Protein AF-0000000072555035 (afdb_homodimer)

Organism: Hypocrea jecorina (strain QM6a) (NCBI:txid431241)

Solvent-accessible surface area (backbone atoms only — not comparable to full-atom values): 64089 Å² total; per-residue (Å²): 132,77,71,76,71,66,62,72,58,70,80,67,42,86,55,62,45,51,56,66,36,50,82,76,33,64,90,67,49,53,35,55,56,53,46,53,45,50,52,35,67,71,40,57,62,75,66,41,94,86,52,60,31,36,56,53,59,78,65,77,69,65,44,63,64,41,45,66,24,82,85,72,30,54,86,60,53,42,30,33,52,32,40,51,49,28,50,29,52,72,72,48,95,45,76,74,48,65,41,86,66,40,33,63,52,43,37,51,52,29,45,46,48,17,54,51,46,41,58,70,56,39,47,80,47,47,40,75,47,98,91,46,76,41,66,59,66,82,54,69,50,74,89,48,80,65,72,81,71,78,64,53,56,44,96,79,61,40,66,34,70,51,72,56,54,33,50,34,23,46,46,50,21,45,48,33,46,57,41,80,53,19,46,67,16,50,67,32,42,52,51,21,53,54,48,35,55,73,70,36,37,42,43,67,57,48,73,78,77,59,90,57,74,72,65,66,31,88,80,43,70,63,67,56,78,80,59,88,44,68,67,49,51,50,53,50,50,39,44,40,40,50,39,50,52,52,53,33,46,40,36,55,47,16,64,44,28,44,46,76,73,86,73,56,69,42,43,44,30,25,52,40,72,70,57,64,71,54,55,66,38,50,89,77,50,53,78,86,69,54,74,89,70,50,74,28,78,48,57,45,37,77,53,52,46,56,73,26,41,52,38,12,52,30,46,52,47,40,54,42,51,51,55,56,52,43,51,50,27,84,82,67,17,87,52,88,52,63,64,59,52,50,54,51,50,50,43,53,51,50,22,53,52,34,51,67,64,54,60,57,69,46,74,64,72,75,71,68,75,73,79,77,75,73,77,78,78,74,87,75,75,78,85,74,78,80,70,80,64,73,74,66,81,71,76,75,73,87,56,79,54,36,40,67,50,36,51,49,40,51,37,54,49,51,24,48,52,24,27,51,48,22,58,66,44,43,73,79,20,58,65,62,57,63,63,51,85,75,58,50,81,79,35,73,43,34,53,54,16,51,54,27,27,53,51,24,43,54,31,47,54,53,36,45,70,79,38,65,58,47,61,65,49,46,66,65,47,56,61,49,55,51,66,34,40,42,61,55,48,44,51,48,68,40,22,76,81,74,42,90,51,69,67,59,53,50,43,50,50,51,50,40,50,50,37,52,35,40,38,72,66,56,64,41,66,69,46,54,52,47,38,50,40,52,51,51,42,50,47,58,53,70,45,85,81,70,81,52,64,66,56,55,52,51,42,49,30,61,49,50,68,48,33,44,51,84,61,32,40,23,60,49,76,132,76,72,75,71,66,62,72,56,71,80,67,42,87,55,63,46,50,58,68,36,50,83,75,32,64,89,67,48,54,34,54,56,52,46,53,42,48,53,35,66,71,41,55,62,75,68,41,93,85,52,60,32,35,56,53,59,78,66,78,69,66,44,61,64,42,44,65,24,82,84,73,32,54,86,61,52,42,29,34,51,32,40,51,49,28,49,29,53,71,72,48,94,45,74,74,47,65,42,87,66,39,36,62,50,41,38,51,52,30,44,47,49,18,54,50,46,40,56,71,57,40,46,82,46,47,41,76,48,96,90,45,77,42,65,59,67,82,53,67,50,74,88,50,80,64,71,82,72,79,64,52,57,43,95,78,61,40,66,34,70,51,70,56,52,32,50,33,24,46,46,50,20,46,48,33,45,57,42,81,53,19,48,68,16,51,67,33,42,51,51,20,53,54,48,35,55,72,71,36,36,43,43,68,56,48,72,79,78,58,91,56,74,73,64,68,30,87,80,43,71,63,69,55,78,80,59,88,44,70,67,48,50,50,54,52,49,40,45,40,39,49,41,52,52,50,53,32,48,41,35,55,47,16,63,45,28,42,46,75,74,85,73,56,70,43,42,44,29,25,52,38,72,70,57,64,73,53,54,65,39,51,91,78,50,55,78,84,68,56,75,89,68,51,75,29,79,48,55,45,37,78,52,52,47,56,74,26,40,51,38,10,52,28,46,50,48,41,53,44,50,52,54,56,53,44,51,50,27,86,84,68,16,86,53,87,52,62,64,59,51,49,54,50,50,50,44,52,51,51,21,53,52,34,50,69,64,54,59,57,70,43,72,64,71,77,71,66,76,73,76,77,73,72,75,79,76,74,88,72,78,80,85,72,77,81,70,80,64,73,74,65,79,72,74,74,73,86,56,78,52,37,39,68,50,35,51,50,40,50,38,55,48,50,24,48,52,24,28,50,46,22,59,65,44,41,73,80,22,58,65,64,57,64,64,52,83,76,58,50,80,78,34,71,42,34,53,54,16,51,54,26,28,53,52,23,46,54,31,48,55,53,36,46,69,78,38,66,57,47,60,64,49,46,66,66,46,55,60,50,54,51,66,36,40,43,62,54,48,46,51,47,68,42,21,76,80,75,43,90,51,69,68,59,53,51,42,52,51,52,50,41,50,50,37,52,36,39,38,71,68,57,63,42,65,69,46,55,50,48,38,51,38,51,51,53,42,49,46,59,54,70,46,82,80,72,82,51,64,67,56,54,50,50,40,49,30,63,48,50,68,49,33,45,50,85,60,31,40,22,60,48,78

Sequence (1146 aa):
MLDFFHRAPNEDCWYKFLEPILPYIRNIIPASVACDLLDIFLTDPGSSLFRVASPYILTRVFRKKSIVHPTNPRYTTPALLATILWCVAQTADVMMLHVPGSRAKVVNDLYDLATSLISERDPDRWRRIHGGLRAENEAPHPRLPNAPTMPKTTVNNEPAGEIDDVLTFILLSIAVSGSDFKSDCYKWWSKATRLAFALGLNREDEQCAGPVTPCANPLCSCRKEQDGSLYNLELREERRRVFWLLYALDRHLALSFNSALTIPDSYCEVYSPLPEAIWENLDTISPSEIPARRIGPPTTASGSAFFEYFLPLMAILGDIIEVHHRRRHPRLGGLDDSHSVAVVQGLLSAYEMSLAALSPDGDDNGTMPLPIHTPKGIVAGMPSRPSISHPHPSAAPYNAGDPSKMRLAKAYSTHILHVLHVLLHGKWDAISMLDDGDDWITSKRFNECASHAISASQSVSTILTIDPELTFMSYLFGIYLLQGSFILLLFADRMPQLGPNESVAQACETIIRAHEVCVVTLSTEFQKNFRTVLRSTLYSVQGAGTTNWDEHRSRRRALSLYRWTKGAKGLALMLDFFHRAPNEDCWYKFLEPILPYIRNIIPASVACDLLDIFLTDPGSSLFRVASPYILTRVFRKKSIVHPTNPRYTTPALLATILWCVAQTADVMMLHVPGSRAKVVNDLYDLATSLISERDPDRWRRIHGGLRAENEAPHPRLPNAPTMPKTTVNNEPAGEIDDVLTFILLSIAVSGSDFKSDCYKWWSKATRLAFALGLNREDEQCAGPVTPCANPLCSCRKEQDGSLYNLELREERRRVFWLLYALDRHLALSFNSALTIPDSYCEVYSPLPEAIWENLDTISPSEIPARRIGPPTTASGSAFFEYFLPLMAILGDIIEVHHRRRHPRLGGLDDSHSVAVVQGLLSAYEMSLAALSPDGDDNGTMPLPIHTPKGIVAGMPSRPSISHPHPSAAPYNAGDPSKMRLAKAYSTHILHVLHVLLHGKWDAISMLDDGDDWITSKRFNECASHAISASQSVSTILTIDPELTFMSYLFGIYLLQGSFILLLFADRMPQLGPNESVAQACETIIRAHEVCVVTLSTEFQKNFRTVLRSTLYSVQGAGTTNWDEHRSRRRALSLYRWTKGAKGLAL

Foldseek 3Di:
DVVVPVDPQPPPQQWPLCVQQSVPCVPQDGNNVLNLLVVLCLDADPDDPQRFRQLLPQDDLAFPCLRRPRPHHDHAHNLLSLLSSLRSLQAPPDPQCPPPPSSVRSNVSSVVSNCVRLVLLQLVQWDDDVPAIDGPDQDPDVVDPDRRDQADAAPVRRRAGALNSLVSLSSLLLSCCLDAQNLVSVVSLVSNVVRLVRNVLQALQPDDPDPPPPDPDPRDCNPPPQDPDLVSVSRSLSSNSSVLSSLLVQLLQCLQFLHAGPDDQVSHFGWQHFDPVCNNVVVPDDPVPGDDTDTTQAQAADALGCSRQRSNLSVLSNLLSVLVVCLVDPPRNPDDCVVSLVVSVVSLVRRLVRLVPDDLQLPPVPDDPPPPPPPPDDDPDDPPDPPPPPPPPPDPPPPSSNSLSSQLSSLLSLLLSLLSLLSNLHDQALVCLQVCPPVSCVDPSVVSNVVSLLVSLVSLVVNCVSPVLPSNNLSRRVSSLVSSCSVLLNVLLCCQVVHDDPSSLVSLVSSLSSLVSSCVSRNYDLSVLVSVLSVLSNCVNPPPDDPPVVNVVVSVVSSVVAGSDPPGGGSND/DVVVPVDPQPPPQQWPLCVQQQVPCVPQDGNVVLNLLVVLCLDADPDDPQRFRQLLPQDDLAFPCLRRPRPHHDHAHNLLSLLSSLRSLQFPPDPQCPPPPSSVRSNVSSVVSNCVRLVLLQLVQWDDDVPAIDGPDPDPDVVDPDDRDQADAAPVRRRAGDLNSLVSLSSLLLSCCLDAQNLVSVVSLVSNVVRLVRNVLQALQPDDPDPPPPDPDPRDCNPPPQDPDLVSVSRSLSSNSSVLSSLLVQLLQCLQFLHAGPDDQVSHFGWQHFDPVCNNCVVPDDPVPGDDTDTTQAQAADALGCSRQRSNLSVLSNLLSVLVVCLVDPPRNPDDCVVSLVVSVVSLVRRLVRLVPPDLQLPPVPPDPPPPPPPPDDDDDDPPDPPPPVPPPPPPPPPSSNSLSSQLSSLLSLLLSLLSLLSNLHDQALVCLQVCPPVSCVDPSVVSNVVSLLVSLVSLVVNCVSPVLPSNNLSRRVSSLVSSCSVLLNVLLCCQVVHDDPSSLVSLVSSLSSLVSSCVSRNYDLSVLVSVLSVLSNCVNVPPDDPPVVNVVVSVVSSVVAGSDPPGGGSND

Radius of gyration: 32.27 Å; Cα contacts (8 Å, |Δi|>4): 1546; chains: 2; bounding box: 85×105×81 Å

pLDDT: mean 84.31, std 19.74, range [21.14, 98.88]

Nearest PDB structures (foldseek):
  8fit-assembly1_A  TM=3.490E-01  e=8.137E+00  synthetic construct
  7ue2-assembly1_A  TM=3.268E-01  e=7.814E+00  synthetic construct
  6t80-assembly1_A  TM=3.714E-01  e=9.960E+00  Homo sapiens
  8v02-assembly1_D  TM=1.725E-01  e=1.614E+00  Aedes aegypti
  5btv-assembly1_A-2  TM=3.375E-01  e=5.481E+00  Homo sapiens

Secondary structure (DSSP, 8-state):
--GGG-S-TTTT---GGGTTTHHHHTTTS-HHHHHHHHHHHTPPTTS-SSSPPPTT-----S-HHHHS-SSSPPP--HHHHHHHHHHHHTT---HHHHSTTHHHHHHHHHHHHHHHHHHHH-GGGEEEETTEEEESS----TT--S--PPPEE-TT--EE--HHHHHHHHHHHHHHHTSS-GGGGHHHHHHHHHHHHHTTGGGTT----SSSSS-S-TT-GGGS-----HHHHHHHHHHHHHHHHHHHHHHHHHHHTT---SS-GGG---BPPPPHHHHHTTTTS-GGGSPP--BS---S---SSHHHHHHHHHHHHHHHHHHHHHHT-TTTTTS--HHHHHHHHHHHHHHHHHHHHS-SS----SS--------------------------------TT-HHHHHHHHHHHHHHHHHHHHHHHS-S-HHHHHH-TT-GGGSHHHHHHHHHHHHHHHHHHHHHHH-TT--TTHHHHHHHHHHHHHHHHHHHHHHHHH---HHHHHHHHHHHHHHHHHHHHS--HHHHHHHHHHHHHHHHHHS-S---HHHHHHHHHHHHTS--STT--TT--/--GGG-S-TTTT---GGGTTTHHHHTTTS-HHHHHHHHHHHTPPTTS-SSSPPPTT-----S-HHHHS-SSSPPP--HHHHHHHHHHHHTT---HHHHSTTHHHHHHHHHHHHHHHHHHHH-GGGEEEETTEEEESS----TT--S--PPPEE-TT--EE--HHHHHHHHHHHHHHHTSS-GGGGHHHHHHHHHHHHHTTGGGTT----SSSSS-S-TT-GGGS-----HHHHHHHHHHHHHHHHHHHHHHHHHHHHT---SS-GGG---BPPPPHHHHHTTTTS-GGGSPP--BS---S---SSHHHHHHHHHHHHHHHHHHHHHHT-TTTTTS--HHHHHHHHHHHHHHHHHHHHS-SS----SS--------------------------------TT-HHHHHHHHHHHHHHHHHHHHHHHS-S-HHHHHH-TT-GGGSHHHHHHHHHHHHHHHHHHHHHHH-TT--TTHHHHHHHHHHHHHHHHHHHHHHHHH---HHHHHHHHHHHHHHHHHHHHS--HHHHHHHHHHHHHHHHHHS-S---HHHHHHHHHHHHTS--STT--TT--

InterPro domains:
  IPR007219 Xylanolytic transcriptional activator, regulatory domain [PF04082] (171-291)
  IPR007219 Xylanolytic transcriptional activator, regulatory domain [SM00906] (185-279)
  IPR051439 Xylanolytic/arabinanolytic transcriptional activator XlnR/araR [PTHR47663] (6-573)

Structure (mmCIF, N/CA/C/O backbone):
data_AF-0000000072555035-model_v1
#
loop_
_entity.id
_entity.type
_entity.pdbx_description
1 polymer 'Predicted protein'
#
loop_
_atom_site.group_PDB
_atom_site.id
_atom_site.type_symbol
_atom_site.label_atom_id
_atom_site.label_alt_id
_atom_site.label_comp_id
_atom_site.label_asym_id
_atom_site.label_entity_id
_atom_site.label_seq_id
_atom_site.pdbx_PDB_ins_code
_atom_site.Cartn_x
_atom_site.Cartn_y
_atom_site.Cartn_z
_atom_site.occupancy
_atom_site.B_iso_or_equiv
_atom_site.auth_seq_id
_atom_site.auth_comp_id
_atom_site.auth_asym_id
_atom_site.auth_atom_id
_atom_site.pdbx_PDB_model_num
ATOM 1 N N . MET A 1 1 ? 14.062 14.906 50.844 1 21.14 1 MET A N 1
ATOM 2 C CA . MET A 1 1 ? 13.727 15.922 49.844 1 21.14 1 MET A CA 1
ATOM 3 C C . MET A 1 1 ? 12.82 15.344 48.75 1 21.14 1 MET A C 1
ATOM 5 O O . MET A 1 1 ? 12.492 16.031 47.781 1 21.14 1 MET A O 1
ATOM 9 N N . LEU A 1 2 ? 12.656 14.008 48.719 1 25.2 2 LEU A N 1
ATOM 10 C CA . LEU A 1 2 ? 11.938 13.047 47.906 1 25.2 2 LEU A CA 1
ATOM 11 C C . LEU A 1 2 ? 10.43 13.164 48.094 1 25.2 2 LEU A C 1
ATOM 13 O O . LEU A 1 2 ? 9.641 12.625 47.312 1 25.2 2 LEU A O 1
ATOM 17 N N . ASP A 1 3 ? 10.047 13.609 49.312 1 28 3 ASP A N 1
ATOM 18 C CA . ASP A 1 3 ? 8.672 13.594 49.812 1 28 3 ASP A CA 1
ATOM 19 C C . ASP A 1 3 ? 7.816 14.633 49.062 1 28 3 ASP A C 1
ATOM 21 O O . ASP A 1 3 ? 6.633 14.789 49.375 1 28 3 ASP A O 1
ATOM 25 N N . PHE A 1 4 ? 8.508 15.727 48.688 1 30.72 4 PHE A N 1
ATOM 26 C CA . PHE A 1 4 ? 7.758 16.844 48.156 1 30.72 4 PHE A CA 1
ATOM 27 C C . PHE A 1 4 ? 6.922 16.391 46.938 1 30.72 4 PHE A C 1
ATOM 29 O O . PHE A 1 4 ? 6.129 17.172 46.406 1 30.72 4 PHE A O 1
ATOM 36 N N . PHE A 1 5 ? 7.34 15.336 46.281 1 34.5 5 PHE A N 1
ATOM 37 C CA . PHE A 1 5 ? 6.773 14.977 45 1 34.5 5 PHE A CA 1
ATOM 38 C C . PHE A 1 5 ? 5.461 14.227 45.156 1 34.5 5 PHE A C 1
ATOM 40 O O . PHE A 1 5 ? 4.914 13.688 44.188 1 34.5 5 PHE A O 1
ATOM 47 N N . HIS A 1 6 ? 5.09 13.891 46.406 1 32.06 6 HIS A N 1
ATOM 48 C CA . HIS A 1 6 ? 3.947 12.992 46.5 1 32.06 6 HIS A CA 1
ATOM 49 C C . HIS A 1 6 ? 2.633 13.766 46.469 1 32.06 6 HIS A C 1
ATOM 51 O O . HIS A 1 6 ? 1.699 13.461 47.219 1 32.06 6 HIS A O 1
ATOM 57 N N . ARG A 1 7 ? 2.666 15.031 46.062 1 37.69 7 ARG A N 1
ATOM 58 C CA . ARG A 1 7 ? 1.313 15.57 46 1 37.69 7 ARG A CA 1
ATOM 59 C C . ARG A 1 7 ? 0.408 14.695 45.156 1 37.69 7 ARG A C 1
ATOM 61 O O . ARG A 1 7 ? 0.861 14.094 44.188 1 37.69 7 ARG A O 1
ATOM 68 N N . ALA A 1 8 ? -0.815 14.484 45.5 1 38.56 8 ALA A N 1
ATOM 69 C CA . ALA A 1 8 ? -1.773 13.602 44.844 1 38.56 8 ALA A CA 1
ATOM 70 C C . ALA A 1 8 ? -1.96 13.992 43.375 1 38.56 8 ALA A C 1
ATOM 72 O O . ALA A 1 8 ? -2.275 15.148 43.062 1 38.56 8 ALA A O 1
ATOM 73 N N . PRO A 1 9 ? -1.543 13.305 42.344 1 43.44 9 PRO A N 1
ATOM 74 C CA . PRO A 1 9 ? -1.355 13.57 40.938 1 43.44 9 PRO A CA 1
ATOM 75 C C . PRO A 1 9 ? -2.598 14.172 40.281 1 43.44 9 PRO A C 1
ATOM 77 O O . PRO A 1 9 ? -2.492 14.867 39.25 1 43.44 9 PRO A O 1
ATOM 80 N N . ASN A 1 10 ? -3.893 13.867 40.75 1 46.94 10 ASN A N 1
ATOM 81 C CA . ASN A 1 10 ? -5.141 14.211 40.062 1 46.94 10 ASN A CA 1
ATOM 82 C C . ASN A 1 10 ? -5.543 15.656 40.344 1 46.94 10 ASN A C 1
ATOM 84 O O . ASN A 1 10 ? -6.453 16.172 39.688 1 46.94 10 ASN A O 1
ATOM 88 N N . GLU A 1 11 ? -5.25 16.234 41.406 1 48.38 11 GLU A N 1
ATOM 89 C CA . GLU A 1 11 ? -5.895 17.438 41.906 1 48.38 11 GLU A CA 1
ATOM 90 C C . GLU A 1 11 ? -5.566 18.641 41 1 48.38 11 GLU A C 1
ATOM 92 O O . GLU A 1 11 ? -6.375 19.562 40.875 1 48.38 11 GLU A O 1
ATOM 97 N N . ASP A 1 12 ? -4.445 18.609 40.281 1 55.84 12 ASP A N 1
ATOM 98 C CA . ASP A 1 12 ? -3.986 19.844 39.625 1 55.84 12 ASP A CA 1
ATOM 99 C C . ASP A 1 12 ? -4.332 19.844 38.156 1 55.84 12 ASP A C 1
ATOM 101 O O . ASP A 1 12 ? -4.082 20.844 37.438 1 55.84 12 ASP A O 1
ATOM 105 N N . CYS A 1 13 ? -4.828 18.734 37.625 1 63 13 CYS A N 1
ATOM 106 C CA . CYS A 1 13 ? -5.094 18.797 36.188 1 63 13 CYS A CA 1
ATOM 107 C C . CYS A 1 13 ? -6.504 19.328 35.906 1 63 13 CYS A C 1
ATOM 109 O O . CYS A 1 13 ? -7.484 18.719 36.344 1 63 13 CYS A O 1
ATOM 111 N N . TRP A 1 14 ? -6.629 20.484 35.219 1 78.12 14 TRP A N 1
ATOM 112 C CA . TRP A 1 14 ? -7.828 21.266 34.969 1 78.12 14 TRP A CA 1
ATOM 113 C C . TRP A 1 14 ? -8.578 20.766 33.75 1 78.12 14 TRP A C 1
ATOM 115 O O . TRP A 1 14 ? -9.758 21.078 33.562 1 78.12 14 TRP A O 1
ATOM 125 N N . TYR A 1 15 ? -7.934 19.859 32.875 1 91.44 15 TYR A N 1
ATOM 126 C CA . TYR A 1 15 ? -8.641 19.406 31.688 1 91.44 15 TYR A CA 1
ATOM 127 C C . TYR A 1 15 ? -9.227 18.016 31.891 1 91.44 15 TYR A C 1
ATOM 129 O O . TYR A 1 15 ? -8.5 17.031 31.922 1 91.44 15 TYR A O 1
ATOM 137 N N . LYS A 1 16 ? -10.523 17.906 31.922 1 94.44 16 LYS A N 1
ATOM 138 C CA . LYS A 1 16 ? -11.219 16.625 32.031 1 94.44 16 LYS A CA 1
ATOM 139 C C . LYS A 1 16 ? -10.898 15.742 30.812 1 94.44 16 LYS A C 1
ATOM 141 O O . LYS A 1 16 ? -11.023 14.523 30.891 1 94.44 16 LYS A O 1
ATOM 146 N N . PHE A 1 17 ? -10.477 16.359 29.797 1 96.19 17 PHE A N 1
ATOM 147 C CA . PHE A 1 17 ? -10.102 15.688 28.547 1 96.19 17 PHE A CA 1
ATOM 148 C C . PHE A 1 17 ? -8.977 14.688 28.797 1 96.19 17 PHE A C 1
ATOM 150 O O . PHE A 1 17 ? -8.898 13.656 28.109 1 96.19 17 PHE A O 1
ATOM 157 N N . LEU A 1 18 ? -8.125 14.805 29.797 1 97.06 18 LEU A N 1
ATOM 158 C CA . LEU A 1 18 ? -6.934 14 30.062 1 97.06 18 LEU A CA 1
ATOM 159 C C . LEU A 1 18 ? -7.238 12.867 31.031 1 97.06 18 LEU A C 1
ATOM 161 O O . LEU A 1 18 ? -6.383 12.016 31.297 1 97.06 18 LEU A O 1
ATOM 165 N N . GLU A 1 19 ? -8.453 12.758 31.516 1 95.44 19 GLU A N 1
ATOM 166 C CA . GLU A 1 19 ? -8.828 11.797 32.562 1 95.44 19 GLU A CA 1
ATOM 167 C C . GLU A 1 19 ? -8.516 10.375 32.125 1 95.44 19 GLU A C 1
ATOM 169 O O . GLU A 1 19 ? -8.016 9.57 32.906 1 95.44 19 GLU A O 1
ATOM 174 N N . PRO A 1 20 ? -8.727 10.031 30.875 1 95.94 20 PRO A N 1
ATOM 175 C CA . PRO A 1 20 ? -8.516 8.641 30.469 1 95.94 20 PRO A CA 1
ATOM 176 C C . PRO A 1 20 ? -7.043 8.227 30.531 1 95.94 20 PRO A C 1
ATOM 178 O O . PRO A 1 20 ? -6.738 7.039 30.656 1 95.94 20 PRO A O 1
ATOM 181 N N . ILE A 1 21 ? -6.102 9.141 30.469 1 97.06 21 ILE A N 1
ATOM 182 C CA . ILE A 1 21 ? -4.695 8.766 30.344 1 97.06 21 ILE A CA 1
ATOM 183 C C . ILE A 1 21 ? -3.996 8.938 31.703 1 97.06 21 ILE A C 1
ATOM 185 O O . ILE A 1 21 ? -2.908 8.391 31.906 1 97.06 21 ILE A O 1
ATOM 189 N N . LEU A 1 22 ? -4.562 9.633 32.625 1 95.44 22 LEU A N 1
ATOM 190 C CA . LEU A 1 22 ? -3.93 10 33.906 1 95.44 22 LEU A CA 1
ATOM 191 C C . LEU A 1 22 ? -3.482 8.766 34.656 1 95.44 22 LEU A C 1
ATOM 193 O O . LEU A 1 22 ? -2.379 8.734 35.219 1 95.44 22 LEU A O 1
ATOM 197 N N . PRO A 1 23 ? -4.293 7.699 34.656 1 94.38 23 PRO A N 1
ATOM 198 C CA . PRO A 1 23 ? -3.863 6.504 35.375 1 94.38 23 PRO A CA 1
ATOM 199 C C . PRO A 1 23 ? -2.605 5.871 34.781 1 94.38 23 PRO A C 1
ATOM 201 O O . PRO A 1 23 ? -1.866 5.18 35.5 1 94.38 23 PRO A O 1
ATOM 204 N N . TYR A 1 24 ? -2.32 6.082 33.531 1 95.56 24 TYR A N 1
ATOM 205 C CA . TYR A 1 24 ? -1.23 5.406 32.844 1 95.56 24 TYR A CA 1
ATOM 206 C C . TYR A 1 24 ? 0.059 6.211 32.938 1 95.56 24 TYR A C 1
ATOM 208 O O . TYR A 1 24 ? 1.152 5.672 32.75 1 95.56 24 TYR A O 1
ATOM 216 N N . ILE A 1 25 ? -0.009 7.488 33.156 1 96.56 25 ILE A N 1
ATOM 217 C CA . ILE A 1 25 ? 1.18 8.32 33 1 96.56 25 ILE A CA 1
ATOM 218 C C . ILE A 1 25 ? 1.691 8.758 34.375 1 96.56 25 ILE A C 1
ATOM 220 O O . ILE A 1 25 ? 2.639 9.547 34.469 1 96.56 25 ILE A O 1
ATOM 224 N N . ARG A 1 26 ? 1.182 8.258 35.406 1 92.62 26 ARG A N 1
ATOM 225 C CA . ARG A 1 26 ? 1.51 8.672 36.781 1 92.62 26 ARG A CA 1
ATOM 226 C C . ARG A 1 26 ? 3.006 8.539 37.062 1 92.62 26 ARG A C 1
ATOM 228 O O . ARG A 1 26 ? 3.596 9.367 37.75 1 92.62 26 ARG A O 1
ATOM 235 N N . ASN A 1 27 ? 3.578 7.539 36.438 1 93.44 27 ASN A N 1
ATOM 236 C CA . ASN A 1 27 ? 4.992 7.273 36.688 1 93.44 27 ASN A CA 1
ATOM 237 C C . ASN A 1 27 ? 5.871 7.871 35.594 1 93.44 27 ASN A C 1
ATOM 239 O O . ASN A 1 27 ? 7.086 7.672 35.562 1 93.44 27 ASN A O 1
ATOM 243 N N . ILE A 1 28 ? 5.328 8.586 34.656 1 96.5 28 ILE A N 1
ATOM 244 C CA . ILE A 1 28 ? 6.082 9.156 33.562 1 96.5 28 ILE A CA 1
ATOM 245 C C . ILE A 1 28 ? 6.172 10.672 33.688 1 96.5 28 ILE A C 1
ATOM 247 O O . ILE A 1 28 ? 7.266 11.234 33.688 1 96.5 28 ILE A O 1
ATOM 251 N N . ILE A 1 29 ? 5.074 11.312 33.875 1 95.88 29 ILE A N 1
ATOM 252 C CA . ILE A 1 29 ? 5.023 12.758 34.094 1 95.88 29 ILE A CA 1
ATOM 253 C C . ILE A 1 29 ? 3.898 13.102 35.062 1 95.88 29 ILE A C 1
ATOM 255 O O . ILE A 1 29 ? 2.881 12.414 35.094 1 95.88 29 ILE A O 1
ATOM 259 N N . PRO A 1 30 ? 4.102 14.188 35.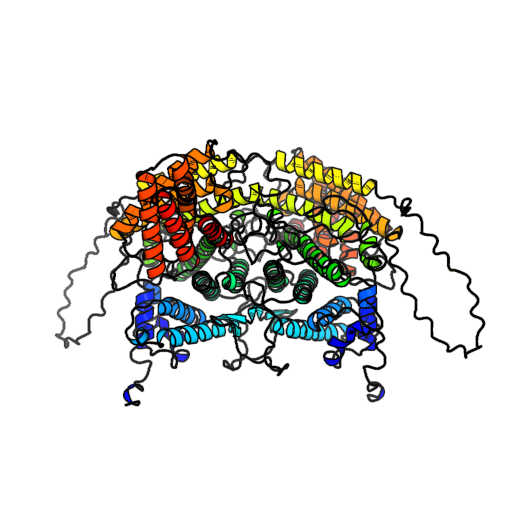812 1 93.75 30 PRO A N 1
ATOM 260 C CA . PRO A 1 30 ? 3.008 14.656 36.656 1 93.75 30 PRO A CA 1
ATOM 261 C C . PRO A 1 30 ? 1.824 15.195 35.844 1 93.75 30 PRO A C 1
ATOM 263 O O . PRO A 1 30 ? 1.983 15.57 34.688 1 93.75 30 PRO A O 1
ATOM 266 N N . ALA A 1 31 ? 0.648 15.227 36.438 1 94.25 31 ALA A N 1
ATOM 267 C CA . ALA A 1 31 ? -0.577 15.703 35.812 1 94.25 31 ALA A CA 1
ATOM 268 C C . ALA A 1 31 ? -0.433 17.156 35.344 1 94.25 31 ALA A C 1
ATOM 270 O O . ALA A 1 31 ? -0.992 17.547 34.312 1 94.25 31 ALA A O 1
ATOM 271 N N . SER A 1 32 ? 0.293 17.922 36.125 1 92.88 32 SER A N 1
ATOM 272 C CA . SER A 1 32 ? 0.493 19.328 35.781 1 92.88 32 SER A CA 1
ATOM 273 C C . SER A 1 32 ? 1.244 19.469 34.469 1 92.88 32 SER A C 1
ATOM 275 O O . SER A 1 32 ? 0.904 20.312 33.625 1 92.88 32 SER A O 1
ATOM 277 N N . VAL A 1 33 ? 2.242 18.609 34.281 1 94.69 33 VAL A N 1
ATOM 278 C CA . VAL A 1 33 ? 3.023 18.656 33.031 1 94.69 33 VAL A CA 1
ATOM 279 C C . VAL A 1 33 ? 2.16 18.188 31.875 1 94.69 33 VAL A C 1
ATOM 281 O O . VAL A 1 33 ? 2.254 18.734 30.766 1 94.69 33 VAL A O 1
ATOM 284 N N . ALA A 1 34 ? 1.336 17.188 32.125 1 96.38 34 ALA A N 1
ATOM 285 C CA . ALA A 1 34 ? 0.411 16.75 31.078 1 96.38 34 ALA A CA 1
ATOM 286 C C . ALA A 1 34 ? -0.511 17.891 30.641 1 96.38 34 ALA A C 1
ATOM 288 O O . ALA A 1 34 ? -0.82 18.031 29.453 1 96.38 34 ALA A O 1
ATOM 289 N N . CYS A 1 35 ? -0.948 18.672 31.578 1 95.12 35 CYS A N 1
ATOM 290 C CA . CYS A 1 35 ? -1.795 19.828 31.281 1 95.12 35 CYS A CA 1
ATOM 291 C C . CYS A 1 35 ? -1.043 20.859 30.453 1 95.12 35 CYS A C 1
ATOM 293 O O . CYS A 1 35 ? -1.602 21.438 29.516 1 95.12 35 CYS A O 1
ATOM 295 N N . ASP A 1 36 ? 0.245 21.062 30.828 1 93.56 36 ASP A N 1
ATOM 296 C CA . ASP A 1 36 ? 1.075 21.984 30.047 1 93.56 36 ASP A CA 1
ATOM 297 C C . ASP A 1 36 ? 1.223 21.5 28.609 1 93.56 36 ASP A C 1
ATOM 299 O O . ASP A 1 36 ? 1.16 22.312 27.672 1 93.56 36 ASP A O 1
ATOM 303 N N . LEU A 1 37 ? 1.442 20.219 28.484 1 95.62 37 LEU A N 1
ATOM 304 C CA . LEU A 1 37 ? 1.59 19.641 27.141 1 95.62 37 LEU A CA 1
ATOM 305 C C . LEU A 1 37 ? 0.296 19.781 26.344 1 95.62 37 LEU A C 1
ATOM 307 O O . LEU A 1 37 ? 0.328 20.031 25.141 1 95.62 37 LEU A O 1
ATOM 311 N N . LEU A 1 38 ? -0.843 19.625 26.969 1 95.62 38 LEU A N 1
ATOM 312 C CA . LEU A 1 38 ? -2.121 19.797 26.297 1 95.62 38 LEU A CA 1
ATOM 313 C C . LEU A 1 38 ? -2.311 21.234 25.844 1 95.62 38 LEU A C 1
ATOM 315 O O . LEU A 1 38 ? -2.869 21.484 24.766 1 95.62 38 LEU A O 1
ATOM 319 N N . ASP A 1 39 ? -1.856 22.172 26.672 1 93.19 39 ASP A N 1
ATOM 320 C CA . ASP A 1 39 ? -1.916 23.578 26.281 1 93.19 39 ASP A CA 1
ATOM 321 C C . ASP A 1 39 ? -1.14 23.812 24.984 1 93.19 39 ASP A C 1
ATOM 323 O O . ASP A 1 39 ? -1.591 24.578 24.125 1 93.19 39 ASP A O 1
ATOM 327 N N . ILE A 1 40 ? -0.049 23.172 24.938 1 93.25 40 ILE A N 1
ATOM 328 C CA . ILE A 1 40 ? 0.774 23.328 23.75 1 93.25 40 ILE A CA 1
ATOM 329 C C . ILE A 1 40 ? 0.081 22.656 22.562 1 93.25 40 ILE A C 1
ATOM 331 O O . ILE A 1 40 ? 0.099 23.188 21.453 1 93.25 40 ILE A O 1
ATOM 335 N N . PHE A 1 41 ? -0.55 21.516 22.875 1 95.69 41 PHE A N 1
ATOM 336 C CA . PHE A 1 41 ? -1.323 20.828 21.844 1 95.69 41 PHE A CA 1
ATOM 337 C C . PHE A 1 41 ? -2.414 21.75 21.281 1 95.69 41 PHE A C 1
ATOM 339 O O . PHE A 1 41 ? -2.707 21.719 20.094 1 95.69 41 PHE A O 1
ATOM 346 N N . LEU A 1 42 ? -2.99 22.609 22.078 1 92.81 42 LEU A N 1
ATOM 347 C CA . LEU A 1 42 ? -4.121 23.453 21.703 1 92.81 42 LEU A CA 1
ATOM 348 C C . LEU A 1 42 ? -3.645 24.75 21.062 1 92.81 42 LEU A C 1
ATOM 350 O O . LEU A 1 42 ? -4.453 25.531 20.547 1 92.81 42 LEU A O 1
ATOM 354 N N . THR A 1 43 ? -2.355 24.875 20.984 1 89 43 THR A N 1
ATOM 355 C CA . THR A 1 43 ? -1.789 26.078 20.391 1 89 43 THR A CA 1
ATOM 356 C C . THR A 1 43 ? -1.667 25.938 18.891 1 89 43 THR A C 1
ATOM 358 O O . THR A 1 43 ? -1.246 24.891 18.391 1 89 43 THR A O 1
ATOM 361 N N . ASP A 1 44 ? -2.102 26.969 18.172 1 82.56 44 ASP A N 1
ATOM 362 C CA . ASP A 1 44 ? -2.002 26.938 16.703 1 82.56 44 ASP A CA 1
ATOM 363 C C . ASP A 1 44 ? -0.597 27.328 16.25 1 82.56 44 ASP A C 1
ATOM 365 O O . ASP A 1 44 ? 0.08 28.125 16.906 1 82.56 44 ASP A O 1
ATOM 369 N N . PRO A 1 45 ? -0.233 26.828 15.156 1 80 45 PRO A N 1
ATOM 370 C CA . PRO A 1 45 ? 1.08 27.203 14.625 1 80 45 PRO A CA 1
ATOM 371 C C . PRO A 1 45 ? 1.191 28.703 14.312 1 80 45 PRO A C 1
ATOM 373 O O . PRO A 1 45 ? 0.21 29.328 13.906 1 80 45 PRO A O 1
ATOM 376 N N . GLY A 1 46 ? 2.402 29.344 14.477 1 68.19 46 GLY A N 1
ATOM 377 C CA . GLY A 1 46 ? 2.668 30.734 14.148 1 68.19 46 GLY A CA 1
ATOM 378 C C . GLY A 1 46 ? 2.381 31.672 15.297 1 68.19 46 GLY A C 1
ATOM 379 O O . GLY A 1 46 ? 2.469 32.906 15.141 1 68.19 46 GLY A O 1
ATOM 380 N N . SER A 1 47 ? 1.875 31.328 16.375 1 62.56 47 SER A N 1
ATOM 381 C CA . SER A 1 47 ? 1.424 32.219 17.438 1 62.56 47 SER A CA 1
ATOM 382 C C . SER A 1 47 ? 2.598 32.969 18.078 1 62.56 47 SER A C 1
ATOM 384 O O . SER A 1 47 ? 2.605 34.188 18.141 1 62.56 47 SER A O 1
ATOM 386 N N . SER A 1 48 ? 3.256 32.438 18.953 1 60.47 48 SER A N 1
ATOM 387 C CA . SER A 1 48 ? 4.297 33.156 19.672 1 60.47 48 SER A CA 1
ATOM 388 C C . SER A 1 48 ? 5.582 32.344 19.766 1 60.47 48 SER A C 1
ATOM 390 O O . SER A 1 48 ? 5.559 31.109 19.609 1 60.47 48 SER A O 1
ATOM 392 N N . LEU A 1 49 ? 6.656 33.156 19.781 1 59.53 49 LEU A N 1
ATOM 393 C CA . LEU A 1 49 ? 7.98 32.562 19.922 1 59.53 49 LEU A CA 1
ATOM 394 C C . LEU A 1 49 ? 8.07 31.734 21.203 1 59.53 49 LEU A C 1
ATOM 396 O O . LEU A 1 49 ? 8.883 30.812 21.312 1 59.53 49 LEU A O 1
ATOM 400 N N . PHE A 1 50 ? 7.277 32.094 22.125 1 58.97 50 PHE A N 1
ATOM 401 C CA . PHE A 1 50 ? 7.43 31.422 23.406 1 58.97 50 PHE A CA 1
ATOM 402 C C . PHE A 1 50 ? 6.441 30.266 23.531 1 58.97 50 PHE A C 1
ATOM 404 O O . PHE A 1 50 ? 6.559 29.453 24.453 1 58.97 50 PHE A O 1
ATOM 411 N N . ARG A 1 51 ? 5.543 30.219 22.75 1 66.19 51 ARG A N 1
ATOM 412 C CA . ARG A 1 51 ? 4.594 29.109 22.719 1 66.19 51 ARG A CA 1
ATOM 413 C C . ARG A 1 51 ? 4.531 28.469 21.344 1 66.19 51 ARG A C 1
ATOM 415 O O . ARG A 1 51 ? 3.693 28.844 20.516 1 66.19 51 ARG A O 1
ATOM 422 N N . VAL A 1 52 ? 5.426 27.562 21.234 1 80.44 52 VAL A N 1
ATOM 423 C CA . VAL A 1 52 ? 5.562 27 19.891 1 80.44 52 VAL A CA 1
ATOM 424 C C . VAL A 1 52 ? 4.77 25.703 19.797 1 80.44 52 VAL A C 1
ATOM 426 O O . VAL A 1 52 ? 4.867 24.844 20.688 1 80.44 52 VAL A O 1
ATOM 429 N N . ALA A 1 53 ? 3.926 25.734 18.859 1 88.25 53 ALA A N 1
ATOM 430 C CA . ALA A 1 53 ? 3.152 24.516 18.562 1 88.25 53 ALA A CA 1
ATOM 431 C C . ALA A 1 53 ? 4.07 23.359 18.203 1 88.25 53 ALA A C 1
ATOM 433 O O . ALA A 1 53 ? 5.195 23.562 17.75 1 88.25 53 ALA A O 1
ATOM 434 N N . SER A 1 54 ? 3.641 22.188 18.531 1 92.5 54 SER A N 1
ATOM 435 C CA . SER A 1 54 ? 4.406 21 18.172 1 92.5 54 SER A CA 1
ATOM 436 C C . SER A 1 54 ? 4.48 20.828 16.656 1 92.5 54 SER A C 1
ATOM 438 O O . SER A 1 54 ? 3.461 20.906 15.969 1 92.5 54 SER A O 1
ATOM 440 N N . PRO A 1 55 ? 5.656 20.578 16.125 1 93.31 55 PRO A N 1
ATOM 441 C CA . PRO A 1 55 ? 5.793 20.391 14.672 1 93.31 55 PRO A CA 1
ATOM 442 C C . PRO A 1 55 ? 5.098 19.125 14.172 1 93.31 55 PRO A C 1
ATOM 444 O O . PRO A 1 55 ? 4.836 19 12.977 1 93.31 55 PRO A O 1
ATOM 447 N N . TYR A 1 56 ? 4.801 18.219 15.086 1 95.94 56 TYR A N 1
ATOM 448 C CA . TYR A 1 56 ? 4.266 16.922 14.688 1 95.94 56 TYR A CA 1
ATOM 449 C C . TYR A 1 56 ? 2.742 16.922 14.688 1 95.94 56 TYR A C 1
ATOM 451 O O . TYR A 1 56 ? 2.107 15.977 14.227 1 95.94 56 TYR A O 1
ATOM 459 N N . ILE A 1 57 ? 2.182 17.969 15.234 1 96.25 57 ILE A N 1
ATOM 460 C CA . ILE A 1 57 ? 0.739 18.156 15.148 1 96.25 57 ILE A CA 1
ATOM 461 C C . ILE A 1 57 ? 0.418 19.094 13.977 1 96.25 57 ILE A C 1
ATOM 463 O O . ILE A 1 57 ? 0.417 20.312 14.133 1 96.25 57 ILE A O 1
ATOM 467 N N . LEU A 1 58 ? 0.09 18.547 12.898 1 96.06 58 LEU A N 1
ATOM 468 C CA . LEU A 1 58 ? -0.1 19.328 11.688 1 96.06 58 LEU A CA 1
ATOM 469 C C . LEU A 1 58 ? -1.398 20.125 11.75 1 96.06 58 LEU A C 1
ATOM 471 O O . LEU A 1 58 ? -1.491 21.219 11.18 1 96.06 58 LEU A O 1
ATOM 475 N N . THR A 1 59 ? -2.35 19.5 12.281 1 95.06 59 THR A N 1
ATOM 476 C CA . THR A 1 59 ? -3.635 20.156 12.516 1 95.06 59 THR A CA 1
ATOM 477 C C . THR A 1 59 ? -4.41 19.438 13.617 1 95.06 59 THR A C 1
ATOM 479 O O . THR A 1 59 ? -4.191 18.25 13.867 1 95.06 59 THR A O 1
ATOM 482 N N . ARG A 1 60 ? -5.156 20.219 14.305 1 93.19 60 ARG A N 1
ATOM 483 C CA . ARG A 1 60 ? -6.078 19.609 15.266 1 93.19 60 ARG A CA 1
ATOM 484 C C . ARG A 1 60 ? -7.359 19.156 14.578 1 93.19 60 ARG A C 1
ATOM 486 O O . ARG A 1 60 ? -8.047 19.938 13.93 1 93.19 60 ARG A O 1
ATOM 493 N N . VAL A 1 61 ? -7.625 17.969 14.672 1 96.06 61 VAL A N 1
ATOM 494 C CA . VAL A 1 61 ? -8.781 17.359 14.016 1 96.06 61 VAL A CA 1
ATOM 495 C C . VAL A 1 61 ? -10.047 17.672 14.812 1 96.06 61 VAL A C 1
ATOM 497 O O . VAL A 1 61 ? -11.109 17.922 14.234 1 96.06 61 VAL A O 1
ATOM 500 N N . PHE A 1 62 ? -9.945 17.797 16.125 1 96.81 62 PHE A N 1
ATOM 501 C CA . PHE A 1 62 ? -11.094 17.969 17 1 96.81 62 PHE A CA 1
ATOM 502 C C . PHE A 1 62 ? -11.336 19.453 17.297 1 96.81 62 PHE A C 1
ATOM 504 O O . PHE A 1 62 ? -10.391 20.234 17.344 1 96.81 62 PHE A O 1
ATOM 511 N N . ARG A 1 63 ? -12.555 19.719 17.516 1 96.06 63 ARG A N 1
ATOM 512 C CA . ARG A 1 63 ? -12.883 21.094 17.922 1 96.06 63 ARG A CA 1
ATOM 513 C C . ARG A 1 63 ? -12.281 21.422 19.281 1 96.06 63 ARG A C 1
ATOM 515 O O . ARG A 1 63 ? -12.305 20.594 20.188 1 96.06 63 ARG A O 1
ATOM 522 N N . LYS A 1 64 ? -11.781 22.625 19.391 1 94.69 64 LYS A N 1
ATOM 523 C CA . LYS A 1 64 ? -11.203 23.062 20.656 1 94.69 64 LYS A CA 1
ATOM 524 C C . LYS A 1 64 ? -12.25 23.047 21.766 1 94.69 64 LYS A C 1
ATOM 526 O O . LYS A 1 64 ? -11.961 22.609 22.891 1 94.69 64 LYS A O 1
ATOM 531 N N . LYS A 1 65 ? -13.453 23.453 21.453 1 93.06 65 LYS A N 1
ATOM 532 C CA . LYS A 1 65 ? -14.531 23.5 22.438 1 93.06 65 LYS A CA 1
ATOM 533 C C . LYS A 1 65 ? -14.867 22.109 22.953 1 93.06 65 LYS A C 1
ATOM 535 O O . LYS A 1 65 ? -15.234 21.938 24.109 1 93.06 65 LYS A O 1
ATOM 540 N N . SER A 1 66 ? -14.719 21.156 22.062 1 95.25 66 SER A N 1
ATOM 541 C CA . SER A 1 66 ? -15.016 19.781 22.453 1 95.25 66 SER A CA 1
ATOM 542 C C . SER A 1 66 ? -13.914 19.219 23.359 1 95.25 66 SER A C 1
ATOM 544 O O . SER A 1 66 ? -14.18 18.375 24.219 1 95.25 66 SER A O 1
ATOM 546 N N . ILE A 1 67 ? -12.734 19.672 23.219 1 96.19 67 ILE A N 1
ATOM 547 C CA . ILE A 1 67 ? -11.594 19.203 24 1 96.19 67 ILE A CA 1
ATOM 548 C C . ILE A 1 67 ? -11.641 19.828 25.391 1 96.19 67 ILE A C 1
ATOM 550 O O . ILE A 1 67 ? -11.469 19.125 26.391 1 96.19 67 ILE A O 1
ATOM 554 N N . VAL A 1 68 ? -11.938 21.109 25.438 1 94.88 68 VAL A N 1
ATOM 555 C CA . VAL A 1 68 ? -11.789 21.844 26.688 1 94.88 68 VAL A CA 1
ATOM 556 C C . VAL A 1 68 ? -13.133 21.891 27.422 1 94.88 68 VAL A C 1
ATOM 558 O O . VAL A 1 68 ? -13.273 22.609 28.422 1 94.88 68 VAL A O 1
ATOM 561 N N . HIS A 1 69 ? -14.086 21.203 26.875 1 93.12 69 HIS A N 1
ATOM 562 C CA . HIS A 1 69 ? -15.383 21.234 27.531 1 93.12 69 HIS A CA 1
ATOM 563 C C . HIS A 1 69 ? -15.25 20.906 29.016 1 93.12 69 HIS A C 1
ATOM 565 O O . HIS A 1 69 ? -14.578 19.938 29.391 1 93.12 69 HIS A O 1
ATOM 571 N N . PRO A 1 70 ? -15.867 21.578 29.859 1 90.81 70 PRO A N 1
ATOM 572 C CA . PRO A 1 70 ? -15.641 21.453 31.297 1 90.81 70 PRO A CA 1
ATOM 573 C C . PRO A 1 70 ? -16.25 20.172 31.875 1 90.81 70 PRO A C 1
ATOM 575 O O . PRO A 1 70 ? -15.703 19.594 32.812 1 90.81 70 PRO A O 1
ATOM 578 N N . THR A 1 71 ? -17.375 19.734 31.312 1 92.31 71 THR A N 1
ATOM 579 C CA . THR A 1 71 ? -18.062 18.625 31.953 1 92.31 71 THR A CA 1
ATOM 580 C C . THR A 1 71 ? -18.094 17.391 31.031 1 92.31 71 THR A C 1
ATOM 582 O O . THR A 1 71 ? -18.078 16.266 31.516 1 92.31 71 THR A O 1
ATOM 585 N N . ASN A 1 72 ? -18.25 17.672 29.781 1 92.38 72 ASN A N 1
ATOM 586 C CA . ASN A 1 72 ? -18.391 16.562 28.844 1 92.38 72 ASN A CA 1
ATOM 587 C C . ASN A 1 72 ? -17.438 16.703 27.656 1 92.38 72 ASN A C 1
ATOM 589 O O . ASN A 1 72 ? -17.891 16.812 26.516 1 92.38 72 ASN A O 1
ATOM 593 N N . PRO A 1 73 ? -16.172 16.547 27.922 1 95.5 73 PRO A N 1
ATOM 594 C CA . PRO A 1 73 ? -15.227 16.641 26.797 1 95.5 73 PRO A CA 1
ATOM 595 C C . PRO A 1 73 ? -15.328 15.445 25.859 1 95.5 73 PRO A C 1
ATOM 597 O O . PRO A 1 73 ? -15.875 14.406 26.219 1 95.5 73 PRO A O 1
ATOM 600 N N . ARG A 1 74 ? -14.859 15.617 24.656 1 95.19 74 ARG A N 1
ATOM 601 C CA . ARG A 1 74 ? -14.812 14.516 23.688 1 95.19 74 ARG A CA 1
ATOM 602 C C . ARG A 1 74 ? -14.055 13.328 24.266 1 95.19 74 ARG A C 1
ATOM 604 O O . ARG A 1 74 ? -12.93 13.477 24.734 1 95.19 74 ARG A O 1
ATOM 611 N N . TYR A 1 75 ? -14.695 12.289 24.219 1 94.94 75 TYR A N 1
ATOM 612 C CA . TYR A 1 75 ? -13.961 11.117 24.672 1 94.94 75 TYR A CA 1
ATOM 613 C C . TYR A 1 75 ? -12.805 10.797 23.719 1 94.94 75 TYR A C 1
ATOM 615 O O . TYR A 1 75 ? -12.969 10.852 22.5 1 94.94 75 TYR A O 1
ATOM 623 N N . THR A 1 76 ? -11.68 10.523 24.281 1 97.19 76 THR A N 1
ATOM 624 C CA . THR A 1 76 ? -10.477 10.172 23.531 1 97.19 76 THR A CA 1
ATOM 625 C C . THR A 1 76 ? -9.758 8.992 24.172 1 97.19 76 THR A C 1
ATOM 627 O O . THR A 1 76 ? -9.633 8.93 25.406 1 97.19 76 THR A O 1
ATOM 630 N N . THR A 1 77 ? -9.32 8.055 23.375 1 96.94 77 THR A N 1
ATOM 631 C CA . THR A 1 77 ? -8.688 6.844 23.891 1 96.94 77 THR A CA 1
ATOM 632 C C . THR A 1 77 ? -7.363 7.176 24.578 1 96.94 77 THR A C 1
ATOM 634 O O . THR A 1 77 ? -6.672 8.117 24.172 1 96.94 77 THR A O 1
ATOM 637 N N . PRO A 1 78 ? -7.008 6.34 25.547 1 97.5 78 PRO A N 1
ATOM 638 C CA . PRO A 1 78 ? -5.699 6.535 26.188 1 97.5 78 PRO A CA 1
ATOM 639 C C . PRO A 1 78 ? -4.547 6.449 25.188 1 97.5 78 PRO A C 1
ATOM 641 O O . PRO A 1 78 ? -3.557 7.172 25.312 1 97.5 78 PRO A O 1
ATOM 644 N N . ALA A 1 79 ? -4.629 5.598 24.188 1 97.62 79 ALA A N 1
ATOM 645 C CA . ALA A 1 79 ? -3.58 5.445 23.172 1 97.62 79 ALA A CA 1
ATOM 646 C C . ALA A 1 79 ? -3.357 6.75 22.422 1 97.62 79 ALA A C 1
ATOM 648 O O . ALA A 1 79 ? -2.215 7.18 22.234 1 97.62 79 ALA A O 1
ATOM 649 N N . LEU A 1 80 ? -4.445 7.344 22.016 1 98.62 80 LEU A N 1
ATOM 650 C CA . LEU A 1 80 ? -4.324 8.594 21.281 1 98.62 80 LEU A CA 1
ATOM 651 C C . LEU A 1 80 ? -3.768 9.703 22.172 1 98.62 80 LEU A C 1
ATOM 653 O O . LEU A 1 80 ? -2.902 10.469 21.75 1 98.62 80 LEU A O 1
ATOM 657 N N . LEU A 1 81 ? -4.266 9.766 23.375 1 98.62 81 LEU A N 1
ATOM 658 C CA . LEU A 1 81 ? -3.795 10.789 24.312 1 98.62 81 LEU A CA 1
ATOM 659 C C . LEU A 1 81 ? -2.307 10.617 24.594 1 98.62 81 LEU A C 1
ATOM 661 O O . LEU A 1 81 ? -1.557 11.594 24.625 1 98.62 81 LEU A O 1
ATOM 665 N N . ALA A 1 82 ? -1.916 9.383 24.797 1 98.62 82 ALA A N 1
ATOM 666 C CA . ALA A 1 82 ? -0.496 9.117 25 1 98.62 82 ALA A CA 1
ATOM 667 C C . ALA A 1 82 ? 0.332 9.562 23.797 1 98.62 82 ALA A C 1
ATOM 669 O O . ALA A 1 82 ? 1.42 10.125 23.969 1 98.62 82 ALA A O 1
ATOM 670 N N . THR A 1 83 ? -0.131 9.297 22.656 1 98.75 83 THR A N 1
ATOM 671 C CA . THR A 1 83 ? 0.581 9.648 21.422 1 98.75 83 THR A CA 1
ATOM 672 C C . THR A 1 83 ? 0.643 11.164 21.25 1 98.75 83 THR A C 1
ATOM 674 O O . THR A 1 83 ? 1.666 11.703 20.828 1 98.75 83 THR A O 1
ATOM 677 N N . ILE A 1 84 ? -0.477 11.836 21.547 1 98.56 84 ILE A N 1
ATOM 678 C CA . ILE A 1 84 ? -0.491 13.289 21.484 1 98.56 84 ILE A CA 1
ATOM 679 C C . ILE A 1 84 ? 0.558 13.859 22.453 1 98.56 84 ILE A C 1
ATOM 681 O O . ILE A 1 84 ? 1.359 14.711 22.062 1 98.56 84 ILE A O 1
ATOM 685 N N . LEU A 1 85 ? 0.553 13.367 23.672 1 98.44 85 LEU A N 1
ATOM 686 C CA . LEU A 1 85 ? 1.521 13.828 24.656 1 98.44 85 LEU A CA 1
ATOM 687 C C . LEU A 1 85 ? 2.947 13.539 24.203 1 98.44 85 LEU A C 1
ATOM 689 O O . LEU A 1 85 ? 3.842 14.367 24.359 1 98.44 85 LEU A O 1
ATOM 693 N N . TRP A 1 86 ? 3.164 12.375 23.641 1 98.5 86 TRP A N 1
ATOM 694 C CA . TRP A 1 86 ? 4.473 11.984 23.125 1 98.5 86 TRP A CA 1
ATOM 695 C C . TRP A 1 86 ? 4.93 12.938 22.016 1 98.5 86 TRP A C 1
ATOM 697 O O . TRP A 1 86 ? 6.07 13.414 22.031 1 98.5 86 TRP A O 1
ATOM 707 N N . CYS A 1 87 ? 4.082 13.273 21.094 1 97.62 87 CYS A N 1
ATOM 708 C CA . CYS A 1 87 ? 4.406 14.172 19.984 1 97.62 87 CYS A CA 1
ATOM 709 C C . CYS A 1 87 ? 4.777 15.562 20.5 1 97.62 87 CYS A C 1
ATOM 711 O O . CYS A 1 87 ? 5.773 16.141 20.062 1 97.62 87 CYS A O 1
ATOM 713 N N . VAL A 1 88 ? 4.016 16.047 21.438 1 96.69 88 VAL A N 1
ATOM 714 C CA . VAL A 1 88 ? 4.207 17.391 21.938 1 96.69 88 VAL A CA 1
ATOM 715 C C . VAL A 1 88 ? 5.457 17.453 22.812 1 96.69 88 VAL A C 1
ATOM 717 O O . VAL A 1 88 ? 6.238 18.406 22.734 1 96.69 88 VAL A O 1
ATOM 720 N N . ALA A 1 89 ? 5.715 16.438 23.562 1 97.06 89 ALA A N 1
ATOM 721 C CA . ALA A 1 89 ? 6.824 16.406 24.5 1 97.06 89 ALA A CA 1
ATOM 722 C C . ALA A 1 89 ? 8.164 16.469 23.781 1 97.06 89 ALA A C 1
ATOM 724 O O . ALA A 1 89 ? 9.18 16.859 24.359 1 97.06 89 ALA A O 1
ATOM 725 N N . GLN A 1 90 ? 8.234 16.094 22.578 1 94.5 90 GLN A N 1
ATOM 726 C CA . GLN A 1 90 ? 9.484 16.016 21.828 1 94.5 90 GLN A CA 1
ATOM 727 C C . GLN A 1 90 ? 10.117 17.406 21.672 1 94.5 90 GLN A C 1
ATOM 729 O O . GLN A 1 90 ? 11.336 17.531 21.578 1 94.5 90 GLN A O 1
ATOM 734 N N . THR A 1 91 ? 9.258 18.406 21.656 1 91.62 91 THR A N 1
ATOM 735 C CA . THR A 1 91 ? 9.805 19.734 21.406 1 91.62 91 THR A CA 1
ATOM 736 C C . THR A 1 91 ? 9.25 20.75 22.391 1 91.62 91 THR A C 1
ATOM 738 O O . THR A 1 91 ? 9.547 21.938 22.312 1 91.62 91 THR A O 1
ATOM 741 N N . ALA A 1 92 ? 8.453 20.359 23.328 1 92.31 92 ALA A N 1
ATOM 742 C CA . ALA A 1 92 ? 7.754 21.266 24.25 1 92.31 92 ALA A CA 1
ATOM 743 C C . ALA A 1 92 ? 8.742 22.062 25.094 1 92.31 92 ALA A C 1
ATOM 745 O O . ALA A 1 92 ? 9.758 21.516 25.547 1 92.31 92 ALA A O 1
ATOM 746 N N . ASP A 1 93 ? 8.422 23.297 25.297 1 88.94 93 ASP A N 1
ATOM 747 C CA . ASP A 1 93 ? 9.211 24.172 26.172 1 88.94 93 ASP A CA 1
ATOM 748 C C . ASP A 1 93 ? 8.633 24.188 27.578 1 88.94 93 ASP A C 1
ATOM 750 O O . ASP A 1 93 ? 8.078 25.203 28.016 1 88.94 93 ASP A O 1
ATOM 754 N N . VAL A 1 94 ? 8.734 23.109 28.219 1 90.5 94 VAL A N 1
ATOM 755 C CA . VAL A 1 94 ? 8.305 22.938 29.609 1 90.5 94 VAL A CA 1
ATOM 756 C C . VAL A 1 94 ? 9.523 22.734 30.5 1 90.5 94 VAL A C 1
ATOM 758 O O . VAL A 1 94 ? 10.453 22 30.156 1 90.5 94 VAL A O 1
ATOM 761 N N . MET A 1 95 ? 9.594 23.406 31.625 1 89.75 95 MET A N 1
ATOM 762 C CA . MET A 1 95 ? 10.766 23.5 32.5 1 89.75 95 MET A CA 1
ATOM 763 C C . MET A 1 95 ? 11.297 22.125 32.844 1 89.75 95 MET A C 1
ATOM 765 O O . MET A 1 95 ? 12.508 21.891 32.781 1 89.75 95 MET A O 1
ATOM 769 N N . MET A 1 96 ? 10.422 21.234 33.188 1 90.19 96 MET A N 1
ATOM 770 C CA . MET A 1 96 ? 10.812 19.891 33.594 1 90.19 96 MET A CA 1
ATOM 771 C C . MET A 1 96 ? 11.57 19.188 32.469 1 90.19 96 MET A C 1
ATOM 773 O O . MET A 1 96 ? 12.492 18.406 32.719 1 90.19 96 MET A O 1
ATOM 777 N N . LEU A 1 97 ? 11.234 19.422 31.25 1 92.31 97 LEU A N 1
ATOM 778 C CA . LEU A 1 97 ? 11.805 18.734 30.109 1 92.31 97 LEU A CA 1
ATOM 779 C C . LEU A 1 97 ? 13.156 19.328 29.734 1 92.31 97 LEU A C 1
ATOM 781 O O . LEU A 1 97 ? 13.906 18.734 28.953 1 92.31 97 LEU A O 1
ATOM 785 N N . HIS A 1 98 ? 13.523 20.438 30.391 1 90.19 98 HIS A N 1
ATOM 786 C CA . HIS A 1 98 ? 14.797 21.078 30.109 1 90.19 98 HIS A CA 1
ATOM 787 C C . HIS A 1 98 ? 15.914 20.5 30.969 1 90.19 98 HIS A C 1
ATOM 789 O O . HIS A 1 98 ? 17.094 20.703 30.688 1 90.19 98 HIS A O 1
ATOM 795 N N . VAL A 1 99 ? 15.531 19.797 31.953 1 90.81 99 VAL A N 1
ATOM 796 C CA . VAL A 1 99 ? 16.547 19.094 32.75 1 90.81 99 VAL A CA 1
ATOM 797 C C . VAL A 1 99 ? 17.25 18.078 31.859 1 90.81 99 VAL A C 1
ATOM 799 O O . VAL A 1 99 ? 16.609 17.25 31.203 1 90.81 99 VAL A O 1
ATOM 802 N N . PRO A 1 100 ? 18.562 18.203 31.828 1 90.88 100 PRO A N 1
ATOM 803 C CA . PRO A 1 100 ? 19.297 17.312 30.938 1 90.88 100 PRO A CA 1
ATOM 804 C C . PRO A 1 100 ? 18.906 15.836 31.109 1 90.88 100 PRO A C 1
ATOM 806 O O . PRO A 1 100 ? 18.906 15.336 32.25 1 90.88 100 PRO A O 1
ATOM 809 N N . GLY A 1 101 ? 18.562 15.18 30.062 1 92.94 101 GLY A N 1
ATOM 810 C CA . GLY A 1 101 ? 18.219 13.766 30.078 1 92.94 101 GLY A CA 1
ATOM 811 C C . GLY A 1 101 ? 16.75 13.516 30.328 1 92.94 101 GLY A C 1
ATOM 812 O O . GLY A 1 101 ? 16.25 12.43 30.031 1 92.94 101 GLY A O 1
ATOM 813 N N . SER A 1 102 ? 16.094 14.477 30.875 1 93.25 102 SER A N 1
ATOM 814 C CA . SER A 1 102 ? 14.695 14.297 31.266 1 93.25 102 SER A CA 1
ATOM 815 C C . SER A 1 102 ? 13.797 14.148 30.047 1 93.25 102 SER A C 1
ATOM 817 O O . SER A 1 102 ? 12.891 13.32 30.031 1 93.25 102 SER A O 1
ATOM 819 N N . ARG A 1 103 ? 14 14.953 29.062 1 94.81 103 ARG A N 1
ATOM 820 C CA . ARG A 1 103 ? 13.164 14.875 27.875 1 94.81 103 ARG A CA 1
ATOM 821 C C . ARG A 1 103 ? 13.281 13.5 27.219 1 94.81 103 ARG A C 1
ATOM 823 O O . ARG A 1 103 ? 12.266 12.883 26.875 1 94.81 103 ARG A O 1
ATOM 830 N N . ALA A 1 104 ? 14.523 13.062 27.062 1 93.81 104 ALA A N 1
ATOM 831 C CA . ALA A 1 104 ? 14.758 11.773 26.422 1 93.81 104 ALA A CA 1
ATOM 832 C C . ALA A 1 104 ? 14.047 10.648 27.172 1 93.81 104 ALA A C 1
ATOM 834 O O . ALA A 1 104 ? 13.438 9.773 26.562 1 93.81 104 ALA A O 1
ATOM 835 N N . LYS A 1 105 ? 14.172 10.711 28.453 1 95.5 105 LYS A N 1
ATOM 836 C CA . LYS A 1 105 ? 13.531 9.688 29.281 1 95.5 105 LYS A CA 1
ATOM 837 C C . LYS A 1 105 ? 12.016 9.734 29.125 1 95.5 105 LYS A C 1
ATOM 839 O O . LYS A 1 105 ? 11.375 8.695 28.891 1 95.5 105 LYS A O 1
ATOM 844 N N . VAL A 1 106 ? 11.414 10.922 29.25 1 96.75 106 VAL A N 1
ATOM 845 C CA . VAL A 1 106 ? 9.969 11.102 29.172 1 96.75 106 VAL A CA 1
ATOM 846 C C . VAL A 1 106 ? 9.469 10.688 27.781 1 96.75 106 VAL A C 1
ATOM 848 O O . VAL A 1 106 ? 8.477 9.969 27.672 1 96.75 106 VAL A O 1
ATOM 851 N N . VAL A 1 107 ? 10.164 11.141 26.719 1 96.38 107 VAL A N 1
ATOM 852 C CA . VAL A 1 107 ? 9.773 10.844 25.344 1 96.38 107 VAL A CA 1
ATOM 853 C C . VAL A 1 107 ? 9.828 9.336 25.109 1 96.38 107 VAL A C 1
ATOM 855 O O . VAL A 1 107 ? 8.922 8.758 24.5 1 96.38 107 VAL A O 1
ATOM 858 N N . ASN A 1 108 ? 10.812 8.664 25.641 1 94.25 108 ASN A N 1
ATOM 859 C CA . ASN A 1 108 ? 10.93 7.215 25.484 1 94.25 108 ASN A CA 1
ATOM 860 C C . ASN A 1 108 ? 9.812 6.484 26.234 1 94.25 108 ASN A C 1
ATOM 862 O O . ASN A 1 108 ? 9.227 5.539 25.703 1 94.25 108 ASN A O 1
ATOM 866 N N . ASP A 1 109 ? 9.594 6.922 27.438 1 96.06 109 ASP A N 1
ATOM 867 C CA . ASP A 1 109 ? 8.555 6.285 28.234 1 96.06 109 ASP A CA 1
ATOM 868 C C . ASP A 1 109 ? 7.18 6.484 27.609 1 96.06 109 ASP A C 1
ATOM 870 O O . ASP A 1 109 ? 6.355 5.566 27.609 1 96.06 109 ASP A O 1
ATOM 874 N N . LEU A 1 110 ? 6.93 7.676 27.125 1 97.69 110 LEU A N 1
ATOM 875 C CA . LEU A 1 110 ? 5.648 7.957 26.5 1 97.69 110 LEU A CA 1
ATOM 876 C C . LEU A 1 110 ? 5.492 7.16 25.203 1 97.69 110 LEU A C 1
ATOM 878 O O . LEU A 1 110 ? 4.395 6.699 24.875 1 97.69 110 LEU A O 1
ATOM 882 N N . TYR A 1 111 ? 6.559 7.012 24.5 1 96.69 111 TYR A N 1
ATOM 883 C CA . TYR A 1 111 ? 6.516 6.195 23.297 1 96.69 111 TYR A CA 1
ATOM 884 C C . TYR A 1 111 ? 6.156 4.75 23.625 1 96.69 111 TYR A C 1
ATOM 886 O O . TYR A 1 111 ? 5.305 4.152 22.953 1 96.69 111 TYR A O 1
ATOM 894 N N . ASP A 1 112 ? 6.801 4.25 24.594 1 94.94 112 ASP A N 1
ATOM 895 C CA . ASP A 1 112 ? 6.539 2.873 25 1 94.94 112 ASP A CA 1
ATOM 896 C C . ASP A 1 112 ? 5.09 2.697 25.438 1 94.94 112 ASP A C 1
ATOM 898 O O . ASP A 1 112 ? 4.453 1.692 25.109 1 94.94 112 ASP A O 1
ATOM 902 N N . LEU A 1 113 ? 4.648 3.674 26.125 1 95.88 113 LEU A N 1
ATOM 903 C CA . LEU A 1 113 ? 3.26 3.625 26.578 1 95.88 113 LEU A CA 1
ATOM 904 C C . LEU A 1 113 ? 2.301 3.705 25.391 1 95.88 113 LEU A C 1
ATOM 906 O O . LEU A 1 113 ? 1.366 2.906 25.297 1 95.88 113 LEU A O 1
ATOM 910 N N . ALA A 1 114 ? 2.521 4.672 24.5 1 97.19 114 ALA A N 1
ATOM 911 C CA . ALA A 1 114 ? 1.656 4.875 23.344 1 97.19 114 ALA A CA 1
ATOM 912 C C . ALA A 1 114 ? 1.598 3.621 22.484 1 97.19 114 ALA A C 1
ATOM 914 O O . ALA A 1 114 ? 0.516 3.186 22.078 1 97.19 114 ALA A O 1
ATOM 915 N N . THR A 1 115 ? 2.734 2.994 22.219 1 95.44 115 THR A N 1
ATOM 916 C CA . THR A 1 115 ? 2.797 1.831 21.344 1 95.44 115 THR A CA 1
ATOM 917 C C . THR A 1 115 ? 2.209 0.602 22.031 1 95.44 115 THR A C 1
ATOM 919 O O . THR A 1 115 ? 1.602 -0.25 21.375 1 95.44 115 THR A O 1
ATOM 922 N N . SER A 1 116 ? 2.357 0.544 23.344 1 92.75 116 SER A N 1
ATOM 923 C CA . SER A 1 116 ? 1.731 -0.545 24.078 1 92.75 116 SER A CA 1
ATOM 924 C C . SER A 1 116 ? 0.211 -0.436 24.047 1 92.75 116 SER A C 1
ATOM 926 O O . SER A 1 116 ? -0.482 -1.417 23.766 1 92.75 116 SER A O 1
ATOM 928 N N . LEU A 1 117 ? -0.272 0.738 24.266 1 94.06 117 LEU A N 1
ATOM 929 C CA . LEU A 1 117 ? -1.714 0.957 24.328 1 94.06 117 LEU A CA 1
ATOM 930 C C . LEU A 1 117 ? -2.354 0.75 22.953 1 94.06 117 LEU A C 1
ATOM 932 O O . LEU A 1 117 ? -3.428 0.153 22.859 1 94.06 117 LEU A O 1
ATOM 936 N N . ILE A 1 118 ? -1.709 1.232 21.906 1 94.88 118 ILE A N 1
ATOM 937 C CA . ILE A 1 118 ? -2.32 1.107 20.594 1 94.88 118 ILE A CA 1
ATOM 938 C C . ILE A 1 118 ? -2.223 -0.339 20.109 1 94.88 118 ILE A C 1
ATOM 940 O O . ILE A 1 118 ? -3.092 -0.816 19.375 1 94.88 118 ILE A O 1
ATOM 944 N N . SER A 1 119 ? -1.158 -1.052 20.516 1 90.81 119 SER A N 1
ATOM 945 C CA . SER A 1 119 ? -1.024 -2.459 20.156 1 90.81 119 SER A CA 1
ATOM 946 C C . SER A 1 119 ? -2.186 -3.283 20.703 1 90.81 119 SER A C 1
ATOM 948 O O . SER A 1 119 ? -2.631 -4.234 20.047 1 90.81 119 SER A O 1
ATOM 950 N N . GLU A 1 120 ? -2.697 -2.891 21.812 1 88.88 120 GLU A N 1
ATOM 951 C CA . GLU A 1 120 ? -3.822 -3.594 22.422 1 88.88 120 GLU A CA 1
ATOM 952 C C . GLU A 1 120 ? -5.109 -3.359 21.641 1 88.88 120 GLU A C 1
ATOM 954 O O . GLU A 1 120 ? -6.039 -4.168 21.703 1 88.88 120 GLU A O 1
ATOM 959 N N . ARG A 1 121 ? -5.121 -2.34 20.875 1 91.75 121 ARG A N 1
ATOM 960 C CA . ARG A 1 121 ? -6.316 -1.973 20.125 1 91.75 121 ARG A CA 1
ATOM 961 C C . ARG A 1 121 ? -6.176 -2.334 18.656 1 91.75 121 ARG A C 1
ATOM 963 O O . ARG A 1 121 ? -7.102 -2.129 17.859 1 91.75 121 ARG A O 1
ATOM 970 N N . ASP A 1 122 ? -5.051 -2.861 18.281 1 90.56 122 ASP A N 1
ATOM 971 C CA . ASP A 1 122 ? -4.738 -3.166 16.891 1 90.56 122 ASP A CA 1
ATOM 972 C C . ASP A 1 122 ? -5.633 -4.281 16.359 1 90.56 122 ASP A C 1
ATOM 974 O O . ASP A 1 122 ? -5.621 -5.398 16.891 1 90.56 122 ASP A O 1
ATOM 978 N N . PRO A 1 123 ? -6.387 -3.992 15.289 1 91.44 123 PRO A N 1
ATOM 979 C CA . PRO A 1 123 ? -7.25 -5.031 14.719 1 91.44 123 PRO A CA 1
ATOM 980 C C . PRO A 1 123 ? -6.465 -6.246 14.227 1 91.44 123 PRO A C 1
ATOM 982 O O . PRO A 1 123 ? -7.027 -7.34 14.109 1 91.44 123 PRO A O 1
ATOM 985 N N . ASP A 1 124 ? -5.203 -6.109 13.953 1 90.12 124 ASP A N 1
ATOM 986 C CA . ASP A 1 124 ? -4.375 -7.199 13.438 1 90.12 124 ASP A CA 1
ATOM 987 C C . ASP A 1 124 ? -4.234 -8.312 14.469 1 90.12 124 ASP A C 1
ATOM 989 O O . ASP A 1 124 ? -3.818 -9.43 14.141 1 90.12 124 ASP A O 1
ATOM 993 N N . ARG A 1 125 ? -4.613 -8.047 15.672 1 89.25 125 ARG A N 1
ATOM 994 C CA . ARG A 1 125 ? -4.512 -9.039 16.734 1 89.25 125 ARG A CA 1
ATOM 995 C C . ARG A 1 125 ? -5.641 -10.062 16.656 1 89.25 125 ARG A C 1
ATOM 997 O O . ARG A 1 125 ? -5.621 -11.078 17.344 1 89.25 125 ARG A O 1
ATOM 1004 N N . TRP A 1 126 ? -6.559 -9.75 15.734 1 90.25 126 TRP A N 1
ATOM 1005 C CA . TRP A 1 126 ? -7.754 -10.578 15.656 1 90.25 126 TRP A CA 1
ATOM 1006 C C . TRP A 1 126 ? -7.906 -11.18 14.258 1 90.25 126 TRP A C 1
ATOM 1008 O O . TRP A 1 126 ? -7.445 -10.602 13.273 1 90.25 126 TRP A O 1
ATOM 1018 N N . ARG A 1 127 ? -8.445 -12.344 14.211 1 89.5 127 ARG A N 1
ATOM 1019 C CA . ARG A 1 127 ? -8.875 -12.953 12.961 1 89.5 127 ARG A CA 1
ATOM 1020 C C . ARG A 1 127 ? -10.336 -13.391 13.039 1 89.5 127 ARG A C 1
ATOM 1022 O O . ARG A 1 127 ? -10.828 -13.742 14.109 1 89.5 127 ARG A O 1
ATOM 1029 N N . ARG A 1 128 ? -11 -13.344 11.969 1 92.19 128 ARG A N 1
ATOM 1030 C CA . ARG A 1 128 ? -12.383 -13.797 11.906 1 92.19 128 ARG A CA 1
ATOM 1031 C C . ARG A 1 128 ? -12.461 -15.312 11.789 1 92.19 128 ARG A C 1
ATOM 1033 O O . ARG A 1 128 ? -11.648 -15.93 11.086 1 92.19 128 ARG A O 1
ATOM 1040 N N . ILE A 1 129 ? -13.281 -15.883 12.492 1 88.5 129 ILE A N 1
ATOM 1041 C CA . ILE A 1 129 ? -13.664 -17.281 12.383 1 88.5 129 ILE A CA 1
ATOM 1042 C C . ILE A 1 129 ? -15.18 -17.406 12.258 1 88.5 129 ILE A C 1
ATOM 1044 O O . ILE A 1 129 ? -15.906 -16.438 12.5 1 88.5 129 ILE A O 1
ATOM 1048 N N . HIS A 1 130 ? -15.555 -18.547 11.797 1 86.06 130 HIS A N 1
ATOM 1049 C CA . HIS A 1 130 ? -17 -18.75 11.781 1 86.06 130 HIS A CA 1
ATOM 1050 C C . HIS A 1 130 ? -17.578 -18.703 13.188 1 86.06 130 HIS A C 1
ATOM 1052 O O . HIS A 1 130 ? -17.219 -19.516 14.039 1 86.06 130 HIS A O 1
ATOM 1058 N N . GLY A 1 131 ? -18.297 -17.719 13.461 1 84.69 131 GLY A N 1
ATOM 1059 C CA . GLY A 1 131 ? -18.906 -17.562 14.773 1 84.69 131 GLY A CA 1
ATOM 1060 C C . GLY A 1 131 ? -18.344 -16.406 15.562 1 84.69 131 GLY A C 1
ATOM 1061 O O . GLY A 1 131 ? -18.734 -16.172 16.703 1 84.69 131 GLY A O 1
ATOM 1062 N N . GLY A 1 132 ? -17.375 -15.812 14.953 1 88.5 132 GLY A N 1
ATOM 1063 C CA . GLY A 1 132 ? -16.906 -14.633 15.664 1 88.5 132 GLY A CA 1
ATOM 1064 C C . GLY A 1 132 ? -15.445 -14.312 15.391 1 88.5 132 GLY A C 1
ATOM 1065 O O . GLY A 1 132 ? -14.969 -14.477 14.266 1 88.5 132 GLY A O 1
ATOM 1066 N N . LEU A 1 133 ? -14.828 -13.648 16.406 1 90.38 133 LEU A N 1
ATOM 1067 C CA . LEU A 1 133 ? -13.43 -13.258 16.328 1 90.38 133 LEU A CA 1
ATOM 1068 C C . LEU A 1 133 ? -12.578 -14.109 17.266 1 90.38 133 LEU A C 1
ATOM 1070 O O . LEU A 1 133 ? -13.047 -14.531 18.328 1 90.38 133 LEU A O 1
ATOM 1074 N N . ARG A 1 134 ? -11.375 -14.375 16.828 1 88.94 134 ARG A N 1
ATOM 1075 C CA . ARG A 1 134 ? -10.391 -15.07 17.656 1 88.94 134 ARG A CA 1
ATOM 1076 C C . ARG A 1 134 ? -9.07 -14.312 17.672 1 88.94 134 ARG A C 1
ATOM 1078 O O . ARG A 1 134 ? -8.641 -13.766 16.656 1 88.94 134 ARG A O 1
ATOM 1085 N N . ALA A 1 135 ? -8.43 -14.32 18.781 1 87.25 135 ALA A N 1
ATOM 1086 C CA . ALA A 1 135 ? -7.129 -13.656 18.891 1 87.25 135 ALA A CA 1
ATOM 1087 C C . ALA A 1 135 ? -6.066 -14.406 18.094 1 87.25 135 ALA A C 1
ATOM 1089 O O . ALA A 1 135 ? -6.027 -15.641 18.094 1 87.25 135 ALA A O 1
ATOM 1090 N N . GLU A 1 136 ? -5.23 -13.68 17.359 1 82.56 136 GLU A N 1
ATOM 1091 C CA . GLU A 1 136 ? -4.152 -14.281 16.578 1 82.56 136 GLU A CA 1
ATOM 1092 C C . GLU A 1 136 ? -3.135 -14.969 17.484 1 82.56 136 GLU A C 1
ATOM 1094 O O . GLU A 1 136 ? -2.701 -16.094 17.188 1 82.56 136 GLU A O 1
ATOM 1099 N N . ASN A 1 137 ? -2.521 -14.188 18.406 1 70.62 137 ASN A N 1
ATOM 1100 C CA . ASN A 1 137 ? -1.587 -14.766 19.359 1 70.62 137 ASN A CA 1
ATOM 1101 C C . ASN A 1 137 ? -2 -14.469 20.797 1 70.62 137 ASN A C 1
ATOM 1103 O O . ASN A 1 137 ? -2.414 -13.352 21.109 1 70.62 137 ASN A O 1
ATOM 1107 N N . GLU A 1 138 ? -2.604 -15.438 21.578 1 57.44 138 GLU A N 1
ATOM 1108 C CA . GLU A 1 138 ? -3.154 -15.289 22.906 1 57.44 138 GLU A CA 1
ATOM 1109 C C . GLU A 1 138 ? -2.098 -14.781 23.891 1 57.44 138 GLU A C 1
ATOM 1111 O O . GLU A 1 138 ? -2.33 -14.75 25.109 1 57.44 138 GLU A O 1
ATOM 1116 N N . ALA A 1 139 ? -1.011 -14.227 23.453 1 51.25 139 ALA A N 1
ATOM 1117 C CA . ALA A 1 139 ? -0.101 -13.953 24.562 1 51.25 139 ALA A CA 1
ATOM 1118 C C . ALA A 1 139 ? -0.475 -12.656 25.266 1 51.25 139 ALA A C 1
ATOM 1120 O O . ALA A 1 139 ? -0.629 -11.617 24.625 1 51.25 139 ALA A O 1
ATOM 1121 N N . PRO A 1 140 ? -0.933 -12.727 26.578 1 45.72 140 PRO A N 1
ATOM 1122 C CA . PRO A 1 140 ? -1.274 -11.523 27.328 1 45.72 140 PRO A CA 1
ATOM 1123 C C . PRO A 1 140 ? -0.119 -10.523 27.406 1 45.72 140 PRO A C 1
ATOM 1125 O O . PRO A 1 140 ? 1.048 -10.93 27.406 1 45.72 140 PRO A O 1
ATOM 1128 N N . HIS A 1 141 ? -0.269 -9.281 26.875 1 47.44 141 HIS A N 1
ATOM 1129 C CA . HIS A 1 141 ? 0.73 -8.25 27.156 1 47.44 141 HIS A CA 1
ATOM 1130 C C . HIS A 1 141 ? 1.035 -8.172 28.641 1 47.44 141 HIS A C 1
ATOM 1132 O O . HIS A 1 141 ? 0.12 -8.148 29.469 1 47.44 141 HIS A O 1
ATOM 1138 N N . PRO A 1 142 ? 2.289 -8.375 29.078 1 44.94 142 PRO A N 1
ATOM 1139 C CA . PRO A 1 142 ? 2.645 -8.398 30.5 1 44.94 142 PRO A CA 1
ATOM 1140 C C . PRO A 1 142 ? 2.053 -7.227 31.266 1 44.94 142 PRO A C 1
ATOM 1142 O O . PRO A 1 142 ? 1.812 -7.336 32.469 1 44.94 142 PRO A O 1
ATOM 1145 N N . ARG A 1 143 ? 2.117 -6.031 30.75 1 43.75 143 ARG A N 1
ATOM 1146 C CA . ARG A 1 143 ? 1.807 -4.875 31.594 1 43.75 143 ARG A CA 1
ATOM 1147 C C . ARG A 1 143 ? 0.301 -4.66 31.688 1 43.75 143 ARG A C 1
ATOM 1149 O O . ARG A 1 143 ? -0.158 -3.768 32.406 1 43.75 143 ARG A O 1
ATOM 1156 N N . LEU A 1 144 ? -0.451 -5.23 30.75 1 48.91 144 LEU A N 1
ATOM 1157 C CA . LEU A 1 144 ? -1.883 -4.977 30.875 1 48.91 144 LEU A CA 1
ATOM 1158 C C . LEU A 1 144 ? -2.652 -6.285 31.031 1 48.91 144 LEU A C 1
ATOM 1160 O O . LEU A 1 144 ? -2.799 -7.039 30.062 1 48.91 144 LEU A O 1
ATOM 1164 N N . PRO A 1 145 ? -2.781 -6.723 32.188 1 45.97 145 PRO A N 1
ATOM 1165 C CA . PRO A 1 145 ? -3.439 -7.973 32.562 1 45.97 145 PRO A CA 1
ATOM 1166 C C . PRO A 1 145 ? -4.785 -8.164 31.859 1 45.97 145 PRO A C 1
ATOM 1168 O O . PRO A 1 145 ? -5.457 -9.18 32.094 1 45.97 145 PRO A O 1
ATOM 1171 N N . ASN A 1 146 ? -5.402 -7.141 31.391 1 48.91 146 ASN A N 1
ATOM 1172 C CA . ASN A 1 146 ? -6.812 -7.359 31.078 1 48.91 146 ASN A CA 1
ATOM 1173 C C . ASN A 1 146 ? -6.992 -8.164 29.797 1 48.91 146 ASN A C 1
ATOM 1175 O O . ASN A 1 146 ? -6.184 -8.055 28.875 1 48.91 146 ASN A O 1
ATOM 1179 N N . ALA A 1 147 ? -7.758 -9.148 29.922 1 51.78 147 ALA A N 1
ATOM 1180 C CA . ALA A 1 147 ? -8.234 -9.953 28.797 1 51.78 147 ALA A CA 1
ATOM 1181 C C . ALA A 1 147 ? -8.523 -9.07 27.578 1 51.78 147 ALA A C 1
ATOM 1183 O O . ALA A 1 147 ? -9 -7.941 27.734 1 51.78 147 ALA A O 1
ATOM 1184 N N . PRO A 1 148 ? -7.859 -9.383 26.453 1 58.5 148 PRO A N 1
ATOM 1185 C CA . PRO A 1 148 ? -8.07 -8.555 25.266 1 58.5 148 PRO A CA 1
ATOM 1186 C C . PRO A 1 148 ? -9.539 -8.211 25.031 1 58.5 148 PRO A C 1
ATOM 1188 O O . PRO A 1 148 ? -10.398 -9.102 25.094 1 58.5 148 PRO A O 1
ATOM 1191 N N . THR A 1 149 ? -9.961 -6.941 25.328 1 65.75 149 THR A N 1
ATOM 1192 C CA . THR A 1 149 ? -11.312 -6.484 25.016 1 65.75 149 THR A CA 1
ATOM 1193 C C . THR A 1 149 ? -11.625 -6.68 23.531 1 65.75 149 THR A C 1
ATOM 1195 O O . THR A 1 149 ? -10.844 -6.285 22.672 1 65.75 149 THR A O 1
ATOM 1198 N N . MET A 1 150 ? -12.625 -7.469 23.281 1 78.69 150 MET A N 1
ATOM 1199 C CA . MET A 1 150 ? -13.102 -7.719 21.922 1 78.69 150 MET A CA 1
ATOM 1200 C C . MET A 1 150 ? -13.375 -6.41 21.203 1 78.69 150 MET A C 1
ATOM 1202 O O . MET A 1 150 ? -14.047 -5.523 21.734 1 78.69 150 MET A O 1
ATOM 1206 N N . PRO A 1 151 ? -12.758 -6.285 20.141 1 83.94 151 PRO A N 1
ATOM 1207 C CA . PRO A 1 151 ? -12.984 -5.047 19.391 1 83.94 151 PRO A CA 1
ATOM 1208 C C . PRO A 1 151 ? -14.391 -4.965 18.797 1 83.94 151 PRO A C 1
ATOM 1210 O O . PRO A 1 151 ? -15.078 -5.984 18.703 1 83.94 151 PRO A O 1
ATOM 1213 N N . LYS A 1 152 ? -14.758 -3.762 18.547 1 83.56 152 LYS A N 1
ATOM 1214 C CA . LYS A 1 152 ? -15.961 -3.582 17.734 1 83.56 152 LYS A CA 1
ATOM 1215 C C . LYS A 1 152 ? -15.758 -4.121 16.328 1 83.56 152 LYS A C 1
ATOM 1217 O O . LYS A 1 152 ? -14.625 -4.273 15.867 1 83.56 152 LYS A O 1
ATOM 1222 N N . THR A 1 153 ? -16.891 -4.562 15.672 1 86.62 153 THR A N 1
ATOM 1223 C CA . THR A 1 153 ? -16.812 -5.102 14.32 1 86.62 153 THR A CA 1
ATOM 1224 C C . THR A 1 153 ? -17.531 -4.188 13.328 1 86.62 153 THR A C 1
ATOM 1226 O O . THR A 1 153 ? -18.438 -3.445 13.703 1 86.62 153 THR A O 1
ATOM 1229 N N . THR A 1 154 ? -17.141 -4.176 12.164 1 85.75 154 THR A N 1
ATOM 1230 C CA . THR A 1 154 ? -17.812 -3.486 11.07 1 85.75 154 THR A CA 1
ATOM 1231 C C . THR A 1 154 ? -19.078 -4.246 10.648 1 85.75 154 THR A C 1
ATOM 1233 O O . THR A 1 154 ? -19.406 -5.285 11.227 1 85.75 154 THR A O 1
ATOM 1236 N N . VAL A 1 155 ? -19.703 -3.658 9.695 1 78.19 155 VAL A N 1
ATOM 1237 C CA . VAL A 1 155 ? -20.922 -4.277 9.156 1 78.19 155 VAL A CA 1
ATOM 1238 C C . VAL A 1 155 ? -20.578 -5.629 8.531 1 78.19 155 VAL A C 1
ATOM 1240 O O . VAL A 1 155 ? -21.391 -6.555 8.555 1 78.19 155 VAL A O 1
ATOM 1243 N N . ASN A 1 156 ? -19.297 -5.812 8.109 1 81 156 ASN A N 1
ATOM 1244 C CA . ASN A 1 156 ? -18.844 -7.07 7.527 1 81 156 ASN A CA 1
ATOM 1245 C C . ASN A 1 156 ? -18.156 -7.957 8.57 1 81 156 ASN A C 1
ATOM 1247 O O . ASN A 1 156 ? -17.422 -8.875 8.219 1 81 156 ASN A O 1
ATOM 1251 N N . ASN A 1 157 ? -18.266 -7.605 9.836 1 85.62 157 ASN A N 1
ATOM 1252 C CA . ASN A 1 157 ? -17.766 -8.391 10.961 1 85.62 157 ASN A CA 1
ATOM 1253 C C . ASN A 1 157 ? -16.25 -8.359 11.039 1 85.62 157 ASN A C 1
ATOM 1255 O O . ASN A 1 157 ? -15.625 -9.297 11.547 1 85.62 157 ASN A O 1
ATOM 1259 N N . GLU A 1 158 ? -15.688 -7.406 10.391 1 88.88 158 GLU A N 1
ATOM 1260 C CA . GLU A 1 158 ? -14.25 -7.211 10.523 1 88.88 158 GLU A CA 1
ATOM 1261 C C . GLU A 1 158 ? -13.914 -6.48 11.82 1 88.88 158 GLU A C 1
ATOM 1263 O O . GLU A 1 158 ? -14.641 -5.582 12.242 1 88.88 158 GLU A O 1
ATOM 1268 N N . PRO A 1 159 ? -12.883 -6.98 12.477 1 87.44 159 PRO A N 1
ATOM 1269 C CA . PRO A 1 159 ? -12.484 -6.172 13.633 1 87.44 159 PRO A CA 1
ATOM 1270 C C . PRO A 1 159 ? -12.195 -4.719 13.258 1 87.44 159 PRO A C 1
ATOM 1272 O O . PRO A 1 159 ? -11.484 -4.453 12.289 1 87.44 159 PRO A O 1
ATOM 1275 N N . ALA A 1 160 ? -12.961 -3.898 14.016 1 82.88 160 ALA A N 1
ATOM 1276 C CA . ALA A 1 160 ? -12.891 -2.49 13.641 1 82.88 160 ALA A CA 1
ATOM 1277 C C . ALA A 1 160 ? -12.281 -1.649 14.758 1 82.88 160 ALA A C 1
ATOM 1279 O O . ALA A 1 160 ? -12.391 -2 15.938 1 82.88 160 ALA A O 1
ATOM 1280 N N . GLY A 1 161 ? -11.422 -0.778 14.523 1 87.31 161 GLY A N 1
ATOM 1281 C CA . GLY A 1 161 ? -10.961 0.281 15.406 1 87.31 161 GLY A CA 1
ATOM 1282 C C . GLY A 1 161 ? -11.836 1.52 15.359 1 87.31 161 GLY A C 1
ATOM 1283 O O . GLY A 1 161 ? -13.031 1.432 15.07 1 87.31 161 GLY A O 1
ATOM 1284 N N . GLU A 1 162 ? -11.445 2.422 15.945 1 92.81 162 GLU A N 1
ATOM 1285 C CA . GLU A 1 162 ? -12.102 3.723 15.93 1 92.81 162 GLU A CA 1
ATOM 1286 C C . GLU A 1 162 ? -11.234 4.773 15.242 1 92.81 162 GLU A C 1
ATOM 1288 O O . GLU A 1 162 ? -10.078 4.512 14.914 1 92.81 162 GLU A O 1
ATOM 1293 N N . ILE A 1 163 ? -11.852 5.902 15.031 1 95.88 163 ILE A N 1
ATOM 1294 C CA . ILE A 1 163 ? -11.133 6.969 14.336 1 95.88 163 ILE A CA 1
ATOM 1295 C C . ILE A 1 163 ? -9.914 7.391 15.164 1 95.88 163 ILE A C 1
ATOM 1297 O O . ILE A 1 163 ? -8.883 7.781 14.609 1 95.88 163 ILE A O 1
ATOM 1301 N N . ASP A 1 164 ? -10 7.242 16.516 1 97.75 164 ASP A N 1
ATOM 1302 C CA . ASP A 1 164 ? -8.867 7.543 17.391 1 97.75 164 ASP A CA 1
ATOM 1303 C C . ASP A 1 164 ? -7.672 6.66 17.047 1 97.75 164 ASP A C 1
ATOM 1305 O O . ASP A 1 164 ? -6.523 7.098 17.156 1 97.75 164 ASP A O 1
ATOM 1309 N N . ASP A 1 165 ? -7.949 5.457 16.703 1 97.44 165 ASP A N 1
ATOM 1310 C CA . ASP A 1 165 ? -6.867 4.531 16.375 1 97.44 165 ASP A CA 1
ATOM 1311 C C . ASP A 1 165 ? -6.18 4.926 15.07 1 97.44 165 ASP A C 1
ATOM 1313 O O . ASP A 1 165 ? -4.949 4.887 14.977 1 97.44 165 ASP A O 1
ATOM 1317 N N . VAL A 1 166 ? -6.973 5.297 14.102 1 98.31 166 VAL A N 1
ATOM 1318 C CA . VAL A 1 166 ? -6.406 5.758 12.844 1 98.31 166 VAL A CA 1
ATOM 1319 C C . VAL A 1 166 ? -5.523 6.98 13.086 1 98.31 166 VAL A C 1
ATOM 1321 O O . VAL A 1 166 ? -4.395 7.047 12.602 1 98.31 166 VAL A O 1
ATOM 1324 N N . LEU A 1 167 ? -6.043 7.941 13.852 1 98.69 167 LEU A N 1
ATOM 1325 C CA . LEU A 1 167 ? -5.293 9.164 14.141 1 98.69 167 LEU A CA 1
ATOM 1326 C C . LEU A 1 167 ? -4.027 8.852 14.93 1 98.69 167 LEU A C 1
ATOM 1328 O O . LEU A 1 167 ? -2.996 9.5 14.742 1 98.69 167 LEU A O 1
ATOM 1332 N N . THR A 1 168 ? -4.125 7.852 15.82 1 98.75 168 THR A N 1
ATOM 1333 C CA . THR A 1 168 ? -2.945 7.426 16.562 1 98.75 168 THR A CA 1
ATOM 1334 C C . THR A 1 168 ? -1.856 6.938 15.609 1 98.75 168 THR A C 1
ATOM 1336 O O . THR A 1 168 ? -0.704 7.363 15.711 1 98.75 168 THR A O 1
ATOM 1339 N N . PHE A 1 169 ? -2.209 6.086 14.672 1 98.62 169 PHE A N 1
ATOM 1340 C CA . PHE A 1 169 ? -1.246 5.582 13.695 1 98.62 169 PHE A CA 1
ATOM 1341 C C . PHE A 1 169 ? -0.714 6.711 12.828 1 98.62 169 PHE A C 1
ATOM 1343 O O . PHE A 1 169 ? 0.458 6.711 12.445 1 98.62 169 PHE A O 1
ATOM 1350 N N . ILE A 1 170 ? -1.529 7.695 12.5 1 98.81 170 ILE A N 1
ATOM 1351 C CA . ILE A 1 170 ? -1.105 8.836 11.703 1 98.81 170 ILE A CA 1
ATOM 1352 C C . ILE A 1 170 ? -0.044 9.633 12.461 1 98.81 170 ILE A C 1
ATOM 1354 O O . ILE A 1 170 ? 1.009 9.961 11.906 1 98.81 170 ILE A O 1
ATOM 1358 N N . LEU A 1 171 ? -0.344 9.922 13.703 1 98.75 171 LEU A N 1
ATOM 1359 C CA . LEU A 1 171 ? 0.582 10.711 14.5 1 98.75 171 LEU A CA 1
ATOM 1360 C C . LEU A 1 171 ? 1.902 9.977 14.695 1 98.75 171 LEU A C 1
ATOM 1362 O O . LEU A 1 171 ? 2.973 10.586 14.648 1 98.75 171 LEU A O 1
ATOM 1366 N N . LEU A 1 172 ? 1.81 8.656 14.898 1 98.56 172 LEU A N 1
ATOM 1367 C CA . LEU A 1 172 ? 3.027 7.859 14.969 1 98.56 172 LEU A CA 1
ATOM 1368 C C . LEU A 1 172 ? 3.812 7.945 13.664 1 98.56 172 LEU A C 1
ATOM 1370 O O . LEU A 1 172 ? 5.035 8.086 13.68 1 98.56 172 LEU A O 1
ATOM 1374 N N . SER A 1 173 ? 3.143 7.879 12.578 1 98.62 173 SER A N 1
ATOM 1375 C CA . SER A 1 173 ? 3.785 7.961 11.266 1 98.62 173 SER A CA 1
ATOM 1376 C C . SER A 1 173 ? 4.469 9.312 11.078 1 98.62 173 SER A C 1
ATOM 1378 O O . SER A 1 173 ? 5.594 9.383 10.586 1 98.62 173 SER A O 1
ATOM 1380 N N . ILE A 1 174 ? 3.807 10.383 11.492 1 98.5 174 ILE A N 1
ATOM 1381 C CA . ILE A 1 174 ? 4.348 11.727 11.336 1 98.5 174 ILE A CA 1
ATOM 1382 C C . ILE A 1 174 ? 5.629 11.875 12.156 1 98.5 174 ILE A C 1
ATOM 1384 O O . ILE A 1 174 ? 6.68 12.234 11.617 1 98.5 174 ILE A O 1
ATOM 1388 N N . ALA A 1 175 ? 5.52 11.523 13.391 1 97.62 175 ALA A N 1
ATOM 1389 C CA . ALA A 1 175 ? 6.648 11.758 14.289 1 97.62 175 ALA A CA 1
ATOM 1390 C C . ALA A 1 175 ? 7.832 10.867 13.914 1 97.62 175 ALA A C 1
ATOM 1392 O O . ALA A 1 175 ? 8.984 11.32 13.93 1 97.62 175 ALA A O 1
ATOM 1393 N N . VAL A 1 176 ? 7.578 9.633 13.523 1 96.56 176 VAL A N 1
ATOM 1394 C CA . VAL A 1 176 ? 8.656 8.719 13.172 1 96.56 176 VAL A CA 1
ATOM 1395 C C . VAL A 1 176 ? 9.273 9.125 11.836 1 96.56 176 VAL A C 1
ATOM 1397 O O . VAL A 1 176 ? 10.492 9.086 11.672 1 96.56 176 VAL A O 1
ATOM 1400 N N . SER A 1 177 ? 8.516 9.539 10.883 1 97 177 SER A N 1
ATOM 1401 C CA . SER A 1 177 ? 9.039 9.969 9.586 1 97 177 SER A CA 1
ATOM 1402 C C . SER A 1 177 ? 9.82 11.266 9.711 1 97 177 SER A C 1
ATOM 1404 O O . SER A 1 177 ? 10.602 11.617 8.82 1 97 177 SER A O 1
ATOM 1406 N N . GLY A 1 178 ? 9.531 12.016 10.789 1 94.81 178 GLY A N 1
ATOM 1407 C CA . GLY A 1 178 ? 10.289 13.234 11.047 1 94.81 178 GLY A CA 1
ATOM 1408 C C . GLY A 1 178 ? 11.609 12.977 11.75 1 94.81 178 GLY A C 1
ATOM 1409 O O . GLY A 1 178 ? 12.445 13.875 11.844 1 94.81 178 GLY A O 1
ATOM 1410 N N . SER A 1 179 ? 11.789 11.766 12.172 1 91.19 179 SER A N 1
ATOM 1411 C CA . SER A 1 179 ? 13.016 11.406 12.883 1 91.19 179 SER A CA 1
ATOM 1412 C C . SER A 1 179 ? 14.094 10.93 11.922 1 91.19 179 SER A C 1
ATOM 1414 O O . SER A 1 179 ? 13.93 11.023 10.703 1 91.19 179 SER A O 1
ATOM 1416 N N . ASP A 1 180 ? 15.18 10.398 12.453 1 88.06 180 ASP A N 1
ATOM 1417 C CA . ASP A 1 180 ? 16.312 9.984 11.625 1 88.06 180 ASP A CA 1
ATOM 1418 C C . ASP A 1 180 ? 16.016 8.68 10.891 1 88.06 180 ASP A C 1
ATOM 1420 O O . ASP A 1 180 ? 16.484 8.461 9.773 1 88.06 180 ASP A O 1
ATOM 1424 N N . PHE A 1 181 ? 15.242 7.875 11.555 1 92.56 181 PHE A N 1
ATOM 1425 C CA . PHE A 1 181 ? 14.906 6.586 10.953 1 92.56 181 PHE A CA 1
ATOM 1426 C C . PHE A 1 181 ? 13.547 6.641 10.273 1 92.56 181 PHE A C 1
ATOM 1428 O O . PHE A 1 181 ? 12.609 5.969 10.711 1 92.56 181 PHE A O 1
ATOM 1435 N N . LYS A 1 182 ? 13.516 7.301 9.164 1 95 182 LYS A N 1
ATOM 1436 C CA . LYS A 1 182 ? 12.258 7.691 8.539 1 95 182 LYS A CA 1
ATOM 1437 C C . LYS A 1 182 ? 11.477 6.469 8.062 1 95 182 LYS A C 1
ATOM 1439 O O . LYS A 1 182 ? 10.25 6.418 8.188 1 95 182 LYS A O 1
ATOM 1444 N N . SER A 1 183 ? 12.156 5.469 7.5 1 93.62 183 SER A N 1
ATOM 1445 C CA . SER A 1 183 ? 11.477 4.316 6.914 1 93.62 183 SER A CA 1
ATOM 1446 C C . SER A 1 183 ? 10.766 3.492 7.98 1 93.62 183 SER A C 1
ATOM 1448 O O . SER A 1 183 ? 9.891 2.68 7.664 1 93.62 183 SER A O 1
ATOM 1450 N N . ASP A 1 184 ? 11.078 3.697 9.266 1 94.94 184 ASP A N 1
ATOM 1451 C CA . ASP A 1 184 ? 10.43 2.967 10.352 1 94.94 184 ASP A CA 1
ATOM 1452 C C . ASP A 1 184 ? 8.953 3.328 10.453 1 94.94 184 ASP A C 1
ATOM 1454 O O . ASP A 1 184 ? 8.18 2.635 11.117 1 94.94 184 ASP A O 1
ATOM 1458 N N . CYS A 1 185 ? 8.594 4.398 9.797 1 97.12 185 CYS A N 1
ATOM 1459 C CA . CYS A 1 185 ? 7.203 4.828 9.891 1 97.12 185 CYS A CA 1
ATOM 1460 C C . CYS A 1 185 ? 6.297 3.926 9.062 1 97.12 185 CYS A C 1
ATOM 1462 O O . CYS A 1 185 ? 5.074 3.963 9.203 1 97.12 185 CYS A O 1
ATOM 1464 N N . TYR A 1 186 ? 6.84 3.021 8.211 1 96.44 186 TYR A N 1
ATOM 1465 C CA . TYR A 1 186 ? 6.059 2.234 7.262 1 96.44 186 TYR A CA 1
ATOM 1466 C C . TYR A 1 186 ? 5.078 1.321 7.992 1 96.44 186 TYR A C 1
ATOM 1468 O O . TYR A 1 186 ? 3.963 1.098 7.52 1 96.44 186 TYR A O 1
ATOM 1476 N N . LYS A 1 187 ? 5.504 0.757 9.102 1 95.81 187 LYS A N 1
ATOM 1477 C CA . LYS A 1 187 ? 4.609 -0.157 9.805 1 95.81 187 LYS A CA 1
ATOM 1478 C C . LYS A 1 187 ? 3.377 0.576 10.336 1 95.81 187 LYS A C 1
ATOM 1480 O O . LYS A 1 187 ? 2.262 0.058 10.266 1 95.81 187 LYS A O 1
ATOM 1485 N N . TRP A 1 188 ? 3.57 1.803 10.844 1 97.88 188 TRP A N 1
ATOM 1486 C CA . TRP A 1 188 ? 2.443 2.588 11.336 1 97.88 188 TRP A CA 1
ATOM 1487 C C . TRP A 1 188 ? 1.599 3.111 10.18 1 97.88 188 TRP A C 1
ATOM 1489 O O . TRP A 1 188 ? 0.367 3.098 10.242 1 97.88 188 TRP A O 1
ATOM 1499 N N . TRP A 1 189 ? 2.307 3.518 9.125 1 98.19 189 TRP A N 1
ATOM 1500 C CA . TRP A 1 189 ? 1.623 4.043 7.945 1 98.19 189 TRP A CA 1
ATOM 1501 C C . TRP A 1 189 ? 0.714 2.986 7.328 1 98.19 189 TRP A C 1
ATOM 1503 O O . TRP A 1 189 ? -0.429 3.277 6.969 1 98.19 189 TRP A O 1
ATOM 1513 N N . SER A 1 190 ? 1.18 1.791 7.227 1 97.38 190 SER A N 1
ATOM 1514 C CA . SER A 1 190 ? 0.385 0.697 6.68 1 97.38 190 SER A CA 1
ATOM 1515 C C . SER A 1 190 ? -0.845 0.422 7.539 1 97.38 190 SER A C 1
ATOM 1517 O O . SER A 1 190 ? -1.938 0.202 7.012 1 97.38 190 SER A O 1
ATOM 1519 N N . LYS A 1 191 ? -0.677 0.451 8.82 1 97.06 191 LYS A N 1
ATOM 1520 C CA . LYS A 1 191 ? -1.802 0.231 9.727 1 97.06 191 LYS A CA 1
ATOM 1521 C C . LYS A 1 191 ? -2.826 1.357 9.617 1 97.06 191 LYS A C 1
ATOM 1523 O O . LYS A 1 191 ? -4.031 1.11 9.641 1 97.06 191 LYS A O 1
ATOM 1528 N N . ALA A 1 192 ? -2.303 2.596 9.492 1 98.31 192 ALA A N 1
ATOM 1529 C CA . ALA A 1 192 ? -3.193 3.748 9.383 1 98.31 192 ALA A CA 1
ATOM 1530 C C . ALA A 1 192 ? -4.062 3.648 8.133 1 98.31 192 ALA A C 1
ATOM 1532 O O . ALA A 1 192 ? -5.285 3.807 8.203 1 98.31 192 ALA A O 1
ATOM 1533 N N . THR A 1 193 ? -3.484 3.34 6.992 1 97.62 193 THR A N 1
ATOM 1534 C CA . THR A 1 193 ? -4.203 3.316 5.727 1 97.62 193 THR A CA 1
ATOM 1535 C C . THR A 1 193 ? -5.168 2.135 5.672 1 97.62 193 THR A C 1
ATOM 1537 O O . THR A 1 193 ? -6.328 2.287 5.281 1 97.62 193 THR A O 1
ATOM 1540 N N . ARG A 1 194 ? -4.711 0.943 6.113 1 95.62 194 ARG A N 1
ATOM 1541 C CA . ARG A 1 194 ? -5.574 -0.233 6.098 1 95.62 194 ARG A CA 1
ATOM 1542 C C . ARG A 1 194 ? -6.781 -0.038 7.008 1 95.62 194 ARG A C 1
ATOM 1544 O O . ARG A 1 194 ? -7.906 -0.378 6.641 1 95.62 194 ARG A O 1
ATOM 1551 N N . LEU A 1 195 ? -6.551 0.52 8.188 1 96.19 195 LEU A N 1
ATOM 1552 C CA . LEU A 1 195 ? -7.648 0.729 9.125 1 96.19 195 LEU A CA 1
ATOM 1553 C C . LEU A 1 195 ? -8.617 1.783 8.594 1 96.19 195 LEU A C 1
ATOM 1555 O O . LEU A 1 195 ? -9.836 1.645 8.75 1 96.19 195 LEU A O 1
ATOM 1559 N N . ALA A 1 196 ? -8.078 2.836 8.031 1 96.81 196 ALA A N 1
ATOM 1560 C CA . ALA A 1 196 ? -8.938 3.865 7.441 1 96.81 196 ALA A CA 1
ATOM 1561 C C . ALA A 1 196 ? -9.852 3.275 6.375 1 96.81 196 ALA A C 1
ATOM 1563 O O . ALA A 1 196 ? -11.047 3.584 6.332 1 96.81 196 ALA A O 1
ATOM 1564 N N . PHE A 1 197 ? -9.352 2.412 5.531 1 93.94 197 PHE A N 1
ATOM 1565 C CA . PHE A 1 197 ? -10.148 1.778 4.488 1 93.94 197 PHE A CA 1
ATOM 1566 C C . PHE A 1 197 ? -11.164 0.816 5.09 1 93.94 197 PHE A C 1
ATOM 1568 O O . PHE A 1 197 ? -12.312 0.744 4.633 1 93.94 197 PHE A O 1
ATOM 1575 N N . ALA A 1 198 ? -10.711 0.091 6.113 1 92.12 198 ALA A N 1
ATOM 1576 C CA . ALA A 1 198 ? -11.609 -0.863 6.758 1 92.12 198 ALA A CA 1
ATOM 1577 C C . ALA A 1 198 ? -12.797 -0.151 7.395 1 92.12 198 ALA A C 1
ATOM 1579 O O . ALA A 1 198 ? -13.914 -0.673 7.391 1 92.12 198 ALA A O 1
ATOM 1580 N N . LEU A 1 199 ? -12.555 1.053 7.863 1 92.75 199 LEU A N 1
ATOM 1581 C CA . LEU A 1 199 ? -13.609 1.827 8.516 1 92.75 199 LEU A CA 1
ATOM 1582 C C . LEU A 1 199 ? -14.438 2.596 7.496 1 92.75 199 LEU A C 1
ATOM 1584 O O . LEU A 1 199 ? -15.414 3.252 7.852 1 92.75 199 LEU A O 1
ATOM 1588 N N . GLY A 1 200 ? -14.039 2.578 6.238 1 90.69 200 GLY A N 1
ATOM 1589 C CA . GLY A 1 200 ? -14.766 3.242 5.172 1 90.69 200 GLY A CA 1
ATOM 1590 C C . GLY A 1 200 ? -14.609 4.75 5.188 1 90.69 200 GLY A C 1
ATOM 1591 O O . GLY A 1 200 ? -15.477 5.477 4.699 1 90.69 200 GLY A O 1
ATOM 1592 N N . LEU A 1 201 ? -13.484 5.219 5.762 1 95.25 201 LEU A N 1
ATOM 1593 C CA . LEU A 1 201 ? -13.297 6.66 5.848 1 95.25 201 LEU A CA 1
ATOM 1594 C C . LEU A 1 201 ? -13.188 7.277 4.457 1 95.25 201 LEU A C 1
ATOM 1596 O O . LEU A 1 201 ? -13.609 8.414 4.242 1 95.25 201 LEU A O 1
ATOM 1600 N N . ASN A 1 202 ? -12.656 6.562 3.465 1 94.69 202 ASN A N 1
ATOM 1601 C CA . ASN A 1 202 ? -12.469 7.066 2.107 1 94.69 202 ASN A CA 1
ATOM 1602 C C . ASN A 1 202 ? -13.797 7.137 1.352 1 94.69 202 ASN A C 1
ATOM 1604 O O . ASN A 1 202 ? -13.867 7.719 0.269 1 94.69 202 ASN A O 1
ATOM 1608 N N . ARG A 1 203 ? -14.852 6.613 1.944 1 91.81 203 ARG A N 1
ATOM 1609 C CA . ARG A 1 203 ? -16.172 6.594 1.314 1 91.81 203 ARG A CA 1
ATOM 1610 C C . ARG A 1 203 ? -17.234 7.07 2.281 1 91.81 203 ARG A C 1
ATOM 1612 O O . ARG A 1 203 ? -18.375 6.594 2.24 1 91.81 203 ARG A O 1
ATOM 1619 N N . GLU A 1 204 ? -16.844 7.926 3.127 1 91 204 GLU A N 1
ATOM 1620 C CA . GLU A 1 204 ? -17.719 8.438 4.18 1 91 204 GLU A CA 1
ATOM 1621 C C . GLU A 1 204 ? -19 9.016 3.594 1 91 204 GLU A C 1
ATOM 1623 O O . GLU A 1 204 ? -20.062 8.938 4.215 1 91 204 GLU A O 1
ATOM 1628 N N . ASP A 1 205 ? -18.938 9.57 2.338 1 90.69 205 ASP A N 1
ATOM 1629 C CA . ASP A 1 205 ? -20.078 10.289 1.776 1 90.69 205 ASP A CA 1
ATOM 1630 C C . ASP A 1 205 ? -20.547 9.641 0.474 1 90.69 205 ASP A C 1
ATOM 1632 O O . ASP A 1 205 ? -21.094 10.32 -0.402 1 90.69 205 ASP A O 1
ATOM 1636 N N . GLU A 1 206 ? -20.25 8.391 0.339 1 85.19 206 GLU A N 1
ATOM 1637 C CA . GLU A 1 206 ? -20.672 7.676 -0.864 1 85.19 206 GLU A CA 1
ATOM 1638 C C . GLU A 1 206 ? -22.188 7.695 -1.013 1 85.19 206 GLU A C 1
ATOM 1640 O O . GLU A 1 206 ? -22.922 7.531 -0.03 1 85.19 206 GLU A O 1
ATOM 1645 N N . GLN A 1 207 ? -22.609 8.148 -2.238 1 73.94 207 GLN A N 1
ATOM 1646 C CA . GLN A 1 207 ? -24.031 8.172 -2.523 1 73.94 207 GLN A CA 1
ATOM 1647 C C . GLN A 1 207 ? -24.422 7.047 -3.475 1 73.94 207 GLN A C 1
ATOM 1649 O O . GLN A 1 207 ? -23.688 6.738 -4.414 1 73.94 207 GLN A O 1
ATOM 1654 N N . CYS A 1 208 ? -25.156 6.078 -3.135 1 66.69 208 CYS A N 1
ATOM 1655 C CA . CYS A 1 208 ? -25.594 5.023 -4.035 1 66.69 208 CYS A CA 1
ATOM 1656 C C . CYS A 1 208 ? -26.609 5.562 -5.047 1 66.69 208 CYS A C 1
ATOM 1658 O O . CYS A 1 208 ? -27.562 6.258 -4.676 1 66.69 208 CYS A O 1
ATOM 1660 N N . ALA A 1 209 ? -26.25 6.031 -6.312 1 55.34 209 ALA A N 1
ATOM 1661 C CA . ALA A 1 209 ? -27.109 6.602 -7.359 1 55.34 209 ALA A CA 1
ATOM 1662 C C . ALA A 1 209 ? -28.203 5.625 -7.762 1 55.34 209 ALA A C 1
ATOM 1664 O O . ALA A 1 209 ? -29.062 5.949 -8.594 1 55.34 209 ALA A O 1
ATOM 1665 N N . GLY A 1 210 ? -28.125 4.402 -7.766 1 51.88 210 GLY A N 1
ATOM 1666 C CA . GLY A 1 210 ? -28.969 3.596 -8.641 1 51.88 210 GLY A CA 1
ATOM 1667 C C . GLY A 1 210 ? -30.453 3.748 -8.367 1 51.88 210 GLY A C 1
ATOM 1668 O O . GLY A 1 210 ? -30.844 4.273 -7.324 1 51.88 210 GLY A O 1
ATOM 1669 N N . PRO A 1 211 ? -31.156 3.689 -9.492 1 51.16 211 PRO A N 1
ATOM 1670 C CA . PRO A 1 211 ? -32.625 3.77 -9.5 1 51.16 211 PRO A CA 1
ATOM 1671 C C . PRO A 1 211 ? -33.281 3.016 -8.344 1 51.16 211 PRO A C 1
ATOM 1673 O O . PRO A 1 211 ? -34.469 3.184 -8.078 1 51.16 211 PRO A O 1
ATOM 1676 N N . VAL A 1 212 ? -32.656 1.995 -7.871 1 49.44 212 VAL A N 1
ATOM 1677 C CA . VAL A 1 212 ? -33.375 1.238 -6.832 1 49.44 212 VAL A CA 1
ATOM 1678 C C . VAL A 1 212 ? -33 1.804 -5.461 1 49.44 212 VAL A C 1
ATOM 1680 O O . VAL A 1 212 ? -31.953 1.49 -4.902 1 49.44 212 VAL A O 1
ATOM 1683 N N . THR A 1 213 ? -33.156 2.939 -5.242 1 48.28 213 THR A N 1
ATOM 1684 C CA . THR A 1 213 ? -33.219 3.434 -3.871 1 48.28 213 THR A CA 1
ATOM 1685 C C . THR A 1 213 ? -34.375 2.762 -3.131 1 48.28 213 THR A C 1
ATOM 1687 O O . THR A 1 213 ? -35.531 2.832 -3.566 1 48.28 213 THR A O 1
ATOM 1690 N N . PRO A 1 214 ? -33.969 2.117 -1.845 1 53.38 214 PRO A N 1
ATOM 1691 C CA . PRO A 1 214 ? -32.688 1.997 -1.118 1 53.38 214 PRO A CA 1
ATOM 1692 C C . PRO A 1 214 ? -31.75 0.971 -1.741 1 53.38 214 PRO A C 1
ATOM 1694 O O . PRO A 1 214 ? -32.188 0.057 -2.438 1 53.38 214 PRO A O 1
ATOM 1697 N N . CYS A 1 215 ? -30.453 1.217 -1.661 1 61.91 215 CYS A N 1
ATOM 1698 C CA . CYS A 1 215 ? -29.391 0.323 -2.105 1 61.91 215 CYS A CA 1
ATOM 1699 C C . CYS A 1 215 ? -29.688 -1.118 -1.707 1 61.91 215 CYS A C 1
ATOM 1701 O O . CYS A 1 215 ? -30.125 -1.38 -0.582 1 61.91 215 CYS A O 1
ATOM 1703 N N . ALA A 1 216 ? -29.844 -1.969 -2.639 1 63.22 216 ALA A N 1
ATOM 1704 C CA . ALA A 1 216 ? -30.109 -3.385 -2.41 1 63.22 216 ALA A CA 1
ATOM 1705 C C . ALA A 1 216 ? -29.047 -4.016 -1.518 1 63.22 216 ALA A C 1
ATOM 1707 O O . ALA A 1 216 ? -29.281 -5.047 -0.888 1 63.22 216 ALA A O 1
ATOM 1708 N N . ASN A 1 217 ? -27.953 -3.287 -1.363 1 64.88 217 ASN A N 1
ATOM 1709 C CA . ASN A 1 217 ? -26.875 -3.82 -0.538 1 64.88 217 ASN A CA 1
ATOM 1710 C C . ASN A 1 217 ? -27.031 -3.404 0.922 1 64.88 217 ASN A C 1
ATOM 1712 O O . ASN A 1 217 ? -26.906 -2.223 1.252 1 64.88 217 ASN A O 1
ATOM 1716 N N . PRO A 1 218 ? -27.375 -4.332 1.753 1 66.12 218 PRO A N 1
ATOM 1717 C CA . PRO A 1 218 ? -27.562 -3.996 3.166 1 66.12 218 PRO A CA 1
ATOM 1718 C C . PRO A 1 218 ? -26.297 -3.447 3.812 1 66.12 218 PRO A C 1
ATOM 1720 O O . PRO A 1 218 ? -26.359 -2.824 4.875 1 66.12 218 PRO A O 1
ATOM 1723 N N . LEU A 1 219 ? -25.188 -3.643 3.09 1 65.62 219 LEU A N 1
ATOM 1724 C CA . LEU A 1 219 ? -23.922 -3.232 3.676 1 65.62 219 LEU A CA 1
ATOM 1725 C C . LEU A 1 219 ? -23.547 -1.819 3.236 1 65.62 219 LEU A C 1
ATOM 1727 O O . LEU A 1 219 ? -22.547 -1.257 3.711 1 65.62 219 LEU A O 1
ATOM 1731 N N . CYS A 1 220 ? -24.453 -1.262 2.484 1 67.69 220 CYS A N 1
ATOM 1732 C CA . CYS A 1 220 ? -24.094 0.027 1.904 1 67.69 220 CYS A CA 1
ATOM 1733 C C . CYS A 1 220 ? -24.25 1.147 2.924 1 67.69 220 CYS A C 1
ATOM 1735 O O . CYS A 1 220 ? -25.234 1.18 3.67 1 67.69 220 CYS A O 1
ATOM 1737 N N . SER A 1 221 ? -23.297 2.029 3.043 1 63.19 221 SER A N 1
ATOM 1738 C CA . SER A 1 221 ? -23.25 3.137 3.99 1 63.19 221 SER A CA 1
ATOM 1739 C C . SER A 1 221 ? -24.406 4.109 3.766 1 63.19 221 SER A C 1
ATOM 1741 O O . SER A 1 221 ? -24.766 4.859 4.672 1 63.19 221 SER A O 1
ATOM 1743 N N . CYS A 1 222 ? -24.969 4.023 2.549 1 63.22 222 CYS A N 1
ATOM 1744 C CA . CYS A 1 222 ? -26.031 4.969 2.244 1 63.22 222 CYS A CA 1
ATOM 1745 C C . CYS A 1 222 ? -27.25 4.727 3.129 1 63.22 222 CYS A C 1
ATOM 1747 O O . CYS A 1 222 ? -28.109 5.598 3.254 1 63.22 222 CYS A O 1
ATOM 1749 N N . ARG A 1 223 ? -27.25 3.641 3.744 1 60.62 223 ARG A N 1
ATOM 1750 C CA . ARG A 1 223 ? -28.391 3.314 4.59 1 60.62 223 ARG A CA 1
ATOM 1751 C C . ARG A 1 223 ? -28.219 3.883 5.992 1 60.62 223 ARG A C 1
ATOM 1753 O O . ARG A 1 223 ? -29.141 3.848 6.805 1 60.62 223 ARG A O 1
ATOM 1760 N N . LYS A 1 224 ? -27.094 4.379 6.16 1 59.72 224 LYS A N 1
ATOM 1761 C CA . LYS A 1 224 ? -26.875 4.914 7.5 1 59.72 224 LYS A CA 1
ATOM 1762 C C . LYS A 1 224 ? -27.734 6.16 7.734 1 59.72 224 LYS A C 1
ATOM 1764 O O . LYS A 1 224 ? -27.766 7.059 6.895 1 59.72 224 LYS A O 1
ATOM 1769 N N . GLU A 1 225 ? -28.75 5.988 8.555 1 59.94 225 GLU A N 1
ATOM 1770 C CA . GLU A 1 225 ? -29.594 7.113 8.945 1 59.94 225 GLU A CA 1
ATOM 1771 C C . GLU A 1 225 ? -28.766 8.289 9.438 1 59.94 225 GLU A C 1
ATOM 1773 O O . GLU A 1 225 ? -27.891 8.125 10.297 1 59.94 225 GLU A O 1
ATOM 1778 N N . GLN A 1 226 ? -28.734 9.328 8.586 1 62.62 226 GLN A N 1
ATOM 1779 C CA . GLN A 1 226 ? -28.016 10.523 9.031 1 62.62 226 GLN A CA 1
ATOM 1780 C C . GLN A 1 226 ? -28.859 11.328 10.008 1 62.62 226 GLN A C 1
ATOM 1782 O O . GLN A 1 226 ? -29.938 11.812 9.664 1 62.62 226 GLN A O 1
ATOM 1787 N N . ASP A 1 227 ? -28.609 11.031 11.32 1 69.62 227 ASP A N 1
ATOM 1788 C CA . ASP A 1 227 ? -29.188 11.898 12.344 1 69.62 227 ASP A CA 1
ATOM 1789 C C . ASP A 1 227 ? -28.531 13.273 12.328 1 69.62 227 ASP A C 1
ATOM 1791 O O . ASP A 1 227 ? -27.297 13.383 12.32 1 69.62 227 ASP A O 1
ATOM 1795 N N . GLY A 1 228 ? -29.234 14.297 12.016 1 74.5 228 GLY A N 1
ATOM 1796 C CA . GLY A 1 228 ? -28.781 15.672 11.938 1 74.5 228 GLY A CA 1
ATOM 1797 C C . GLY A 1 228 ? -28.375 16.234 13.289 1 74.5 228 GLY A C 1
ATOM 1798 O O . GLY A 1 228 ? -28.312 17.469 13.453 1 74.5 228 GLY A O 1
ATOM 1799 N N . SER A 1 229 ? -28.141 15.438 14.266 1 82.5 229 SER A N 1
ATOM 1800 C CA . SER A 1 229 ? -27.703 15.906 15.578 1 82.5 229 SER A CA 1
ATOM 1801 C C . SER A 1 229 ? -26.281 16.469 15.516 1 82.5 229 SER A C 1
ATOM 1803 O O . SER A 1 229 ? -25.5 16.094 14.648 1 82.5 229 SER A O 1
ATOM 1805 N N . LEU A 1 230 ? -26.078 17.422 16.391 1 83.56 230 LEU A N 1
ATOM 1806 C CA . LEU A 1 230 ? -24.75 18.031 16.469 1 83.56 230 LEU A CA 1
ATOM 1807 C C . LEU A 1 230 ? -23.688 16.953 16.688 1 83.56 230 LEU A C 1
ATOM 1809 O O . LEU A 1 230 ? -22.594 17.016 16.094 1 83.56 230 LEU A O 1
ATOM 1813 N N . TYR A 1 231 ? -24.047 16.047 17.531 1 85.44 231 TYR A N 1
ATOM 1814 C CA . TYR A 1 231 ? -23.109 14.961 17.828 1 85.44 231 TYR A CA 1
ATOM 1815 C C . TYR A 1 231 ? -22.75 14.195 16.562 1 85.44 231 TYR A C 1
ATOM 1817 O O . TYR A 1 231 ? -21.562 13.93 16.312 1 85.44 231 TYR A O 1
ATOM 1825 N N . ASN A 1 232 ? -23.672 13.859 15.859 1 88.5 232 ASN A N 1
ATOM 1826 C CA . ASN A 1 232 ? -23.438 13.102 14.633 1 88.5 232 ASN A CA 1
ATOM 1827 C C . ASN A 1 232 ? -22.703 13.938 13.586 1 88.5 232 ASN A C 1
ATOM 1829 O O . ASN A 1 232 ? -21.844 13.422 12.859 1 88.5 232 ASN A O 1
ATOM 1833 N N . LEU A 1 233 ? -23.016 15.188 13.516 1 91 233 LEU A N 1
ATOM 1834 C CA . LEU A 1 233 ? -22.328 16.078 12.602 1 91 233 LEU A CA 1
ATOM 1835 C C . LEU A 1 233 ? -20.844 16.188 12.961 1 91 233 LEU A C 1
ATOM 1837 O O . LEU A 1 233 ? -19.984 16.172 12.078 1 91 233 LEU A O 1
ATOM 1841 N N . GLU A 1 234 ? -20.594 16.281 14.227 1 93.88 234 GLU A N 1
ATOM 1842 C CA . GLU A 1 234 ? -19.219 16.375 14.711 1 93.88 234 GLU A CA 1
ATOM 1843 C C . GLU A 1 234 ? -18.453 15.094 14.453 1 93.88 234 GLU A C 1
ATOM 1845 O O . GLU A 1 234 ? -17.297 15.125 14.008 1 93.88 234 GLU A O 1
ATOM 1850 N N . LEU A 1 235 ? -19.109 14.016 14.75 1 94.12 235 LEU A N 1
ATOM 1851 C CA . LEU A 1 235 ? -18.484 12.719 14.547 1 94.12 235 LEU A CA 1
ATOM 1852 C C . LEU A 1 235 ? -18.125 12.516 13.078 1 94.12 235 LEU A C 1
ATOM 1854 O O . LEU A 1 235 ? -17.016 12.07 12.758 1 94.12 235 LEU A O 1
ATOM 1858 N N . ARG A 1 236 ? -18.984 12.828 12.195 1 94 236 ARG A N 1
ATOM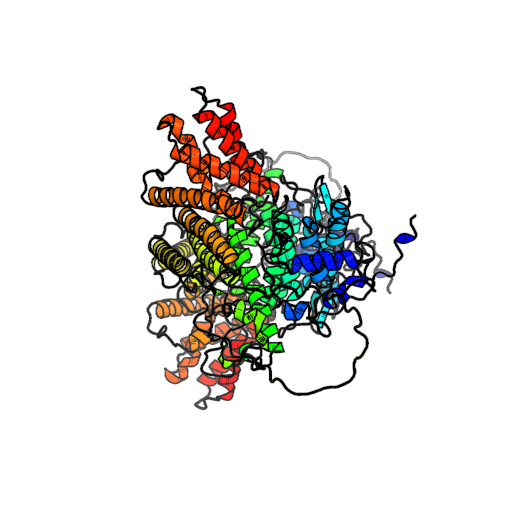 1859 C CA . ARG A 1 236 ? -18.75 12.633 10.766 1 94 236 ARG A CA 1
ATOM 1860 C C . ARG A 1 236 ? -17.672 13.57 10.25 1 94 236 ARG A C 1
ATOM 1862 O O . ARG A 1 236 ? -16.859 13.188 9.406 1 94 236 ARG A O 1
ATOM 1869 N N . GLU A 1 237 ? -17.703 14.781 10.742 1 96.69 237 GLU A N 1
ATOM 1870 C CA . GLU A 1 237 ? -16.672 15.719 10.32 1 96.69 237 GLU A CA 1
ATOM 1871 C C . GLU A 1 237 ? -15.297 15.289 10.812 1 96.69 237 GLU A C 1
ATOM 1873 O O . GLU A 1 237 ? -14.297 15.453 10.109 1 96.69 237 GLU A O 1
ATOM 1878 N N . GLU A 1 238 ? -15.25 14.766 12.023 1 98.06 238 GLU A N 1
ATOM 1879 C CA . GLU A 1 238 ? -13.977 14.234 12.516 1 98.06 238 GLU A CA 1
ATOM 1880 C C . GLU A 1 238 ? -13.461 13.117 11.617 1 98.06 238 GLU A C 1
ATOM 1882 O O . GLU A 1 238 ? -12.266 13.047 11.328 1 98.06 238 GLU A O 1
ATOM 1887 N N . ARG A 1 239 ? -14.359 12.227 11.203 1 97.62 239 ARG A N 1
ATOM 1888 C CA . ARG A 1 239 ? -14 11.141 10.305 1 97.62 239 ARG A CA 1
ATOM 1889 C C . ARG A 1 239 ? -13.43 11.68 8.992 1 97.62 239 ARG A C 1
ATOM 1891 O O . ARG A 1 239 ? -12.406 11.195 8.508 1 97.62 239 ARG A O 1
ATOM 1898 N N . ARG A 1 240 ? -14.086 12.703 8.461 1 98 240 ARG A N 1
ATOM 1899 C CA . ARG A 1 240 ? -13.617 13.312 7.219 1 98 240 ARG A CA 1
ATOM 1900 C C . ARG A 1 240 ? -12.242 13.945 7.398 1 98 240 ARG A C 1
ATOM 1902 O O . ARG A 1 240 ? -11.352 13.758 6.566 1 98 240 ARG A O 1
ATOM 1909 N N . ARG A 1 241 ? -12.078 14.664 8.484 1 98.44 241 ARG A N 1
ATOM 1910 C CA . ARG A 1 241 ? -10.844 15.391 8.734 1 98.44 241 ARG A CA 1
ATOM 1911 C C . ARG A 1 241 ? -9.68 14.438 8.961 1 98.44 241 ARG A C 1
ATOM 1913 O O . ARG A 1 241 ? -8.562 14.688 8.5 1 98.44 241 ARG A O 1
ATOM 1920 N N . VAL A 1 242 ? -9.922 13.32 9.664 1 98.75 242 VAL A N 1
ATOM 1921 C CA . VAL A 1 242 ? -8.891 12.305 9.844 1 98.75 242 VAL A CA 1
ATOM 1922 C C . VAL A 1 242 ? -8.484 11.734 8.484 1 98.75 242 VAL A C 1
ATOM 1924 O O . VAL A 1 242 ? -7.297 11.562 8.211 1 98.75 242 VAL A O 1
ATOM 1927 N N . PHE A 1 243 ? -9.461 11.484 7.621 1 98.56 243 PHE A N 1
ATOM 1928 C CA . PHE A 1 243 ? -9.164 10.938 6.301 1 98.56 243 PHE A CA 1
ATOM 1929 C C . PHE A 1 243 ? -8.344 11.922 5.477 1 98.56 243 PHE A C 1
ATOM 1931 O O . PHE A 1 243 ? -7.375 11.539 4.824 1 98.56 243 PHE A O 1
ATOM 1938 N N . TRP A 1 244 ? -8.734 13.156 5.469 1 98.81 244 TRP A N 1
ATOM 1939 C CA . TRP A 1 244 ? -8.047 14.141 4.645 1 98.81 244 TRP A CA 1
ATOM 1940 C C . TRP A 1 244 ? -6.645 14.414 5.184 1 98.81 244 TRP A C 1
ATOM 1942 O O . TRP A 1 244 ? -5.727 14.719 4.418 1 98.81 244 TRP A O 1
ATOM 1952 N N . LEU A 1 245 ? -6.469 14.328 6.527 1 98.88 245 LEU A N 1
ATOM 1953 C CA . LEU A 1 245 ? -5.121 14.391 7.078 1 98.88 245 LEU A CA 1
ATOM 1954 C C . LEU A 1 245 ? -4.273 13.227 6.559 1 98.88 245 LEU A C 1
ATOM 1956 O O . LEU A 1 245 ? -3.127 13.43 6.148 1 98.88 245 LEU A O 1
ATOM 1960 N N . LEU A 1 246 ? -4.855 12.047 6.57 1 98.81 246 LEU A N 1
ATOM 1961 C CA . LEU A 1 246 ? -4.199 10.859 6.035 1 98.81 246 LEU A CA 1
ATOM 1962 C C . LEU A 1 246 ? -3.879 11.031 4.555 1 98.81 246 LEU A C 1
ATOM 1964 O O . LEU A 1 246 ? -2.781 10.695 4.109 1 98.81 246 LEU A O 1
ATOM 1968 N N . TYR A 1 247 ? -4.824 11.547 3.811 1 98.62 247 TYR A N 1
ATOM 1969 C CA . TYR A 1 247 ? -4.699 11.805 2.381 1 98.62 247 TYR A CA 1
ATOM 1970 C C . TYR A 1 247 ? -3.555 12.773 2.1 1 98.62 247 TYR A C 1
ATOM 1972 O O . TYR A 1 247 ? -2.73 12.531 1.215 1 98.62 247 TYR A O 1
ATOM 1980 N N . ALA A 1 248 ? -3.5 13.852 2.832 1 98.88 248 ALA A N 1
ATOM 1981 C CA . ALA A 1 248 ? -2.443 14.844 2.652 1 98.88 248 ALA A CA 1
ATOM 1982 C C . ALA A 1 248 ? -1.075 14.258 2.986 1 98.88 248 ALA A C 1
ATOM 1984 O O . ALA A 1 248 ? -0.1 14.492 2.271 1 98.88 248 ALA A O 1
ATOM 1985 N N . LEU A 1 249 ? -1.033 13.547 4.035 1 98.81 249 LEU A N 1
ATOM 1986 C CA . LEU A 1 249 ? 0.222 12.93 4.449 1 98.81 249 LEU A CA 1
ATOM 1987 C C . LEU A 1 249 ? 0.703 11.93 3.404 1 98.81 249 LEU A C 1
ATOM 1989 O O . LEU A 1 249 ? 1.908 11.773 3.193 1 98.81 249 LEU A O 1
ATOM 1993 N N . ASP A 1 250 ? -0.227 11.227 2.762 1 98.75 250 ASP A N 1
ATOM 1994 C CA . ASP A 1 250 ? 0.115 10.266 1.715 1 98.75 250 ASP A CA 1
ATOM 1995 C C . ASP A 1 250 ? 0.93 10.93 0.608 1 98.75 250 ASP A C 1
ATOM 1997 O O . ASP A 1 250 ? 1.946 10.391 0.167 1 98.75 250 ASP A O 1
ATOM 2001 N N . ARG A 1 251 ? 0.517 12.078 0.14 1 98.81 251 ARG A N 1
ATOM 2002 C CA . ARG A 1 251 ? 1.206 12.797 -0.924 1 98.81 251 ARG A CA 1
ATOM 2003 C C . ARG A 1 251 ? 2.559 13.32 -0.446 1 98.81 251 ARG A C 1
ATOM 2005 O O . ARG A 1 251 ? 3.561 13.203 -1.155 1 98.81 251 ARG A O 1
ATOM 2012 N N . HIS A 1 252 ? 2.535 13.852 0.76 1 98.81 252 HIS A N 1
ATOM 2013 C CA . HIS A 1 252 ? 3.768 14.375 1.339 1 98.81 252 HIS A CA 1
ATOM 2014 C C . HIS A 1 252 ? 4.828 13.289 1.454 1 98.81 252 HIS A C 1
ATOM 2016 O O . HIS A 1 252 ? 5.977 13.484 1.052 1 98.81 252 HIS A O 1
ATOM 2022 N N . LEU A 1 253 ? 4.438 12.164 1.942 1 98.62 253 LEU A N 1
ATOM 2023 C CA . LEU A 1 253 ? 5.379 11.062 2.123 1 98.62 253 LEU A CA 1
ATOM 2024 C C . LEU A 1 253 ? 5.758 10.445 0.78 1 98.62 253 LEU A C 1
ATOM 2026 O O . LEU A 1 253 ? 6.887 9.992 0.598 1 98.62 253 LEU A O 1
ATOM 2030 N N . ALA A 1 254 ? 4.789 10.391 -0.125 1 98.19 254 ALA A N 1
ATOM 2031 C CA . ALA A 1 254 ? 5.086 9.852 -1.446 1 98.19 254 ALA A CA 1
ATOM 2032 C C . ALA A 1 254 ? 6.203 10.641 -2.127 1 98.19 254 ALA A C 1
ATOM 2034 O O . ALA A 1 254 ? 7.105 10.055 -2.73 1 98.19 254 ALA A O 1
ATOM 2035 N N . LEU A 1 255 ? 6.148 11.938 -2.047 1 98.5 255 LEU A N 1
ATOM 2036 C CA . LEU A 1 255 ? 7.23 12.758 -2.58 1 98.5 255 LEU A CA 1
ATOM 2037 C C . LEU A 1 255 ? 8.531 12.5 -1.829 1 98.5 255 LEU A C 1
ATOM 2039 O O . LEU A 1 255 ? 9.578 12.289 -2.445 1 98.5 255 LEU A O 1
ATOM 2043 N N . SER A 1 256 ? 8.438 12.469 -0.495 1 98.12 256 SER A N 1
ATOM 2044 C CA . SER A 1 256 ? 9.617 12.312 0.341 1 98.12 256 SER A CA 1
ATOM 2045 C C . SER A 1 256 ? 10.297 10.969 0.096 1 98.12 256 SER A C 1
ATOM 2047 O O . SER A 1 256 ? 11.523 10.875 0.085 1 98.12 256 SER A O 1
ATOM 2049 N N . PHE A 1 257 ? 9.5 9.977 -0.132 1 97 257 PHE A N 1
ATOM 2050 C CA . PHE A 1 257 ? 10.016 8.617 -0.19 1 97 257 PHE A CA 1
ATOM 2051 C C . PHE A 1 257 ? 10.078 8.117 -1.629 1 97 257 PHE A C 1
ATOM 2053 O O . PHE A 1 257 ? 10.367 6.949 -1.875 1 97 257 PHE A O 1
ATOM 2060 N N . ASN A 1 258 ? 9.812 8.992 -2.578 1 96.25 258 ASN A N 1
ATOM 2061 C CA . ASN A 1 258 ? 9.852 8.633 -3.992 1 96.25 258 ASN A CA 1
ATOM 2062 C C . ASN A 1 258 ? 8.992 7.41 -4.285 1 96.25 258 ASN A C 1
ATOM 2064 O O . ASN A 1 258 ? 9.461 6.441 -4.883 1 96.25 258 ASN A O 1
ATOM 2068 N N . SER A 1 259 ? 7.758 7.492 -3.826 1 96.12 259 SER A N 1
ATOM 2069 C CA . SER A 1 259 ? 6.867 6.352 -4.004 1 96.12 259 SER A CA 1
ATOM 2070 C C . SER A 1 259 ? 5.578 6.762 -4.707 1 96.12 259 SER A C 1
ATOM 2072 O O . SER A 1 259 ? 5.266 7.949 -4.801 1 96.12 259 SER A O 1
ATOM 2074 N N . ALA A 1 260 ? 4.902 5.746 -5.273 1 95.38 260 ALA A N 1
ATOM 2075 C CA . ALA A 1 260 ? 3.557 5.98 -5.785 1 95.38 260 ALA A CA 1
ATOM 2076 C C . ALA A 1 260 ? 2.572 6.234 -4.648 1 95.38 260 ALA A C 1
ATOM 2078 O O . ALA A 1 260 ? 2.916 6.07 -3.475 1 95.38 260 ALA A O 1
ATOM 2079 N N . LEU A 1 261 ? 1.395 6.668 -5.008 1 96.69 261 LEU A N 1
ATOM 2080 C CA . LEU A 1 261 ? 0.375 6.996 -4.02 1 96.69 261 LEU A CA 1
ATOM 2081 C C . LEU A 1 261 ? -0.237 5.73 -3.426 1 96.69 261 LEU A C 1
ATOM 2083 O O . LEU A 1 261 ? -0.463 4.75 -4.141 1 96.69 261 LEU A O 1
ATOM 2087 N N . THR A 1 262 ? -0.465 5.754 -2.15 1 96.5 262 THR A N 1
ATOM 2088 C CA . THR A 1 262 ? -1.188 4.684 -1.471 1 96.5 262 THR A CA 1
ATOM 2089 C C . THR A 1 262 ? -2.695 4.879 -1.606 1 96.5 262 THR A C 1
ATOM 2091 O O . THR A 1 262 ? -3.451 3.904 -1.654 1 96.5 262 THR A O 1
ATOM 2094 N N . ILE A 1 263 ? -3.113 6.145 -1.682 1 96.75 263 ILE A N 1
ATOM 2095 C CA . ILE A 1 263 ? -4.531 6.484 -1.748 1 96.75 263 ILE A CA 1
ATOM 2096 C C . ILE A 1 263 ? -4.824 7.223 -3.053 1 96.75 263 ILE A C 1
ATOM 2098 O O . ILE A 1 263 ? -4.777 8.453 -3.1 1 96.75 263 ILE A O 1
ATOM 2102 N N . PRO A 1 264 ? -5.227 6.512 -4.059 1 94.88 264 PRO A N 1
ATOM 2103 C CA . PRO A 1 264 ? -5.598 7.18 -5.309 1 94.88 264 PRO A CA 1
ATOM 2104 C C . PRO A 1 264 ? -6.832 8.062 -5.16 1 94.88 264 PRO A C 1
ATOM 2106 O O . PRO A 1 264 ? -7.715 7.766 -4.352 1 94.88 264 PRO A O 1
ATOM 2109 N N . ASP A 1 265 ? -6.918 9.062 -5.969 1 94.81 265 ASP A N 1
ATOM 2110 C CA . ASP A 1 265 ? -8.047 9.984 -5.898 1 94.81 265 ASP A CA 1
ATOM 2111 C C . ASP A 1 265 ? -9.352 9.281 -6.262 1 94.81 265 ASP A C 1
ATOM 2113 O O . ASP A 1 265 ? -10.422 9.688 -5.809 1 94.81 265 ASP A O 1
ATOM 2117 N N . SER A 1 266 ? -9.25 8.25 -7.012 1 91.31 266 SER A N 1
ATOM 2118 C CA . SER A 1 266 ? -10.445 7.516 -7.426 1 91.31 266 SER A CA 1
ATOM 2119 C C . SER A 1 266 ? -11.117 6.836 -6.238 1 91.31 266 SER A C 1
ATOM 2121 O O . SER A 1 266 ? -12.281 6.441 -6.316 1 91.31 266 SER A O 1
ATOM 2123 N N . TYR A 1 267 ? -10.398 6.68 -5.156 1 92.69 267 TYR A N 1
ATOM 2124 C CA . TYR A 1 267 ? -10.93 6.012 -3.975 1 92.69 267 TYR A CA 1
ATOM 2125 C C . TYR A 1 267 ? -11.773 6.969 -3.139 1 92.69 267 TYR A C 1
ATOM 2127 O O . TYR A 1 267 ? -12.508 6.539 -2.242 1 92.69 267 TYR A O 1
ATOM 2135 N N . CYS A 1 268 ? -11.703 8.25 -3.457 1 94.62 268 CYS A N 1
ATOM 2136 C CA . CYS A 1 268 ? -12.148 9.242 -2.488 1 94.62 268 CYS A CA 1
ATOM 2137 C C . CYS A 1 268 ? -13.578 9.68 -2.773 1 94.62 268 CYS A C 1
ATOM 2139 O O . CYS A 1 268 ? -13.836 10.383 -3.752 1 94.62 268 CYS A O 1
ATOM 2141 N N . GLU A 1 269 ? -14.5 9.25 -1.994 1 92.81 269 GLU A N 1
ATOM 2142 C CA . GLU A 1 269 ? -15.883 9.727 -1.958 1 92.81 269 GLU A CA 1
ATOM 2143 C C . GLU A 1 269 ? -16.219 10.344 -0.605 1 92.81 269 GLU A C 1
ATOM 2145 O O . GLU A 1 269 ? -17.062 9.82 0.134 1 92.81 269 GLU A O 1
ATOM 2150 N N . VAL A 1 270 ? -15.539 11.414 -0.339 1 96.25 270 VAL A N 1
ATOM 2151 C CA . VAL A 1 270 ? -15.617 12.133 0.927 1 96.25 270 VAL A CA 1
ATOM 2152 C C . VAL A 1 270 ? -15.781 13.625 0.662 1 96.25 270 VAL A C 1
ATOM 2154 O O . VAL A 1 270 ? -15.086 14.195 -0.187 1 96.25 270 VAL A O 1
ATOM 2157 N N . TYR A 1 271 ? -16.672 14.234 1.359 1 96.88 271 TYR A N 1
ATOM 2158 C CA . TYR A 1 271 ? -16.828 15.688 1.243 1 96.88 271 TYR A CA 1
ATOM 2159 C C . TYR A 1 271 ? -15.562 16.406 1.715 1 96.88 271 TYR A C 1
ATOM 2161 O O . TYR A 1 271 ? -14.898 15.961 2.652 1 96.88 271 TYR A O 1
ATOM 2169 N N . SER A 1 272 ? -15.219 17.484 1.015 1 97.44 272 SER A N 1
ATOM 2170 C CA . SER A 1 272 ? -14.141 18.344 1.513 1 97.44 272 SER A CA 1
ATOM 2171 C C . SER A 1 272 ? -14.414 18.797 2.943 1 97.44 272 SER A C 1
ATOM 2173 O O . SER A 1 272 ? -15.57 18.891 3.359 1 97.44 272 SER A O 1
ATOM 2175 N N . PRO A 1 273 ? -13.383 19 3.734 1 97.25 273 PRO A N 1
ATOM 2176 C CA . PRO A 1 273 ? -13.609 19.422 5.117 1 97.25 273 PRO A CA 1
ATOM 2177 C C . PRO A 1 273 ? -14.336 20.766 5.207 1 97.25 273 PRO A C 1
ATOM 2179 O O . PRO A 1 273 ? -14.172 21.609 4.332 1 97.25 273 PRO A O 1
ATOM 2182 N N . LEU A 1 274 ? -15.055 20.938 6.27 1 96.81 274 LEU A N 1
ATOM 2183 C CA . LEU A 1 274 ? -15.664 22.234 6.551 1 96.81 274 LEU A CA 1
ATOM 2184 C C . LEU A 1 274 ? -14.586 23.297 6.77 1 96.81 274 LEU A C 1
ATOM 2186 O O . LEU A 1 274 ? -13.523 23 7.312 1 96.81 274 LEU A O 1
ATOM 2190 N N . PRO A 1 275 ? -14.938 24.5 6.289 1 95.31 275 PRO A N 1
ATOM 2191 C CA . PRO A 1 275 ? -14.016 25.578 6.668 1 95.31 275 PRO A CA 1
ATOM 2192 C C . PRO A 1 275 ? -13.758 25.625 8.172 1 95.31 275 PRO A C 1
ATOM 2194 O O . PRO A 1 275 ? -14.664 25.375 8.969 1 95.31 275 PRO A O 1
ATOM 2197 N N . GLU A 1 276 ? -12.594 26.031 8.555 1 94.44 276 GLU A N 1
ATOM 2198 C CA . GLU A 1 276 ? -12.172 26 9.953 1 94.44 276 GLU A CA 1
ATOM 2199 C C . GLU A 1 276 ? -13.086 26.844 10.836 1 94.44 276 GLU A C 1
ATOM 2201 O O . GLU A 1 276 ? -13.422 26.453 11.953 1 94.44 276 GLU A O 1
ATOM 2206 N N . ALA A 1 277 ? -13.469 28.016 10.344 1 92.12 277 ALA A N 1
ATOM 2207 C CA . ALA A 1 277 ? -14.328 28.906 11.109 1 92.12 277 ALA A CA 1
ATOM 2208 C C . ALA A 1 277 ? -15.68 28.25 11.406 1 92.12 277 ALA A C 1
ATOM 2210 O O . ALA A 1 277 ? -16.219 28.406 12.508 1 92.12 277 ALA A O 1
ATOM 2211 N N . ILE A 1 278 ? -16.172 27.547 10.453 1 94.69 278 ILE A N 1
ATOM 2212 C CA . ILE A 1 278 ? -17.453 26.859 10.625 1 94.69 278 ILE A CA 1
ATOM 2213 C C . ILE A 1 278 ? -17.266 25.656 11.562 1 94.69 278 ILE A C 1
ATOM 2215 O O . ILE A 1 278 ? -18.094 25.438 12.461 1 94.69 278 ILE A O 1
ATOM 2219 N N . TRP A 1 279 ? -16.234 24.906 11.406 1 95.69 279 TRP A N 1
ATOM 2220 C CA . TRP A 1 279 ? -15.938 23.719 12.203 1 95.69 279 TRP A CA 1
ATOM 2221 C C . TRP A 1 279 ? -15.82 24.062 13.688 1 95.69 279 TRP A C 1
ATOM 2223 O O . TRP A 1 279 ? -16.484 23.453 14.531 1 95.69 279 TRP A O 1
ATOM 2233 N N . GLU A 1 280 ? -15.094 25.062 14.031 1 93.56 280 GLU A N 1
ATOM 2234 C CA . GLU A 1 280 ? -14.844 25.453 15.414 1 93.56 280 GLU A CA 1
ATOM 2235 C C . GLU A 1 280 ? -16.109 26.016 16.062 1 93.56 280 GLU A C 1
ATOM 2237 O O . GLU A 1 280 ? -16.25 25.984 17.281 1 93.56 280 GLU A O 1
ATOM 2242 N N . ASN A 1 281 ? -17.016 26.484 15.203 1 93.56 281 ASN A N 1
ATOM 2243 C CA . ASN A 1 281 ? -18.234 27.078 15.727 1 93.56 281 ASN A CA 1
ATOM 2244 C C . ASN A 1 281 ? -19.469 26.281 15.32 1 93.56 281 ASN A C 1
ATOM 2246 O O . ASN A 1 281 ? -20.562 26.844 15.172 1 93.56 281 ASN A O 1
ATOM 2250 N N . LEU A 1 282 ? -19.297 25.031 15.117 1 93 282 LEU A N 1
ATOM 2251 C CA . LEU A 1 282 ? -20.359 24.156 14.602 1 93 282 LEU A CA 1
ATOM 2252 C C . LEU A 1 282 ? -21.562 24.172 15.523 1 93 282 LEU A C 1
ATOM 2254 O O . LEU A 1 282 ? -22.703 24.031 15.062 1 93 282 LEU A O 1
ATOM 2258 N N . ASP A 1 283 ? -21.453 24.422 16.797 1 90.25 283 ASP A N 1
ATOM 2259 C CA . ASP A 1 283 ? -22.531 24.391 17.766 1 90.25 283 ASP A CA 1
ATOM 2260 C C . ASP A 1 283 ? -23.391 25.656 17.688 1 90.25 283 ASP A C 1
ATOM 2262 O O . ASP A 1 283 ? -24.547 25.656 18.125 1 90.25 283 ASP A O 1
ATOM 2266 N N . THR A 1 284 ? -22.891 26.672 17.109 1 90.94 284 THR A N 1
ATOM 2267 C CA . THR A 1 284 ? -23.609 27.953 17.094 1 90.94 284 THR A CA 1
ATOM 2268 C C . THR A 1 284 ? -24.141 28.234 15.688 1 90.94 284 THR A C 1
ATOM 2270 O O . THR A 1 284 ? -24.922 29.156 15.5 1 90.94 284 THR A O 1
ATOM 2273 N N . ILE A 1 285 ? -23.719 27.422 14.805 1 88.31 285 ILE A N 1
ATOM 2274 C CA . ILE A 1 285 ? -24.109 27.672 13.422 1 88.31 285 ILE A CA 1
ATOM 2275 C C . ILE A 1 285 ? -25.375 26.875 13.086 1 88.31 285 ILE A C 1
ATOM 2277 O O . ILE A 1 285 ? -25.484 25.703 13.453 1 88.31 285 ILE A O 1
ATOM 2281 N N . SER A 1 286 ? -26.297 27.562 12.43 1 85.31 286 SER A N 1
ATOM 2282 C CA . SER A 1 286 ? -27.5 26.875 11.984 1 85.31 286 SER A CA 1
ATOM 2283 C C . SER A 1 286 ? -27.203 25.922 10.836 1 85.31 286 SER A C 1
ATOM 2285 O O . SER A 1 286 ? -26.328 26.203 10 1 85.31 286 SER A O 1
ATOM 2287 N N . PRO A 1 287 ? -27.797 24.75 10.828 1 80.81 287 PRO A N 1
ATOM 2288 C CA . PRO A 1 287 ? -27.578 23.781 9.766 1 80.81 287 PRO A CA 1
ATOM 2289 C C . PRO A 1 287 ? -27.719 24.375 8.367 1 80.81 287 PRO A C 1
ATOM 2291 O O . PRO A 1 287 ? -27.031 23.953 7.438 1 80.81 287 PRO A O 1
ATOM 2294 N N . SER A 1 288 ? -28.547 25.344 8.25 1 83.38 288 SER A N 1
ATOM 2295 C CA . SER A 1 288 ? -28.781 25.969 6.949 1 83.38 288 SER A CA 1
ATOM 2296 C C . SER A 1 288 ? -27.578 26.812 6.523 1 83.38 288 SER A C 1
ATOM 2298 O O . SER A 1 288 ? -27.406 27.109 5.336 1 83.38 288 SER A O 1
ATOM 2300 N N . GLU A 1 289 ? -26.797 27.141 7.508 1 87.62 289 GLU A N 1
ATOM 2301 C CA . GLU A 1 289 ? -25.656 28 7.242 1 87.62 289 GLU A CA 1
ATOM 2302 C C . GLU A 1 289 ? -24.406 27.188 6.91 1 87.62 289 GLU A C 1
ATOM 2304 O O . GLU A 1 289 ? -23.375 27.734 6.516 1 87.62 289 GLU A O 1
ATOM 2309 N N . ILE A 1 290 ? -24.516 25.984 7.027 1 90.25 290 ILE A N 1
ATOM 2310 C CA . ILE A 1 290 ? -23.391 25.125 6.672 1 90.25 290 ILE A CA 1
ATOM 2311 C C . ILE A 1 290 ? -23.219 25.109 5.152 1 90.25 290 ILE A C 1
ATOM 2313 O O . ILE A 1 290 ? -24.156 24.781 4.418 1 90.25 290 ILE A O 1
ATOM 2317 N N . PRO A 1 291 ? -22.062 25.484 4.711 1 91.88 291 PRO A N 1
ATOM 2318 C CA . PRO A 1 291 ? -21.859 25.578 3.266 1 91.88 291 PRO A CA 1
ATOM 2319 C C . PRO A 1 291 ? -21.922 24.219 2.562 1 91.88 291 PRO A C 1
ATOM 2321 O O . PRO A 1 291 ? -21.594 23.203 3.158 1 91.88 291 PRO A O 1
ATOM 2324 N N . ALA A 1 292 ? -22.297 24.328 1.293 1 91.5 292 ALA A N 1
ATOM 2325 C CA . ALA A 1 292 ? -22.266 23.125 0.451 1 91.5 292 ALA A CA 1
ATOM 2326 C C . ALA A 1 292 ? -20.828 22.703 0.158 1 91.5 292 ALA A C 1
ATOM 2328 O O . ALA A 1 292 ? -19.953 23.547 -0.03 1 91.5 292 ALA A O 1
ATOM 2329 N N . ARG A 1 293 ? -20.703 21.422 0.17 1 93.12 293 ARG A N 1
ATOM 2330 C CA . ARG A 1 293 ? -19.359 20.891 -0.031 1 93.12 293 ARG A CA 1
ATOM 2331 C C . ARG A 1 293 ? -19.312 20 -1.276 1 93.12 293 ARG A C 1
ATOM 2333 O O . ARG A 1 293 ? -20.344 19.516 -1.746 1 93.12 293 ARG A O 1
ATOM 2340 N N . ARG A 1 294 ? -18.156 19.891 -1.761 1 93.12 294 ARG A N 1
ATOM 2341 C CA . ARG A 1 294 ? -17.938 19.031 -2.912 1 93.12 294 ARG A CA 1
ATOM 2342 C C . ARG A 1 294 ? -17.25 17.734 -2.496 1 93.12 294 ARG A C 1
ATOM 2344 O O . ARG A 1 294 ? -16.531 17.688 -1.498 1 93.12 294 ARG A O 1
ATOM 2351 N N . ILE A 1 295 ? -17.516 16.672 -3.305 1 94.62 295 ILE A N 1
ATOM 2352 C CA . ILE A 1 295 ? -16.859 15.391 -3.068 1 94.62 295 ILE A CA 1
ATOM 2353 C C . ILE A 1 295 ? -15.453 15.422 -3.65 1 94.62 295 ILE A C 1
ATOM 2355 O O . ILE A 1 295 ? -15.25 15.859 -4.785 1 94.62 295 ILE A O 1
ATOM 2359 N N . GLY A 1 296 ? -14.492 14.977 -2.842 1 95.38 296 GLY A N 1
ATOM 2360 C CA . GLY A 1 296 ? -13.109 14.961 -3.281 1 95.38 296 GLY A CA 1
ATOM 2361 C C . GLY A 1 296 ? -12.273 16.062 -2.668 1 95.38 296 GLY A C 1
ATOM 2362 O O . GLY A 1 296 ? -12.812 16.969 -2.012 1 95.38 296 GLY A O 1
ATOM 2363 N N . PRO A 1 297 ? -10.969 16.016 -2.834 1 95.69 297 PRO A N 1
ATOM 2364 C CA . PRO A 1 297 ? -10.117 17.062 -2.271 1 95.69 297 PRO A CA 1
ATOM 2365 C C . PRO A 1 297 ? -10.25 18.391 -3.016 1 95.69 297 PRO A C 1
ATOM 2367 O O . PRO A 1 297 ? -10.438 18.406 -4.234 1 95.69 297 PRO A O 1
ATOM 2370 N N . PRO A 1 298 ? -10.172 19.453 -2.258 1 96.94 298 PRO A N 1
ATOM 2371 C CA . PRO A 1 298 ? -10.141 20.766 -2.926 1 96.94 298 PRO A CA 1
ATOM 2372 C C . PRO A 1 298 ? -8.844 21 -3.697 1 96.94 298 PRO A C 1
ATOM 2374 O O . PRO A 1 298 ? -7.828 20.344 -3.416 1 96.94 298 PRO A O 1
ATOM 2377 N N . THR A 1 299 ? -8.875 21.906 -4.668 1 97.81 299 THR A N 1
ATOM 2378 C CA . THR A 1 299 ? -7.684 22.219 -5.457 1 97.81 299 THR A CA 1
ATOM 2379 C C . THR A 1 299 ? -7.395 23.719 -5.434 1 97.81 299 THR A C 1
ATOM 2381 O O . THR A 1 299 ? -6.484 24.188 -6.125 1 97.81 299 THR A O 1
ATOM 2384 N N . THR A 1 300 ? -8.141 24.453 -4.621 1 98.06 300 THR A N 1
ATOM 2385 C CA . THR A 1 300 ? -7.938 25.891 -4.496 1 98.06 300 THR A CA 1
ATOM 2386 C C . THR A 1 300 ? -7.793 26.281 -3.031 1 98.06 300 THR A C 1
ATOM 2388 O O . THR A 1 300 ? -8.273 25.594 -2.141 1 98.06 300 THR A O 1
ATOM 2391 N N . ALA A 1 301 ? -7.105 27.391 -2.814 1 97.81 301 ALA A N 1
ATOM 2392 C CA . ALA A 1 301 ? -6.938 27.906 -1.46 1 97.81 301 ALA A CA 1
ATOM 2393 C C . ALA A 1 301 ? -8.188 28.641 -0.994 1 97.81 301 ALA A C 1
ATOM 2395 O O . ALA A 1 301 ? -8.828 29.344 -1.775 1 97.81 301 ALA A O 1
ATOM 2396 N N . SER A 1 302 ? -8.602 28.438 0.242 1 96.12 302 SER A N 1
ATOM 2397 C CA . SER A 1 302 ? -9.82 29.062 0.742 1 96.12 302 SER A CA 1
ATOM 2398 C C . SER A 1 302 ? -9.586 29.719 2.098 1 96.12 302 SER A C 1
ATOM 2400 O O . SER A 1 302 ? -10.484 30.375 2.635 1 96.12 302 SER A O 1
ATOM 2402 N N . GLY A 1 303 ? -8.445 29.547 2.662 1 95.06 303 GLY A N 1
ATOM 2403 C CA . GLY A 1 303 ? -8.164 30.141 3.957 1 95.06 303 GLY A CA 1
ATOM 2404 C C . GLY A 1 303 ? -6.77 29.828 4.473 1 95.06 303 GLY A C 1
ATOM 2405 O O . GLY A 1 303 ? -5.898 29.406 3.703 1 95.06 303 GLY A O 1
ATOM 2406 N N . SER A 1 304 ? -6.562 30.062 5.809 1 93.38 304 SER A N 1
ATOM 2407 C CA . SER A 1 304 ? -5.223 29.953 6.375 1 93.38 304 SER A CA 1
ATOM 2408 C C . SER A 1 304 ? -5.074 28.688 7.195 1 93.38 304 SER A C 1
ATOM 2410 O O . SER A 1 304 ? -3.988 28.391 7.699 1 93.38 304 SER A O 1
ATOM 2412 N N . ALA A 1 305 ? -6.152 27.906 7.305 1 94.38 305 ALA A N 1
ATOM 2413 C CA . ALA A 1 305 ? -6.07 26.656 8.062 1 94.38 305 ALA A CA 1
ATOM 2414 C C . ALA A 1 305 ? -5.488 25.547 7.211 1 94.38 305 ALA A C 1
ATOM 2416 O O . ALA A 1 305 ? -5.566 25.578 5.98 1 94.38 305 ALA A O 1
ATOM 2417 N N . PHE A 1 306 ? -5 24.547 7.824 1 96.44 306 PHE A N 1
ATOM 2418 C CA . PHE A 1 306 ? -4.266 23.453 7.195 1 96.44 306 PHE A CA 1
ATOM 2419 C C . PHE A 1 306 ? -5.039 22.891 6.008 1 96.44 306 PHE A C 1
ATOM 2421 O O . PHE A 1 306 ? -4.477 22.719 4.922 1 96.44 306 PHE A O 1
ATOM 2428 N N . PHE A 1 307 ? -6.297 22.594 6.164 1 97.94 307 PHE A N 1
ATOM 2429 C CA . PHE A 1 307 ? -7.086 21.953 5.117 1 97.94 307 PHE A CA 1
ATOM 2430 C C . PHE A 1 307 ? -7.477 22.969 4.043 1 97.94 307 PHE A C 1
ATOM 2432 O O . PHE A 1 307 ? -7.914 22.578 2.955 1 97.94 307 PHE A O 1
ATOM 2439 N N . GLU A 1 308 ? -7.312 24.203 4.312 1 97.38 308 GLU A N 1
ATOM 2440 C CA . GLU A 1 308 ? -7.773 25.25 3.404 1 97.38 308 GLU A CA 1
ATOM 2441 C C . GLU A 1 308 ? -6.668 25.672 2.445 1 97.38 308 GLU A C 1
ATOM 2443 O O . GLU A 1 308 ? -6.941 26.172 1.352 1 97.38 308 GLU A O 1
ATOM 2448 N N . TYR A 1 309 ? -5.434 25.562 2.854 1 97.5 309 TYR A N 1
ATOM 2449 C CA . TYR A 1 309 ? -4.359 25.969 1.955 1 97.5 309 TYR A CA 1
ATOM 2450 C C . TYR A 1 309 ? -3.484 24.766 1.581 1 97.5 309 TYR A C 1
ATOM 2452 O O . TYR A 1 309 ? -3.062 24.641 0.43 1 97.5 309 TYR A O 1
ATOM 2460 N N . PHE A 1 310 ? -3.182 23.859 2.5 1 98.44 310 PHE A N 1
ATOM 2461 C CA . PHE A 1 310 ? -2.195 22.812 2.273 1 98.44 310 PHE A CA 1
ATOM 2462 C C . PHE A 1 310 ? -2.828 21.609 1.566 1 98.44 310 PHE A C 1
ATOM 2464 O O . PHE A 1 310 ? -2.211 21.016 0.688 1 98.44 310 PHE A O 1
ATOM 2471 N N . LEU A 1 311 ? -4.035 21.234 1.969 1 98.69 311 LEU A N 1
ATOM 2472 C CA . LEU A 1 311 ? -4.719 20.078 1.379 1 98.69 311 LEU A CA 1
ATOM 2473 C C . LEU A 1 311 ? -4.863 20.25 -0.129 1 98.69 311 LEU A C 1
ATOM 2475 O O . LEU A 1 311 ? -4.574 19.328 -0.893 1 98.69 311 LEU A O 1
ATOM 2479 N N . PRO A 1 312 ? -5.289 21.422 -0.617 1 98.62 312 PRO A N 1
ATOM 2480 C CA . PRO A 1 312 ? -5.371 21.578 -2.07 1 98.62 312 PRO A CA 1
ATOM 2481 C C . PRO A 1 312 ? -4.023 21.391 -2.762 1 98.62 312 PRO A C 1
ATOM 2483 O O . PRO A 1 312 ? -3.961 20.844 -3.861 1 98.62 312 PRO A O 1
ATOM 2486 N N . LEU A 1 313 ? -2.955 21.891 -2.148 1 98.88 313 LEU A N 1
ATOM 2487 C CA . LEU A 1 313 ? -1.621 21.688 -2.707 1 98.88 313 LEU A CA 1
ATOM 2488 C C . LEU A 1 313 ? -1.275 20.203 -2.781 1 98.88 313 LEU A C 1
ATOM 2490 O O . LEU A 1 313 ? -0.662 19.766 -3.752 1 98.88 313 LEU A O 1
ATOM 2494 N N . MET A 1 314 ? -1.717 19.453 -1.768 1 98.88 314 MET A N 1
ATOM 2495 C CA . MET A 1 314 ? -1.464 18.016 -1.744 1 98.88 314 MET A CA 1
ATOM 2496 C C . MET A 1 314 ? -2.271 17.312 -2.824 1 98.88 314 MET A C 1
ATOM 2498 O O . MET A 1 314 ? -1.813 16.312 -3.396 1 98.88 314 MET A O 1
ATOM 2502 N N . ALA A 1 315 ? -3.473 17.797 -3.109 1 98.69 315 ALA A N 1
ATOM 2503 C CA . ALA A 1 315 ? -4.254 17.234 -4.203 1 98.69 315 ALA A CA 1
ATOM 2504 C C . ALA A 1 315 ? -3.52 17.375 -5.535 1 98.69 315 ALA A C 1
ATOM 2506 O O . ALA A 1 315 ? -3.414 16.422 -6.301 1 98.69 315 ALA A O 1
ATOM 2507 N N . ILE A 1 316 ? -2.973 18.531 -5.758 1 98.81 316 ILE A N 1
ATOM 2508 C CA . ILE A 1 316 ? -2.264 18.797 -7 1 98.81 316 ILE A CA 1
ATOM 2509 C C . ILE A 1 316 ? -0.961 18 -7.035 1 98.81 316 ILE A C 1
ATOM 2511 O O . ILE A 1 316 ? -0.591 17.453 -8.078 1 98.81 316 ILE A O 1
ATOM 2515 N N . LEU A 1 317 ? -0.278 18 -5.906 1 98.88 317 LEU A N 1
ATOM 2516 C CA . LEU A 1 317 ? 0.939 17.188 -5.828 1 98.88 317 LEU A CA 1
ATOM 2517 C C . LEU A 1 317 ? 0.656 15.742 -6.184 1 98.88 317 LEU A C 1
ATOM 2519 O O . LEU A 1 317 ? 1.473 15.086 -6.836 1 98.88 317 LEU A O 1
ATOM 2523 N N . GLY A 1 318 ? -0.498 15.242 -5.695 1 98.5 318 GLY A N 1
ATOM 2524 C CA . GLY A 1 318 ? -0.875 13.891 -6.07 1 98.5 318 GLY A CA 1
ATOM 2525 C C . GLY A 1 318 ? -0.93 13.68 -7.57 1 98.5 318 GLY A C 1
ATOM 2526 O O . GLY A 1 318 ? -0.478 12.648 -8.07 1 98.5 318 GLY A O 1
ATOM 2527 N N . ASP A 1 319 ? -1.442 14.633 -8.289 1 97.94 319 ASP A N 1
ATOM 2528 C CA . ASP A 1 319 ? -1.504 14.547 -9.742 1 97.94 319 ASP A CA 1
ATOM 2529 C C . ASP A 1 319 ? -0.104 14.562 -10.359 1 97.94 319 ASP A C 1
ATOM 2531 O O . ASP A 1 319 ? 0.171 13.844 -11.32 1 97.94 319 ASP A O 1
ATOM 2535 N N . ILE A 1 320 ? 0.741 15.375 -9.797 1 98.31 320 ILE A N 1
ATOM 2536 C CA . ILE A 1 320 ? 2.113 15.453 -10.281 1 98.31 320 ILE A CA 1
ATOM 2537 C C . ILE A 1 320 ? 2.818 14.117 -10.07 1 98.31 320 ILE A C 1
ATOM 2539 O O . ILE A 1 320 ? 3.535 13.641 -10.953 1 98.31 320 ILE A O 1
ATOM 2543 N N . ILE A 1 321 ? 2.623 13.539 -8.922 1 97.44 321 ILE A N 1
ATOM 2544 C CA . ILE A 1 321 ? 3.229 12.25 -8.602 1 97.44 321 ILE A CA 1
ATOM 2545 C C . ILE A 1 321 ? 2.742 11.188 -9.578 1 97.44 321 ILE A C 1
ATOM 2547 O O . ILE A 1 321 ? 3.529 10.367 -10.055 1 97.44 321 ILE A O 1
ATOM 2551 N N . GLU A 1 322 ? 1.463 11.203 -9.891 1 95 322 GLU A N 1
ATOM 2552 C CA . GLU A 1 322 ? 0.917 10.242 -10.844 1 95 322 GLU A CA 1
ATOM 2553 C C . GLU A 1 322 ? 1.538 10.422 -12.227 1 95 322 GLU A C 1
ATOM 2555 O O . GLU A 1 322 ? 1.89 9.438 -12.883 1 95 322 GLU A O 1
ATOM 2560 N N . VAL A 1 323 ? 1.675 11.664 -12.664 1 94.31 323 VAL A N 1
ATOM 2561 C CA . VAL A 1 323 ? 2.285 11.938 -13.961 1 94.31 323 VAL A CA 1
ATOM 2562 C C . VAL A 1 323 ? 3.74 11.477 -13.961 1 94.31 323 VAL A C 1
ATOM 2564 O O . VAL A 1 323 ? 4.203 10.859 -14.914 1 94.31 323 VAL A O 1
ATOM 2567 N N . HIS A 1 324 ? 4.41 11.758 -12.852 1 94.25 324 HIS A N 1
ATOM 2568 C CA . HIS A 1 324 ? 5.82 11.406 -12.703 1 94.25 324 HIS A CA 1
ATOM 2569 C C . HIS A 1 324 ? 6.023 9.898 -12.789 1 94.25 324 HIS A C 1
ATOM 2571 O O . HIS A 1 324 ? 6.895 9.43 -13.531 1 94.25 324 HIS A O 1
ATOM 2577 N N . HIS A 1 325 ? 5.266 9.125 -12.141 1 91.81 325 HIS A N 1
ATOM 2578 C CA . HIS A 1 325 ? 5.445 7.676 -12.109 1 91.81 325 HIS A CA 1
ATOM 2579 C C . HIS A 1 325 ? 4.941 7.027 -13.391 1 91.81 325 HIS A C 1
ATOM 2581 O O . HIS A 1 325 ? 5.48 6.008 -13.828 1 91.81 325 HIS A O 1
ATOM 2587 N N . ARG A 1 326 ? 3.949 7.59 -14 1 90.69 326 ARG A N 1
ATOM 2588 C CA . ARG A 1 326 ? 3.469 7.066 -15.273 1 90.69 326 ARG A CA 1
ATOM 2589 C C . ARG A 1 326 ? 4.559 7.137 -16.344 1 90.69 326 ARG A C 1
ATOM 2591 O O . ARG A 1 326 ? 4.688 6.227 -17.156 1 90.69 326 ARG A O 1
ATOM 2598 N N . ARG A 1 327 ? 5.34 8.172 -16.281 1 91.31 327 ARG A N 1
ATOM 2599 C CA . ARG A 1 327 ? 6.43 8.344 -17.234 1 91.31 327 ARG A CA 1
ATOM 2600 C C . ARG A 1 327 ? 7.457 7.227 -17.109 1 91.31 327 ARG A C 1
ATOM 2602 O O . ARG A 1 327 ? 8.148 6.898 -18.078 1 91.31 327 ARG A O 1
ATOM 2609 N N . ARG A 1 328 ? 7.477 6.664 -15.984 1 91.25 328 ARG A N 1
ATOM 2610 C CA . ARG A 1 328 ? 8.516 5.676 -15.711 1 91.25 328 ARG A CA 1
ATOM 2611 C C . ARG A 1 328 ? 8.008 4.262 -15.969 1 91.25 328 ARG A C 1
ATOM 2613 O O . ARG A 1 328 ? 8.758 3.293 -15.836 1 91.25 328 ARG A O 1
ATOM 2620 N N . HIS A 1 329 ? 6.746 4.102 -16.312 1 92.56 329 HIS A N 1
ATOM 2621 C CA . HIS A 1 329 ? 6.219 2.791 -16.672 1 92.56 329 HIS A CA 1
ATOM 2622 C C . HIS A 1 329 ? 6.941 2.225 -17.891 1 92.56 329 HIS A C 1
ATOM 2624 O O . HIS A 1 329 ? 7.125 2.922 -18.891 1 92.56 329 HIS A O 1
ATOM 2630 N N . PRO A 1 330 ? 7.359 1.037 -17.859 1 92.12 330 PRO A N 1
ATOM 2631 C CA . PRO A 1 330 ? 8.195 0.483 -18.922 1 92.12 330 PRO A CA 1
ATOM 2632 C C . PRO A 1 330 ? 7.453 0.351 -20.25 1 92.12 330 PRO A C 1
ATOM 2634 O O . PRO A 1 330 ? 8.062 0.47 -21.328 1 92.12 330 PRO A O 1
ATOM 2637 N N . ARG A 1 331 ? 6.184 0.203 -20.297 1 93.31 331 ARG A N 1
ATOM 2638 C CA . ARG A 1 331 ? 5.453 -0.064 -21.531 1 93.31 331 ARG A CA 1
ATOM 2639 C C . ARG A 1 331 ? 4.52 1.092 -21.875 1 93.31 331 ARG A C 1
ATOM 2641 O O . ARG A 1 331 ? 4.309 1.396 -23.047 1 93.31 331 ARG A O 1
ATOM 2648 N N . LEU A 1 332 ? 4.02 1.782 -20.859 1 89.56 332 LEU A N 1
ATOM 2649 C CA . LEU A 1 332 ? 3.014 2.812 -21.078 1 89.56 332 LEU A CA 1
ATOM 2650 C C . LEU A 1 332 ? 3.619 4.207 -20.938 1 89.56 332 LEU A C 1
ATOM 2652 O O . LEU A 1 332 ? 2.967 5.207 -21.234 1 89.56 332 LEU A O 1
ATOM 2656 N N . GLY A 1 333 ? 4.871 4.289 -20.516 1 85.81 333 GLY A N 1
ATOM 2657 C CA . GLY A 1 333 ? 5.48 5.562 -20.172 1 85.81 333 GLY A CA 1
ATOM 2658 C C . GLY A 1 333 ? 5.824 6.414 -21.375 1 85.81 333 GLY A C 1
ATOM 2659 O O . GLY A 1 333 ? 5.965 7.633 -21.266 1 85.81 333 GLY A O 1
ATOM 2660 N N . GLY A 1 334 ? 5.996 5.887 -22.469 1 80.5 334 GLY A N 1
ATOM 2661 C CA . GLY A 1 334 ? 6.406 6.621 -23.656 1 80.5 334 GLY A CA 1
ATOM 2662 C C . GLY A 1 334 ? 5.27 7.383 -24.312 1 80.5 334 GLY A C 1
ATOM 2663 O O . GLY A 1 334 ? 5.477 8.086 -25.312 1 80.5 334 GLY A O 1
ATOM 2664 N N . LEU A 1 335 ? 4.18 7.41 -23.609 1 77.69 335 LEU A N 1
ATOM 2665 C CA . LEU A 1 335 ? 3.01 8.078 -24.172 1 77.69 335 LEU A CA 1
ATOM 2666 C C . LEU A 1 335 ? 3.051 9.578 -23.906 1 77.69 335 LEU A C 1
ATOM 2668 O O . LEU A 1 335 ? 3.686 10.016 -22.938 1 77.69 335 LEU A O 1
ATOM 2672 N N . ASP A 1 336 ? 2.41 10.258 -24.75 1 82.06 336 ASP A N 1
ATOM 2673 C CA . ASP A 1 336 ? 2.348 11.711 -24.625 1 82.06 336 ASP A CA 1
ATOM 2674 C C . ASP A 1 336 ? 1.571 12.125 -23.375 1 82.06 336 ASP A C 1
ATOM 2676 O O . ASP A 1 336 ? 0.408 11.75 -23.219 1 82.06 336 ASP A O 1
ATOM 2680 N N . ASP A 1 337 ? 2.256 12.852 -22.531 1 86.75 337 ASP A N 1
ATOM 2681 C CA . ASP A 1 337 ? 1.585 13.281 -21.312 1 86.75 337 ASP A CA 1
ATOM 2682 C C . ASP A 1 337 ? 1.318 14.781 -21.328 1 86.75 337 ASP A C 1
ATOM 2684 O O . ASP A 1 337 ? 1.106 15.391 -20.266 1 86.75 337 ASP A O 1
ATOM 2688 N N . SER A 1 338 ? 1.387 15.438 -22.469 1 88.31 338 SER A N 1
ATOM 2689 C CA . SER A 1 338 ? 1.215 16.875 -22.609 1 88.31 338 SER A CA 1
ATOM 2690 C C . SER A 1 338 ? -0.144 17.328 -22.078 1 88.31 338 SER A C 1
ATOM 2692 O O . SER A 1 338 ? -0.26 18.391 -21.469 1 88.31 338 SER A O 1
ATOM 2694 N N . HIS A 1 339 ? -1.075 16.516 -22.328 1 89.12 339 HIS A N 1
ATOM 2695 C CA . HIS A 1 339 ? -2.408 16.875 -21.844 1 89.12 339 HIS A CA 1
ATOM 2696 C C . HIS A 1 339 ? -2.477 16.828 -20.328 1 89.12 339 HIS A C 1
ATOM 2698 O O . HIS A 1 339 ? -3.07 17.719 -19.703 1 89.12 339 HIS A O 1
ATOM 2704 N N . SER A 1 340 ? -1.951 15.797 -19.766 1 92.38 340 SER A N 1
ATOM 2705 C CA . SER A 1 340 ? -1.915 15.703 -18.312 1 92.38 340 SER A CA 1
ATOM 2706 C C . SER A 1 340 ? -1.168 16.891 -17.703 1 92.38 340 SER A C 1
ATOM 2708 O O . SER A 1 340 ? -1.589 17.438 -16.672 1 92.38 340 SER A O 1
ATOM 2710 N N . VAL A 1 341 ? -0.049 17.297 -18.312 1 94.94 341 VAL A N 1
ATOM 2711 C CA . VAL A 1 341 ? 0.75 18.422 -17.844 1 94.94 341 VAL A CA 1
ATOM 2712 C C . VAL A 1 341 ? -0.064 19.719 -17.938 1 94.94 341 VAL A C 1
ATOM 2714 O O . VAL A 1 341 ? -0.031 20.547 -17.031 1 94.94 341 VAL A O 1
ATOM 2717 N N . ALA A 1 342 ? -0.81 19.828 -18.969 1 95.19 342 ALA A N 1
ATOM 2718 C CA . ALA A 1 342 ? -1.631 21.016 -19.156 1 95.19 342 ALA A CA 1
ATOM 2719 C C . ALA A 1 342 ? -2.713 21.125 -18.094 1 95.19 342 ALA A C 1
ATOM 2721 O O . ALA A 1 342 ? -2.994 22.203 -17.578 1 95.19 342 ALA A O 1
ATOM 2722 N N . VAL A 1 343 ? -3.33 19.984 -17.797 1 95.69 343 VAL A N 1
ATOM 2723 C CA . VAL A 1 343 ? -4.359 19.953 -16.766 1 95.69 343 VAL A CA 1
ATOM 2724 C C . VAL A 1 343 ? -3.766 20.391 -15.422 1 95.69 343 VAL A C 1
ATOM 2726 O O . VAL A 1 343 ? -4.348 21.219 -14.719 1 95.69 343 VAL A O 1
ATOM 2729 N N . VAL A 1 344 ? -2.611 19.891 -15.086 1 97.75 344 VAL A N 1
ATOM 2730 C CA . VAL A 1 344 ? -1.966 20.203 -13.812 1 97.75 344 VAL A CA 1
ATOM 2731 C C . VAL A 1 344 ? -1.56 21.688 -13.789 1 97.75 344 VAL A C 1
ATOM 2733 O O . VAL A 1 344 ? -1.698 22.359 -12.766 1 97.75 344 VAL A O 1
ATOM 2736 N N . GLN A 1 345 ? -1.088 22.203 -14.906 1 97.69 345 GLN A N 1
ATOM 2737 C CA . GLN A 1 345 ? -0.743 23.609 -15.008 1 97.69 345 GLN A CA 1
ATOM 2738 C C . GLN A 1 345 ? -1.964 24.5 -14.758 1 97.69 345 GLN A C 1
ATOM 2740 O O . GLN A 1 345 ? -1.857 25.547 -14.125 1 97.69 345 GLN A O 1
ATOM 2745 N N . GLY A 1 346 ? -3.027 24.031 -15.312 1 98.19 346 GLY A N 1
ATOM 2746 C CA . GLY A 1 346 ? -4.266 24.75 -15.062 1 98.19 346 GLY A CA 1
ATOM 2747 C C . GLY A 1 346 ? -4.656 24.766 -13.602 1 98.19 346 GLY A C 1
ATOM 2748 O O . GLY A 1 346 ? -5.117 25.797 -13.094 1 98.19 346 GLY A O 1
ATOM 2749 N N . LEU A 1 347 ? -4.5 23.672 -12.938 1 98.44 347 LEU A N 1
ATOM 2750 C CA . LEU A 1 347 ? -4.793 23.578 -11.516 1 98.44 347 LEU A CA 1
ATOM 2751 C C . LEU A 1 347 ? -3.879 24.5 -10.711 1 98.44 347 LEU A C 1
ATOM 2753 O O . LEU A 1 347 ? -4.33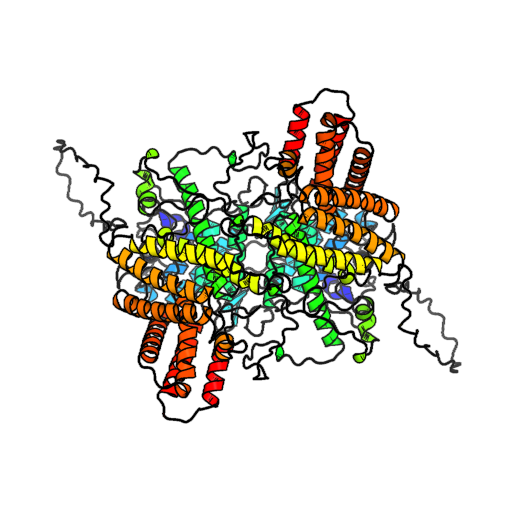2 25.172 -9.781 1 98.44 347 LEU A O 1
ATOM 2757 N N . LEU A 1 348 ? -2.566 24.5 -11.031 1 98.69 348 LEU A N 1
ATOM 2758 C CA . LEU A 1 348 ? -1.606 25.359 -10.344 1 98.69 348 LEU A CA 1
ATOM 2759 C C . LEU A 1 348 ? -1.955 26.828 -10.539 1 98.69 348 LEU A C 1
ATOM 2761 O O . LEU A 1 348 ? -1.885 27.609 -9.594 1 98.69 348 LEU A O 1
ATOM 2765 N N . SER A 1 349 ? -2.354 27.172 -11.727 1 98.44 349 SER A N 1
ATOM 2766 C CA . SER A 1 349 ? -2.752 28.547 -12.008 1 98.44 349 SER A CA 1
ATOM 2767 C C . SER A 1 349 ? -4 28.922 -11.219 1 98.44 349 SER A C 1
ATOM 2769 O O . SER A 1 349 ? -4.094 30.047 -10.695 1 98.44 349 SER A O 1
ATOM 2771 N N . ALA A 1 350 ? -4.961 28.031 -11.211 1 98.62 350 ALA A N 1
ATOM 2772 C CA . ALA A 1 350 ? -6.184 28.281 -10.453 1 98.62 350 ALA A CA 1
ATOM 2773 C C . ALA A 1 350 ? -5.883 28.438 -8.969 1 98.62 350 ALA A C 1
ATOM 2775 O O . ALA A 1 350 ? -6.48 29.281 -8.297 1 98.62 350 ALA A O 1
ATOM 2776 N N . TYR A 1 351 ? -5.035 27.656 -8.477 1 98.62 351 TYR A N 1
ATOM 2777 C CA . TYR A 1 351 ? -4.637 27.766 -7.078 1 98.62 351 TYR A CA 1
ATOM 2778 C C . TYR A 1 351 ? -3.967 29.109 -6.812 1 98.62 351 TYR A C 1
ATOM 2780 O O . TYR A 1 351 ? -4.246 29.766 -5.801 1 98.62 351 TYR A O 1
ATOM 2788 N N . GLU A 1 352 ? -3.047 29.484 -7.652 1 98.38 352 GLU A N 1
ATOM 2789 C CA . GLU A 1 352 ? -2.346 30.75 -7.512 1 98.38 352 GLU A CA 1
ATOM 2790 C C . GLU A 1 352 ? -3.324 31.922 -7.473 1 98.38 352 GLU A C 1
ATOM 2792 O O . GLU A 1 352 ? -3.186 32.812 -6.648 1 98.38 352 GLU A O 1
ATOM 2797 N N . MET A 1 353 ? -4.312 31.859 -8.312 1 98.06 353 MET A N 1
ATOM 2798 C CA . MET A 1 353 ? -5.32 32.906 -8.367 1 98.06 353 MET A CA 1
ATOM 2799 C C . MET A 1 353 ? -6.152 32.938 -7.086 1 98.06 353 MET A C 1
ATOM 2801 O O . MET A 1 353 ? -6.473 34 -6.57 1 98.06 353 MET A O 1
ATOM 2805 N N . SER A 1 354 ? -6.5 31.75 -6.66 1 98 354 SER A N 1
ATOM 2806 C CA . SER A 1 354 ? -7.277 31.672 -5.426 1 98 354 SER A CA 1
ATOM 2807 C C . SER A 1 354 ? -6.477 32.156 -4.23 1 98 354 SER A C 1
ATOM 2809 O O . SER A 1 354 ? -7.027 32.781 -3.318 1 98 354 SER A O 1
ATOM 2811 N N . LEU A 1 355 ? -5.207 31.875 -4.195 1 96.94 355 LEU A N 1
ATOM 2812 C CA . LEU A 1 355 ? -4.324 32.344 -3.127 1 96.94 355 LEU A CA 1
ATOM 2813 C C . LEU A 1 355 ? -4.219 33.844 -3.121 1 96.94 355 LEU A C 1
ATOM 2815 O O . LEU A 1 355 ? -4.258 34.469 -2.061 1 96.94 355 LEU A O 1
ATOM 2819 N N . ALA A 1 356 ? -4.102 34.469 -4.277 1 95.25 356 ALA A N 1
ATOM 2820 C CA . ALA A 1 356 ? -4 35.906 -4.422 1 95.25 356 ALA A CA 1
ATOM 2821 C C . ALA A 1 356 ? -5.289 36.594 -3.98 1 95.25 356 ALA A C 1
ATOM 2823 O O . ALA A 1 356 ? -5.254 37.719 -3.469 1 95.25 356 ALA A O 1
ATOM 2824 N N . ALA A 1 357 ? -6.363 35.906 -4.121 1 94.25 357 ALA A N 1
ATOM 2825 C CA . ALA A 1 357 ? -7.676 36.469 -3.818 1 94.25 357 ALA A CA 1
ATOM 2826 C C . ALA A 1 357 ? -7.93 36.5 -2.312 1 94.25 357 ALA A C 1
ATOM 2828 O O . ALA A 1 357 ? -8.828 37.188 -1.84 1 94.25 357 ALA A O 1
ATOM 2829 N N . LEU A 1 358 ? -7.164 35.75 -1.626 1 92.06 358 LEU A N 1
ATOM 2830 C CA . LEU A 1 358 ? -7.336 35.75 -0.177 1 92.06 358 LEU A CA 1
ATOM 2831 C C . LEU A 1 358 ? -6.875 37.062 0.431 1 92.06 358 LEU A C 1
ATOM 2833 O O . LEU A 1 358 ? -5.801 37.562 0.092 1 92.06 358 LEU A O 1
ATOM 2837 N N . SER A 1 359 ? -7.816 37.938 0.919 1 77.62 359 SER A N 1
ATOM 2838 C CA . SER A 1 359 ? -7.512 39.25 1.51 1 77.62 359 SER A CA 1
ATOM 2839 C C . SER A 1 359 ? -6.785 39.094 2.842 1 77.62 359 SER A C 1
ATOM 2841 O O . SER A 1 359 ? -7.152 38.25 3.658 1 77.62 359 SER A O 1
ATOM 2843 N N . PRO A 1 360 ? -5.562 39.719 2.914 1 64.25 360 PRO A N 1
ATOM 2844 C CA . PRO A 1 360 ? -4.914 39.625 4.227 1 64.25 360 PRO A CA 1
ATOM 2845 C C . PRO A 1 360 ? -5.82 40.094 5.359 1 64.25 360 PRO A C 1
ATOM 2847 O O . PRO A 1 360 ? -5.668 39.656 6.5 1 64.25 360 PRO A O 1
ATOM 2850 N N . ASP A 1 361 ? -6.699 41.281 5.098 1 54.53 361 ASP A N 1
ATOM 2851 C CA . ASP A 1 361 ? -7.586 41.812 6.117 1 54.53 361 ASP A CA 1
ATOM 2852 C C . ASP A 1 361 ? -8.805 40.938 6.324 1 54.53 361 ASP A C 1
ATOM 2854 O O . ASP A 1 361 ? -9.508 40.594 5.363 1 54.53 361 ASP A O 1
ATOM 2858 N N . GLY A 1 362 ? -8.695 39.812 6.789 1 46.97 362 GLY A N 1
ATOM 2859 C CA . GLY A 1 362 ? -9.797 38.938 7.145 1 46.97 362 GLY A CA 1
ATOM 2860 C C . GLY A 1 362 ? -11.156 39.594 7.043 1 46.97 362 GLY A C 1
ATOM 2861 O O . GLY A 1 362 ? -12.031 39.344 7.871 1 46.97 362 GLY A O 1
ATOM 2862 N N . ASP A 1 363 ? -11.43 40.75 6.445 1 38.62 363 ASP A N 1
ATOM 2863 C CA . ASP A 1 363 ? -12.781 41.281 6.414 1 38.62 363 ASP A CA 1
ATOM 2864 C C . ASP A 1 363 ? -13.797 40.219 6.02 1 38.62 363 ASP A C 1
ATOM 2866 O O . ASP A 1 363 ? -13.82 39.781 4.871 1 38.62 363 ASP A O 1
ATOM 2870 N N . ASP A 1 364 ? -14.07 39.375 6.973 1 39.41 364 ASP A N 1
ATOM 2871 C CA . ASP A 1 364 ? -15.359 38.688 6.898 1 39.41 364 ASP A CA 1
ATOM 2872 C C . ASP A 1 364 ? -16.469 39.656 6.516 1 39.41 364 ASP A C 1
ATOM 2874 O O . ASP A 1 364 ? -17.031 40.344 7.379 1 39.41 364 ASP A O 1
ATOM 2878 N N . ASN A 1 365 ? -16.5 40.5 5.648 1 33.97 365 ASN A N 1
ATOM 2879 C CA . ASN A 1 365 ? -17.688 41.312 5.355 1 33.97 365 ASN A CA 1
ATOM 2880 C C . ASN A 1 365 ? -18.969 40.469 5.5 1 33.97 365 ASN A C 1
ATOM 2882 O O . ASN A 1 365 ? -20.062 41.031 5.383 1 33.97 365 ASN A O 1
ATOM 2886 N N . GLY A 1 366 ? -19.109 39.25 5.023 1 33.12 366 GLY A N 1
ATOM 2887 C CA . GLY A 1 366 ? -20.5 38.844 4.965 1 33.12 366 GLY A CA 1
ATOM 2888 C C . GLY A 1 366 ? -21.125 38.625 6.336 1 33.12 366 GLY A C 1
ATOM 2889 O O . GLY A 1 366 ? -22.328 38.469 6.457 1 33.12 366 GLY A O 1
ATOM 2890 N N . THR A 1 367 ? -20.594 37.844 7.223 1 31.84 367 THR A N 1
ATOM 2891 C CA . THR A 1 367 ? -21.5 37.594 8.352 1 31.84 367 THR A CA 1
ATOM 2892 C C . THR A 1 367 ? -21.469 38.75 9.328 1 31.84 367 THR A C 1
ATOM 2894 O O . THR A 1 367 ? -20.422 39.125 9.844 1 31.84 367 THR A O 1
ATOM 2897 N N . MET A 1 368 ? -22.422 39.719 9.211 1 29.17 368 MET A N 1
ATOM 2898 C CA . MET A 1 368 ? -22.875 40.719 10.18 1 29.17 368 MET A CA 1
ATOM 2899 C C . MET A 1 368 ? -22.781 40.156 11.602 1 29.17 368 MET A C 1
ATOM 2901 O O . MET A 1 368 ? -23.234 39.031 11.859 1 29.17 368 MET A O 1
ATOM 2905 N N . PRO A 1 369 ? -21.906 40.594 12.398 1 31.45 369 PRO A N 1
ATOM 2906 C CA . PRO A 1 369 ? -21.984 40.188 13.805 1 31.45 369 PRO A CA 1
ATOM 2907 C C . PRO A 1 369 ? -23.406 40.25 14.352 1 31.45 369 PRO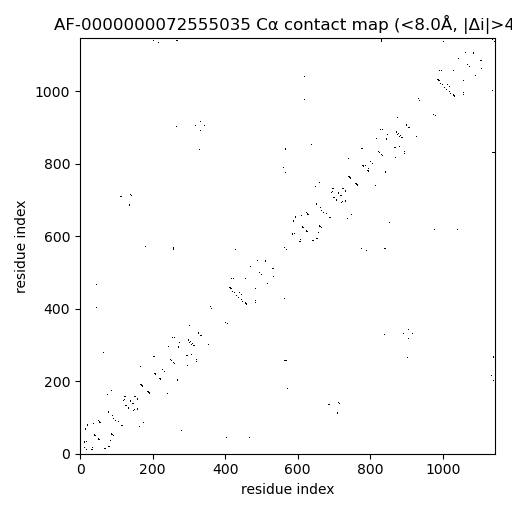 A C 1
ATOM 2909 O O . PRO A 1 369 ? -24.125 41.219 14.117 1 31.45 369 PRO A O 1
ATOM 2912 N N . LEU A 1 370 ? -24.141 39.188 14.391 1 28.23 370 LEU A N 1
ATOM 2913 C CA . LEU A 1 370 ? -25.422 39.281 15.062 1 28.23 370 LEU A CA 1
ATOM 2914 C C . LEU A 1 370 ? -25.312 40.062 16.359 1 28.23 370 LEU A C 1
ATOM 2916 O O . LEU A 1 370 ? -24.344 39.875 17.109 1 28.23 370 LEU A O 1
ATOM 2920 N N . PRO A 1 371 ? -25.891 41.219 16.469 1 28.44 371 PRO A N 1
ATOM 2921 C CA . PRO A 1 371 ? -25.969 42.031 17.672 1 28.44 371 PRO A CA 1
ATOM 2922 C C . PRO A 1 371 ? -26.375 41.25 18.906 1 28.44 371 PRO A C 1
ATOM 2924 O O . PRO A 1 371 ? -27.453 40.625 18.922 1 28.44 371 PRO A O 1
ATOM 2927 N N . ILE A 1 372 ? -25.453 40.5 19.531 1 26.8 372 ILE A N 1
ATOM 2928 C CA . ILE A 1 372 ? -25.828 39.938 20.828 1 26.8 372 ILE A CA 1
ATOM 2929 C C . ILE A 1 372 ? -26.391 41.031 21.719 1 26.8 372 ILE A C 1
ATOM 2931 O O . ILE A 1 372 ? -25.672 41.969 22.062 1 26.8 372 ILE A O 1
ATOM 2935 N N . HIS A 1 373 ? -27.641 41.438 21.578 1 23.86 373 HIS A N 1
ATOM 2936 C CA . HIS A 1 373 ? -28.391 42.281 22.5 1 23.86 373 HIS A CA 1
ATOM 2937 C C . HIS A 1 373 ? -28.328 41.688 23.922 1 23.86 373 HIS A C 1
ATOM 2939 O O . HIS A 1 373 ? -28.891 40.625 24.188 1 23.86 373 HIS A O 1
ATOM 2945 N N . THR A 1 374 ? -27.25 41.969 24.594 1 25.09 374 THR A N 1
ATOM 2946 C CA . THR A 1 374 ? -27.203 41.688 26.031 1 25.09 374 THR A CA 1
ATOM 2947 C C . THR A 1 374 ? -28.344 42.406 26.75 1 25.09 374 THR A C 1
ATOM 2949 O O . THR A 1 374 ? -28.422 43.656 26.703 1 25.09 374 THR A O 1
ATOM 2952 N N . PRO A 1 375 ? -29.484 41.781 26.812 1 23.98 375 PRO A N 1
ATOM 2953 C CA . PRO A 1 375 ? -30.5 42.469 27.609 1 23.98 375 PRO A CA 1
ATOM 2954 C C . PRO A 1 375 ? -30 42.875 28.984 1 23.98 375 PRO A C 1
ATOM 2956 O O . PRO A 1 375 ? -29.219 42.125 29.609 1 23.98 375 PRO A O 1
ATOM 2959 N N . LYS A 1 376 ? -30.062 44.125 29.391 1 25.78 376 LYS A N 1
ATOM 2960 C CA . LYS A 1 376 ? -29.75 44.906 30.578 1 25.78 376 LYS A CA 1
ATOM 2961 C C . LYS A 1 376 ? -30.5 44.406 31.797 1 25.78 376 LYS A C 1
ATOM 2963 O O . LYS A 1 376 ? -30.562 45.062 32.844 1 25.78 376 LYS A O 1
ATOM 2968 N N . GLY A 1 377 ? -31.234 43.281 31.766 1 21.47 377 GLY A N 1
ATOM 2969 C CA . GLY A 1 377 ? -32.156 43.281 32.906 1 21.47 377 GLY A CA 1
ATOM 2970 C C . GLY A 1 377 ? -31.438 43.344 34.25 1 21.47 377 GLY A C 1
ATOM 2971 O O . GLY A 1 377 ? -30.219 43.156 34.312 1 21.47 377 GLY A O 1
ATOM 2972 N N . ILE A 1 378 ? -32.25 43.469 35.406 1 22.92 378 ILE A N 1
ATOM 2973 C CA . ILE A 1 378 ? -32.438 44.094 36.688 1 22.92 378 ILE A CA 1
ATOM 2974 C C . ILE A 1 378 ? -31.656 43.312 37.75 1 22.92 378 ILE A C 1
ATOM 2976 O O . ILE A 1 378 ? -31.578 43.75 38.906 1 22.92 378 ILE A O 1
ATOM 2980 N N . VAL A 1 379 ? -31.266 42.031 37.625 1 23.44 379 VAL A N 1
ATOM 2981 C CA . VAL A 1 379 ? -31.453 41.469 38.969 1 23.44 379 VAL A CA 1
ATOM 2982 C C . VAL A 1 379 ? -30.406 42 39.938 1 23.44 379 VAL A C 1
ATOM 2984 O O . VAL A 1 379 ? -29.203 41.969 39.625 1 23.44 379 VAL A O 1
ATOM 2987 N N . ALA A 1 380 ? -30.719 42.719 41 1 23.16 380 ALA A N 1
ATOM 2988 C CA . ALA A 1 380 ? -30.203 43.469 42.156 1 23.16 380 ALA A CA 1
ATOM 2989 C C . ALA A 1 380 ? -29.344 42.531 43.031 1 23.16 380 ALA A C 1
ATOM 2991 O O . ALA A 1 380 ? -28.703 43 44 1 23.16 380 ALA A O 1
ATOM 2992 N N . GLY A 1 381 ? -29.625 41.219 42.969 1 22.67 381 GLY A N 1
ATOM 2993 C CA . GLY A 1 381 ? -29.5 40.719 44.344 1 22.67 381 GLY A CA 1
ATOM 2994 C C . GLY A 1 381 ? -28.109 40.875 44.906 1 22.67 381 GLY A C 1
ATOM 2995 O O . GLY A 1 381 ? -27.188 41.312 44.188 1 22.67 381 GLY A O 1
ATOM 2996 N N . MET A 1 382 ? -27.766 39.969 45.969 1 25.44 382 MET A N 1
ATOM 2997 C CA . MET A 1 382 ? -26.969 40 47.188 1 25.44 382 MET A CA 1
ATOM 2998 C C . MET A 1 382 ? -25.484 39.906 46.875 1 25.44 382 MET A C 1
ATOM 3000 O O . MET A 1 382 ? -25.094 39.312 45.844 1 25.44 382 MET A O 1
ATOM 3004 N N . PRO A 1 383 ? -24.594 40.688 47.594 1 25.83 383 PRO A N 1
ATOM 3005 C CA . PRO A 1 383 ? -23.156 40.938 47.469 1 25.83 383 PRO A CA 1
ATOM 3006 C C . PRO A 1 383 ? -22.312 39.656 47.594 1 25.83 383 PRO A C 1
ATOM 3008 O O . PRO A 1 383 ? -21.234 39.688 48.156 1 25.83 383 PRO A O 1
ATOM 3011 N N . SER A 1 384 ? -22.812 38.5 47.125 1 25.64 384 SER A N 1
ATOM 3012 C CA . SER A 1 384 ? -22 37.406 47.656 1 25.64 384 SER A CA 1
ATOM 3013 C C . SER A 1 384 ? -20.516 37.625 47.344 1 25.64 384 SER A C 1
ATOM 3015 O O . SER A 1 384 ? -20.172 38.344 46.406 1 25.64 384 SER A O 1
ATOM 3017 N N . ARG A 1 385 ? -19.625 37.094 48.25 1 31.25 385 ARG A N 1
ATOM 3018 C CA . ARG A 1 385 ? -18.172 37.156 48.5 1 31.25 385 ARG A CA 1
ATOM 3019 C C . ARG A 1 385 ? -17.406 36.781 47.25 1 31.25 385 ARG A C 1
ATOM 3021 O O . ARG A 1 385 ? -17.734 35.812 46.562 1 31.25 385 ARG A O 1
ATOM 3028 N N . PRO A 1 386 ? -16.609 37.75 46.75 1 27.45 386 PRO A N 1
ATOM 3029 C CA . PRO A 1 386 ? -15.883 37.719 45.469 1 27.45 386 PRO A CA 1
ATOM 3030 C C . PRO A 1 386 ? -14.93 36.531 45.344 1 27.45 386 PRO A C 1
ATOM 3032 O O . PRO A 1 386 ? -13.977 36.438 46.125 1 27.45 386 PRO A O 1
ATOM 3035 N N . SER A 1 387 ? -15.484 35.281 45.5 1 27.19 387 SER A N 1
ATOM 3036 C CA . SER A 1 387 ? -14.477 34.219 45.406 1 27.19 387 SER A CA 1
ATOM 3037 C C . SER A 1 387 ? -13.508 34.469 44.25 1 27.19 387 SER A C 1
ATOM 3039 O O . SER A 1 387 ? -13.922 34.844 43.156 1 27.19 387 SER A O 1
ATOM 3041 N N . ILE A 1 388 ? -12.273 34.75 44.531 1 27.41 388 ILE A N 1
ATOM 3042 C CA . ILE A 1 388 ? -11.07 34.969 43.75 1 27.41 388 ILE A CA 1
ATOM 3043 C C . ILE A 1 388 ? -10.961 33.938 42.656 1 27.41 388 ILE A C 1
ATOM 3045 O O . ILE A 1 388 ? -10.547 32.781 42.906 1 27.41 388 ILE A O 1
ATOM 3049 N N . SER A 1 389 ? -12.078 33.625 42 1 27.81 389 SER A N 1
ATOM 3050 C CA . SER A 1 389 ? -11.922 32.688 40.906 1 27.81 389 SER A CA 1
ATOM 3051 C C . SER A 1 389 ? -10.859 33.156 39.938 1 27.81 389 SER A C 1
ATOM 3053 O O . SER A 1 389 ? -10.93 34.281 39.438 1 27.81 389 SER A O 1
ATOM 3055 N N . HIS A 1 390 ? -9.594 32.781 40.219 1 29.2 390 HIS A N 1
ATOM 3056 C CA . HIS A 1 390 ? -8.523 33.031 39.25 1 29.2 390 HIS A CA 1
ATOM 3057 C C . HIS A 1 390 ? -9.031 32.875 37.812 1 29.2 390 HIS A C 1
ATOM 3059 O O . HIS A 1 390 ? -9.742 31.938 37.469 1 29.2 390 HIS A O 1
ATOM 3065 N N . PRO A 1 391 ? -9.273 34.031 37.188 1 31.23 391 PRO A N 1
ATOM 3066 C CA . PRO A 1 391 ? -9.75 34.031 35.812 1 31.23 391 PRO A CA 1
ATOM 3067 C C . PRO A 1 391 ? -8.992 33.062 34.906 1 31.23 391 PRO A 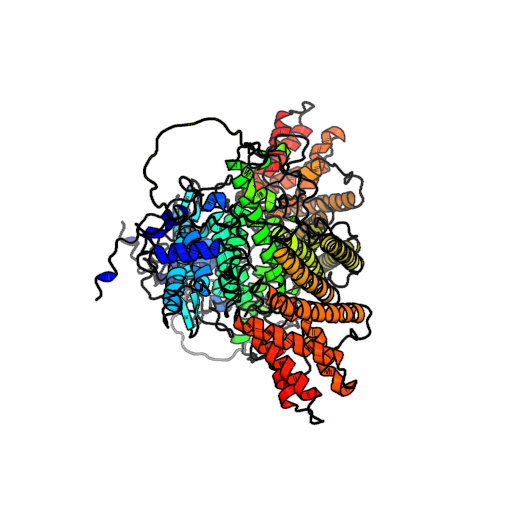C 1
ATOM 3069 O O . PRO A 1 391 ? -7.762 32.969 34.969 1 31.23 391 PRO A O 1
ATOM 3072 N N . HIS A 1 392 ? -9.477 31.922 34.781 1 33.22 392 HIS A N 1
ATOM 3073 C CA . HIS A 1 392 ? -9.008 30.984 33.781 1 33.22 392 HIS A CA 1
ATOM 3074 C C . HIS A 1 392 ? -8.594 31.719 32.5 1 33.22 392 HIS A C 1
ATOM 3076 O O . HIS A 1 392 ? -9.32 32.594 32.031 1 33.22 392 HIS A O 1
ATOM 3082 N N . PRO A 1 393 ? -7.289 32 32.312 1 32.34 393 PRO A N 1
ATOM 3083 C CA . PRO A 1 393 ? -6.926 32.625 31.031 1 32.34 393 PRO A CA 1
ATOM 3084 C C . PRO A 1 393 ? -7.812 32.156 29.891 1 32.34 393 PRO A C 1
ATOM 3086 O O . PRO A 1 393 ? -7.992 30.938 29.688 1 32.34 393 PRO A O 1
ATOM 3089 N N . SER A 1 394 ? -8.844 32.812 29.625 1 33.16 394 SER A N 1
ATOM 3090 C CA . SER A 1 394 ? -9.703 32.625 28.453 1 33.16 394 SER A CA 1
ATOM 3091 C C . SER A 1 394 ? -8.891 32.344 27.203 1 33.16 394 SER A C 1
ATOM 3093 O O . SER A 1 394 ? -7.977 33.125 26.859 1 33.16 394 SER A O 1
ATOM 3095 N N . ALA A 1 395 ? -8.625 31.156 26.859 1 39.56 395 ALA A N 1
ATOM 3096 C CA . ALA A 1 395 ? -8.07 30.75 25.578 1 39.56 395 ALA A CA 1
ATOM 3097 C C . ALA A 1 395 ? -8.57 31.656 24.453 1 39.56 395 ALA A C 1
ATOM 3099 O O . ALA A 1 395 ? -9.773 31.859 24.312 1 39.56 395 ALA A O 1
ATOM 3100 N N . ALA A 1 396 ? -7.785 32.531 23.922 1 40.69 396 ALA A N 1
ATOM 3101 C CA . ALA A 1 396 ? -8.055 33.438 22.812 1 40.69 396 ALA A CA 1
ATOM 3102 C C . ALA A 1 396 ? -8.828 32.75 21.703 1 40.69 396 ALA A C 1
ATOM 3104 O O . ALA A 1 396 ? -8.539 31.594 21.359 1 40.69 396 ALA A O 1
ATOM 3105 N N . PRO A 1 397 ? -10.062 33.188 21.297 1 40.34 397 PRO A N 1
ATOM 3106 C CA . PRO A 1 397 ? -10.859 32.625 20.203 1 40.34 397 PRO A CA 1
ATOM 3107 C C . PRO A 1 397 ? -10.047 32.406 18.938 1 40.34 397 PRO A C 1
ATOM 3109 O O . PRO A 1 397 ? -9.055 33.094 18.688 1 40.34 397 PRO A O 1
ATOM 3112 N N . TYR A 1 398 ? -9.977 31.141 18.453 1 44.06 398 TYR A N 1
ATOM 3113 C CA . TYR A 1 398 ? -9.43 30.859 17.125 1 44.06 398 TYR A CA 1
ATOM 3114 C C . TYR A 1 398 ? -9.789 31.969 16.141 1 44.06 398 TYR A C 1
ATOM 3116 O O . TYR A 1 398 ? -10.953 32.125 15.766 1 44.06 398 TYR A O 1
ATOM 3124 N N . ASN A 1 399 ? -9.102 33.125 16.141 1 46.16 399 ASN A N 1
ATOM 3125 C CA . ASN A 1 399 ? -9.328 34.125 15.133 1 46.16 399 ASN A CA 1
ATOM 3126 C C . ASN A 1 399 ? -8.75 33.719 13.781 1 46.16 399 ASN A C 1
ATOM 3128 O O . ASN A 1 399 ? -7.559 33.906 13.523 1 46.16 399 ASN A O 1
ATOM 3132 N N . ALA A 1 400 ? -9.391 32.75 13.086 1 51.53 400 ALA A N 1
ATOM 3133 C CA . ALA A 1 400 ? -9.078 32.344 11.719 1 51.53 400 ALA A CA 1
ATOM 3134 C C . ALA A 1 400 ? -8.641 33.562 10.875 1 51.53 400 ALA A C 1
ATOM 3136 O O . ALA A 1 400 ? -7.895 33.406 9.906 1 51.53 400 ALA A O 1
ATOM 3137 N N . GLY A 1 401 ? -9.078 34.719 11.367 1 56.34 401 GLY A N 1
ATOM 3138 C CA . GLY A 1 401 ? -8.883 35.938 10.625 1 56.34 401 GLY A CA 1
ATOM 3139 C C . GLY A 1 401 ? -7.637 36.719 11.055 1 56.34 401 GLY A C 1
ATOM 3140 O O . GLY A 1 401 ? -7.523 37.906 10.805 1 56.34 401 GLY A O 1
ATOM 3141 N N . ASP A 1 402 ? -6.777 35.875 11.805 1 71.25 402 ASP A N 1
ATOM 3142 C CA . ASP A 1 402 ? -5.559 36.562 12.203 1 71.25 402 ASP A CA 1
ATOM 3143 C C . ASP A 1 402 ? -4.691 36.875 10.984 1 71.25 402 ASP A C 1
ATOM 3145 O O . ASP A 1 402 ? -4.258 35.969 10.273 1 71.25 402 ASP A O 1
ATOM 3149 N N . PRO A 1 403 ? -4.602 38.031 10.641 1 80.62 403 PRO A N 1
ATOM 3150 C CA . PRO A 1 403 ? -3.848 38.469 9.461 1 80.62 403 PRO A CA 1
ATOM 3151 C C . PRO A 1 403 ? -2.436 37.875 9.422 1 80.62 403 PRO A C 1
ATOM 3153 O O . PRO A 1 403 ? -1.902 37.625 8.344 1 80.62 403 PRO A O 1
ATOM 3156 N N . SER A 1 404 ? -1.916 37.688 10.633 1 84.38 404 SER A N 1
ATOM 3157 C CA . SER A 1 404 ? -0.563 37.125 10.672 1 84.38 404 SER A CA 1
ATOM 3158 C C . SER A 1 404 ? -0.531 35.688 10.164 1 84.38 404 SER A C 1
ATOM 3160 O O . SER A 1 404 ? 0.374 35.312 9.422 1 84.38 404 SER A O 1
ATOM 3162 N N . LYS A 1 405 ? -1.533 34.969 10.5 1 88.12 405 LYS A N 1
ATOM 3163 C CA . LYS A 1 405 ? -1.601 33.594 10.047 1 88.12 405 LYS A CA 1
ATOM 3164 C C . LYS A 1 405 ? -1.841 33.531 8.539 1 88.12 405 LYS A C 1
ATOM 3166 O O . LYS A 1 405 ? -1.283 32.656 7.859 1 88.12 405 LYS A O 1
ATOM 3171 N N . MET A 1 406 ? -2.633 34.406 8.055 1 92.19 406 MET A N 1
ATOM 3172 C CA . MET A 1 406 ? -2.92 34.438 6.625 1 92.19 406 MET A CA 1
ATOM 3173 C C . MET A 1 406 ? -1.662 34.781 5.828 1 92.19 406 MET A C 1
ATOM 3175 O O . MET A 1 406 ? -1.416 34.188 4.773 1 92.19 406 MET A O 1
ATOM 3179 N N . ARG A 1 407 ? -0.902 35.688 6.387 1 92.5 407 ARG A N 1
ATOM 3180 C CA . ARG A 1 407 ? 0.346 36.062 5.73 1 92.5 407 ARG A CA 1
ATOM 3181 C C . ARG A 1 407 ? 1.307 34.906 5.668 1 92.5 407 ARG A C 1
ATOM 3183 O O . ARG A 1 407 ? 1.953 34.656 4.641 1 92.5 407 ARG A O 1
ATOM 3190 N N . LEU A 1 408 ? 1.391 34.156 6.77 1 93.81 408 LEU A N 1
ATOM 3191 C CA . LEU A 1 408 ? 2.254 33 6.82 1 93.81 408 LEU A CA 1
ATOM 3192 C C . LEU A 1 408 ? 1.774 31.922 5.844 1 93.81 408 LEU A C 1
ATOM 3194 O O . LEU A 1 408 ? 2.561 31.406 5.051 1 93.81 408 LEU A O 1
ATOM 3198 N N . ALA A 1 409 ? 0.471 31.656 5.871 1 95.12 409 ALA A N 1
ATOM 3199 C CA . ALA A 1 409 ? -0.099 30.641 4.996 1 95.12 409 ALA A CA 1
ATOM 3200 C C . ALA A 1 409 ? 0.133 30.984 3.527 1 95.12 409 ALA A C 1
ATOM 3202 O O . ALA A 1 409 ? 0.482 30.109 2.727 1 95.12 409 ALA A O 1
ATOM 3203 N N . LYS A 1 410 ? -0.017 32.25 3.195 1 96.38 410 LYS A N 1
ATOM 3204 C CA . LYS A 1 410 ? 0.17 32.688 1.821 1 96.38 410 LYS A CA 1
ATOM 3205 C C . LYS A 1 410 ? 1.624 32.562 1.386 1 96.38 410 LYS A C 1
ATOM 3207 O O . LYS A 1 410 ? 1.9 32.094 0.274 1 96.38 410 LYS A O 1
ATOM 3212 N N . ALA A 1 411 ? 2.533 32.938 2.266 1 96.56 411 ALA A N 1
ATOM 3213 C CA . ALA A 1 411 ? 3.955 32.875 1.929 1 96.56 411 ALA A CA 1
ATOM 3214 C C . ALA A 1 411 ? 4.41 31.438 1.712 1 96.56 411 ALA A C 1
ATOM 3216 O O . ALA A 1 411 ? 5.047 31.125 0.704 1 96.56 411 ALA A O 1
ATOM 3217 N N . TYR A 1 412 ? 4.145 30.562 2.652 1 97.62 412 TYR A N 1
ATOM 3218 C CA . TYR A 1 412 ? 4.539 29.172 2.541 1 97.62 412 TYR A CA 1
ATOM 3219 C C . TYR A 1 412 ? 3.861 28.5 1.35 1 97.62 412 TYR A C 1
ATOM 3221 O O . TYR A 1 412 ? 4.484 27.719 0.632 1 97.62 412 TYR A O 1
ATOM 3229 N N . SER A 1 413 ? 2.568 28.828 1.102 1 98.5 413 SER A N 1
ATOM 3230 C CA . SER A 1 413 ? 1.841 28.25 -0.029 1 98.5 413 SER A CA 1
ATOM 3231 C C . SER A 1 413 ? 2.459 28.688 -1.355 1 98.5 413 SER A C 1
ATOM 3233 O O . SER A 1 413 ? 2.529 27.891 -2.297 1 98.5 413 SER A O 1
ATOM 3235 N N . THR A 1 414 ? 2.844 29.906 -1.424 1 98.44 414 THR A N 1
ATOM 3236 C CA . THR A 1 414 ? 3.471 30.406 -2.641 1 98.44 414 THR A CA 1
ATOM 3237 C C . THR A 1 414 ? 4.754 29.641 -2.945 1 98.44 414 THR A C 1
ATOM 3239 O O . THR A 1 414 ? 5.008 29.266 -4.094 1 98.44 414 THR A O 1
ATOM 3242 N N . HIS A 1 415 ? 5.555 29.438 -1.927 1 98.5 415 HIS A N 1
ATOM 3243 C CA . HIS A 1 415 ? 6.777 28.672 -2.109 1 98.5 415 HIS A CA 1
ATOM 3244 C C . HIS A 1 415 ? 6.469 27.266 -2.613 1 98.5 415 HIS A C 1
ATOM 3246 O O . HIS A 1 415 ? 7.062 26.812 -3.592 1 98.5 415 HIS A O 1
ATOM 3252 N N . ILE A 1 416 ? 5.566 26.578 -1.945 1 98.81 416 ILE A N 1
ATOM 3253 C CA . ILE A 1 416 ? 5.238 25.203 -2.299 1 98.81 416 ILE A CA 1
ATOM 3254 C C . ILE A 1 416 ? 4.656 25.156 -3.711 1 98.81 416 ILE A C 1
ATOM 3256 O O . ILE A 1 416 ? 4.949 24.234 -4.48 1 98.81 416 ILE A O 1
ATOM 3260 N N . LEU A 1 417 ? 3.846 26.172 -4.047 1 98.81 417 LEU A N 1
ATOM 3261 C CA . LEU A 1 417 ? 3.279 26.266 -5.387 1 98.81 417 LEU A CA 1
ATOM 3262 C C . LEU A 1 417 ? 4.379 26.266 -6.441 1 98.81 417 LEU A C 1
ATOM 3264 O O . LEU A 1 417 ? 4.305 25.531 -7.426 1 98.81 417 LEU A O 1
ATOM 3268 N N . HIS A 1 418 ? 5.379 27.062 -6.273 1 98.25 418 HIS A N 1
ATOM 3269 C CA . HIS A 1 418 ? 6.484 27.125 -7.223 1 98.25 418 HIS A CA 1
ATOM 3270 C C . HIS A 1 418 ? 7.254 25.812 -7.254 1 98.25 418 HIS A C 1
ATOM 3272 O O . HIS A 1 418 ? 7.715 25.375 -8.312 1 98.25 418 HIS A O 1
ATOM 3278 N N . VAL A 1 419 ? 7.438 25.219 -6.094 1 98.69 419 VAL A N 1
ATOM 3279 C CA . VAL A 1 419 ? 8.125 23.922 -6.047 1 98.69 419 VAL A CA 1
ATOM 3280 C C . VAL A 1 419 ? 7.324 22.891 -6.836 1 98.69 419 VAL A C 1
ATOM 3282 O O . VAL A 1 419 ? 7.902 22.016 -7.496 1 98.69 419 VAL A O 1
ATOM 3285 N N . LEU A 1 420 ? 5.977 22.938 -6.762 1 98.88 420 LEU A N 1
ATOM 3286 C CA . LEU A 1 420 ? 5.152 22.016 -7.527 1 98.88 420 LEU A CA 1
ATOM 3287 C C . LEU A 1 420 ? 5.375 22.203 -9.023 1 98.88 420 LEU A C 1
ATOM 3289 O O . LEU A 1 420 ? 5.402 21.219 -9.781 1 98.88 420 LEU A O 1
ATOM 3293 N N . HIS A 1 421 ? 5.609 23.453 -9.477 1 98.38 421 HIS A N 1
ATOM 3294 C CA . HIS A 1 421 ? 5.988 23.703 -10.859 1 98.38 421 HIS A CA 1
ATOM 3295 C C . HIS A 1 421 ? 7.34 23.078 -11.188 1 98.38 421 HIS A C 1
ATOM 3297 O O . HIS A 1 421 ? 7.516 22.484 -12.258 1 98.38 421 HIS A O 1
ATOM 3303 N N . VAL A 1 422 ? 8.227 23.219 -10.289 1 97.62 422 VAL A N 1
ATOM 3304 C CA . VAL A 1 422 ? 9.555 22.641 -10.461 1 97.62 422 VAL A CA 1
ATOM 3305 C C . VAL A 1 422 ? 9.445 21.125 -10.609 1 97.62 422 VAL A C 1
ATOM 3307 O O . VAL A 1 422 ? 10.086 20.531 -11.477 1 97.62 422 VAL A O 1
ATOM 3310 N N . LEU A 1 423 ? 8.648 20.5 -9.789 1 98.25 423 LEU A N 1
ATOM 3311 C CA . LEU A 1 423 ? 8.469 19.062 -9.805 1 98.25 423 LEU A CA 1
ATOM 3312 C C . LEU A 1 423 ? 7.758 18.609 -11.086 1 98.25 423 LEU A C 1
ATOM 3314 O O . LEU A 1 423 ? 8.039 17.547 -11.617 1 98.25 423 LEU A O 1
ATOM 3318 N N . LEU A 1 424 ? 6.805 19.438 -11.539 1 97.69 424 LEU A N 1
ATOM 3319 C CA . LEU A 1 424 ? 6.043 19.094 -12.734 1 97.69 424 LEU A CA 1
ATOM 3320 C C . LEU A 1 424 ? 6.941 19.094 -13.969 1 97.69 424 LEU A C 1
ATOM 3322 O O . LEU A 1 424 ? 6.816 18.203 -14.828 1 97.69 424 LEU A O 1
ATOM 3326 N N . HIS A 1 425 ? 7.949 20 -14.055 1 94.81 425 HIS A N 1
ATOM 3327 C CA . HIS A 1 425 ? 8.695 20.219 -15.289 1 94.81 425 HIS A CA 1
ATOM 3328 C C . HIS A 1 425 ? 10.125 19.672 -15.164 1 94.81 425 HIS A C 1
ATOM 3330 O O . HIS A 1 425 ? 10.812 19.516 -16.172 1 94.81 425 HIS A O 1
ATOM 3336 N N . GLY A 1 426 ? 10.523 19.453 -13.977 1 92.31 426 GLY A N 1
ATOM 3337 C CA . GLY A 1 426 ? 11.922 19.125 -13.781 1 92.31 426 GLY A CA 1
ATOM 3338 C C . GLY A 1 426 ? 12.156 17.656 -13.469 1 92.31 426 GLY A C 1
ATOM 3339 O O . GLY A 1 426 ? 11.25 16.828 -13.609 1 92.31 426 GLY A O 1
ATOM 3340 N N . LYS A 1 427 ? 13.469 17.406 -13.188 1 92.19 427 LYS A N 1
ATOM 3341 C CA . LYS A 1 427 ? 13.875 16.109 -12.672 1 92.19 427 LYS A CA 1
ATOM 3342 C C . LYS A 1 427 ? 13.852 16.094 -11.141 1 92.19 427 LYS A C 1
ATOM 3344 O O . LYS A 1 427 ? 14.078 17.109 -10.5 1 92.19 427 LYS A O 1
ATOM 3349 N N . TRP A 1 428 ? 13.531 15.016 -10.555 1 95.25 428 TRP A N 1
ATOM 3350 C CA . TRP A 1 428 ? 13.367 14.953 -9.109 1 95.25 428 TRP A CA 1
ATOM 3351 C C . TRP A 1 428 ? 14.688 14.609 -8.422 1 95.25 428 TRP A C 1
ATOM 3353 O O . TRP A 1 428 ? 14.828 14.797 -7.215 1 95.25 428 TRP A O 1
ATOM 3363 N N . ASP A 1 429 ? 15.664 14.117 -9.211 1 94.06 429 ASP A N 1
ATOM 3364 C CA . ASP A 1 429 ? 16.922 13.625 -8.648 1 94.06 429 ASP A CA 1
ATOM 3365 C C . ASP A 1 429 ? 18.062 14.586 -8.953 1 94.06 429 ASP A C 1
ATOM 3367 O O . ASP A 1 429 ? 18.328 14.906 -10.117 1 94.06 429 ASP A O 1
ATOM 3371 N N . ALA A 1 430 ? 18.797 14.945 -7.934 1 92.56 430 ALA A N 1
ATOM 3372 C CA . ALA A 1 430 ? 19.844 15.961 -8.055 1 92.56 430 ALA A CA 1
ATOM 3373 C C . ALA A 1 430 ? 20.953 15.492 -8.984 1 92.56 430 ALA A C 1
ATOM 3375 O O . ALA A 1 430 ? 21.406 16.25 -9.844 1 92.56 430 ALA A O 1
ATOM 3376 N N . ILE A 1 431 ? 21.375 14.258 -8.852 1 89.56 431 ILE A N 1
ATOM 3377 C CA . ILE A 1 431 ? 22.484 13.75 -9.656 1 89.56 431 ILE A CA 1
ATOM 3378 C C . ILE A 1 431 ? 22.062 13.641 -11.117 1 89.56 431 ILE A C 1
ATOM 3380 O O . ILE A 1 431 ? 22.828 13.977 -12.016 1 89.56 431 ILE A O 1
ATOM 3384 N N . SER A 1 432 ? 20.859 13.188 -11.273 1 88.44 432 SER A N 1
ATOM 3385 C CA . SER A 1 432 ? 20.344 13.109 -12.633 1 88.44 432 SER A CA 1
ATOM 3386 C C . SER A 1 432 ? 20.297 14.492 -13.289 1 88.44 432 SER A C 1
ATOM 3388 O O . SER A 1 432 ? 20.5 14.625 -14.492 1 88.44 432 SER A O 1
ATOM 3390 N N . MET A 1 433 ? 20.031 15.461 -12.539 1 89.19 433 MET A N 1
ATOM 3391 C CA . MET A 1 433 ? 19.984 16.828 -13.047 1 89.19 433 MET A CA 1
ATOM 3392 C C . MET A 1 433 ? 21.375 17.328 -13.391 1 89.19 433 MET A C 1
ATOM 3394 O O . MET A 1 433 ? 21.562 18.016 -14.398 1 89.19 433 MET A O 1
ATOM 3398 N N . LEU A 1 434 ? 22.312 16.969 -12.617 1 86.38 434 LEU A N 1
ATOM 3399 C CA . LEU A 1 434 ? 23.688 17.406 -12.797 1 86.38 434 LEU A CA 1
ATOM 3400 C C . LEU A 1 434 ? 24.328 16.719 -14 1 86.38 434 LEU A C 1
ATOM 3402 O O . LEU A 1 434 ? 25.109 17.328 -14.727 1 86.38 434 LEU A O 1
ATOM 3406 N N . ASP A 1 435 ? 24.031 15.438 -14.258 1 83.31 435 ASP A N 1
ATOM 3407 C CA . ASP A 1 435 ? 24.656 14.664 -15.328 1 83.31 435 ASP A CA 1
ATOM 3408 C C . ASP A 1 435 ? 24.047 15.008 -16.688 1 83.31 435 ASP A C 1
ATOM 3410 O O . ASP A 1 435 ? 24.672 14.812 -17.719 1 83.31 435 ASP A O 1
ATOM 3414 N N . ASP A 1 436 ? 23.109 15.789 -16.938 1 70.56 436 ASP A N 1
ATOM 3415 C CA . ASP A 1 436 ? 22.391 16.312 -18.094 1 70.56 436 ASP A CA 1
ATOM 3416 C C . ASP A 1 436 ? 22.5 15.367 -19.281 1 70.56 436 ASP A C 1
ATOM 3418 O O . ASP A 1 436 ? 22.875 15.781 -20.375 1 70.56 436 ASP A O 1
ATOM 3422 N N . GLY A 1 437 ? 22.297 14.109 -19.188 1 65.19 437 GLY A N 1
ATOM 3423 C CA . GLY A 1 437 ? 22.484 13.148 -20.266 1 65.19 437 GLY A CA 1
ATOM 3424 C C . GLY A 1 437 ? 21.469 13.312 -21.391 1 65.19 437 GLY A C 1
ATOM 3425 O O . GLY A 1 437 ? 21.688 12.828 -22.5 1 65.19 437 GLY A O 1
ATOM 3426 N N . ASP A 1 438 ? 20.406 14.031 -21.359 1 71.56 438 ASP A N 1
ATOM 3427 C CA . ASP A 1 438 ? 19.359 14.016 -22.359 1 71.56 438 ASP A CA 1
ATOM 3428 C C . ASP A 1 438 ? 19.062 15.422 -22.875 1 71.56 438 ASP A C 1
ATOM 3430 O O . ASP A 1 438 ? 17.969 15.695 -23.359 1 71.56 438 ASP A O 1
ATOM 3434 N N . ASP A 1 439 ? 19.875 16.359 -22.734 1 81.38 439 ASP A N 1
ATOM 3435 C CA . ASP A 1 439 ? 19.75 17.734 -23.219 1 81.38 439 ASP A CA 1
ATOM 3436 C C . ASP A 1 439 ? 18.547 18.422 -22.609 1 81.38 439 ASP A C 1
ATOM 3438 O O . ASP A 1 439 ? 17.859 19.188 -23.281 1 81.38 439 ASP A O 1
ATOM 3442 N N . TRP A 1 440 ? 18.156 18.062 -21.484 1 83.56 440 TRP A N 1
ATOM 3443 C CA . TRP A 1 440 ? 17.047 18.656 -20.766 1 83.56 440 TRP A CA 1
ATOM 3444 C C . TRP A 1 440 ? 17.297 20.141 -20.516 1 83.56 440 TRP A C 1
ATOM 3446 O O . TRP A 1 440 ? 16.344 20.938 -20.5 1 83.56 440 TRP A O 1
ATOM 3456 N N . ILE A 1 441 ? 18.469 20.609 -20.484 1 83.75 441 ILE A N 1
ATOM 3457 C CA . ILE A 1 441 ? 18.844 21.984 -20.125 1 83.75 441 ILE A CA 1
ATOM 3458 C C . ILE A 1 441 ? 18.469 22.922 -21.266 1 83.75 441 ILE A C 1
ATOM 3460 O O . ILE A 1 441 ? 18.297 24.125 -21.047 1 83.75 441 ILE A O 1
ATOM 3464 N N . THR A 1 442 ? 18.312 22.344 -22.453 1 85.62 442 THR A N 1
ATOM 3465 C CA . THR A 1 442 ? 17.969 23.188 -23.594 1 85.62 442 THR A CA 1
ATOM 3466 C C . THR A 1 442 ? 16.484 23.078 -23.906 1 85.62 442 THR A C 1
ATOM 3468 O O . THR A 1 442 ? 16 23.688 -24.875 1 85.62 442 THR A O 1
ATOM 3471 N N . SER A 1 443 ? 15.773 22.438 -23.078 1 88.62 443 SER A N 1
ATOM 3472 C CA . SER A 1 443 ? 14.359 22.188 -23.344 1 88.62 443 SER A CA 1
ATOM 3473 C C . SER A 1 443 ? 13.492 23.312 -22.766 1 88.62 443 SER A C 1
ATOM 3475 O O . SER A 1 443 ? 13.953 24.094 -21.938 1 88.62 443 SER A O 1
ATOM 3477 N N . LYS A 1 444 ? 12.25 23.375 -23.25 1 90.38 444 LYS A N 1
ATOM 3478 C CA . LYS A 1 444 ? 11.266 24.312 -22.719 1 90.38 444 LYS A CA 1
ATOM 3479 C C . LYS A 1 444 ? 10.922 23.984 -21.266 1 90.38 444 LYS A C 1
ATOM 3481 O O . LYS A 1 444 ? 10.695 24.875 -20.453 1 90.38 444 LYS A O 1
ATOM 3486 N N . ARG A 1 445 ? 10.953 22.797 -20.969 1 90.38 445 ARG A N 1
ATOM 3487 C CA . ARG A 1 445 ? 10.656 22.359 -19.625 1 90.38 445 ARG A CA 1
ATOM 3488 C C . ARG A 1 445 ? 11.703 22.844 -18.641 1 90.38 445 ARG A C 1
ATOM 3490 O O . ARG A 1 445 ? 11.383 23.203 -17.5 1 90.38 445 ARG A O 1
ATOM 3497 N N . PHE A 1 446 ? 12.922 22.906 -19.094 1 92.19 446 PHE A N 1
ATOM 3498 C CA . PHE A 1 446 ? 13.984 23.406 -18.234 1 92.19 446 PHE A CA 1
ATOM 3499 C C . PHE A 1 446 ? 13.766 24.875 -17.906 1 92.19 446 PHE A C 1
ATOM 3501 O O . PHE A 1 446 ? 13.938 25.281 -16.75 1 92.19 446 PHE A O 1
ATOM 3508 N N . ASN A 1 447 ? 13.383 25.609 -18.875 1 91.94 447 ASN A N 1
ATOM 3509 C CA . ASN A 1 447 ? 13.172 27.031 -18.656 1 91.94 447 ASN A CA 1
ATOM 3510 C C . ASN A 1 447 ? 12.047 27.281 -17.656 1 91.94 447 ASN A C 1
ATOM 3512 O O . ASN A 1 447 ? 12.156 28.172 -16.797 1 91.94 447 ASN A O 1
ATOM 3516 N N . GLU A 1 448 ? 10.961 26.516 -17.781 1 93.38 448 GLU A N 1
ATOM 3517 C CA . GLU A 1 448 ? 9.859 26.641 -16.828 1 93.38 448 GLU A CA 1
ATOM 3518 C C . GLU A 1 448 ? 10.32 26.25 -15.414 1 93.38 448 GLU A C 1
ATOM 3520 O O . GLU A 1 448 ? 10 26.938 -14.445 1 93.38 448 GLU A O 1
ATOM 3525 N N . CYS A 1 449 ? 11.016 25.203 -15.367 1 93.75 449 CYS A N 1
ATOM 3526 C CA . CYS A 1 449 ? 11.539 24.719 -14.086 1 93.75 449 CYS A CA 1
ATOM 3527 C C . CYS A 1 449 ? 12.453 25.766 -13.453 1 93.75 449 CYS A C 1
ATOM 3529 O O . CYS A 1 449 ? 12.312 26.078 -12.273 1 93.75 449 CYS A O 1
ATOM 3531 N N . ALA A 1 450 ? 13.367 26.328 -14.195 1 91.56 450 ALA A N 1
ATOM 3532 C CA . ALA A 1 450 ? 14.336 27.312 -13.711 1 91.56 450 ALA A CA 1
ATOM 3533 C C . ALA A 1 450 ? 13.633 28.578 -13.211 1 91.56 450 ALA A C 1
ATOM 3535 O O . ALA A 1 450 ? 13.977 29.109 -12.148 1 91.56 450 ALA A O 1
ATOM 3536 N N . SER A 1 451 ? 12.703 29.031 -13.977 1 93.38 451 SER A N 1
ATOM 3537 C CA . SER A 1 451 ? 11.977 30.25 -13.609 1 93.38 451 SER A CA 1
ATOM 3538 C C . SER A 1 451 ? 11.258 30.078 -12.273 1 93.38 451 SER A C 1
ATOM 3540 O O . SER A 1 451 ? 11.352 30.938 -11.398 1 93.38 451 SER A O 1
ATOM 3542 N N . HIS A 1 452 ? 10.633 29 -12.102 1 95 452 HIS A N 1
ATOM 3543 C CA . HIS A 1 452 ? 9.883 28.766 -10.867 1 95 452 HIS A CA 1
ATOM 3544 C C . HIS A 1 452 ? 10.828 28.469 -9.703 1 95 452 HIS A C 1
ATOM 3546 O O . HIS A 1 452 ? 10.508 28.766 -8.555 1 95 452 HIS A O 1
ATOM 3552 N N . ALA A 1 453 ? 11.953 27.859 -9.977 1 93.56 453 ALA A N 1
ATOM 3553 C CA . ALA A 1 453 ? 12.93 27.656 -8.914 1 93.56 453 ALA A CA 1
ATOM 3554 C C . ALA A 1 453 ? 13.438 28.984 -8.367 1 93.56 453 ALA A C 1
ATOM 3556 O O . ALA A 1 453 ? 13.641 29.109 -7.156 1 93.56 453 ALA A O 1
ATOM 3557 N N . ILE A 1 454 ? 13.672 29.922 -9.227 1 91.19 454 ILE A N 1
ATOM 3558 C CA . ILE A 1 454 ? 14.102 31.25 -8.812 1 91.19 454 ILE A CA 1
ATOM 3559 C C . ILE A 1 454 ? 13 31.906 -7.98 1 91.19 454 ILE A C 1
ATOM 3561 O O . ILE A 1 454 ? 13.266 32.438 -6.91 1 91.19 454 ILE A O 1
ATOM 3565 N N . SER A 1 455 ? 11.789 31.766 -8.492 1 94 455 SER A N 1
ATOM 3566 C CA . SER A 1 455 ? 10.664 32.312 -7.746 1 94 455 SER A CA 1
ATOM 3567 C C . SER A 1 455 ? 10.523 31.656 -6.379 1 94 455 SER A C 1
ATOM 3569 O O . SER A 1 455 ? 10.18 32.312 -5.395 1 94 455 SER A O 1
ATOM 3571 N N . ALA A 1 456 ? 10.727 30.375 -6.344 1 95.75 456 ALA A N 1
ATOM 3572 C CA . ALA A 1 456 ? 10.68 29.656 -5.074 1 95.75 456 ALA A CA 1
ATOM 3573 C C . ALA A 1 456 ? 11.719 30.188 -4.102 1 95.75 456 ALA A C 1
ATOM 3575 O O . ALA A 1 456 ? 11.445 30.344 -2.908 1 95.75 456 ALA A O 1
ATOM 3576 N N . SER A 1 457 ? 12.914 30.5 -4.582 1 93.19 457 SER A N 1
ATOM 3577 C CA . SER A 1 457 ? 13.977 31.031 -3.73 1 93.19 457 SER A CA 1
ATOM 3578 C C . SER A 1 457 ? 13.617 32.406 -3.188 1 93.19 457 SER A C 1
ATOM 3580 O O . SER A 1 457 ? 13.93 32.719 -2.039 1 93.19 457 SER A O 1
ATOM 3582 N N . GLN A 1 458 ? 12.984 33.188 -3.967 1 93.44 458 GLN A N 1
ATOM 3583 C CA . GLN A 1 458 ? 12.539 34.5 -3.523 1 93.44 458 GLN A CA 1
ATOM 3584 C C . GLN A 1 458 ? 11.477 34.406 -2.436 1 93.44 458 GLN A C 1
ATOM 3586 O O . GLN A 1 458 ? 11.477 35.188 -1.478 1 93.44 458 GLN A O 1
ATOM 3591 N N . SER A 1 459 ? 10.648 33.438 -2.645 1 96.19 459 SER A N 1
ATOM 3592 C CA . SER A 1 459 ? 9.617 33.219 -1.642 1 96.19 459 SER A CA 1
ATOM 3593 C C . SER A 1 459 ? 10.219 32.781 -0.312 1 96.19 459 SER A C 1
ATOM 3595 O O . SER A 1 459 ? 9.68 33.062 0.753 1 96.19 459 SER A O 1
ATOM 3597 N N . VAL A 1 460 ? 11.312 32.062 -0.342 1 97.12 460 VAL A N 1
ATOM 3598 C CA . VAL A 1 460 ? 11.984 31.641 0.879 1 97.12 460 VAL A CA 1
ATOM 3599 C C . VAL A 1 460 ? 12.492 32.844 1.643 1 97.12 460 VAL A C 1
ATOM 3601 O O . VAL A 1 460 ? 12.43 32.906 2.873 1 97.12 460 VAL A O 1
ATOM 3604 N N . SER A 1 461 ? 12.992 33.844 0.931 1 95.38 461 SER A N 1
ATOM 3605 C CA . SER A 1 461 ? 13.43 35.062 1.566 1 95.38 461 SER A CA 1
ATOM 3606 C C . SER A 1 461 ? 12.273 35.75 2.293 1 95.38 461 SER A C 1
ATOM 3608 O O . SER A 1 461 ? 12.453 36.281 3.391 1 95.38 461 SER A O 1
ATOM 3610 N N . THR A 1 462 ? 11.156 35.75 1.664 1 95.69 462 THR A N 1
ATOM 3611 C CA . THR A 1 462 ? 9.961 36.312 2.285 1 95.69 462 THR A CA 1
ATOM 3612 C C . THR A 1 462 ? 9.586 35.531 3.541 1 95.69 462 THR A C 1
ATOM 3614 O O . THR A 1 462 ? 9.25 36.125 4.57 1 95.69 462 THR A O 1
ATOM 3617 N N . ILE A 1 463 ? 9.641 34.281 3.494 1 96.56 463 ILE A N 1
ATOM 3618 C CA . ILE A 1 463 ? 9.297 33.406 4.625 1 96.56 463 ILE A CA 1
ATOM 3619 C C . ILE A 1 463 ? 10.25 33.688 5.785 1 96.56 463 ILE A C 1
ATOM 3621 O O . ILE A 1 463 ? 9.82 33.844 6.926 1 96.56 463 ILE A O 1
ATOM 3625 N N . LEU A 1 464 ? 11.547 33.812 5.508 1 95.5 464 LEU A N 1
ATOM 3626 C CA . LEU A 1 464 ? 12.539 34.031 6.551 1 95.5 464 LEU A CA 1
ATOM 3627 C C . LEU A 1 464 ? 12.344 35.375 7.223 1 95.5 464 LEU A C 1
ATOM 3629 O O . LEU A 1 464 ? 12.68 35.531 8.398 1 95.5 464 LEU A O 1
ATOM 3633 N N . THR A 1 465 ? 11.742 36.281 6.523 1 94.75 465 THR A N 1
ATOM 3634 C CA . THR A 1 465 ? 11.469 37.594 7.086 1 94.75 465 THR A CA 1
ATOM 3635 C C . THR A 1 465 ? 10.297 37.531 8.055 1 94.75 465 THR A C 1
ATOM 3637 O O . THR A 1 465 ? 10.344 38.125 9.133 1 94.75 465 THR A O 1
ATOM 3640 N N . ILE A 1 466 ? 9.242 36.812 7.711 1 92.12 466 ILE A N 1
ATOM 3641 C CA . ILE A 1 466 ? 8.016 36.844 8.508 1 92.12 466 ILE A CA 1
ATOM 3642 C C . ILE A 1 466 ? 8.039 35.688 9.523 1 92.12 466 ILE A C 1
ATOM 3644 O O . ILE A 1 466 ? 7.312 35.719 10.523 1 92.12 466 ILE A O 1
ATOM 3648 N N . ASP A 1 467 ? 8.766 34.656 9.273 1 92.38 467 ASP A N 1
ATOM 3649 C CA . ASP A 1 467 ? 8.938 33.5 10.156 1 92.38 467 ASP A CA 1
ATOM 3650 C C . ASP A 1 467 ? 10.406 33.094 10.227 1 92.38 467 ASP A C 1
ATOM 3652 O O . ASP A 1 467 ? 10.789 32.031 9.734 1 92.38 467 ASP A O 1
ATOM 3656 N N . PRO A 1 468 ? 11.18 33.781 10.922 1 91.69 468 PRO A N 1
ATOM 3657 C CA . PRO A 1 468 ? 12.633 33.562 10.93 1 91.69 468 PRO A CA 1
ATOM 3658 C C . PRO A 1 468 ? 13.031 32.219 11.531 1 91.69 468 PRO A C 1
ATOM 3660 O O . PRO A 1 468 ? 14.117 31.719 11.25 1 91.69 468 PRO A O 1
ATOM 3663 N N . GLU A 1 469 ? 12.172 31.609 12.312 1 90.44 469 GLU A N 1
ATOM 3664 C CA . GLU A 1 469 ? 12.508 30.328 12.93 1 90.44 469 GLU A CA 1
ATOM 3665 C C . GLU A 1 469 ? 11.875 29.172 12.172 1 90.44 469 GLU A C 1
ATOM 3667 O O . GLU A 1 469 ? 12.078 28 12.523 1 90.44 469 GLU A O 1
ATOM 3672 N N . LEU A 1 470 ? 11.117 29.453 11.156 1 92.31 470 LEU A N 1
ATOM 3673 C CA . LEU A 1 470 ? 10.461 28.469 10.297 1 92.31 470 LEU A CA 1
ATOM 3674 C C . LEU A 1 470 ? 9.664 27.469 11.125 1 92.31 470 LEU A C 1
ATOM 3676 O O . LEU A 1 470 ? 9.836 26.25 10.969 1 92.31 470 LEU A O 1
ATOM 3680 N N . THR A 1 471 ? 8.812 27.938 12 1 91.06 471 THR A N 1
ATOM 3681 C CA . THR A 1 471 ? 8.086 27.094 12.945 1 91.06 471 THR A CA 1
ATOM 3682 C C . THR A 1 471 ? 6.676 26.812 12.445 1 91.06 471 THR A C 1
ATOM 3684 O O . THR A 1 471 ? 5.996 25.922 12.961 1 91.06 471 THR A O 1
ATOM 3687 N N . PHE A 1 472 ? 6.203 27.547 11.383 1 92.5 472 PHE A N 1
ATOM 3688 C CA . PHE A 1 472 ? 4.824 27.438 10.922 1 92.5 472 PHE A CA 1
ATOM 3689 C C . PHE A 1 472 ? 4.512 26.031 10.453 1 92.5 472 PHE A C 1
ATOM 3691 O O . PHE A 1 472 ? 3.43 25.5 10.711 1 92.5 472 PHE A O 1
ATOM 3698 N N . MET A 1 473 ? 5.422 25.406 9.711 1 94.31 473 MET A N 1
ATOM 3699 C CA . MET A 1 473 ? 5.25 24.031 9.242 1 94.31 473 MET A CA 1
ATOM 3700 C C . MET A 1 473 ? 6.594 23.312 9.156 1 94.31 473 MET A C 1
ATOM 3702 O O . MET A 1 473 ? 6.941 22.766 8.109 1 94.31 473 MET A O 1
ATOM 3706 N N . SER A 1 474 ? 7.234 23.219 10.242 1 93 474 SER A N 1
ATOM 3707 C CA . SER A 1 474 ? 8.617 22.766 10.305 1 93 474 SER A CA 1
ATOM 3708 C C . SER A 1 474 ? 8.742 21.312 9.844 1 93 474 SER A C 1
ATOM 3710 O O . SER A 1 474 ? 9.695 20.953 9.141 1 93 474 SER A O 1
ATOM 3712 N N . TYR A 1 475 ? 7.836 20.438 10.188 1 96.12 475 TYR A N 1
ATOM 3713 C CA . TYR A 1 475 ? 7.859 19.047 9.758 1 96.12 475 TYR A CA 1
ATOM 3714 C C . TYR A 1 475 ? 7.695 18.938 8.242 1 96.12 475 TYR A C 1
ATOM 3716 O O . TYR A 1 475 ? 8.312 18.078 7.605 1 96.12 475 TYR A O 1
ATOM 3724 N N . LEU A 1 476 ? 6.883 19.766 7.652 1 97.5 476 LEU A N 1
ATOM 3725 C CA . LEU A 1 476 ? 6.469 19.625 6.262 1 97.5 476 LEU A CA 1
ATOM 3726 C C . LEU A 1 476 ? 7.441 20.344 5.332 1 97.5 476 LEU A C 1
ATOM 3728 O O . LEU A 1 476 ? 7.715 19.875 4.227 1 97.5 476 LEU A O 1
ATOM 3732 N N . PHE A 1 477 ? 8.023 21.453 5.688 1 97.06 477 PHE A N 1
ATOM 3733 C CA . PHE A 1 477 ? 8.656 22.438 4.832 1 97.06 477 PHE A CA 1
ATOM 3734 C C . PHE A 1 477 ? 9.93 21.875 4.203 1 97.06 477 PHE A C 1
ATOM 3736 O O . PHE A 1 477 ? 10.25 22.188 3.057 1 97.06 477 PHE A O 1
ATOM 3743 N N . GLY A 1 478 ? 10.648 21 4.863 1 96.5 478 GLY A N 1
ATOM 3744 C CA . GLY A 1 478 ? 11.984 20.562 4.5 1 96.5 478 GLY A CA 1
ATOM 3745 C C . GLY A 1 478 ? 12.055 19.953 3.113 1 96.5 478 GLY A C 1
ATOM 3746 O O . GLY A 1 478 ? 12.953 20.281 2.332 1 96.5 478 GLY A O 1
ATOM 3747 N N . ILE A 1 479 ? 11.164 19.094 2.777 1 97.62 479 ILE A N 1
ATOM 3748 C CA . ILE A 1 479 ? 11.234 18.375 1.511 1 97.62 479 ILE A CA 1
ATOM 3749 C C . ILE A 1 479 ? 10.953 19.328 0.357 1 97.62 479 ILE A C 1
ATOM 3751 O O . ILE A 1 479 ? 11.523 19.188 -0.727 1 97.62 479 ILE A O 1
ATOM 3755 N N . TYR A 1 480 ? 10.094 20.297 0.568 1 98.25 480 TYR A N 1
ATOM 3756 C CA . TYR A 1 480 ? 9.805 21.266 -0.482 1 98.25 480 TYR A CA 1
ATOM 3757 C C . TYR A 1 480 ? 10.984 22.203 -0.693 1 98.25 480 TYR A C 1
ATOM 3759 O O . TYR A 1 480 ? 11.312 22.547 -1.829 1 98.25 480 TYR A O 1
ATOM 3767 N N . LEU A 1 481 ? 11.57 22.578 0.426 1 97.62 481 LEU A N 1
ATOM 3768 C CA . LEU A 1 481 ? 12.789 23.375 0.33 1 97.62 481 LEU A CA 1
ATOM 3769 C C . LEU A 1 481 ? 13.875 22.625 -0.431 1 97.62 481 LEU A C 1
ATOM 3771 O O . LEU A 1 481 ? 14.531 23.188 -1.306 1 97.62 481 LEU A O 1
ATOM 3775 N N . LEU A 1 482 ? 14.031 21.359 -0.119 1 97.06 482 LEU A N 1
ATOM 3776 C CA . LEU A 1 482 ? 15.047 20.516 -0.75 1 97.06 482 LEU A CA 1
ATOM 3777 C C . LEU A 1 482 ? 14.789 20.391 -2.248 1 97.06 482 LEU A C 1
ATOM 3779 O O . LEU A 1 482 ? 15.664 20.688 -3.059 1 97.06 482 LEU A O 1
ATOM 3783 N N . GLN A 1 483 ? 13.648 20.016 -2.674 1 97.38 483 GLN A N 1
ATOM 3784 C CA . GLN A 1 483 ? 13.312 19.766 -4.074 1 97.38 483 GLN A CA 1
ATOM 3785 C C . GLN A 1 483 ? 13.367 21.062 -4.879 1 97.38 483 GLN A C 1
ATOM 3787 O O . GLN A 1 483 ? 13.75 21.062 -6.051 1 97.38 483 GLN A O 1
ATOM 3792 N N . GLY A 1 484 ? 12.977 22.125 -4.258 1 96.25 484 GLY A N 1
ATOM 3793 C CA . GLY A 1 484 ? 13.039 23.422 -4.934 1 96.25 484 GLY A CA 1
ATOM 3794 C C . GLY A 1 484 ? 14.453 23.922 -5.133 1 96.25 484 GLY A C 1
ATOM 3795 O O . GLY A 1 484 ? 14.688 24.844 -5.922 1 96.25 484 GLY A O 1
ATOM 3796 N N . SER A 1 485 ? 15.43 23.312 -4.52 1 94.94 485 SER A N 1
ATOM 3797 C CA . SER A 1 485 ? 16.766 23.875 -4.48 1 94.94 485 SER A CA 1
ATOM 3798 C C . SER A 1 485 ? 17.719 23.125 -5.406 1 94.94 485 SER A C 1
ATOM 3800 O O . SER A 1 485 ? 18.844 23.562 -5.648 1 94.94 485 SER A O 1
ATOM 3802 N N . PHE A 1 486 ? 17.359 21.984 -5.945 1 94.44 486 PHE A N 1
ATOM 3803 C CA . PHE A 1 486 ? 18.266 21.172 -6.766 1 94.44 486 PHE A CA 1
ATOM 3804 C C . PHE A 1 486 ? 18.688 21.938 -8.008 1 94.44 486 PHE A C 1
ATOM 3806 O O . PHE A 1 486 ? 19.844 21.844 -8.43 1 94.44 486 PHE A O 1
ATOM 3813 N N . ILE A 1 487 ? 17.781 22.672 -8.555 1 92.44 487 ILE A N 1
ATOM 3814 C CA . ILE A 1 487 ? 18.094 23.422 -9.766 1 92.44 487 ILE A CA 1
ATOM 3815 C C . ILE A 1 487 ? 19.109 24.5 -9.453 1 92.44 487 ILE A C 1
ATOM 3817 O O . ILE A 1 487 ? 19.969 24.828 -10.289 1 92.44 487 ILE A O 1
ATOM 3821 N N . LEU A 1 488 ? 19.016 25.094 -8.305 1 91.69 488 LEU A N 1
ATOM 3822 C CA . LEU A 1 488 ? 19.984 26.094 -7.887 1 91.69 488 LEU A CA 1
ATOM 3823 C C . LEU A 1 488 ? 21.375 25.484 -7.719 1 91.69 488 LEU A C 1
ATOM 3825 O O . LEU A 1 488 ? 22.375 26.125 -8.023 1 91.69 488 LEU A O 1
ATOM 3829 N N . LEU A 1 489 ? 21.391 24.281 -7.211 1 91.88 489 LEU A N 1
ATOM 3830 C CA . LEU A 1 489 ? 22.656 23.547 -7.137 1 91.88 489 LEU A CA 1
ATOM 3831 C C . LEU A 1 489 ? 23.25 23.344 -8.523 1 91.88 489 LEU A C 1
ATOM 3833 O O . LEU A 1 489 ? 24.469 23.484 -8.703 1 91.88 489 LEU A O 1
ATOM 3837 N N . LEU A 1 490 ? 22.406 23.016 -9.461 1 91 490 LEU A N 1
ATOM 3838 C CA . LEU A 1 490 ? 22.844 22.859 -10.844 1 91 490 LEU A CA 1
ATOM 3839 C C . LEU A 1 490 ? 23.422 24.156 -11.375 1 91 490 LEU A C 1
ATOM 3841 O O . LEU A 1 490 ? 24.484 24.156 -12.008 1 91 490 LEU A O 1
ATOM 3845 N N . PHE A 1 491 ? 22.781 25.281 -11.117 1 90.12 491 PHE A N 1
ATOM 3846 C CA . PHE A 1 491 ? 23.266 26.578 -11.555 1 90.12 491 PHE A CA 1
ATOM 3847 C C . PHE A 1 491 ? 24.609 26.891 -10.922 1 90.12 491 PHE A C 1
ATOM 3849 O O . PHE A 1 491 ? 25.531 27.359 -11.602 1 90.12 491 PHE A O 1
ATOM 3856 N N . ALA A 1 492 ? 24.672 26.625 -9.688 1 89.88 492 ALA A N 1
ATOM 3857 C CA . ALA A 1 492 ? 25.922 26.891 -8.969 1 89.88 492 ALA A CA 1
ATOM 3858 C C . ALA A 1 492 ? 27.047 26.016 -9.508 1 89.88 492 ALA A C 1
ATOM 3860 O O . ALA A 1 492 ? 28.188 26.484 -9.633 1 89.88 492 ALA A O 1
ATOM 3861 N N . ASP A 1 493 ? 26.75 24.797 -9.781 1 87.38 493 ASP A N 1
ATOM 3862 C CA . ASP A 1 493 ? 27.734 23.844 -10.273 1 87.38 493 ASP A CA 1
ATOM 3863 C C . ASP A 1 493 ? 28.25 24.25 -11.648 1 87.38 493 ASP A C 1
ATOM 3865 O O . ASP A 1 493 ? 29.391 23.922 -12.016 1 87.38 493 ASP A O 1
ATOM 3869 N N . ARG A 1 494 ? 27.5 24.969 -12.352 1 86.38 494 ARG A N 1
ATOM 3870 C CA . ARG A 1 494 ? 27.875 25.328 -13.711 1 86.38 494 ARG A CA 1
ATOM 3871 C C . ARG A 1 494 ? 28.469 26.719 -13.773 1 86.38 494 ARG A C 1
ATOM 3873 O O . ARG A 1 494 ? 29 27.141 -14.805 1 86.38 494 ARG A O 1
ATOM 3880 N N . MET A 1 495 ? 28.453 27.469 -12.773 1 83.69 495 MET A N 1
ATOM 3881 C CA . MET A 1 495 ? 28.906 28.859 -12.719 1 83.69 495 MET A CA 1
ATOM 3882 C C . MET A 1 495 ? 30.375 28.969 -13.086 1 83.69 495 MET A C 1
ATOM 3884 O O . MET A 1 495 ? 30.797 29.906 -13.766 1 83.69 495 MET A O 1
ATOM 3888 N N . PRO A 1 496 ? 31.188 28.047 -12.688 1 77.69 496 PRO A N 1
ATOM 3889 C CA . PRO A 1 496 ? 32.594 28.156 -13.086 1 77.69 496 PRO A CA 1
ATOM 3890 C C . PRO A 1 496 ? 32.781 28.141 -14.602 1 77.69 496 PRO A C 1
ATOM 3892 O O . PRO A 1 496 ? 33.688 28.781 -15.125 1 77.69 496 PRO A O 1
ATOM 3895 N N . GLN A 1 497 ? 31.875 27.5 -15.266 1 78.56 497 GLN A N 1
ATOM 3896 C CA . GLN A 1 497 ? 31.969 27.406 -16.719 1 78.56 497 GLN A CA 1
ATOM 3897 C C . GLN A 1 497 ? 31.25 28.578 -17.391 1 78.56 497 GLN A C 1
ATOM 3899 O O . GLN A 1 497 ? 31.672 29.047 -18.453 1 78.56 497 GLN A O 1
ATOM 3904 N N . LEU A 1 498 ? 30.188 29.078 -16.719 1 80.5 498 LEU A N 1
ATOM 3905 C CA . LEU A 1 498 ? 29.328 30.078 -17.359 1 80.5 498 LEU A CA 1
ATOM 3906 C C . LEU A 1 498 ? 29.641 31.469 -16.828 1 80.5 498 LEU A C 1
ATOM 3908 O O . LEU A 1 498 ? 29.281 32.469 -17.453 1 80.5 498 LEU A O 1
ATOM 3912 N N . GLY A 1 499 ? 30.406 31.594 -15.734 1 79.31 499 GLY A N 1
ATOM 3913 C CA . GLY A 1 499 ? 30.703 32.875 -15.109 1 79.31 499 GLY A CA 1
ATOM 3914 C C . GLY A 1 499 ? 29.922 33.125 -13.828 1 79.31 499 GLY A C 1
ATOM 3915 O O . GLY A 1 499 ? 28.922 32.438 -13.578 1 79.31 499 GLY A O 1
ATOM 3916 N N . PRO A 1 500 ? 30.531 33.938 -13.086 1 78.69 500 PRO A N 1
ATOM 3917 C CA . PRO A 1 500 ? 29.875 34.219 -11.812 1 78.69 500 PRO A CA 1
ATOM 3918 C C . PRO A 1 500 ? 28.516 34.875 -11.984 1 78.69 500 PRO A C 1
ATOM 3920 O O . PRO A 1 500 ? 28.344 35.719 -12.883 1 78.69 500 PRO A O 1
ATOM 3923 N N . ASN A 1 501 ? 27.531 34.438 -11.328 1 85.94 501 ASN A N 1
ATOM 3924 C CA . ASN A 1 501 ? 26.172 35 -11.289 1 85.94 501 ASN A CA 1
ATOM 3925 C C . ASN A 1 501 ? 25.75 35.344 -9.859 1 85.94 501 ASN A C 1
ATOM 3927 O O . ASN A 1 501 ? 25.453 34.438 -9.07 1 85.94 501 ASN A O 1
ATOM 3931 N N . GLU A 1 502 ? 25.641 36.594 -9.586 1 85.25 502 GLU A N 1
ATOM 3932 C CA . GLU A 1 502 ? 25.391 37.062 -8.227 1 85.25 502 GLU A CA 1
ATOM 3933 C C . GLU A 1 502 ? 23.984 36.656 -7.754 1 85.25 502 GLU A C 1
ATOM 3935 O O . GLU A 1 502 ? 23.781 36.375 -6.57 1 85.25 502 GLU A O 1
ATOM 3940 N N . SER A 1 503 ? 23.078 36.688 -8.602 1 83.75 503 SER A N 1
ATOM 3941 C CA . SER A 1 503 ? 21.719 36.312 -8.242 1 83.75 503 SER A CA 1
ATOM 3942 C C . SER A 1 503 ? 21.609 34.875 -7.805 1 83.75 503 SER A C 1
ATOM 3944 O O . SER A 1 503 ? 20.922 34.531 -6.844 1 83.75 503 SER A O 1
ATOM 3946 N N . VAL A 1 504 ? 22.297 34.062 -8.531 1 87.62 504 VAL A N 1
ATOM 3947 C CA . VAL A 1 504 ? 22.312 32.625 -8.188 1 87.62 504 VAL A CA 1
ATOM 3948 C C . VAL A 1 504 ? 23.016 32.438 -6.848 1 87.62 504 VAL A C 1
ATOM 3950 O O . VAL A 1 504 ? 22.562 31.656 -6.012 1 87.62 504 VAL A O 1
ATOM 3953 N N . ALA A 1 505 ? 24.094 33.094 -6.68 1 88.62 505 ALA A N 1
ATOM 3954 C CA . ALA A 1 505 ? 24.844 32.969 -5.43 1 88.62 505 ALA A CA 1
ATOM 3955 C C . ALA A 1 505 ? 24 33.406 -4.238 1 88.62 505 ALA A C 1
ATOM 3957 O O . ALA A 1 505 ? 24 32.75 -3.193 1 88.62 505 ALA A O 1
ATOM 3958 N N . GLN A 1 506 ? 23.312 34.469 -4.402 1 89.12 506 GLN A N 1
ATOM 3959 C CA . GLN A 1 506 ? 22.469 34.969 -3.334 1 89.12 506 GLN A CA 1
ATOM 3960 C C . GLN A 1 506 ? 21.328 34 -3.039 1 89.12 506 GLN A C 1
ATOM 3962 O O . GLN A 1 506 ? 20.953 33.781 -1.878 1 89.12 506 GLN A O 1
ATOM 3967 N N . ALA A 1 507 ? 20.766 33.531 -4.086 1 90.62 507 ALA A N 1
ATOM 3968 C CA . ALA A 1 507 ? 19.703 32.531 -3.918 1 90.62 507 ALA A CA 1
ATOM 3969 C C . ALA A 1 507 ? 20.219 31.312 -3.141 1 90.62 507 ALA A C 1
ATOM 3971 O O . ALA A 1 507 ? 19.516 30.797 -2.258 1 90.62 507 ALA A O 1
ATOM 3972 N N . CYS A 1 508 ? 21.375 30.812 -3.492 1 93 508 CYS A N 1
ATOM 3973 C CA . CYS A 1 508 ? 21.969 29.672 -2.809 1 93 508 CYS A CA 1
ATOM 3974 C C . CYS A 1 508 ? 22.219 29.984 -1.337 1 93 508 CYS A C 1
ATOM 3976 O O . CYS A 1 508 ? 21.984 29.141 -0.471 1 93 508 CYS A O 1
ATOM 3978 N N . GLU A 1 509 ? 22.625 31.203 -1.016 1 93.31 509 GLU A N 1
ATOM 3979 C CA . GLU A 1 509 ? 22.859 31.609 0.369 1 93.31 509 GLU A CA 1
ATOM 3980 C C . GLU A 1 509 ? 21.562 31.609 1.165 1 93.31 509 GLU A C 1
ATOM 3982 O O . GLU A 1 509 ? 21.531 31.219 2.332 1 93.31 509 GLU A O 1
ATOM 3987 N N . THR A 1 510 ? 20.578 32.094 0.533 1 94.31 510 THR A N 1
ATOM 3988 C CA . THR A 1 510 ? 19.266 32.125 1.176 1 94.31 510 THR A CA 1
ATOM 3989 C C . THR A 1 510 ? 18.812 30.688 1.487 1 94.31 510 THR A C 1
ATOM 3991 O O . THR A 1 510 ? 18.281 30.422 2.568 1 94.31 510 THR A O 1
ATOM 3994 N N . ILE A 1 511 ? 19 29.844 0.538 1 95.44 511 ILE A N 1
ATOM 3995 C CA . ILE A 1 511 ? 18.609 28.438 0.698 1 95.44 511 ILE A CA 1
ATOM 3996 C C . ILE A 1 511 ? 19.438 27.797 1.808 1 95.44 511 ILE A C 1
ATOM 3998 O O . ILE A 1 511 ? 18.906 27.031 2.615 1 95.44 511 ILE A O 1
ATOM 4002 N N . ILE A 1 512 ? 20.719 28.047 1.83 1 95.94 512 ILE A N 1
ATOM 4003 C CA . ILE A 1 512 ? 21.594 27.531 2.879 1 95.94 512 ILE A CA 1
ATOM 4004 C C . ILE A 1 512 ? 21.094 27.984 4.242 1 95.94 512 ILE A C 1
ATOM 4006 O O . ILE A 1 512 ? 20.953 27.188 5.168 1 95.94 512 ILE A O 1
ATOM 4010 N N . ARG A 1 513 ? 20.781 29.234 4.359 1 95.94 513 ARG A N 1
ATOM 4011 C CA . ARG A 1 513 ? 20.266 29.781 5.609 1 95.94 513 ARG A CA 1
ATOM 4012 C C . ARG A 1 513 ? 18.969 29.094 6.02 1 95.94 513 ARG A C 1
ATOM 4014 O O . ARG A 1 513 ? 18.766 28.781 7.195 1 95.94 513 ARG A O 1
ATOM 4021 N N . ALA A 1 514 ? 18.109 28.984 5.059 1 96.62 514 ALA A N 1
ATOM 4022 C CA . ALA A 1 514 ? 16.828 28.344 5.348 1 96.62 514 ALA A CA 1
ATOM 4023 C C . ALA A 1 514 ? 17.031 26.922 5.863 1 96.62 514 ALA A C 1
ATOM 4025 O O . ALA A 1 514 ? 16.375 26.5 6.816 1 96.62 514 ALA A O 1
ATOM 4026 N N . HIS A 1 515 ? 17.906 26.125 5.234 1 95.69 515 HIS A N 1
ATOM 4027 C CA . HIS A 1 515 ? 18.203 24.766 5.699 1 95.69 515 HIS A CA 1
ATOM 4028 C C . HIS A 1 515 ? 18.812 24.781 7.098 1 95.69 515 HIS A C 1
ATOM 4030 O O . HIS A 1 515 ? 18.531 23.906 7.906 1 95.69 515 HIS A O 1
ATOM 4036 N N . GLU A 1 516 ? 19.625 25.734 7.426 1 95.62 516 GLU A N 1
ATOM 4037 C CA . GLU A 1 516 ? 20.234 25.859 8.75 1 95.62 516 GLU A CA 1
ATOM 4038 C C . GLU A 1 516 ? 19.172 26.125 9.812 1 95.62 516 GLU A C 1
ATOM 4040 O O . GLU A 1 516 ? 19.203 25.531 10.891 1 95.62 516 GLU A O 1
ATOM 4045 N N . VAL A 1 517 ? 18.328 27 9.469 1 95.06 517 VAL A N 1
ATOM 4046 C CA . VAL A 1 517 ? 17.25 27.312 10.414 1 95.06 517 VAL A CA 1
ATOM 4047 C C . VAL A 1 517 ? 16.375 26.094 10.617 1 95.06 517 VAL A C 1
ATOM 4049 O O . VAL A 1 517 ? 15.969 25.781 11.742 1 95.06 517 VAL A O 1
ATOM 4052 N N . CYS A 1 518 ? 16.047 25.391 9.508 1 93.69 518 CYS A N 1
ATOM 4053 C CA . CYS A 1 518 ? 15.242 24.188 9.602 1 93.69 518 CYS A CA 1
ATOM 4054 C C . CYS A 1 518 ? 15.891 23.172 10.539 1 93.69 518 CYS A C 1
ATOM 4056 O O . CYS A 1 518 ? 15.211 22.547 11.352 1 93.69 518 CYS A O 1
ATOM 4058 N N . VAL A 1 519 ? 17.219 22.984 10.453 1 93.25 519 VAL A N 1
ATOM 4059 C CA . VAL A 1 519 ? 17.969 22 11.234 1 93.25 519 VAL A CA 1
ATOM 4060 C C . VAL A 1 519 ? 17.906 22.375 12.719 1 93.25 519 VAL A C 1
ATOM 4062 O O . VAL A 1 519 ? 17.844 21.484 13.578 1 93.25 519 VAL A O 1
ATOM 4065 N N . VAL A 1 520 ? 17.828 23.609 12.992 1 89.12 520 VAL A N 1
ATOM 4066 C CA . VAL A 1 520 ? 17.75 24.078 14.375 1 89.12 520 VAL A CA 1
ATOM 4067 C C . VAL A 1 520 ? 16.359 23.797 14.938 1 89.12 520 VAL A C 1
ATOM 4069 O O . VAL A 1 520 ? 16.219 23.391 16.094 1 89.12 520 VAL A O 1
ATOM 4072 N N . THR A 1 521 ? 15.375 23.984 14.125 1 85.19 521 THR A N 1
ATOM 4073 C CA . THR A 1 521 ? 13.992 23.812 14.547 1 85.19 521 THR A CA 1
ATOM 4074 C C . THR A 1 521 ? 13.648 22.328 14.633 1 85.19 521 THR A C 1
ATOM 4076 O O . THR A 1 521 ? 13.094 21.875 15.641 1 85.19 521 THR A O 1
ATOM 4079 N N . LEU A 1 522 ? 13.953 21.625 13.641 1 88.06 522 LEU A N 1
ATOM 4080 C CA . LEU A 1 522 ? 13.789 20.172 13.547 1 88.06 522 LEU A CA 1
ATOM 4081 C C . LEU A 1 522 ? 14.953 19.547 12.805 1 88.06 522 LEU A C 1
ATOM 4083 O O . LEU A 1 522 ? 15 19.562 11.578 1 88.06 522 LEU A O 1
ATOM 4087 N N . SER A 1 523 ? 15.742 18.922 13.547 1 87.25 523 SER A N 1
ATOM 4088 C CA . SER A 1 523 ? 17.016 18.453 13.008 1 87.25 523 SER A CA 1
ATOM 4089 C C . SER A 1 523 ? 16.828 17.188 12.172 1 87.25 523 SER A C 1
ATOM 4091 O O . SER A 1 523 ? 16.359 16.172 12.672 1 87.25 523 SER A O 1
ATOM 4093 N N . THR A 1 524 ? 17.172 17.281 10.914 1 89.5 524 THR A N 1
ATOM 4094 C CA . THR A 1 524 ? 17.141 16.125 10.008 1 89.5 524 THR A CA 1
ATOM 4095 C C . THR A 1 524 ? 18.469 15.992 9.258 1 89.5 524 THR A C 1
ATOM 4097 O O . THR A 1 524 ? 19.094 17 8.914 1 89.5 524 THR A O 1
ATOM 4100 N N . GLU A 1 525 ? 18.906 14.852 8.969 1 89.69 525 GLU A N 1
ATOM 4101 C CA . GLU A 1 525 ? 20.219 14.578 8.375 1 89.69 525 GLU A CA 1
ATOM 4102 C C . GLU A 1 525 ? 20.266 15.016 6.914 1 89.69 525 GLU A C 1
ATOM 4104 O O . GLU A 1 525 ? 21.297 15.461 6.426 1 89.69 525 GLU A O 1
ATOM 4109 N N . PHE A 1 526 ? 19.188 14.836 6.195 1 92.31 526 PHE A N 1
ATOM 4110 C CA . PHE A 1 526 ? 19.234 15.156 4.773 1 92.31 526 PHE A CA 1
ATOM 4111 C C . PHE A 1 526 ? 19.422 16.656 4.559 1 92.31 526 PHE A C 1
ATOM 4113 O O . PHE A 1 526 ? 20.078 17.078 3.605 1 92.31 526 PHE A O 1
ATOM 4120 N N . GLN A 1 527 ? 18.875 17.469 5.449 1 93.38 527 GLN A N 1
ATOM 4121 C CA . GLN A 1 527 ? 19.031 18.922 5.332 1 93.38 527 GLN A CA 1
ATOM 4122 C C . GLN A 1 527 ? 20.469 19.344 5.668 1 93.38 527 GLN A C 1
ATOM 4124 O O . GLN A 1 527 ? 21.016 20.234 5.027 1 93.38 527 GLN A O 1
ATOM 4129 N N . LYS A 1 528 ? 21.078 18.703 6.645 1 93.94 528 LYS A N 1
ATOM 4130 C CA . LYS A 1 528 ? 22.469 18.953 6.957 1 93.94 528 LYS A CA 1
ATOM 4131 C C . LYS A 1 528 ? 23.375 18.594 5.777 1 93.94 528 LYS A C 1
ATOM 4133 O O . LYS A 1 528 ? 24.281 19.359 5.43 1 93.94 528 LYS A O 1
ATOM 4138 N N . ASN A 1 529 ? 23.078 17.484 5.242 1 92.31 529 ASN A N 1
ATOM 4139 C CA . ASN A 1 529 ? 23.844 17 4.105 1 92.31 529 ASN A CA 1
ATOM 4140 C C . ASN A 1 529 ? 23.75 17.953 2.918 1 92.31 529 ASN A C 1
ATOM 4142 O O . ASN A 1 529 ? 24.766 18.312 2.311 1 92.31 529 ASN A O 1
ATOM 4146 N N . PHE A 1 530 ? 22.609 18.359 2.641 1 93.94 530 PHE A N 1
ATOM 4147 C CA . PHE A 1 530 ? 22.422 19.203 1.47 1 93.94 530 PHE A CA 1
ATOM 4148 C C . PHE A 1 530 ? 23.047 20.578 1.692 1 93.94 530 PHE A C 1
ATOM 4150 O O . PHE A 1 530 ? 23.625 21.156 0.773 1 93.94 530 PHE A O 1
ATOM 4157 N N . ARG A 1 531 ? 22.844 21.109 2.902 1 94.06 531 ARG A N 1
ATOM 4158 C CA . ARG A 1 531 ? 23.5 22.375 3.252 1 94.06 531 ARG A CA 1
ATOM 4159 C C . ARG A 1 531 ? 25 22.297 3.01 1 94.06 531 ARG A C 1
ATOM 4161 O O . ARG A 1 531 ? 25.594 23.219 2.451 1 94.06 531 ARG A O 1
ATOM 4168 N N . THR A 1 532 ? 25.594 21.234 3.375 1 94.31 532 THR A N 1
ATOM 4169 C CA . THR A 1 532 ? 27.031 21.047 3.211 1 94.31 532 THR A CA 1
ATOM 4170 C C . THR A 1 532 ? 27.391 20.969 1.733 1 94.31 532 THR A C 1
ATOM 4172 O O . THR A 1 532 ? 28.391 21.562 1.309 1 94.31 532 THR A O 1
ATOM 4175 N N . VAL A 1 533 ? 26.609 20.266 0.983 1 94.12 533 VAL A N 1
ATOM 4176 C CA . VAL A 1 533 ? 26.844 20.109 -0.447 1 94.12 533 VAL A CA 1
ATOM 4177 C C . VAL A 1 533 ? 26.75 21.469 -1.136 1 94.12 533 VAL A C 1
ATOM 4179 O O . VAL A 1 533 ? 27.625 21.828 -1.93 1 94.12 533 VAL A O 1
ATOM 4182 N N . LEU A 1 534 ? 25.719 22.219 -0.829 1 93.88 534 LEU A N 1
ATOM 4183 C CA . LEU A 1 534 ? 25.5 23.5 -1.477 1 93.88 534 LEU A CA 1
ATOM 4184 C C . LEU A 1 534 ? 26.562 24.516 -1.066 1 93.88 534 LEU A C 1
ATOM 4186 O O . LEU A 1 534 ? 27.047 25.281 -1.898 1 93.88 534 LEU A O 1
ATOM 4190 N N . ARG A 1 535 ? 26.938 24.516 0.188 1 92.19 535 ARG A N 1
ATOM 4191 C CA . ARG A 1 535 ? 28 25.391 0.667 1 92.19 535 ARG A CA 1
ATOM 4192 C C . ARG A 1 535 ? 29.328 25.062 -0 1 92.19 535 ARG A C 1
ATOM 4194 O O . ARG A 1 535 ? 30.062 25.953 -0.424 1 92.19 535 ARG A O 1
ATOM 4201 N N . SER A 1 536 ? 29.641 23.781 -0.062 1 91.88 536 SER A N 1
ATOM 4202 C CA . SER A 1 536 ? 30.859 23.344 -0.713 1 91.88 536 SER A CA 1
ATOM 4203 C C . SER A 1 536 ? 30.891 23.75 -2.182 1 91.88 536 SER A C 1
ATOM 4205 O O . SER A 1 536 ? 31.938 24.141 -2.705 1 91.88 536 SER A O 1
ATOM 4207 N N . THR A 1 537 ? 29.781 23.641 -2.82 1 90.88 537 THR A N 1
ATOM 4208 C CA . THR A 1 537 ? 29.672 24.031 -4.219 1 90.88 537 THR A CA 1
ATOM 4209 C C . THR A 1 537 ? 29.922 25.531 -4.379 1 90.88 537 THR A C 1
ATOM 4211 O O . THR A 1 537 ? 30.625 25.953 -5.289 1 90.88 537 THR A O 1
ATOM 4214 N N . LEU A 1 538 ? 29.422 26.359 -3.504 1 88.81 538 LEU A N 1
ATOM 4215 C CA . LEU A 1 538 ? 29.609 27.797 -3.559 1 88.81 538 LEU A CA 1
ATOM 4216 C C . LEU A 1 538 ? 31.062 28.172 -3.305 1 88.81 538 LEU A C 1
ATOM 4218 O O . LEU A 1 538 ? 31.578 29.125 -3.908 1 88.81 538 LEU A O 1
ATOM 4222 N N . TYR A 1 539 ? 31.672 27.438 -2.408 1 86.56 539 TYR A N 1
ATOM 4223 C CA . TYR A 1 539 ? 33.094 27.672 -2.139 1 86.56 539 TYR A CA 1
ATOM 4224 C C . TYR A 1 539 ? 33.938 27.406 -3.375 1 86.56 539 TYR A C 1
ATOM 4226 O O . TYR A 1 539 ? 34.906 28.109 -3.637 1 86.56 539 TYR A O 1
ATOM 4234 N N . SER A 1 540 ? 33.562 26.375 -4.074 1 84 540 SER A N 1
ATOM 4235 C CA . SER A 1 540 ? 34.281 26.016 -5.285 1 84 540 SER A CA 1
ATOM 4236 C C . SER A 1 540 ? 34.125 27.078 -6.367 1 84 540 SER A C 1
ATOM 4238 O O . SER A 1 540 ? 35 27.266 -7.207 1 84 540 SER A O 1
ATOM 4240 N N . VAL A 1 541 ? 33.062 27.719 -6.363 1 81 541 VAL A N 1
ATOM 4241 C CA . VAL A 1 541 ? 32.781 28.75 -7.352 1 81 541 VAL A CA 1
ATOM 4242 C C . VAL A 1 541 ? 33.531 30.031 -6.996 1 81 541 VAL A C 1
ATOM 4244 O O . VAL A 1 541 ? 34.062 30.719 -7.875 1 81 541 VAL A O 1
ATOM 4247 N N . GLN A 1 542 ? 33.5 30.344 -5.684 1 75.69 542 GLN A N 1
ATOM 4248 C CA . GLN A 1 542 ? 34.156 31.578 -5.242 1 75.69 542 GLN A CA 1
ATOM 4249 C C . GLN A 1 542 ? 35.656 31.438 -5.223 1 75.69 542 GLN A C 1
ATOM 4251 O O . GLN A 1 542 ? 36.406 32.406 -5.398 1 75.69 542 GLN A O 1
ATOM 4256 N N . GLY A 1 543 ? 36.094 30.141 -4.781 1 69.56 543 GLY A N 1
ATOM 4257 C CA . GLY A 1 543 ? 37.531 29.953 -4.695 1 69.56 543 GLY A CA 1
ATOM 4258 C C . GLY A 1 543 ? 38.156 29.703 -6.043 1 69.56 543 GLY A C 1
ATOM 4259 O O . GLY A 1 543 ? 37.531 29.234 -6.977 1 69.56 543 GLY A O 1
ATOM 4260 N N . ALA A 1 544 ? 38.938 30.656 -6.57 1 50.91 544 ALA A N 1
ATOM 4261 C CA . ALA A 1 544 ? 39.781 30.766 -7.742 1 50.91 544 ALA A CA 1
ATOM 4262 C C . ALA A 1 544 ? 40.406 29.422 -8.109 1 50.91 544 ALA A C 1
ATOM 4264 O O . ALA A 1 544 ? 41.375 28.984 -7.488 1 50.91 544 ALA A O 1
ATOM 4265 N N . GLY A 1 545 ? 39.844 28.547 -9.047 1 54.19 545 GLY A N 1
ATOM 4266 C CA . GLY A 1 545 ? 40.438 27.781 -10.133 1 54.19 545 GLY A CA 1
ATOM 4267 C C . GLY A 1 545 ? 40.562 26.297 -9.805 1 54.19 545 GLY A C 1
ATOM 4268 O O . GLY A 1 545 ? 40.906 25.5 -10.68 1 54.19 545 GLY A O 1
ATOM 4269 N N . THR A 1 546 ? 40.844 25.844 -8.516 1 53.22 546 THR A N 1
ATOM 4270 C CA . THR A 1 546 ? 41.312 24.453 -8.5 1 53.22 546 THR A CA 1
ATOM 4271 C C . THR A 1 546 ? 40.156 23.5 -8.266 1 53.22 546 THR A C 1
ATOM 4273 O O . THR A 1 546 ? 39.469 23.578 -7.246 1 53.22 546 THR A O 1
ATOM 4276 N N . THR A 1 547 ? 39.594 23.109 -9.352 1 57.53 547 THR A N 1
ATOM 4277 C CA . THR A 1 547 ? 38.625 22.031 -9.281 1 57.53 547 THR A CA 1
ATOM 4278 C C . THR A 1 547 ? 39.156 20.891 -8.391 1 57.53 547 THR A C 1
ATOM 4280 O O . THR A 1 547 ? 40.125 20.219 -8.742 1 57.53 547 THR A O 1
ATOM 4283 N N . ASN A 1 548 ? 38.844 20.938 -7.066 1 69.56 548 ASN A N 1
ATOM 4284 C CA . ASN A 1 548 ? 39.25 19.844 -6.191 1 69.56 548 ASN A CA 1
ATOM 4285 C C . ASN A 1 548 ? 38.375 18.609 -6.438 1 69.56 548 ASN A C 1
ATOM 4287 O O . ASN A 1 548 ? 37.219 18.547 -6.008 1 69.56 548 ASN A O 1
ATOM 4291 N N . TRP A 1 549 ? 38.844 17.766 -7.297 1 76.69 549 TRP A N 1
ATOM 4292 C CA . TRP A 1 549 ? 38.219 16.516 -7.695 1 76.69 549 TRP A CA 1
ATOM 4293 C C . TRP A 1 549 ? 37.719 15.75 -6.477 1 76.69 549 TRP A C 1
ATOM 4295 O O . TRP A 1 549 ? 36.656 15.125 -6.516 1 76.69 549 TRP A O 1
ATOM 4305 N N . ASP A 1 550 ? 38.438 15.992 -5.434 1 80.44 550 ASP A N 1
ATOM 4306 C CA . ASP A 1 550 ? 38.062 15.273 -4.219 1 80.44 550 ASP A CA 1
ATOM 4307 C C . ASP A 1 550 ? 36.75 15.828 -3.629 1 80.44 550 ASP A C 1
ATOM 4309 O O . ASP A 1 550 ? 35.906 15.07 -3.143 1 80.44 550 ASP A O 1
ATOM 4313 N N . GLU A 1 551 ? 36.625 17.078 -3.756 1 82.25 551 GLU A N 1
ATOM 4314 C CA . GLU A 1 551 ? 35.406 17.703 -3.232 1 82.25 551 GLU A CA 1
ATOM 4315 C C . GLU A 1 551 ? 34.188 17.375 -4.094 1 82.25 551 GLU A C 1
ATOM 4317 O O . GLU A 1 551 ? 33.094 17.172 -3.574 1 82.25 551 GLU A O 1
ATOM 4322 N N . HIS A 1 552 ? 34.5 17.328 -5.32 1 82.56 552 HIS A N 1
ATOM 4323 C CA . HIS A 1 552 ? 33.406 16.969 -6.246 1 82.56 552 HIS A CA 1
ATOM 4324 C C . HIS A 1 552 ? 32.906 15.555 -5.984 1 82.56 552 HIS A C 1
ATOM 4326 O O . HIS A 1 552 ? 31.719 15.305 -5.988 1 82.56 552 HIS A O 1
ATOM 4332 N N . ARG A 1 553 ? 33.781 14.719 -5.754 1 83 553 ARG A N 1
ATOM 4333 C CA . ARG A 1 553 ? 33.438 13.336 -5.469 1 83 553 ARG A CA 1
ATOM 4334 C C . ARG A 1 553 ? 32.688 13.219 -4.145 1 83 553 ARG A C 1
ATOM 4336 O O . ARG A 1 553 ? 31.734 12.43 -4.027 1 83 553 ARG A O 1
ATOM 4343 N N . SER A 1 554 ? 33.094 14.023 -3.223 1 86.88 554 SER A N 1
ATOM 4344 C CA . SER A 1 554 ? 32.438 13.992 -1.913 1 86.88 554 SER A CA 1
ATOM 4345 C C . SER A 1 554 ? 31.016 14.516 -1.99 1 86.88 554 SER A C 1
ATOM 4347 O O . SER A 1 554 ? 30.125 13.984 -1.325 1 86.88 554 SER A O 1
ATOM 4349 N N . ARG A 1 555 ? 30.859 15.562 -2.768 1 88.38 555 ARG A N 1
ATOM 4350 C CA . ARG A 1 555 ? 29.516 16.109 -2.955 1 88.38 555 ARG A CA 1
ATOM 4351 C C . ARG A 1 555 ? 28.594 15.094 -3.625 1 88.38 555 ARG A C 1
ATOM 4353 O O . ARG A 1 555 ? 27.453 14.922 -3.211 1 88.38 555 ARG A O 1
ATOM 4360 N N . ARG A 1 556 ? 29.109 14.453 -4.547 1 85.81 556 ARG A N 1
ATOM 4361 C CA . ARG A 1 556 ? 28.312 13.461 -5.27 1 85.81 556 ARG A CA 1
ATOM 4362 C C . ARG A 1 556 ? 27.969 12.273 -4.375 1 85.81 556 ARG A C 1
ATOM 4364 O O . ARG A 1 556 ? 26.875 11.727 -4.461 1 85.81 556 ARG A O 1
ATOM 4371 N N . ARG A 1 557 ? 28.875 11.906 -3.555 1 86 557 ARG A N 1
ATOM 4372 C CA . ARG A 1 557 ? 28.625 10.82 -2.609 1 86 557 ARG A CA 1
ATOM 4373 C C . ARG A 1 557 ? 27.516 11.188 -1.637 1 86 557 ARG A C 1
ATOM 4375 O O . ARG A 1 557 ? 26.656 10.359 -1.336 1 86 557 ARG A O 1
ATOM 4382 N N . ALA A 1 558 ? 27.562 12.383 -1.221 1 88.31 558 ALA A N 1
ATOM 4383 C CA . ALA A 1 558 ? 26.531 12.859 -0.293 1 88.31 558 ALA A CA 1
ATOM 4384 C C . ALA A 1 558 ? 25.156 12.875 -0.956 1 88.31 558 ALA A C 1
ATOM 4386 O O . ALA A 1 558 ? 24.156 12.5 -0.336 1 88.31 558 ALA A O 1
ATOM 4387 N N . LEU A 1 559 ? 25.172 13.25 -2.172 1 89.5 559 LEU A N 1
ATOM 4388 C CA . LEU A 1 559 ? 23.922 13.336 -2.908 1 89.5 559 LEU A CA 1
ATOM 4389 C C . LEU A 1 559 ? 23.406 11.945 -3.27 1 89.5 559 LEU A C 1
ATOM 4391 O O . LEU A 1 559 ? 22.203 11.742 -3.41 1 89.5 559 LEU A O 1
ATOM 4395 N N . SER A 1 560 ? 24.297 10.984 -3.439 1 87.56 560 SER A N 1
ATOM 4396 C CA . SER A 1 560 ? 23.938 9.641 -3.883 1 87.56 560 SER A CA 1
ATOM 4397 C C . SER A 1 560 ? 23.188 8.875 -2.793 1 87.56 560 SER A C 1
ATOM 4399 O O . SER A 1 560 ? 22.562 7.855 -3.066 1 87.56 560 SER A O 1
ATOM 4401 N N . LEU A 1 561 ? 23.203 9.422 -1.603 1 87.06 561 LEU A N 1
ATOM 4402 C CA . LEU A 1 561 ? 22.5 8.781 -0.498 1 87.06 561 LEU A CA 1
ATOM 4403 C C . LEU A 1 561 ? 20.984 8.883 -0.687 1 87.06 561 LEU A C 1
ATOM 4405 O O . LEU A 1 561 ? 20.234 8 -0.248 1 87.06 561 LEU A O 1
ATOM 4409 N N . TYR A 1 562 ? 20.594 10.008 -1.206 1 91.12 562 TYR A N 1
ATOM 4410 C CA . TYR A 1 562 ? 19.172 10.266 -1.42 1 91.12 562 TYR A CA 1
ATOM 4411 C C . TYR A 1 562 ? 18.859 10.391 -2.906 1 91.12 562 TYR A C 1
ATOM 4413 O O . TYR A 1 562 ? 19.219 11.391 -3.537 1 91.12 562 TYR A O 1
ATOM 4421 N N . ARG A 1 563 ? 18.188 9.414 -3.461 1 90.62 563 ARG A N 1
ATOM 4422 C CA . ARG A 1 563 ? 17.922 9.406 -4.895 1 90.62 563 ARG A CA 1
ATOM 4423 C C . ARG A 1 563 ? 16.438 9.336 -5.18 1 90.62 563 ARG A C 1
ATOM 4425 O O . ARG A 1 563 ? 15.695 8.633 -4.48 1 90.62 563 ARG A O 1
ATOM 4432 N N . TRP A 1 564 ? 16 10.039 -6.156 1 94.06 564 TRP A N 1
ATOM 4433 C CA . TRP A 1 564 ? 14.609 10.008 -6.605 1 94.06 564 TRP A CA 1
ATOM 4434 C C . TRP A 1 564 ? 14.508 9.445 -8.016 1 94.06 564 TRP A C 1
ATOM 4436 O O . TRP A 1 564 ? 13.695 9.898 -8.82 1 94.06 564 TRP A O 1
ATOM 4446 N N . THR A 1 565 ? 15.406 8.57 -8.352 1 88.56 565 THR A N 1
ATOM 4447 C CA . THR A 1 565 ? 15.328 7.844 -9.617 1 88.56 565 THR A CA 1
ATOM 4448 C C . THR A 1 565 ? 14.383 6.656 -9.5 1 88.56 565 THR A C 1
ATOM 4450 O O . THR A 1 565 ? 13.836 6.391 -8.43 1 88.56 565 THR A O 1
ATOM 4453 N N . LYS A 1 566 ? 14.203 6.043 -10.594 1 84.62 566 LYS A N 1
ATOM 4454 C CA . LYS A 1 566 ? 13.289 4.906 -10.641 1 84.62 566 LYS A CA 1
ATOM 4455 C C . LYS A 1 566 ? 13.656 3.855 -9.602 1 84.62 566 LYS A C 1
ATOM 4457 O O . LYS A 1 566 ? 14.781 3.354 -9.586 1 84.62 566 LYS A O 1
ATOM 4462 N N . GLY A 1 567 ? 12.68 3.605 -8.781 1 77.06 567 GLY A N 1
ATOM 4463 C CA . GLY A 1 567 ? 12.844 2.543 -7.805 1 77.06 567 GLY A CA 1
ATOM 4464 C C . GLY A 1 567 ? 13.633 2.977 -6.582 1 77.06 567 GLY A C 1
ATOM 4465 O O . GLY A 1 567 ? 13.727 2.234 -5.605 1 77.06 567 GLY A O 1
ATOM 4466 N N . ALA A 1 568 ? 14.281 4.156 -6.562 1 86.5 568 ALA A N 1
ATOM 4467 C CA . ALA A 1 568 ? 15 4.656 -5.395 1 86.5 568 ALA A CA 1
ATOM 4468 C C . ALA A 1 568 ? 14.039 5.008 -4.266 1 86.5 568 ALA A C 1
ATOM 4470 O O . ALA A 1 568 ? 12.82 5.012 -4.461 1 86.5 568 ALA A O 1
ATOM 4471 N N . LYS A 1 569 ? 14.578 5.27 -3.09 1 89.69 569 LYS A N 1
ATOM 4472 C CA . LYS A 1 569 ? 13.727 5.375 -1.91 1 89.69 569 LYS A CA 1
ATOM 4473 C C . LYS A 1 569 ? 13.68 6.809 -1.391 1 89.69 569 LYS A C 1
ATOM 4475 O O . LYS A 1 569 ? 13.117 7.066 -0.322 1 89.69 569 LYS A O 1
ATOM 4480 N N . GLY A 1 570 ? 14.297 7.75 -2.072 1 93.75 570 GLY A N 1
ATOM 4481 C CA . GLY A 1 570 ? 14.297 9.125 -1.603 1 93.75 570 GLY A CA 1
ATOM 4482 C C . GLY A 1 570 ? 14.883 9.281 -0.21 1 93.75 570 GLY A C 1
ATOM 4483 O O . GLY A 1 570 ? 16 8.836 0.053 1 93.75 570 GLY A O 1
ATOM 4484 N N . LEU A 1 571 ? 14.008 9.727 0.72 1 95.62 571 LEU A N 1
ATOM 4485 C CA . LEU A 1 571 ? 14.484 9.961 2.078 1 95.62 571 LEU A CA 1
ATOM 4486 C C . LEU A 1 571 ? 14.211 8.758 2.969 1 95.62 571 LEU A C 1
ATOM 4488 O O . LEU A 1 571 ? 14.586 8.75 4.145 1 95.62 571 LEU A O 1
ATOM 4492 N N . ALA A 1 572 ? 13.594 7.707 2.438 1 92.94 572 ALA A N 1
ATOM 4493 C CA . ALA A 1 572 ? 13.203 6.562 3.254 1 92.94 572 ALA A CA 1
ATOM 4494 C C . ALA A 1 572 ? 14.398 5.664 3.549 1 92.94 572 ALA A C 1
ATOM 4496 O O . ALA A 1 572 ? 14.484 4.547 3.029 1 92.94 572 ALA A O 1
ATOM 4497 N N . LEU A 1 573 ? 15.32 6.109 4.379 1 85.88 573 LEU A N 1
ATOM 4498 C CA . LEU A 1 573 ? 16.5 5.363 4.773 1 85.88 573 LEU A CA 1
ATOM 4499 C C . LEU A 1 573 ? 16.516 5.098 6.277 1 85.88 573 LEU A C 1
ATOM 4501 O O . LEU A 1 573 ? 15.984 5.898 7.055 1 85.88 573 LEU A O 1
ATOM 4505 N N . MET B 1 1 ? -4.941 -48.969 24.875 1 21.59 1 MET B N 1
ATOM 4506 C CA . MET B 1 1 ? -4.891 -48.906 23.422 1 21.59 1 MET B CA 1
ATOM 4507 C C . MET B 1 1 ? -4.18 -47.625 22.938 1 21.59 1 MET B C 1
ATOM 4509 O O . MET B 1 1 ? -4.113 -47.375 21.75 1 21.59 1 MET B O 1
ATOM 4513 N N . LEU B 1 2 ? -3.908 -46.688 23.859 1 25.09 2 LEU B N 1
ATOM 4514 C CA . LEU B 1 2 ? -3.301 -45.375 23.875 1 25.09 2 LEU B CA 1
ATOM 4515 C C . LEU B 1 2 ? -1.8 -45.469 23.609 1 25.09 2 LEU B C 1
ATOM 4517 O O . LEU B 1 2 ? -1.142 -44.438 23.391 1 25.09 2 LEU B O 1
ATOM 4521 N N . ASP B 1 3 ? -1.223 -46.594 23.984 1 27.48 3 ASP B N 1
ATOM 4522 C CA . ASP B 1 3 ? 0.22 -46.812 24.062 1 27.48 3 ASP B CA 1
ATOM 4523 C C . ASP B 1 3 ? 0.824 -46.938 22.656 1 27.48 3 ASP B C 1
ATOM 4525 O O . ASP B 1 3 ? 2.027 -47.156 22.516 1 27.48 3 ASP B O 1
ATOM 4529 N N . PHE B 1 4 ? -0.001 -47.438 21.734 1 30.69 4 PHE B N 1
ATOM 4530 C CA . PHE B 1 4 ? 0.526 -47.688 20.406 1 30.69 4 PHE B CA 1
ATOM 4531 C C . PHE B 1 4 ? 1.15 -46.438 19.812 1 30.69 4 PHE B C 1
ATOM 4533 O O . PHE B 1 4 ? 1.755 -46.5 18.734 1 30.69 4 PHE B O 1
ATOM 4540 N N . PHE B 1 5 ? 0.693 -45.281 20.234 1 34.31 5 PHE B N 1
ATOM 4541 C CA . PHE B 1 5 ? 1.025 -44.031 19.562 1 34.31 5 PHE B CA 1
ATOM 4542 C C . PHE B 1 5 ? 2.406 -43.531 19.984 1 34.31 5 PHE B C 1
ATOM 4544 O O . PHE B 1 5 ? 2.805 -42.406 19.641 1 34.31 5 PHE B O 1
ATOM 4551 N N . HIS B 1 6 ? 3.039 -44.188 20.953 1 32.16 6 HIS B N 1
ATOM 4552 C CA . HIS B 1 6 ? 4.254 -43.562 21.469 1 32.16 6 HIS B CA 1
ATOM 4553 C C . HIS B 1 6 ? 5.465 -43.938 20.609 1 32.16 6 HIS B C 1
ATOM 4555 O O . HIS B 1 6 ? 6.547 -44.188 21.141 1 32.16 6 HIS B O 1
ATOM 4561 N N . ARG B 1 7 ? 5.238 -44.531 19.438 1 38.03 7 ARG B N 1
ATOM 4562 C CA . ARG B 1 7 ? 6.5 -44.75 18.734 1 38.03 7 ARG B CA 1
ATOM 4563 C C . ARG B 1 7 ? 7.277 -43.438 18.625 1 38.03 7 ARG B C 1
ATOM 4565 O O . ARG B 1 7 ? 6.684 -42.375 18.469 1 38.03 7 ARG B O 1
ATOM 4572 N N . ALA B 1 8 ? 8.562 -43.406 18.766 1 38.62 8 ALA B N 1
ATOM 4573 C CA . ALA B 1 8 ? 9.43 -42.25 18.781 1 38.62 8 ALA B CA 1
ATOM 4574 C C . ALA B 1 8 ? 9.297 -41.469 17.484 1 38.62 8 ALA B C 1
ATOM 4576 O O . ALA B 1 8 ? 9.484 -42 16.391 1 38.62 8 ALA B O 1
ATOM 4577 N N . PRO B 1 9 ? 8.695 -40.312 17.359 1 43.22 9 PRO B N 1
ATOM 4578 C CA . PRO B 1 9 ? 8.195 -39.5 16.25 1 43.22 9 PRO B CA 1
ATOM 4579 C C . PRO B 1 9 ? 9.258 -39.281 15.172 1 43.22 9 PRO B C 1
ATOM 4581 O O . PRO B 1 9 ? 8.914 -38.969 14.023 1 43.22 9 PRO B O 1
ATOM 4584 N N . ASN B 1 10 ? 10.617 -39.25 15.484 1 46.91 10 ASN B N 1
ATOM 4585 C CA . ASN B 1 10 ? 11.68 -38.875 14.562 1 46.91 10 ASN B CA 1
ATOM 4586 C C . ASN B 1 10 ? 12.016 -40 13.586 1 46.91 10 ASN B C 1
ATOM 4588 O O . ASN B 1 10 ? 12.766 -39.781 12.633 1 46.91 10 ASN B O 1
ATOM 4592 N N . GLU B 1 11 ? 11.906 -41.188 13.922 1 48.28 11 GLU B N 1
ATOM 4593 C CA . GLU B 1 11 ? 12.539 -42.312 13.227 1 48.28 11 GLU B CA 1
ATOM 4594 C C . GLU B 1 11 ? 11.961 -42.5 11.82 1 48.28 11 GLU B C 1
ATOM 4596 O O . GLU B 1 11 ? 12.664 -42.938 10.906 1 48.28 11 GLU B O 1
ATOM 4601 N N . ASP B 1 12 ? 10.727 -42.031 11.562 1 56.22 12 ASP B N 1
ATOM 4602 C CA . ASP B 1 12 ? 10.07 -42.438 10.32 1 56.22 12 ASP B CA 1
ATOM 4603 C C . ASP B 1 12 ? 10.117 -41.312 9.281 1 56.22 12 ASP B C 1
ATOM 4605 O O . ASP B 1 12 ? 9.68 -41.5 8.148 1 56.22 12 ASP B O 1
ATOM 4609 N N . CYS B 1 13 ? 10.57 -40.125 9.688 1 63.69 13 CYS B N 1
ATOM 4610 C CA . CYS B 1 13 ? 10.562 -39.094 8.648 1 63.69 13 CYS B CA 1
ATOM 4611 C C . CYS B 1 13 ? 11.867 -39.125 7.855 1 63.69 13 CYS B C 1
ATOM 4613 O O . CYS B 1 13 ? 12.945 -38.969 8.422 1 63.69 13 CYS B O 1
ATOM 4615 N N . TRP B 1 14 ? 11.797 -39.344 6.512 1 78.31 14 TRP B N 1
ATOM 4616 C CA . TRP B 1 14 ? 12.875 -39.594 5.566 1 78.31 14 TRP B CA 1
ATOM 4617 C C . TRP B 1 14 ? 13.414 -38.312 4.996 1 78.31 14 TRP B C 1
ATOM 4619 O O . TRP B 1 14 ? 14.516 -38.281 4.43 1 78.31 14 TRP B O 1
ATOM 4629 N N . TYR B 1 15 ? 12.688 -37.094 5.223 1 91.44 15 TYR B N 1
ATOM 4630 C CA . TYR B 1 15 ? 13.188 -35.875 4.633 1 91.44 15 TYR B CA 1
ATOM 4631 C C . TYR B 1 15 ? 13.922 -35.031 5.668 1 91.44 15 TYR B C 1
ATOM 4633 O O . TYR B 1 15 ? 13.297 -34.438 6.559 1 91.44 15 TYR B O 1
ATOM 4641 N N . LYS B 1 16 ? 15.203 -34.844 5.535 1 94.44 16 LYS B N 1
ATOM 4642 C CA . LYS B 1 16 ? 16 -34 6.402 1 94.44 16 LYS B CA 1
ATOM 4643 C C . LYS B 1 16 ? 15.539 -32.562 6.324 1 94.44 16 LYS B C 1
ATOM 4645 O O . LYS B 1 16 ? 15.773 -31.766 7.246 1 94.44 16 LYS B O 1
ATOM 4650 N N . PHE B 1 17 ? 14.867 -32.25 5.289 1 96.19 17 PHE B N 1
ATOM 4651 C CA . PHE B 1 17 ? 14.32 -30.922 5.043 1 96.19 17 PHE B CA 1
ATOM 4652 C C . PHE B 1 17 ? 13.359 -30.516 6.152 1 96.19 17 PHE B C 1
ATOM 4654 O O . PHE B 1 17 ? 13.242 -29.328 6.48 1 96.19 17 PHE B O 1
ATOM 4661 N N . LEU B 1 18 ? 12.711 -31.406 6.891 1 97.06 18 LEU B N 1
ATOM 4662 C CA . LEU B 1 18 ? 11.664 -31.156 7.871 1 97.06 18 LEU B CA 1
ATOM 4663 C C . LEU B 1 18 ? 12.242 -31.078 9.281 1 97.06 18 LEU B C 1
ATOM 4665 O O . LEU B 1 18 ? 11.523 -30.766 10.234 1 97.06 18 LEU B O 1
ATOM 4669 N N . GLU B 1 19 ? 13.531 -31.25 9.438 1 95.44 19 GLU B N 1
ATOM 4670 C CA . GLU B 1 19 ? 14.18 -31.328 10.742 1 95.44 19 GLU B CA 1
ATOM 4671 C C . GLU B 1 19 ? 13.906 -30.078 11.57 1 95.44 19 GLU B C 1
ATOM 4673 O O . GLU B 1 19 ? 13.641 -30.156 12.766 1 95.44 19 GLU B O 1
ATOM 4678 N N . PRO B 1 20 ? 13.906 -28.922 10.969 1 95.88 20 PRO B N 1
ATOM 4679 C CA . PRO B 1 20 ? 13.734 -27.703 11.766 1 95.88 20 PRO B CA 1
ATOM 4680 C C . PRO B 1 20 ? 12.352 -27.594 12.391 1 95.88 20 PRO B C 1
ATOM 4682 O O . PRO B 1 20 ? 12.172 -26.906 13.398 1 95.88 20 PRO B O 1
ATOM 4685 N N . ILE B 1 21 ? 11.328 -28.25 11.867 1 97.06 21 ILE B N 1
ATOM 4686 C CA . ILE B 1 21 ? 9.961 -28.031 12.328 1 97.06 21 ILE B CA 1
ATOM 4687 C C . ILE B 1 21 ? 9.523 -29.188 13.219 1 97.06 21 ILE B C 1
ATOM 4689 O O . ILE B 1 21 ? 8.547 -29.078 13.961 1 97.06 21 ILE B O 1
ATOM 4693 N N . LEU B 1 22 ? 10.211 -30.297 13.211 1 95.44 22 LEU B N 1
ATOM 4694 C CA . LEU B 1 22 ? 9.797 -31.531 13.883 1 95.44 22 LEU B CA 1
ATOM 4695 C C . LEU B 1 22 ? 9.617 -31.297 15.383 1 95.44 22 LEU B C 1
ATOM 4697 O O . LEU B 1 22 ? 8.648 -31.781 15.969 1 95.44 22 LEU B O 1
ATOM 4701 N N . PRO B 1 23 ? 10.492 -30.5 16 1 94.38 23 PRO B N 1
ATOM 4702 C CA . PRO B 1 23 ? 10.312 -30.266 17.438 1 94.38 23 PRO B CA 1
ATOM 4703 C C . PRO B 1 23 ? 9.023 -29.5 17.75 1 94.38 23 PRO B C 1
ATOM 4705 O O . PRO B 1 23 ? 8.492 -29.625 18.859 1 94.38 23 PRO B O 1
ATOM 4708 N N . TYR B 1 24 ? 8.484 -28.766 16.844 1 95.69 24 TYR B N 1
ATOM 4709 C CA . TYR B 1 24 ? 7.344 -27.891 17.094 1 95.69 24 TYR B CA 1
ATOM 4710 C C . TYR B 1 24 ? 6.031 -28.609 16.812 1 95.69 24 TYR B C 1
ATOM 4712 O O . TYR B 1 24 ? 4.973 -28.203 17.297 1 95.69 24 TYR B O 1
ATOM 4720 N N . ILE B 1 25 ? 6.039 -29.641 16.016 1 96.56 25 ILE B N 1
ATOM 4721 C CA . ILE B 1 25 ? 4.773 -30.188 15.523 1 96.56 25 ILE B CA 1
ATOM 4722 C C . ILE B 1 25 ? 4.496 -31.531 16.188 1 96.56 25 ILE B C 1
ATOM 4724 O O . ILE B 1 25 ? 3.52 -32.188 15.852 1 96.56 25 ILE B O 1
ATOM 4728 N N . ARG B 1 26 ? 5.23 -31.922 17.141 1 92.62 26 ARG B N 1
ATOM 4729 C CA . ARG B 1 26 ? 5.133 -33.219 17.797 1 92.62 26 ARG B CA 1
ATOM 4730 C C . ARG B 1 26 ? 3.734 -33.469 18.359 1 92.62 26 ARG B C 1
ATOM 4732 O O . ARG B 1 26 ? 3.219 -34.562 18.312 1 92.62 26 ARG B O 1
ATOM 4739 N N . ASN B 1 27 ? 3.15 -32.375 18.797 1 93.38 27 ASN B N 1
ATOM 4740 C CA . ASN B 1 27 ? 1.835 -32.5 19.422 1 93.38 27 ASN B CA 1
ATOM 4741 C C . ASN B 1 27 ? 0.719 -32.156 18.422 1 93.38 27 ASN B C 1
ATOM 4743 O O . ASN B 1 27 ? -0.453 -32.125 18.812 1 93.38 27 ASN B O 1
ATOM 4747 N N . ILE B 1 28 ? 1.006 -31.938 17.203 1 96.44 28 ILE B N 1
ATOM 4748 C CA . ILE B 1 28 ? 0.008 -31.562 16.203 1 96.44 28 ILE B CA 1
ATOM 4749 C C . ILE B 1 28 ? -0.181 -32.688 15.203 1 96.44 28 ILE B C 1
ATOM 4751 O O . ILE B 1 28 ? -1.299 -33.188 15.008 1 96.44 28 ILE B O 1
ATOM 4755 N N . ILE B 1 29 ? 0.868 -33.188 14.641 1 95.88 29 ILE B N 1
ATOM 4756 C CA . ILE B 1 29 ? 0.833 -34.281 13.703 1 95.88 29 ILE B CA 1
ATOM 4757 C C . ILE B 1 29 ? 2.092 -35.125 13.867 1 95.88 29 ILE B C 1
ATOM 4759 O O . ILE B 1 29 ? 3.158 -34.625 14.211 1 95.88 29 ILE B O 1
ATOM 4763 N N . PRO B 1 30 ? 1.955 -36.438 13.602 1 93.75 30 PRO B N 1
ATOM 4764 C CA . PRO B 1 30 ? 3.152 -37.281 13.609 1 93.75 30 PRO B CA 1
ATOM 4765 C C . PRO B 1 30 ? 4.105 -36.969 12.461 1 93.75 30 PRO B C 1
ATOM 4767 O O . PRO B 1 30 ? 3.693 -36.375 11.453 1 93.75 30 PRO B O 1
ATOM 4770 N N . ALA B 1 31 ? 5.363 -37.312 12.586 1 94.31 31 ALA B N 1
ATOM 4771 C CA . ALA B 1 31 ? 6.398 -37.062 11.586 1 94.31 31 ALA B CA 1
ATOM 4772 C C . ALA B 1 31 ? 6.047 -37.719 10.258 1 94.31 31 ALA B C 1
ATOM 4774 O O . ALA B 1 31 ? 6.359 -37.188 9.188 1 94.31 31 ALA B O 1
ATOM 4775 N N . SER B 1 32 ? 5.426 -38.875 10.336 1 92.88 32 SER B N 1
ATOM 4776 C CA . SER B 1 32 ? 5.047 -39.562 9.117 1 92.88 32 SER B CA 1
ATOM 4777 C C . SER B 1 32 ? 4.047 -38.781 8.297 1 92.88 32 SER B C 1
ATOM 4779 O O . SER B 1 32 ? 4.148 -38.719 7.07 1 92.88 32 SER B O 1
ATOM 4781 N N . VAL B 1 33 ? 3.111 -38.125 8.992 1 94.75 33 VAL B N 1
ATOM 4782 C CA . VAL B 1 33 ? 2.109 -37.312 8.312 1 94.75 33 VAL B CA 1
ATOM 4783 C C . VAL B 1 33 ? 2.768 -36.094 7.723 1 94.75 33 VAL B C 1
ATOM 4785 O O . VAL B 1 33 ? 2.42 -35.656 6.617 1 94.75 33 VAL B O 1
ATOM 4788 N N . ALA B 1 34 ? 3.703 -35.531 8.453 1 96.44 34 ALA B N 1
ATOM 4789 C CA . ALA B 1 34 ? 4.445 -34.375 7.918 1 96.44 34 ALA B CA 1
ATOM 4790 C C . ALA B 1 34 ? 5.164 -34.75 6.625 1 96.44 34 ALA B C 1
ATOM 4792 O O . ALA B 1 34 ? 5.227 -33.969 5.688 1 96.44 34 ALA B O 1
ATOM 4793 N N . CYS B 1 35 ? 5.699 -35.938 6.574 1 95.19 35 CYS B N 1
ATOM 4794 C CA . CYS B 1 35 ? 6.371 -36.438 5.375 1 95.19 35 CYS B CA 1
ATOM 4795 C C . CYS B 1 35 ? 5.387 -36.594 4.219 1 95.19 35 CYS B C 1
ATOM 4797 O O . CYS B 1 35 ? 5.703 -36.25 3.08 1 95.19 35 CYS B O 1
ATOM 4799 N N . ASP B 1 36 ? 4.191 -37.094 4.562 1 93.62 36 ASP B N 1
ATOM 4800 C CA . ASP B 1 36 ? 3.15 -37.219 3.547 1 93.62 36 ASP B CA 1
ATOM 4801 C C . ASP B 1 36 ? 2.771 -35.844 2.988 1 93.62 36 ASP B C 1
ATOM 4803 O O . ASP B 1 36 ? 2.582 -35.688 1.78 1 93.62 36 ASP B O 1
ATOM 4807 N N . LEU B 1 37 ? 2.633 -34.906 3.887 1 95.69 37 LEU B N 1
ATOM 4808 C CA . LEU B 1 37 ? 2.281 -33.562 3.467 1 95.69 37 LEU B CA 1
ATOM 4809 C C . LEU B 1 37 ? 3.381 -32.938 2.6 1 95.69 37 LEU B C 1
ATOM 4811 O O . LEU B 1 37 ? 3.096 -32.219 1.638 1 95.69 37 LEU B O 1
ATOM 4815 N N . LEU B 1 38 ? 4.633 -33.219 2.902 1 95.69 38 LEU B N 1
ATOM 4816 C CA . LEU B 1 38 ? 5.734 -32.719 2.088 1 95.69 38 LEU B CA 1
ATOM 4817 C C . LEU B 1 38 ? 5.711 -33.344 0.699 1 95.69 38 LEU B C 1
ATOM 4819 O O . LEU B 1 38 ? 6.027 -32.688 -0.293 1 95.69 38 LEU B O 1
ATOM 4823 N N . ASP B 1 39 ? 5.355 -34.594 0.638 1 93.19 39 ASP B N 1
ATOM 4824 C CA . ASP B 1 39 ? 5.223 -35.25 -0.655 1 93.19 39 ASP B CA 1
ATOM 4825 C C . ASP B 1 39 ? 4.191 -34.562 -1.533 1 93.19 39 ASP B C 1
ATOM 4827 O O . ASP B 1 39 ? 4.406 -34.375 -2.736 1 93.19 39 ASP B O 1
ATOM 4831 N N . ILE B 1 40 ? 3.16 -34.188 -0.907 1 92.94 40 ILE B N 1
ATOM 4832 C CA . ILE B 1 40 ? 2.113 -33.469 -1.632 1 92.94 40 ILE B CA 1
ATOM 4833 C C . ILE B 1 40 ? 2.619 -32.094 -2.051 1 92.94 40 ILE B C 1
ATOM 4835 O O . ILE B 1 40 ? 2.34 -31.641 -3.16 1 92.94 40 ILE B O 1
ATOM 4839 N N . PHE B 1 41 ? 3.381 -31.5 -1.153 1 95.12 41 PHE B N 1
ATOM 4840 C CA . PHE B 1 41 ? 3.996 -30.219 -1.467 1 95.12 41 PHE B CA 1
ATOM 4841 C C . PHE B 1 41 ? 4.879 -30.328 -2.703 1 95.12 41 PHE B C 1
ATOM 4843 O O . PHE B 1 41 ? 4.949 -29.391 -3.51 1 95.12 41 PHE B O 1
ATOM 4850 N N . LEU B 1 42 ? 5.543 -31.422 -2.895 1 92.75 42 LEU B N 1
ATOM 4851 C CA . LEU B 1 42 ? 6.508 -31.625 -3.971 1 92.75 42 LEU B CA 1
ATOM 4852 C C . LEU B 1 42 ? 5.809 -32.062 -5.25 1 92.75 42 LEU B C 1
ATOM 4854 O O . LEU B 1 42 ? 6.434 -32.125 -6.312 1 92.75 42 LEU B O 1
ATOM 4858 N N . THR B 1 43 ? 4.516 -32.219 -5.141 1 88.88 43 THR B N 1
ATOM 4859 C CA . THR B 1 43 ? 3.748 -32.656 -6.305 1 88.88 43 THR B CA 1
ATOM 4860 C C . THR B 1 43 ? 3.354 -31.453 -7.16 1 88.88 43 THR B C 1
ATOM 4862 O O . THR B 1 43 ? 2.93 -30.422 -6.633 1 88.88 43 THR B O 1
ATOM 4865 N N . ASP B 1 44 ? 3.561 -31.594 -8.469 1 82.5 44 ASP B N 1
ATOM 4866 C CA . ASP B 1 44 ? 3.186 -30.516 -9.391 1 82.5 44 ASP B CA 1
ATOM 4867 C C . ASP B 1 44 ? 1.691 -30.562 -9.703 1 82.5 44 ASP B C 1
ATOM 4869 O O . ASP B 1 44 ? 1.092 -31.641 -9.75 1 82.5 44 ASP B O 1
ATOM 4873 N N . PRO B 1 45 ? 1.161 -29.469 -9.984 1 80.06 45 PRO B N 1
ATOM 4874 C CA . PRO B 1 45 ? -0.256 -29.438 -10.352 1 80.06 45 PRO B CA 1
ATOM 4875 C C . PRO B 1 45 ? -0.546 -30.219 -11.633 1 80.06 45 PRO B C 1
ATOM 4877 O O . PRO B 1 45 ? 0.279 -30.234 -12.555 1 80.06 45 PRO B O 1
ATOM 4880 N N . GLY B 1 46 ? -1.736 -30.875 -11.773 1 68.31 46 GLY B N 1
ATOM 4881 C CA . GLY B 1 46 ? -2.178 -31.578 -12.961 1 68.31 46 GLY B CA 1
ATOM 4882 C C . GLY B 1 46 ? -1.755 -33.031 -12.977 1 68.31 46 GLY B C 1
ATOM 4883 O O . GLY B 1 46 ? -1.966 -33.75 -13.969 1 68.31 46 GLY B O 1
ATOM 4884 N N . SER B 1 47 ? -1.015 -33.562 -12.109 1 62.62 47 SER B N 1
ATOM 4885 C CA . SER B 1 47 ? -0.445 -34.906 -12.172 1 62.62 47 SER B CA 1
ATOM 4886 C C . SER B 1 47 ? -1.531 -35.969 -12.07 1 62.62 47 SER B C 1
ATOM 4888 O O . SER B 1 47 ? -1.625 -36.844 -12.93 1 62.62 47 SER B O 1
ATOM 4890 N N . SER B 1 48 ? -1.969 -36.312 -10.977 1 60.16 48 SER B N 1
ATOM 4891 C CA . SER B 1 48 ? -2.914 -37.438 -10.844 1 60.16 48 SER B CA 1
ATOM 4892 C C . SER B 1 48 ? -4.09 -37.062 -9.953 1 60.16 48 SER B C 1
ATOM 4894 O O . SER B 1 48 ? -4 -36.094 -9.172 1 60.16 48 SER B O 1
ATOM 4896 N N . LEU B 1 49 ? -5.215 -37.688 -10.359 1 59 49 LEU B N 1
ATOM 4897 C CA . LEU B 1 49 ? -6.43 -37.5 -9.57 1 59 49 LEU B CA 1
ATOM 4898 C C . LEU B 1 49 ? -6.203 -37.938 -8.117 1 59 49 LEU B C 1
ATOM 4900 O O . LEU B 1 49 ? -6.91 -37.469 -7.219 1 59 49 LEU B O 1
ATOM 4904 N N . PHE B 1 50 ? -5.258 -38.75 -7.949 1 58.22 50 PHE B N 1
ATOM 4905 C CA . PHE B 1 50 ? -5.105 -39.281 -6.594 1 58.22 50 PHE B CA 1
ATOM 4906 C C . PHE B 1 50 ? -4.043 -38.5 -5.832 1 58.22 50 PHE B C 1
ATOM 4908 O O . PHE B 1 50 ? -3.941 -38.594 -4.609 1 58.22 50 PHE B O 1
ATOM 4915 N N . ARG B 1 51 ? -3.289 -37.812 -6.469 1 65.81 51 ARG B N 1
ATOM 4916 C CA . ARG B 1 51 ? -2.295 -36.938 -5.836 1 65.81 51 ARG B CA 1
ATOM 4917 C C . ARG B 1 51 ? -2.473 -35.5 -6.27 1 65.81 51 ARG B C 1
ATOM 4919 O O . ARG B 1 51 ? -1.879 -35.062 -7.262 1 65.81 51 ARG B O 1
ATOM 4926 N N . VAL B 1 52 ? -3.285 -34.875 -5.469 1 80.44 52 VAL B N 1
ATOM 4927 C CA . VAL B 1 52 ? -3.648 -33.531 -5.871 1 80.44 52 VAL B CA 1
ATOM 4928 C C . VAL B 1 52 ? -2.775 -32.531 -5.133 1 80.44 52 VAL B C 1
ATOM 4930 O O . VAL B 1 52 ? -2.625 -32.594 -3.912 1 80.44 52 VAL B O 1
ATOM 4933 N N . ALA B 1 53 ? -2.123 -31.781 -5.953 1 88.38 53 ALA B N 1
ATOM 4934 C CA . ALA B 1 53 ? -1.317 -30.703 -5.402 1 88.38 53 ALA B CA 1
ATOM 4935 C C . ALA B 1 53 ? -2.182 -29.719 -4.613 1 88.38 53 ALA B C 1
ATOM 4937 O O . ALA B 1 53 ? -3.389 -29.625 -4.848 1 88.38 53 ALA B O 1
ATOM 4938 N N . SER B 1 54 ? -1.607 -29.125 -3.607 1 92.56 54 SER B N 1
ATOM 4939 C CA . SER B 1 54 ? -2.324 -28.125 -2.826 1 92.56 54 SER B CA 1
ATOM 4940 C C . SER B 1 54 ? -2.67 -26.906 -3.678 1 92.56 54 SER B C 1
ATOM 4942 O O . SER B 1 54 ? -1.81 -26.359 -4.375 1 92.56 54 SER B O 1
ATOM 4944 N N . PRO B 1 55 ? -3.898 -26.453 -3.627 1 93.31 55 PRO B N 1
ATOM 4945 C CA . PRO B 1 55 ? -4.285 -25.266 -4.41 1 93.31 55 PRO B CA 1
ATOM 4946 C C . PRO B 1 55 ? -3.6 -24 -3.936 1 93.31 55 PRO B C 1
ATOM 4948 O O . PRO B 1 55 ? -3.568 -23 -4.664 1 93.31 55 PRO B O 1
ATOM 4951 N N . TYR B 1 56 ? -3.051 -24.031 -2.725 1 96 56 TYR B N 1
ATOM 4952 C CA . TYR B 1 56 ? -2.496 -22.828 -2.135 1 96 56 TYR B CA 1
ATOM 4953 C C . TYR B 1 56 ? -1.006 -22.703 -2.436 1 96 56 TYR B C 1
ATOM 4955 O O . TYR B 1 56 ? -0.391 -21.672 -2.15 1 96 56 TYR B O 1
ATOM 4963 N N . ILE B 1 57 ? -0.444 -23.75 -2.949 1 96.31 57 ILE B N 1
ATOM 4964 C CA . ILE B 1 57 ? 0.933 -23.688 -3.43 1 96.31 57 ILE B CA 1
ATOM 4965 C C . ILE B 1 57 ? 0.945 -23.438 -4.938 1 96.31 57 ILE B C 1
ATOM 4967 O O . ILE B 1 57 ? 0.866 -24.375 -5.73 1 96.31 57 ILE B O 1
ATOM 4971 N N . LEU B 1 58 ? 1.106 -22.266 -5.312 1 96.12 58 LEU B N 1
ATOM 4972 C CA . LEU B 1 58 ? 0.99 -21.891 -6.715 1 96.12 58 LEU B CA 1
ATOM 4973 C C . LEU B 1 58 ? 2.205 -22.359 -7.508 1 96.12 58 LEU B C 1
ATOM 4975 O O . LEU B 1 58 ? 2.096 -22.672 -8.695 1 96.12 58 LEU B O 1
ATOM 4979 N N . THR B 1 59 ? 3.297 -22.25 -6.887 1 95.06 59 THR B N 1
ATOM 4980 C CA . THR B 1 59 ? 4.543 -22.734 -7.457 1 95.06 59 THR B CA 1
ATOM 4981 C C . THR B 1 59 ? 5.574 -23 -6.363 1 95.06 59 THR B C 1
ATOM 4983 O O . THR B 1 59 ? 5.508 -22.406 -5.285 1 95.06 59 THR B O 1
ATOM 4986 N N . ARG B 1 60 ? 6.371 -23.953 -6.633 1 92.94 60 ARG B N 1
ATOM 4987 C CA . ARG B 1 60 ? 7.504 -24.172 -5.742 1 92.94 60 ARG B CA 1
ATOM 4988 C C . ARG B 1 60 ? 8.664 -23.25 -6.09 1 92.94 60 ARG B C 1
ATOM 4990 O O . ARG B 1 60 ? 9.141 -23.234 -7.227 1 92.94 60 ARG B O 1
ATOM 4997 N N . VAL B 1 61 ? 9.023 -22.5 -5.215 1 95.94 61 VAL B N 1
ATOM 4998 C CA . VAL B 1 61 ? 10.078 -21.516 -5.418 1 95.94 61 VAL B CA 1
ATOM 4999 C C . VAL B 1 61 ? 11.445 -22.188 -5.363 1 95.94 61 VAL B C 1
ATOM 5001 O O . VAL B 1 61 ? 12.352 -21.844 -6.125 1 95.94 61 VAL B O 1
ATOM 5004 N N . PHE B 1 62 ? 11.586 -23.25 -4.586 1 96.81 62 PHE B N 1
ATOM 5005 C CA . PHE B 1 62 ? 12.867 -23.906 -4.355 1 96.81 62 PHE B CA 1
ATOM 5006 C C . PHE B 1 62 ? 13.039 -25.109 -5.289 1 96.81 62 PHE B C 1
ATOM 5008 O O . PHE B 1 62 ? 12.055 -25.75 -5.668 1 96.81 62 PHE B O 1
ATOM 5015 N N . ARG B 1 63 ? 14.25 -25.344 -5.59 1 96.06 63 ARG B N 1
ATOM 5016 C CA . ARG B 1 63 ? 14.531 -26.531 -6.391 1 96.06 63 ARG B CA 1
ATOM 5017 C C . ARG B 1 63 ? 14.18 -27.812 -5.629 1 96.06 63 ARG B C 1
ATOM 5019 O O . ARG B 1 63 ? 14.453 -27.906 -4.434 1 96.06 63 ARG B O 1
ATOM 5026 N N . LYS B 1 64 ? 13.609 -28.734 -6.348 1 94.81 64 LYS B N 1
ATOM 5027 C CA . LYS B 1 64 ? 13.258 -30.016 -5.73 1 94.81 64 LYS B CA 1
ATOM 5028 C C . LYS B 1 64 ? 14.492 -30.719 -5.188 1 94.81 64 LYS B C 1
ATOM 5030 O O . LYS B 1 64 ? 14.469 -31.266 -4.082 1 94.81 64 LYS B O 1
ATOM 5035 N N . LYS B 1 65 ? 15.57 -30.672 -5.926 1 93.12 65 LYS B N 1
ATOM 5036 C CA . LYS B 1 65 ? 16.812 -31.328 -5.527 1 93.12 65 LYS B CA 1
ATOM 5037 C C . LYS B 1 65 ? 17.359 -30.734 -4.23 1 93.12 65 LYS B C 1
ATOM 5039 O O . LYS B 1 65 ? 17.969 -31.438 -3.426 1 93.12 65 LYS B O 1
ATOM 5044 N N . SER B 1 66 ? 17.141 -29.453 -4.09 1 95.38 66 SER B N 1
ATOM 5045 C CA . SER B 1 66 ? 17.609 -28.797 -2.881 1 95.38 66 SER B CA 1
ATOM 5046 C C . SER B 1 66 ? 16.766 -29.172 -1.67 1 95.38 66 SER B C 1
ATOM 5048 O O . SER B 1 66 ? 17.266 -29.203 -0.543 1 95.38 66 SER B O 1
ATOM 5050 N N . ILE B 1 67 ? 15.539 -29.469 -1.864 1 96.25 67 ILE B N 1
ATOM 5051 C CA . ILE B 1 67 ? 14.617 -29.828 -0.79 1 96.25 67 ILE B CA 1
ATOM 5052 C C . ILE B 1 67 ? 14.875 -31.266 -0.342 1 96.25 67 ILE B C 1
ATOM 5054 O O . ILE B 1 67 ? 14.961 -31.547 0.856 1 96.25 67 ILE B O 1
ATOM 5058 N N . VAL B 1 68 ? 15.07 -32.125 -1.321 1 94.88 68 VAL B N 1
ATOM 5059 C CA . VAL B 1 68 ? 15.109 -33.562 -1.016 1 94.88 68 VAL B CA 1
ATOM 5060 C C . VAL B 1 68 ? 16.547 -34 -0.836 1 94.88 68 VAL B C 1
ATOM 5062 O O . VAL B 1 68 ? 16.828 -35.219 -0.749 1 94.88 68 VAL B O 1
ATOM 5065 N N . HIS B 1 69 ? 17.453 -33.062 -0.877 1 93.12 69 HIS B N 1
ATOM 5066 C CA . HIS B 1 69 ? 18.844 -33.438 -0.715 1 93.12 69 HIS B CA 1
ATOM 5067 C C . HIS B 1 69 ? 19.031 -34.344 0.51 1 93.12 69 HIS B C 1
ATOM 5069 O O . HIS B 1 69 ? 18.531 -34.031 1.593 1 93.12 69 HIS B O 1
ATOM 5075 N N . PRO B 1 70 ? 19.734 -35.375 0.439 1 90.81 70 PRO B N 1
ATOM 5076 C CA . PRO B 1 70 ? 19.797 -36.344 1.515 1 90.81 70 PRO B CA 1
ATOM 5077 C C . PRO B 1 70 ? 20.609 -35.875 2.711 1 90.81 70 PRO B C 1
ATOM 5079 O O . PRO B 1 70 ? 20.297 -36.188 3.855 1 90.81 70 PRO B O 1
ATOM 5082 N N . THR B 1 71 ? 21.625 -35.062 2.467 1 92.38 71 THR B N 1
ATOM 5083 C CA . THR B 1 71 ? 22.516 -34.719 3.566 1 92.38 71 THR B CA 1
ATOM 5084 C C . THR B 1 71 ? 22.469 -33.219 3.859 1 92.38 71 THR B C 1
ATOM 5086 O O . THR B 1 71 ? 22.641 -32.812 5.008 1 92.38 71 THR B O 1
ATOM 5089 N N . ASN B 1 72 ? 22.359 -32.469 2.822 1 92.44 72 ASN B N 1
ATOM 5090 C CA . ASN B 1 72 ? 22.422 -31.031 3 1 92.44 72 ASN B CA 1
ATOM 5091 C C . ASN B 1 72 ? 21.25 -30.328 2.305 1 92.44 72 ASN B C 1
ATOM 5093 O O . ASN B 1 72 ? 21.453 -29.531 1.388 1 92.44 72 ASN B O 1
ATOM 5097 N N . PRO B 1 73 ? 20.062 -30.531 2.824 1 95.5 73 PRO B N 1
ATOM 5098 C CA . PRO B 1 73 ? 18.922 -29.844 2.209 1 95.5 73 PRO B CA 1
ATOM 5099 C C . PRO B 1 73 ? 18.938 -28.344 2.449 1 95.5 73 PRO B C 1
ATOM 5101 O O . PRO B 1 73 ? 19.641 -27.859 3.348 1 95.5 73 PRO B O 1
ATOM 5104 N N . ARG B 1 74 ? 18.234 -27.609 1.635 1 95.19 74 ARG B N 1
ATOM 5105 C CA . ARG B 1 74 ? 18.109 -26.156 1.828 1 95.19 74 ARG B CA 1
ATOM 5106 C C . ARG B 1 74 ? 17.578 -25.844 3.223 1 95.19 74 ARG B C 1
ATOM 5108 O O . ARG B 1 74 ? 16.562 -26.391 3.645 1 95.19 74 ARG B O 1
ATOM 5115 N N . TYR B 1 75 ? 18.266 -25.062 3.828 1 94.88 75 TYR B N 1
ATOM 5116 C CA . TYR B 1 75 ? 17.734 -24.656 5.129 1 94.88 75 TYR B CA 1
ATOM 5117 C C . TYR B 1 75 ? 16.469 -23.844 4.969 1 94.88 75 TYR B C 1
ATOM 5119 O O . TYR B 1 75 ? 16.375 -22.969 4.105 1 94.88 75 TYR B O 1
ATOM 5127 N N . THR B 1 76 ? 15.484 -24.188 5.758 1 97.25 76 THR B N 1
ATOM 5128 C CA . THR B 1 76 ? 14.203 -23.5 5.75 1 97.25 76 THR B CA 1
ATOM 5129 C C . THR B 1 76 ? 13.719 -23.234 7.172 1 97.25 76 THR B C 1
ATOM 5131 O O . THR B 1 76 ? 13.844 -24.094 8.047 1 97.25 76 THR B O 1
ATOM 5134 N N . THR B 1 77 ? 13.219 -22.047 7.426 1 96.94 77 THR B N 1
ATOM 5135 C CA . THR B 1 77 ? 12.797 -21.656 8.766 1 96.94 77 THR B CA 1
ATOM 5136 C C . THR B 1 77 ? 11.609 -22.5 9.219 1 96.94 77 THR B C 1
ATOM 5138 O O . THR B 1 77 ? 10.773 -22.891 8.398 1 96.94 77 THR B O 1
ATOM 5141 N N . PRO B 1 78 ? 11.523 -22.688 10.539 1 97.5 78 PRO B N 1
ATOM 5142 C CA . PRO B 1 78 ? 10.344 -23.391 11.055 1 97.5 78 PRO B CA 1
ATOM 5143 C C . PRO B 1 78 ? 9.031 -22.688 10.688 1 97.5 78 PRO B C 1
ATOM 5145 O O . PRO B 1 78 ? 8.031 -23.359 10.438 1 97.5 78 PRO B O 1
ATOM 5148 N N . ALA B 1 79 ? 8.992 -21.391 10.648 1 97.69 79 ALA B N 1
ATOM 5149 C CA . ALA B 1 79 ? 7.785 -20.641 10.305 1 97.69 79 ALA B CA 1
ATOM 5150 C C . ALA B 1 79 ? 7.309 -20.969 8.898 1 97.69 79 ALA B C 1
ATOM 5152 O O . ALA B 1 79 ? 6.121 -21.234 8.68 1 97.69 79 ALA B O 1
ATOM 5153 N N . LEU B 1 80 ? 8.242 -20.984 7.984 1 98.62 80 LEU B N 1
ATOM 5154 C CA . LEU B 1 80 ? 7.875 -21.297 6.609 1 98.62 80 LEU B CA 1
ATOM 5155 C C . LEU B 1 80 ? 7.41 -22.75 6.488 1 98.62 80 LEU B C 1
ATOM 5157 O O . LEU B 1 80 ? 6.414 -23.031 5.82 1 98.62 80 LEU B O 1
ATOM 5161 N N . LEU B 1 81 ? 8.125 -23.641 7.133 1 98.69 81 LEU B N 1
ATOM 5162 C CA . LEU B 1 81 ? 7.754 -25.047 7.078 1 98.69 81 LEU B CA 1
ATOM 5163 C C . LEU B 1 81 ? 6.371 -25.266 7.68 1 98.69 81 LEU B C 1
ATOM 5165 O O . LEU B 1 81 ? 5.559 -26 7.121 1 98.69 81 LEU B O 1
ATOM 5169 N N . ALA B 1 82 ? 6.129 -24.609 8.781 1 98.62 82 ALA B N 1
ATOM 5170 C CA . ALA B 1 82 ? 4.805 -24.719 9.391 1 98.62 82 ALA B CA 1
ATOM 5171 C C . ALA B 1 82 ? 3.725 -24.203 8.438 1 98.62 82 ALA B C 1
ATOM 5173 O O . ALA B 1 82 ? 2.645 -24.797 8.344 1 98.62 82 ALA B O 1
ATOM 5174 N N . THR B 1 83 ? 3.98 -23.141 7.793 1 98.75 83 THR B N 1
ATOM 5175 C CA . THR B 1 83 ? 3.02 -22.547 6.875 1 98.75 83 THR B CA 1
ATOM 5176 C C . THR B 1 83 ? 2.797 -23.438 5.664 1 98.75 83 THR B C 1
ATOM 5178 O O . THR B 1 83 ? 1.669 -23.578 5.184 1 98.75 83 THR B O 1
ATOM 5181 N N . ILE B 1 84 ? 3.887 -24 5.152 1 98.56 84 ILE B N 1
ATOM 5182 C CA . ILE B 1 84 ? 3.766 -24.938 4.043 1 98.56 84 ILE B CA 1
ATOM 5183 C C . ILE B 1 84 ? 2.875 -26.109 4.453 1 98.56 84 ILE B C 1
ATOM 5185 O O . ILE B 1 84 ? 1.945 -26.484 3.73 1 98.56 84 ILE B O 1
ATOM 5189 N N . LEU B 1 85 ? 3.16 -26.688 5.602 1 98.44 85 LEU B N 1
ATOM 5190 C CA . LEU B 1 85 ? 2.363 -27.812 6.094 1 98.44 85 LEU B CA 1
ATOM 5191 C C . LEU B 1 85 ? 0.907 -27.391 6.281 1 98.44 85 LEU B C 1
ATOM 5193 O O . LEU B 1 85 ? -0.006 -28.156 5.949 1 98.44 85 LEU B O 1
ATOM 5197 N N . TRP B 1 86 ? 0.687 -26.219 6.809 1 98.56 86 TRP B N 1
ATOM 5198 C CA . TRP B 1 86 ? -0.66 -25.688 7.008 1 98.56 86 TRP B CA 1
ATOM 5199 C C . TRP B 1 86 ? -1.399 -25.562 5.68 1 98.56 86 TRP B C 1
ATOM 5201 O O . TRP B 1 86 ? -2.549 -26 5.562 1 98.56 86 TRP B O 1
ATOM 5211 N N . CYS B 1 87 ? -0.772 -25.047 4.668 1 97.69 87 CYS B N 1
ATOM 5212 C CA . CYS B 1 87 ? -1.38 -24.859 3.354 1 97.69 87 CYS B CA 1
ATOM 5213 C C . CYS B 1 87 ? -1.76 -26.203 2.74 1 97.69 87 CYS B C 1
ATOM 5215 O O . CYS B 1 87 ? -2.867 -26.375 2.223 1 97.69 87 CYS B O 1
ATOM 5217 N N . VAL B 1 88 ? -0.88 -27.156 2.848 1 96.75 88 VAL B N 1
ATOM 5218 C CA . VAL B 1 88 ? -1.088 -28.453 2.223 1 96.75 88 VAL B CA 1
ATOM 5219 C C . VAL B 1 88 ? -2.148 -29.234 2.994 1 96.75 88 VAL B C 1
ATOM 5221 O O . VAL B 1 88 ? -3.008 -29.891 2.396 1 96.75 88 VAL B O 1
ATOM 5224 N N . ALA B 1 89 ? -2.168 -29.109 4.27 1 97.06 89 ALA B N 1
ATOM 5225 C CA . ALA B 1 89 ? -3.07 -29.875 5.121 1 97.06 89 ALA B CA 1
ATOM 5226 C C . ALA B 1 89 ? -4.527 -29.5 4.859 1 97.06 89 ALA B C 1
ATOM 5228 O O . ALA B 1 89 ? -5.438 -30.281 5.145 1 97.06 89 ALA B O 1
ATOM 5229 N N . GLN B 1 90 ? -4.789 -28.375 4.363 1 94.56 90 GLN B N 1
ATOM 5230 C CA . GLN B 1 90 ? -6.152 -27.891 4.172 1 94.56 90 GLN B CA 1
ATOM 5231 C C . GLN B 1 90 ? -6.914 -28.766 3.18 1 94.56 90 GLN B C 1
ATOM 5233 O O . GLN B 1 90 ? -8.141 -28.875 3.256 1 94.56 90 GLN B O 1
ATOM 5238 N N . THR B 1 91 ? -6.172 -29.359 2.268 1 91.75 91 THR B N 1
ATOM 5239 C CA . THR B 1 91 ? -6.871 -30.109 1.235 1 91.75 91 THR B CA 1
ATOM 5240 C C . THR B 1 91 ? -6.219 -31.484 1.038 1 91.75 91 THR B C 1
ATOM 5242 O O . THR B 1 91 ? -6.629 -32.25 0.164 1 91.75 91 THR B O 1
ATOM 5245 N N . ALA B 1 92 ? -5.219 -31.844 1.79 1 92.38 92 ALA B N 1
ATOM 5246 C CA . ALA B 1 92 ? -4.434 -33.062 1.592 1 92.38 92 ALA B CA 1
ATOM 5247 C C . ALA B 1 92 ? -5.301 -34.312 1.758 1 92.38 92 ALA B C 1
ATOM 5249 O O . ALA B 1 92 ? -6.164 -34.344 2.639 1 92.38 92 ALA B O 1
ATOM 5250 N N . ASP B 1 93 ? -5.062 -35.25 0.898 1 88.88 93 ASP B N 1
ATOM 5251 C CA . ASP B 1 93 ? -5.734 -36.531 0.981 1 88.88 93 ASP B CA 1
ATOM 5252 C C . ASP B 1 93 ? -4.902 -37.531 1.773 1 88.88 93 ASP B C 1
ATOM 5254 O O . ASP B 1 93 ? -4.359 -38.5 1.205 1 88.88 93 ASP B O 1
ATOM 5258 N N . VAL B 1 94 ? -4.793 -37.312 3.008 1 90.5 94 VAL B N 1
ATOM 5259 C CA . VAL B 1 94 ? -4.09 -38.156 3.957 1 90.5 94 VAL B CA 1
ATOM 5260 C C . VAL B 1 94 ? -5.09 -38.781 4.926 1 90.5 94 VAL B C 1
ATOM 5262 O O . VAL B 1 94 ? -6 -38.094 5.414 1 90.5 94 VAL B O 1
ATOM 5265 N N . MET B 1 95 ? -5.012 -40.062 5.184 1 89.75 95 MET B N 1
ATOM 5266 C CA . MET B 1 95 ? -5.992 -40.844 5.91 1 89.75 95 MET B CA 1
ATOM 5267 C C . MET B 1 95 ? -6.328 -40.219 7.254 1 89.75 95 MET B C 1
ATOM 5269 O O . MET B 1 95 ? -7.5 -40.094 7.617 1 89.75 95 MET B O 1
ATOM 5273 N N . MET B 1 96 ? -5.324 -39.812 7.957 1 90 96 MET B N 1
ATOM 5274 C CA . MET B 1 96 ? -5.516 -39.219 9.281 1 90 96 MET B CA 1
ATOM 5275 C C . MET B 1 96 ? -6.41 -37.969 9.203 1 90 96 MET B C 1
ATOM 5277 O O . MET B 1 96 ? -7.195 -37.719 10.117 1 90 96 MET B O 1
ATOM 5281 N N . LEU B 1 97 ? -6.336 -37.219 8.18 1 92.19 97 LEU B N 1
ATOM 5282 C CA . LEU B 1 97 ? -7.055 -35.969 8.039 1 92.19 97 LEU B CA 1
ATOM 5283 C C . LEU B 1 97 ? -8.5 -36.219 7.613 1 92.19 97 LEU B C 1
ATOM 5285 O O . LEU B 1 97 ? -9.328 -35.312 7.68 1 92.19 97 LEU B O 1
ATOM 5289 N N . HIS B 1 98 ? -8.82 -37.469 7.312 1 90.25 98 HIS B N 1
ATOM 5290 C CA . HIS B 1 98 ? -10.18 -37.812 6.898 1 90.25 98 HIS B CA 1
ATOM 5291 C C . HIS B 1 98 ? -11.055 -38.156 8.102 1 90.25 98 HIS B C 1
ATOM 5293 O O . HIS B 1 98 ? -12.281 -38.188 7.988 1 90.25 98 HIS B O 1
ATOM 5299 N N . VAL B 1 99 ? -10.43 -38.375 9.188 1 90.62 99 VAL B N 1
ATOM 5300 C CA . VAL B 1 99 ? -11.219 -38.562 10.406 1 90.62 99 VAL B CA 1
ATOM 5301 C C . VAL B 1 99 ? -11.992 -37.281 10.719 1 90.62 99 VAL B C 1
ATOM 5303 O O . VAL B 1 99 ? -11.414 -36.188 10.766 1 90.62 99 VAL B O 1
ATOM 5306 N N . PRO B 1 100 ? -13.289 -37.469 10.844 1 90.88 100 PRO B N 1
ATOM 5307 C CA . PRO B 1 100 ? -14.109 -36.281 11.062 1 90.88 100 PRO B CA 1
ATOM 5308 C C . PRO B 1 100 ? -13.57 -35.375 12.188 1 90.88 100 PRO 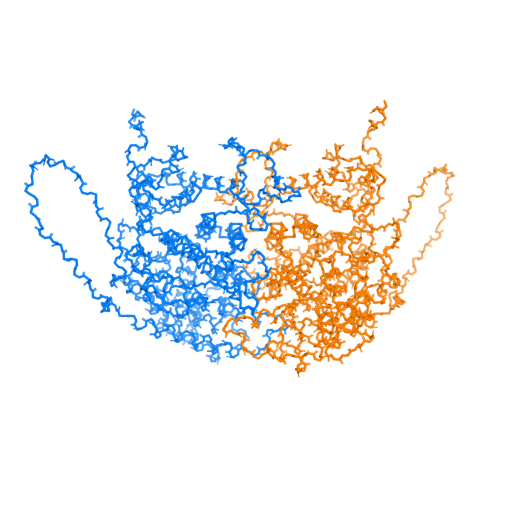B C 1
ATOM 5310 O O . PRO B 1 100 ? -13.312 -35.875 13.289 1 90.88 100 PRO B O 1
ATOM 5313 N N . GLY B 1 101 ? -13.375 -34.156 11.922 1 92.88 101 GLY B N 1
ATOM 5314 C CA . GLY B 1 101 ? -12.914 -33.156 12.906 1 92.88 101 GLY B CA 1
ATOM 5315 C C . GLY B 1 101 ? -11.406 -33.062 12.977 1 92.88 101 GLY B C 1
ATOM 5316 O O . GLY B 1 101 ? -10.875 -32.062 13.477 1 92.88 101 GLY B O 1
ATOM 5317 N N . SER B 1 102 ? -10.734 -34.031 12.5 1 93.19 102 SER B N 1
ATOM 5318 C CA . SER B 1 102 ? -9.281 -34.094 12.617 1 93.19 102 SER B CA 1
ATOM 5319 C C . SER B 1 102 ? -8.625 -33 11.75 1 93.19 102 SER B C 1
ATOM 5321 O O . SER B 1 102 ? -7.676 -32.375 12.18 1 93.19 102 SER B O 1
ATOM 5323 N N . ARG B 1 103 ? -9.086 -32.844 10.555 1 94.88 103 ARG B N 1
ATOM 5324 C CA . ARG B 1 103 ? -8.484 -31.844 9.68 1 94.88 103 ARG B CA 1
ATOM 5325 C C . ARG B 1 103 ? -8.609 -30.453 10.273 1 94.88 103 ARG B C 1
ATOM 5327 O O . ARG B 1 103 ? -7.641 -29.688 10.305 1 94.88 103 ARG B O 1
ATOM 5334 N N . ALA B 1 104 ? -9.828 -30.156 10.742 1 93.88 104 ALA B N 1
ATOM 5335 C CA . ALA B 1 104 ? -10.07 -28.828 11.312 1 93.88 104 ALA B CA 1
ATOM 5336 C C . ALA B 1 104 ? -9.133 -28.562 12.492 1 93.88 104 ALA B C 1
ATOM 5338 O O . ALA B 1 104 ? -8.578 -27.469 12.617 1 93.88 104 ALA B O 1
ATOM 5339 N N . LYS B 1 105 ? -9.008 -29.547 13.305 1 95.5 105 LYS B N 1
ATOM 5340 C CA . LYS B 1 105 ? -8.133 -29.406 14.469 1 95.5 105 LYS B CA 1
ATOM 5341 C C . LYS B 1 105 ? -6.684 -29.188 14.047 1 95.5 105 LYS B C 1
ATOM 5343 O O . LYS B 1 105 ? -6.02 -28.281 14.523 1 95.5 105 LYS B O 1
ATOM 5348 N N . VAL B 1 106 ? -6.172 -30.047 13.141 1 96.81 106 VAL B N 1
ATOM 5349 C CA . VAL B 1 106 ? -4.789 -29.984 12.68 1 96.81 106 VAL B CA 1
ATOM 5350 C C . VAL B 1 106 ? -4.531 -28.641 11.992 1 96.81 106 VAL B C 1
ATOM 5352 O O . VAL B 1 106 ? -3.521 -27.984 12.25 1 96.81 106 VAL B O 1
ATOM 5355 N N . VAL B 1 107 ? -5.453 -28.219 11.078 1 96.44 107 VAL B N 1
ATOM 5356 C CA . VAL B 1 107 ? -5.309 -26.984 10.336 1 96.44 107 VAL B CA 1
ATOM 5357 C C . VAL B 1 107 ? -5.281 -25.797 11.297 1 96.44 107 VAL B C 1
ATOM 5359 O O . VAL B 1 107 ? -4.461 -24.891 11.148 1 96.44 107 VAL B O 1
ATO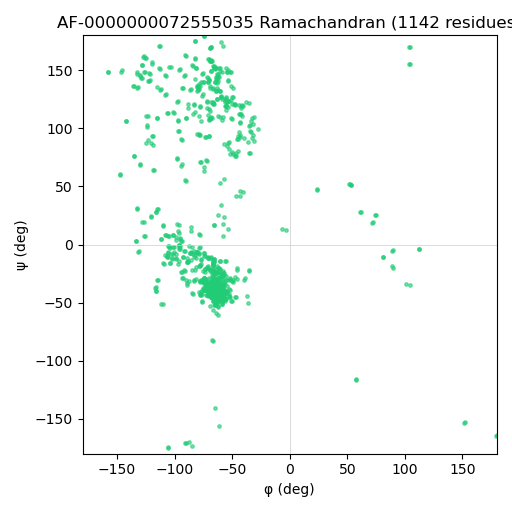M 5362 N N . ASN B 1 108 ? -6.086 -25.812 12.32 1 94.25 108 ASN B N 1
ATOM 5363 C CA . ASN B 1 108 ? -6.105 -24.734 13.305 1 94.25 108 ASN B CA 1
ATOM 5364 C C . ASN B 1 108 ? -4.812 -24.703 14.117 1 94.25 108 ASN B C 1
ATOM 5366 O O . ASN B 1 108 ? -4.254 -23.625 14.352 1 94.25 108 ASN B O 1
ATOM 5370 N N . ASP B 1 109 ? -4.395 -25.859 14.539 1 96.19 109 ASP B N 1
ATOM 5371 C CA . ASP B 1 109 ? -3.168 -25.922 15.328 1 96.19 109 ASP B CA 1
ATOM 5372 C C . ASP B 1 109 ? -1.957 -25.484 14.508 1 96.19 109 ASP B C 1
ATOM 5374 O O . ASP B 1 109 ? -1.075 -24.797 15.016 1 96.19 109 ASP B O 1
ATOM 5378 N N . LEU B 1 110 ? -1.922 -25.922 13.266 1 97.69 110 LEU B N 1
ATOM 5379 C CA . LEU B 1 110 ? -0.813 -25.531 12.398 1 97.69 110 LEU B CA 1
ATOM 5380 C C . LEU B 1 110 ? -0.841 -24.047 12.109 1 97.69 110 LEU B C 1
ATOM 5382 O O . LEU B 1 110 ? 0.21 -23.406 12.023 1 97.69 110 LEU B O 1
ATOM 5386 N N . TYR B 1 111 ? -2.004 -23.516 11.977 1 96.69 111 TYR B N 1
ATOM 5387 C CA . TYR B 1 111 ? -2.123 -22.078 11.773 1 96.69 111 TYR B CA 1
ATOM 5388 C C . TYR B 1 111 ? -1.584 -21.312 12.977 1 96.69 111 TYR B C 1
ATOM 5390 O O . TYR B 1 111 ? -0.82 -20.359 12.828 1 96.69 111 TYR B O 1
ATOM 5398 N N . ASP B 1 112 ? -1.985 -21.734 14.109 1 95.06 112 ASP B N 1
ATOM 5399 C CA . ASP B 1 112 ? -1.53 -21.078 15.336 1 95.06 112 ASP B CA 1
ATOM 5400 C C . ASP B 1 112 ? -0.011 -21.156 15.469 1 95.06 112 ASP B C 1
ATOM 5402 O O . ASP B 1 112 ? 0.634 -20.188 15.875 1 95.06 112 ASP B O 1
ATOM 5406 N N . LEU B 1 113 ? 0.465 -22.297 15.102 1 96 113 LEU B N 1
ATOM 5407 C CA . LEU B 1 113 ? 1.911 -22.469 15.164 1 96 113 LEU B CA 1
ATOM 5408 C C . LEU B 1 113 ? 2.615 -21.578 14.148 1 96 113 LEU B C 1
ATOM 5410 O O . LEU B 1 113 ? 3.574 -20.891 14.492 1 96 113 LEU B O 1
ATOM 5414 N N . ALA B 1 114 ? 2.145 -21.609 12.914 1 97.31 114 ALA B N 1
ATOM 5415 C CA . ALA B 1 114 ? 2.748 -20.812 11.836 1 97.31 114 ALA B CA 1
ATOM 5416 C C . ALA B 1 114 ? 2.746 -19.328 12.18 1 97.31 114 ALA B C 1
ATOM 5418 O O . ALA B 1 114 ? 3.766 -18.656 12.031 1 97.31 114 ALA B O 1
ATOM 5419 N N . THR B 1 115 ? 1.645 -18.812 12.695 1 95.5 115 THR B N 1
ATOM 5420 C CA . THR B 1 115 ? 1.518 -17.391 12.984 1 95.5 115 THR B CA 1
ATOM 5421 C C . THR B 1 115 ? 2.33 -17.016 14.227 1 95.5 115 THR B C 1
ATOM 5423 O O . THR B 1 115 ? 2.871 -15.906 14.305 1 95.5 115 THR B O 1
ATOM 5426 N N . SER B 1 116 ? 2.434 -17.938 15.148 1 92.94 116 SER B N 1
ATOM 5427 C CA . SER B 1 116 ? 3.283 -17.703 16.312 1 92.94 116 SER B CA 1
ATOM 5428 C C . SER B 1 116 ? 4.754 -17.609 15.914 1 92.94 116 SER B C 1
ATOM 5430 O O . SER B 1 116 ? 5.461 -16.688 16.312 1 92.94 116 SER B O 1
ATOM 5432 N N . LEU B 1 117 ? 5.168 -18.531 15.102 1 94.19 117 LEU B N 1
ATOM 5433 C CA . LEU B 1 117 ? 6.57 -18.594 14.703 1 94.19 117 LEU B CA 1
ATOM 5434 C C . LEU B 1 117 ? 6.949 -17.406 13.844 1 94.19 117 LEU B C 1
ATOM 5436 O O . LEU B 1 117 ? 8.031 -16.828 14.008 1 94.19 117 LEU B O 1
ATOM 5440 N N . ILE B 1 118 ? 6.078 -17.016 12.922 1 95 118 ILE B N 1
ATOM 5441 C CA . ILE B 1 118 ? 6.434 -15.914 12.039 1 95 118 ILE B CA 1
ATOM 5442 C C . ILE B 1 118 ? 6.371 -14.594 12.805 1 95 118 ILE B C 1
ATOM 5444 O O . ILE B 1 118 ? 7.117 -13.656 12.508 1 95 118 ILE B O 1
ATOM 5448 N N . SER B 1 119 ? 5.469 -14.492 13.797 1 90.94 119 SER B N 1
ATOM 5449 C CA . SER B 1 119 ? 5.383 -13.289 14.617 1 90.94 119 SER B CA 1
ATOM 5450 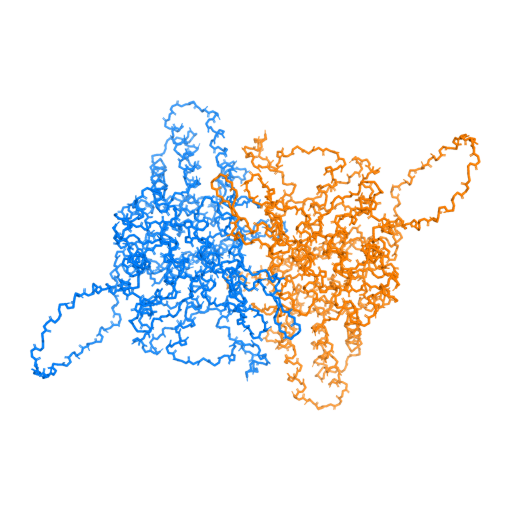C C . SER B 1 119 ? 6.695 -13.023 15.352 1 90.94 119 SER B C 1
ATOM 5452 O O . SER B 1 119 ? 7.086 -11.875 15.539 1 90.94 119 SER B O 1
ATOM 5454 N N . GLU B 1 120 ? 7.375 -14.062 15.695 1 89.06 120 GLU B N 1
ATOM 5455 C CA . GLU B 1 120 ? 8.656 -13.938 16.391 1 89.06 120 GLU B CA 1
ATOM 5456 C C . GLU B 1 120 ? 9.742 -13.406 15.461 1 89.06 120 GLU B C 1
ATOM 5458 O O . GLU B 1 120 ? 10.727 -12.828 15.922 1 89.06 120 GLU B O 1
ATOM 5463 N N . ARG B 1 121 ? 9.516 -13.539 14.211 1 92 121 ARG B N 1
ATOM 5464 C CA . ARG B 1 121 ? 10.516 -13.133 13.219 1 92 121 ARG B CA 1
ATOM 5465 C C . ARG B 1 121 ? 10.117 -11.828 12.547 1 92 121 ARG B C 1
ATOM 5467 O O . ARG B 1 121 ? 10.852 -11.312 11.695 1 92 121 ARG B O 1
ATOM 5474 N N . ASP B 1 122 ? 8.992 -11.305 12.914 1 90.75 122 ASP B N 1
ATOM 5475 C CA . ASP B 1 122 ? 8.445 -10.109 12.289 1 90.75 122 ASP B CA 1
ATOM 5476 C C . ASP B 1 122 ? 9.312 -8.883 12.586 1 90.75 122 ASP B C 1
ATOM 5478 O O . ASP B 1 122 ? 9.508 -8.516 13.742 1 90.75 122 ASP B O 1
ATOM 5482 N N . PRO B 1 123 ? 9.82 -8.227 11.523 1 91.75 123 PRO B N 1
ATOM 5483 C CA . PRO B 1 123 ? 10.641 -7.035 11.742 1 91.75 123 PRO B CA 1
ATOM 5484 C C . PRO B 1 123 ? 9.883 -5.922 12.469 1 91.75 123 PRO B C 1
ATOM 5486 O O . PRO B 1 123 ? 10.508 -5.051 13.086 1 91.75 123 PRO B O 1
ATOM 5489 N N . ASP B 1 124 ? 8.586 -5.914 12.445 1 90.38 124 ASP B N 1
ATOM 5490 C CA . ASP B 1 124 ? 7.77 -4.875 13.062 1 90.38 124 ASP B CA 1
ATOM 5491 C C . ASP B 1 124 ? 7.926 -4.887 14.578 1 90.38 124 ASP B C 1
ATOM 5493 O O . ASP B 1 124 ? 7.551 -3.926 15.258 1 90.38 124 ASP B O 1
ATOM 5497 N N . ARG B 1 125 ? 8.508 -5.91 15.094 1 89.31 125 ARG B N 1
ATOM 5498 C CA . ARG B 1 125 ? 8.703 -6.027 16.531 1 89.31 125 ARG B CA 1
ATOM 5499 C C . ARG B 1 125 ? 9.883 -5.176 17 1 89.31 125 ARG B C 1
ATOM 5501 O O . ARG B 1 125 ? 10.086 -4.992 18.203 1 89.31 125 ARG B O 1
ATOM 5508 N N . TRP B 1 126 ? 10.57 -4.652 16 1 90.38 126 TRP B N 1
ATOM 5509 C CA . TRP B 1 126 ? 11.797 -3.928 16.312 1 90.38 126 TRP B CA 1
ATOM 5510 C C . TRP B 1 126 ? 11.727 -2.488 15.82 1 90.38 126 TRP B C 1
ATOM 5512 O O . TRP B 1 126 ? 11.039 -2.197 14.836 1 90.38 126 TRP B O 1
ATOM 5522 N N . ARG B 1 127 ? 12.336 -1.629 16.531 1 89.62 127 ARG B N 1
ATOM 5523 C CA . ARG B 1 127 ? 12.57 -0.26 16.078 1 89.62 127 ARG B CA 1
ATOM 5524 C C . ARG B 1 127 ? 14.047 0.104 16.156 1 89.62 127 ARG B C 1
ATOM 5526 O O . ARG B 1 127 ? 14.773 -0.406 17.016 1 89.62 127 ARG B O 1
ATOM 5533 N N . ARG B 1 128 ? 14.484 0.911 15.312 1 92.5 128 ARG B N 1
ATOM 5534 C CA . ARG B 1 128 ? 15.867 1.383 15.336 1 92.5 128 ARG B CA 1
ATOM 5535 C C . ARG B 1 128 ? 16.047 2.498 16.359 1 92.5 128 ARG B C 1
ATOM 5537 O O . ARG B 1 128 ? 15.18 3.357 16.516 1 92.5 128 ARG B O 1
ATOM 5544 N N . ILE B 1 129 ? 17.047 2.438 17.062 1 88.56 129 ILE B N 1
ATOM 5545 C CA . ILE B 1 129 ? 17.516 3.5 17.953 1 88.56 129 ILE B CA 1
ATOM 5546 C C . ILE B 1 129 ? 18.984 3.803 17.656 1 88.56 129 ILE B C 1
ATOM 5548 O O . ILE B 1 129 ? 19.656 3.035 16.953 1 88.56 129 ILE B O 1
ATOM 5552 N N . HIS B 1 130 ? 19.359 4.945 18.109 1 85.94 130 HIS B N 1
ATOM 5553 C CA . HIS B 1 130 ? 20.781 5.227 17.984 1 85.94 130 HIS B CA 1
ATOM 5554 C C . HIS B 1 130 ? 21.625 4.207 18.75 1 85.94 130 HIS B C 1
ATOM 5556 O O . HIS B 1 130 ? 21.5 4.09 19.969 1 85.94 130 HIS B O 1
ATOM 5562 N N . GLY B 1 131 ? 22.297 3.404 18.062 1 84.75 131 GLY B N 1
ATOM 5563 C CA . GLY B 1 131 ? 23.125 2.389 18.688 1 84.75 131 GLY B CA 1
ATOM 5564 C C . GLY B 1 131 ? 22.625 0.977 18.453 1 84.75 131 GLY B C 1
ATOM 5565 O O . GLY B 1 131 ? 23.203 0.013 18.953 1 84.75 131 GLY B O 1
ATOM 5566 N N . GLY B 1 132 ? 21.516 0.946 17.812 1 88.75 132 GLY B N 1
ATOM 5567 C CA . GLY B 1 132 ? 21.094 -0.408 17.5 1 88.75 132 GLY B CA 1
ATOM 5568 C C . GLY B 1 132 ? 19.578 -0.548 17.391 1 88.75 132 GLY B C 1
ATOM 5569 O O . GLY B 1 132 ? 18.906 0.346 16.875 1 88.75 132 GLY B O 1
ATOM 5570 N N . LEU B 1 133 ? 19.109 -1.791 17.672 1 90.56 133 LEU B N 1
ATOM 5571 C CA . LEU B 1 133 ? 17.688 -2.119 17.625 1 90.56 133 LEU B CA 1
ATOM 5572 C C . LEU B 1 133 ? 17.125 -2.305 19.016 1 90.56 133 LEU B C 1
ATOM 5574 O O . LEU B 1 133 ? 17.828 -2.748 19.938 1 90.56 133 LEU B O 1
ATOM 5578 N N . ARG B 1 134 ? 15.898 -1.904 19.172 1 89.06 134 ARG B N 1
ATOM 5579 C CA . ARG B 1 134 ? 15.148 -2.125 20.406 1 89.06 134 ARG B CA 1
ATOM 5580 C C . ARG B 1 134 ? 13.797 -2.764 20.109 1 89.06 134 ARG B C 1
ATOM 5582 O O . ARG B 1 134 ? 13.141 -2.426 19.125 1 89.06 134 ARG B O 1
ATOM 5589 N N . ALA B 1 135 ? 13.383 -3.627 20.969 1 87.25 135 ALA B N 1
ATOM 5590 C CA . ALA B 1 135 ? 12.078 -4.266 20.812 1 87.25 135 ALA B CA 1
ATOM 5591 C C . ALA B 1 135 ? 10.945 -3.268 21.031 1 87.25 135 ALA B C 1
ATOM 5593 O O . ALA B 1 135 ? 11.016 -2.438 21.953 1 87.25 135 ALA B O 1
ATOM 5594 N N . GLU B 1 136 ? 9.93 -3.273 20.172 1 82.56 136 GLU B N 1
ATOM 5595 C CA . GLU B 1 136 ? 8.773 -2.389 20.312 1 82.56 136 GLU B CA 1
ATOM 5596 C C . GLU B 1 136 ? 8.016 -2.676 21.609 1 82.56 136 GLU B C 1
ATOM 5598 O O . GLU B 1 136 ? 7.633 -1.75 22.328 1 82.56 136 GLU B O 1
ATOM 5603 N N . ASN B 1 137 ? 7.504 -3.92 21.766 1 70.38 137 ASN B N 1
ATOM 5604 C CA . ASN B 1 137 ? 6.816 -4.293 23 1 70.38 137 ASN B CA 1
ATOM 5605 C C . ASN B 1 137 ? 7.457 -5.52 23.641 1 70.38 137 ASN B C 1
ATOM 5607 O O . ASN B 1 137 ? 7.816 -6.473 22.953 1 70.38 137 ASN B O 1
ATOM 5611 N N . GLU B 1 138 ? 8.328 -5.395 24.719 1 56.72 138 GLU B N 1
ATOM 5612 C CA . GLU B 1 138 ? 9.094 -6.449 25.391 1 56.72 138 GLU B CA 1
ATOM 5613 C C . GLU B 1 138 ? 8.18 -7.551 25.906 1 56.72 138 GLU B C 1
ATOM 5615 O O . GLU B 1 138 ? 8.602 -8.406 26.672 1 56.72 138 GLU B O 1
ATOM 5620 N N . ALA B 1 139 ? 6.984 -7.73 25.328 1 50.47 139 ALA B N 1
ATOM 5621 C CA . ALA B 1 139 ? 6.273 -8.773 26.062 1 50.47 139 ALA B CA 1
ATOM 5622 C C . ALA B 1 139 ? 6.691 -10.164 25.578 1 50.47 139 ALA B C 1
ATOM 5624 O O . ALA B 1 139 ? 6.672 -10.438 24.375 1 50.47 139 ALA B O 1
ATOM 5625 N N . PRO B 1 140 ? 7.41 -10.969 26.438 1 44.97 140 PRO B N 1
ATOM 5626 C CA . PRO B 1 140 ? 7.809 -12.32 26.047 1 44.97 140 PRO B CA 1
ATOM 5627 C C . PRO B 1 140 ? 6.625 -13.172 25.609 1 44.97 140 PRO B C 1
ATOM 5629 O O . PRO B 1 140 ? 5.508 -12.992 26.094 1 44.97 140 PRO B O 1
ATOM 5632 N N . HIS B 1 141 ? 6.566 -13.609 24.328 1 47.03 141 HIS B N 1
ATOM 5633 C CA . HIS B 1 141 ? 5.578 -14.617 23.984 1 47.03 141 HIS B CA 1
ATOM 5634 C C . HIS B 1 141 ? 5.574 -15.758 24.984 1 47.03 141 HIS B C 1
ATOM 5636 O O . HIS B 1 141 ? 6.633 -16.266 25.359 1 47.03 141 HIS B O 1
ATOM 5642 N N . PRO B 1 142 ? 4.449 -16.016 25.656 1 44.12 142 PRO B N 1
ATOM 5643 C CA . PRO B 1 142 ? 4.398 -17.047 26.688 1 44.12 142 PRO B CA 1
ATOM 5644 C C . PRO B 1 142 ? 5.039 -18.359 26.25 1 44.12 142 PRO B C 1
ATOM 5646 O O . PRO B 1 142 ? 5.566 -19.109 27.078 1 44.12 142 PRO B O 1
ATOM 5649 N N . ARG B 1 143 ? 4.758 -18.812 25.078 1 42.69 143 ARG B N 1
ATOM 5650 C CA . ARG B 1 143 ? 5.125 -20.188 24.734 1 42.69 143 ARG B CA 1
ATOM 5651 C C . ARG B 1 143 ? 6.59 -20.266 24.312 1 42.69 143 ARG B C 1
ATOM 5653 O O . ARG B 1 143 ? 7.105 -21.359 24.078 1 42.69 143 ARG B O 1
ATOM 5660 N N . LEU B 1 144 ? 7.16 -19.203 23.891 1 47.97 144 LEU B N 1
ATOM 5661 C CA . LEU B 1 144 ? 8.547 -19.344 23.484 1 47.97 144 LEU B CA 1
ATOM 5662 C C . LEU B 1 144 ? 9.469 -18.469 24.328 1 47.97 144 LEU B C 1
ATOM 5664 O O . LEU B 1 144 ? 9.484 -17.25 24.188 1 47.97 144 LEU B O 1
ATOM 5668 N N . PRO B 1 145 ? 9.852 -18.953 25.375 1 45.38 145 PRO B N 1
ATOM 5669 C CA . PRO B 1 145 ? 10.688 -18.312 26.391 1 45.38 145 PRO B CA 1
ATOM 5670 C C . PRO B 1 145 ? 11.883 -17.578 25.781 1 45.38 145 PRO B C 1
ATOM 5672 O O . PRO B 1 145 ? 12.68 -16.984 26.516 1 45.38 145 PRO B O 1
ATOM 5675 N N . ASN B 1 146 ? 12.305 -17.875 24.594 1 48.78 146 ASN B N 1
ATOM 5676 C CA . ASN B 1 146 ? 13.641 -17.406 24.266 1 48.78 146 ASN B CA 1
ATOM 5677 C C . ASN B 1 146 ? 13.648 -15.914 23.969 1 48.78 146 ASN B C 1
ATOM 5679 O O . ASN B 1 146 ? 12.672 -15.375 23.438 1 48.78 146 ASN B O 1
ATOM 5683 N N . ALA B 1 147 ? 14.5 -15.242 24.625 1 52.03 147 ALA B N 1
ATOM 5684 C CA . ALA B 1 147 ? 14.828 -13.844 24.359 1 52.03 147 ALA B CA 1
ATOM 5685 C C . ALA B 1 147 ? 14.773 -13.531 22.875 1 52.03 147 ALA B C 1
ATOM 5687 O O . ALA B 1 147 ? 15.148 -14.367 22.047 1 52.03 147 ALA B O 1
ATOM 5688 N N . PRO B 1 148 ? 13.93 -12.562 22.469 1 58.41 148 PRO B N 1
ATOM 5689 C CA . PRO B 1 148 ? 13.812 -12.25 21.047 1 58.41 148 PRO B CA 1
ATOM 5690 C C . PRO B 1 148 ? 15.172 -12.203 20.344 1 58.41 148 PRO B C 1
ATOM 5692 O O . PRO B 1 148 ? 16.109 -11.578 20.844 1 58.41 148 PRO B O 1
ATOM 5695 N N . THR B 1 149 ? 15.5 -13.266 19.516 1 66.19 149 THR B N 1
ATOM 5696 C CA . THR B 1 149 ? 16.719 -13.25 18.703 1 66.19 149 THR B CA 1
ATOM 5697 C C . THR B 1 149 ? 16.75 -12 17.828 1 66.19 149 THR B C 1
ATOM 5699 O O . THR B 1 149 ? 15.781 -11.695 17.125 1 66.19 149 THR B O 1
ATOM 5702 N N . MET B 1 150 ? 17.75 -11.211 18.031 1 79.5 150 MET B N 1
ATOM 5703 C CA . MET B 1 150 ? 17.969 -10.008 17.234 1 79.5 150 MET B CA 1
ATOM 5704 C C . MET B 1 150 ? 17.984 -10.32 15.75 1 79.5 150 MET B C 1
ATOM 5706 O O . MET B 1 150 ? 18.656 -11.258 15.312 1 79.5 150 MET B O 1
ATOM 5710 N N . PRO B 1 151 ? 17.156 -9.688 15.094 1 84.44 151 PRO B N 1
ATOM 5711 C CA . PRO B 1 151 ? 17.125 -9.953 13.648 1 84.44 151 PRO B CA 1
ATOM 5712 C C . PRO B 1 151 ? 18.375 -9.453 12.93 1 84.44 151 PRO B C 1
ATOM 5714 O O . PRO B 1 151 ? 19.125 -8.648 13.477 1 84.44 151 PRO B O 1
ATOM 5717 N N . LYS B 1 152 ? 18.578 -10.047 11.812 1 84.5 152 LYS B N 1
ATOM 5718 C CA . LYS B 1 152 ? 19.578 -9.477 10.914 1 84.5 152 LYS B CA 1
ATOM 5719 C C . LYS B 1 152 ? 19.156 -8.094 10.438 1 84.5 152 LYS B C 1
ATOM 5721 O O . LYS B 1 152 ? 17.984 -7.746 10.477 1 84.5 152 LYS B O 1
ATOM 5726 N N . THR B 1 153 ? 20.156 -7.23 10.125 1 87.25 153 THR B N 1
ATOM 5727 C CA . THR B 1 153 ? 19.875 -5.875 9.656 1 87.25 153 THR B CA 1
ATOM 5728 C C . THR B 1 153 ? 20.297 -5.699 8.203 1 87.25 153 THR B C 1
ATOM 5730 O O . THR B 1 153 ? 21.188 -6.398 7.727 1 87.25 153 THR B O 1
ATOM 5733 N N . THR B 1 154 ? 19.703 -4.891 7.504 1 85.94 154 THR B N 1
ATOM 5734 C CA . THR B 1 154 ? 20.094 -4.496 6.152 1 85.94 154 THR B CA 1
ATOM 5735 C C . THR B 1 154 ? 21.312 -3.572 6.191 1 85.94 154 THR B C 1
ATOM 5737 O O . THR B 1 154 ? 21.828 -3.273 7.262 1 85.94 154 THR B O 1
ATOM 5740 N N . VAL B 1 155 ? 21.688 -3.207 5.02 1 78.56 155 VAL B N 1
ATOM 5741 C CA . VAL B 1 155 ? 22.812 -2.301 4.887 1 78.56 155 VAL B CA 1
ATOM 5742 C C . VAL B 1 155 ? 22.484 -0.957 5.527 1 78.56 155 VAL B C 1
ATOM 5744 O O . VAL B 1 155 ? 23.359 -0.273 6.051 1 78.56 155 VAL B O 1
ATOM 5747 N N . ASN B 1 156 ? 21.172 -0.627 5.641 1 81.19 156 ASN B N 1
ATOM 5748 C CA . ASN B 1 156 ? 20.719 0.61 6.27 1 81.19 156 ASN B CA 1
ATOM 5749 C C . ASN B 1 156 ? 20.344 0.39 7.73 1 81.19 156 ASN B C 1
ATOM 5751 O O . ASN B 1 156 ? 19.641 1.21 8.32 1 81.19 156 ASN B O 1
ATOM 5755 N N . ASN B 1 157 ? 20.656 -0.761 8.273 1 85.81 157 ASN B N 1
ATOM 5756 C CA . ASN B 1 157 ? 20.469 -1.097 9.68 1 85.81 157 ASN B CA 1
ATOM 5757 C C . ASN B 1 157 ? 18.984 -1.302 10.008 1 85.81 157 ASN B C 1
ATOM 5759 O O . ASN B 1 157 ? 18.562 -1.091 11.148 1 85.81 157 ASN B O 1
ATOM 5763 N N . GLU B 1 158 ? 18.219 -1.528 9 1 89.19 158 GLU B N 1
ATOM 5764 C CA . GLU B 1 158 ? 16.828 -1.871 9.234 1 89.19 158 GLU B CA 1
ATOM 5765 C C . GLU B 1 158 ? 16.672 -3.34 9.609 1 89.19 158 GLU B C 1
ATOM 5767 O O . GLU B 1 158 ? 17.375 -4.203 9.078 1 89.19 158 GLU B O 1
ATOM 5772 N N . PRO B 1 159 ? 15.836 -3.549 10.609 1 87.88 159 PRO B N 1
ATOM 5773 C CA . PRO B 1 159 ? 15.578 -4.969 10.859 1 87.88 159 PRO B CA 1
ATOM 5774 C C . PRO B 1 159 ? 15.055 -5.699 9.625 1 87.88 159 PRO B C 1
ATOM 5776 O O . PRO B 1 159 ? 14.133 -5.211 8.961 1 87.88 159 PRO B O 1
ATOM 5779 N N . ALA B 1 160 ? 15.844 -6.727 9.32 1 83.69 160 ALA B N 1
ATOM 5780 C CA . ALA B 1 160 ? 15.484 -7.402 8.078 1 83.69 160 ALA B CA 1
ATOM 5781 C C . ALA B 1 160 ? 15.18 -8.875 8.328 1 83.69 160 ALA B C 1
ATOM 5783 O O . ALA B 1 160 ? 15.617 -9.453 9.32 1 83.69 160 ALA B O 1
ATOM 5784 N N . GLY B 1 161 ? 14.234 -9.445 7.703 1 87.38 161 GLY B N 1
ATOM 5785 C CA . GLY B 1 161 ? 13.953 -10.867 7.633 1 87.38 161 GLY B CA 1
ATOM 5786 C C . GLY B 1 161 ? 14.695 -11.562 6.508 1 87.38 161 GLY B C 1
ATOM 5787 O O . GLY B 1 161 ? 15.781 -11.133 6.113 1 87.38 161 GLY B O 1
ATOM 5788 N N . GLU B 1 162 ? 14.367 -12.641 6.297 1 93 162 GLU B N 1
ATOM 5789 C CA . GLU B 1 162 ? 14.898 -13.438 5.195 1 93 162 GLU B CA 1
ATOM 5790 C C . GLU B 1 162 ? 13.828 -13.727 4.148 1 93 162 GLU B C 1
ATOM 5792 O O . GLU B 1 162 ? 12.656 -13.398 4.348 1 93 162 GLU B O 1
ATOM 5797 N N . ILE B 1 163 ? 14.289 -14.266 3.061 1 95.94 163 ILE B N 1
ATOM 5798 C CA . ILE B 1 163 ? 13.359 -14.539 1.967 1 95.94 163 ILE B CA 1
ATOM 5799 C C . ILE B 1 163 ? 12.297 -15.523 2.428 1 95.94 163 ILE B C 1
ATOM 5801 O O . ILE B 1 163 ? 11.148 -15.469 1.978 1 95.94 163 ILE B O 1
ATOM 5805 N N . ASP B 1 164 ? 12.641 -16.406 3.398 1 97.81 164 ASP B N 1
ATOM 5806 C CA . ASP B 1 164 ? 11.672 -17.344 3.965 1 97.81 164 ASP B CA 1
ATOM 5807 C C . ASP B 1 164 ? 10.508 -16.609 4.617 1 97.81 164 ASP B C 1
ATOM 5809 O O . ASP B 1 164 ? 9.367 -17.062 4.582 1 97.81 164 ASP B O 1
ATOM 5813 N N . ASP B 1 165 ? 10.812 -15.523 5.219 1 97.56 165 ASP B N 1
ATOM 5814 C CA . ASP B 1 165 ? 9.773 -14.75 5.895 1 97.56 165 ASP B CA 1
ATOM 5815 C C . ASP B 1 165 ? 8.82 -14.117 4.887 1 97.56 165 ASP B C 1
ATOM 5817 O O . ASP B 1 165 ? 7.602 -14.125 5.09 1 97.56 165 ASP B O 1
ATOM 5821 N N . VAL B 1 166 ? 9.383 -13.586 3.826 1 98.31 166 VAL B N 1
ATOM 5822 C CA . VAL B 1 166 ? 8.547 -13.023 2.775 1 98.31 166 VAL B CA 1
ATOM 5823 C C . VAL B 1 166 ? 7.625 -14.102 2.211 1 98.31 166 VAL B C 1
ATOM 5825 O O . VAL B 1 166 ? 6.422 -13.891 2.062 1 98.31 166 VAL B O 1
ATOM 5828 N N . LEU B 1 167 ? 8.195 -15.266 1.912 1 98.69 167 LEU B N 1
ATOM 5829 C CA . LEU B 1 167 ? 7.41 -16.359 1.348 1 98.69 167 LEU B CA 1
ATOM 5830 C C . LEU B 1 167 ? 6.352 -16.844 2.334 1 98.69 167 LEU B C 1
ATOM 5832 O O . LEU B 1 167 ? 5.25 -17.219 1.934 1 98.69 167 LEU B O 1
ATOM 5836 N N . THR B 1 168 ? 6.703 -16.828 3.627 1 98.75 168 THR B N 1
ATOM 5837 C CA . THR B 1 168 ? 5.727 -17.172 4.652 1 98.75 168 THR B CA 1
ATOM 5838 C C . THR B 1 168 ? 4.523 -16.234 4.594 1 98.75 168 THR B C 1
ATOM 5840 O O . THR B 1 168 ? 3.377 -16.703 4.566 1 98.75 168 THR B O 1
ATOM 5843 N N . PHE B 1 169 ? 4.754 -14.953 4.543 1 98.62 169 PHE B N 1
ATOM 5844 C CA . PHE B 1 169 ? 3.67 -13.977 4.461 1 98.62 169 PHE B CA 1
ATOM 5845 C C . PHE B 1 169 ? 2.889 -14.148 3.166 1 98.62 169 PHE B C 1
ATOM 5847 O O . PHE B 1 169 ? 1.669 -13.969 3.143 1 98.62 169 PHE B O 1
ATOM 5854 N N . ILE B 1 170 ? 3.543 -14.492 2.074 1 98.81 170 ILE B N 1
ATOM 5855 C CA . ILE B 1 170 ? 2.877 -14.711 0.794 1 98.81 170 ILE B CA 1
ATOM 5856 C C . ILE B 1 170 ? 1.917 -15.898 0.912 1 98.81 170 ILE B C 1
ATOM 5858 O O . ILE B 1 170 ? 0.754 -15.797 0.511 1 98.81 170 ILE B O 1
ATOM 5862 N N . LEU B 1 171 ? 2.424 -16.969 1.454 1 98.75 171 LEU B N 1
ATOM 5863 C CA . LEU B 1 171 ? 1.604 -18.172 1.572 1 98.75 171 LEU B CA 1
ATOM 5864 C C . LEU B 1 171 ? 0.413 -17.938 2.492 1 98.75 171 LEU B C 1
ATOM 5866 O O . LEU B 1 171 ? -0.695 -18.391 2.217 1 98.75 171 LEU B O 1
ATOM 5870 N N . LEU B 1 172 ? 0.651 -17.188 3.572 1 98.56 172 LEU B N 1
ATOM 5871 C CA . LEU B 1 172 ? -0.457 -16.797 4.438 1 98.56 172 LEU B CA 1
ATOM 5872 C C . LEU B 1 172 ? -1.481 -15.969 3.674 1 98.56 172 LEU B C 1
ATOM 5874 O O . LEU B 1 172 ? -2.688 -16.188 3.814 1 98.56 172 LEU B O 1
ATOM 5878 N N . SER B 1 173 ? -1.023 -15.078 2.877 1 98.62 173 SER B N 1
ATOM 5879 C CA . SER B 1 173 ? -1.911 -14.227 2.086 1 98.62 173 SER B CA 1
ATOM 5880 C C . SER B 1 173 ? -2.729 -15.055 1.099 1 98.62 173 SER B C 1
ATOM 5882 O O . SER B 1 173 ? -3.932 -14.836 0.941 1 98.62 173 SER B O 1
ATOM 5884 N N . ILE B 1 174 ? -2.096 -16.031 0.468 1 98.5 174 ILE B N 1
ATOM 5885 C CA . ILE B 1 174 ? -2.77 -16.859 -0.518 1 98.5 174 ILE B CA 1
ATOM 5886 C C . ILE B 1 174 ? -3.877 -17.672 0.159 1 98.5 174 ILE B C 1
ATOM 5888 O O . ILE B 1 174 ? -5.039 -17.609 -0.253 1 98.5 174 ILE B O 1
ATOM 5892 N N . ALA B 1 175 ? -3.506 -18.328 1.196 1 97.62 175 ALA B N 1
ATOM 5893 C CA . ALA B 1 175 ? -4.461 -19.234 1.825 1 97.62 175 ALA B CA 1
ATOM 5894 C C . ALA B 1 175 ? -5.613 -18.469 2.461 1 97.62 175 ALA B C 1
ATOM 5896 O O . ALA B 1 175 ? -6.773 -18.875 2.357 1 97.62 175 ALA B O 1
ATOM 5897 N N . VAL B 1 176 ? -5.332 -17.328 3.061 1 96.56 176 VAL B N 1
ATOM 5898 C CA . VAL B 1 176 ? -6.375 -16.547 3.715 1 96.56 176 VAL B CA 1
ATOM 5899 C C . VAL B 1 176 ? -7.266 -15.883 2.662 1 96.56 176 VAL B C 1
ATOM 5901 O O . VAL B 1 176 ? -8.492 -15.836 2.816 1 96.56 176 VAL B O 1
ATOM 5904 N N . SER B 1 177 ? -6.746 -15.406 1.583 1 97.06 177 SER B N 1
ATOM 5905 C CA . SER B 1 177 ? -7.539 -14.781 0.529 1 97.06 177 SER B CA 1
ATOM 5906 C C . SER B 1 177 ? -8.398 -15.812 -0.198 1 97.06 177 SER B C 1
ATOM 5908 O O . SER B 1 177 ? -9.352 -15.461 -0.89 1 97.06 177 SER B O 1
ATOM 5910 N N . GLY B 1 178 ? -7.98 -17.094 -0.081 1 95 178 GLY B N 1
ATOM 5911 C CA . GLY B 1 178 ? -8.773 -18.156 -0.663 1 95 178 GLY B CA 1
ATOM 5912 C C . GLY B 1 178 ? -9.906 -18.625 0.235 1 95 178 GLY B C 1
ATOM 5913 O O . GLY B 1 178 ? -10.781 -19.375 -0.198 1 95 178 GLY B O 1
ATOM 5914 N N . SER B 1 179 ? -9.898 -18.125 1.438 1 91.25 179 SER B N 1
ATOM 5915 C CA . SER B 1 179 ? -10.922 -18.516 2.402 1 91.25 179 SER B CA 1
ATOM 5916 C C . SER B 1 179 ? -12.125 -17.578 2.336 1 91.25 179 SER B C 1
ATOM 5918 O O . SER B 1 179 ? -12.227 -16.75 1.432 1 91.25 179 SER B O 1
ATOM 5920 N N . ASP B 1 180 ? -13.047 -17.703 3.281 1 88.19 180 ASP B N 1
ATOM 5921 C CA . ASP B 1 180 ? -14.273 -16.922 3.27 1 88.19 180 ASP B CA 1
ATOM 5922 C C . ASP B 1 180 ? -14.008 -15.477 3.678 1 88.19 180 ASP B C 1
ATOM 5924 O O . ASP B 1 180 ? -14.688 -14.562 3.203 1 88.19 180 ASP B O 1
ATOM 5928 N N . PHE B 1 181 ? -13.062 -15.352 4.551 1 92.56 181 PHE B N 1
ATOM 5929 C CA . PHE B 1 181 ? -12.742 -14.008 5.035 1 92.56 181 PHE B CA 1
ATOM 5930 C C . PHE B 1 181 ? -11.539 -13.438 4.293 1 92.56 181 PHE B C 1
ATOM 5932 O O . PHE B 1 181 ? -10.477 -13.234 4.883 1 92.56 181 PHE B O 1
ATOM 5939 N N . LYS B 1 182 ? -11.789 -13.055 3.078 1 95 182 LYS B N 1
ATOM 5940 C CA . LYS B 1 182 ? -10.711 -12.75 2.141 1 95 182 LYS B CA 1
ATOM 5941 C C . LYS B 1 182 ? -9.938 -11.516 2.578 1 95 182 LYS B C 1
ATOM 5943 O O . LYS B 1 182 ? -8.711 -11.469 2.463 1 95 182 LYS B O 1
ATOM 5948 N N . SER B 1 183 ? -10.617 -10.484 3.08 1 93.62 183 SER B N 1
ATOM 5949 C CA . SER B 1 183 ? -9.977 -9.219 3.412 1 93.62 183 SER B CA 1
ATOM 5950 C C . SER B 1 183 ? -9 -9.383 4.574 1 93.62 183 SER B C 1
ATOM 5952 O O . SER B 1 183 ? -8.133 -8.531 4.793 1 93.62 183 SER B O 1
ATOM 5954 N N . ASP B 1 184 ? -9.078 -10.492 5.324 1 94.94 184 ASP B N 1
ATOM 5955 C CA . ASP B 1 184 ? -8.172 -10.734 6.441 1 94.94 184 ASP B CA 1
ATOM 5956 C C . ASP B 1 184 ? -6.734 -10.93 5.957 1 94.94 184 ASP B C 1
ATOM 5958 O O . ASP B 1 184 ? -5.797 -10.883 6.75 1 94.94 184 ASP B O 1
ATOM 5962 N N . CYS B 1 185 ? -6.602 -11.156 4.68 1 97.12 185 CYS B N 1
ATOM 5963 C CA . CYS B 1 185 ? -5.258 -11.398 4.156 1 97.12 185 CYS B CA 1
ATOM 5964 C C . CYS B 1 185 ? -4.457 -10.102 4.102 1 97.12 185 CYS B C 1
ATOM 5966 O O . CYS B 1 185 ? -3.236 -10.125 3.936 1 97.12 185 CYS B O 1
ATOM 5968 N N . TYR B 1 186 ? -5.074 -8.906 4.316 1 96.44 186 TYR B N 1
ATOM 5969 C CA . TYR B 1 186 ? -4.422 -7.613 4.129 1 96.44 186 TYR B CA 1
ATOM 5970 C C . TYR B 1 186 ? -3.246 -7.449 5.086 1 96.44 186 TYR B C 1
ATOM 5972 O O . TYR B 1 186 ? -2.225 -6.859 4.73 1 96.44 186 TYR B O 1
ATOM 5980 N N . LYS B 1 187 ? -3.395 -7.922 6.305 1 95.81 187 LYS B N 1
ATOM 5981 C CA . LYS B 1 187 ? -2.307 -7.75 7.258 1 95.81 187 LYS B CA 1
ATOM 5982 C C . LYS B 1 187 ? -1.066 -8.523 6.828 1 95.81 187 LYS B C 1
ATOM 5984 O O . LYS B 1 187 ? 0.057 -8.031 6.953 1 95.81 187 LYS B O 1
ATOM 5989 N N . TRP B 1 188 ? -1.266 -9.734 6.293 1 97.88 188 TRP B N 1
ATOM 5990 C CA . TRP B 1 188 ? -0.137 -10.531 5.82 1 97.88 188 TRP B CA 1
ATOM 5991 C C . TRP B 1 188 ? 0.424 -9.969 4.523 1 97.88 188 TRP B C 1
ATOM 5993 O O . TRP B 1 188 ? 1.643 -9.898 4.34 1 97.88 188 TRP B O 1
ATOM 6003 N N . TRP B 1 189 ? -0.507 -9.531 3.674 1 98.25 189 TRP B N 1
ATOM 6004 C CA . TRP B 1 189 ? -0.109 -8.961 2.389 1 98.25 189 TRP B CA 1
ATOM 6005 C C . TRP B 1 189 ? 0.753 -7.723 2.586 1 98.25 189 TRP B C 1
ATOM 6007 O O . TRP B 1 189 ? 1.778 -7.559 1.919 1 98.25 189 TRP B O 1
ATOM 6017 N N . SER B 1 190 ? 0.376 -6.879 3.49 1 97.44 190 SER B N 1
ATOM 6018 C CA . SER B 1 190 ? 1.143 -5.672 3.783 1 97.44 190 SER B CA 1
ATOM 6019 C C . SER B 1 190 ? 2.533 -6.012 4.305 1 97.44 190 SER B C 1
ATOM 6021 O O . SER B 1 190 ? 3.521 -5.387 3.914 1 97.44 190 SER B O 1
ATOM 6023 N N . LYS B 1 191 ? 2.617 -6.98 5.152 1 97.06 191 LYS B N 1
ATOM 6024 C CA . LYS B 1 191 ? 3.908 -7.398 5.688 1 97.06 191 LYS B CA 1
ATOM 6025 C C . LYS B 1 191 ? 4.793 -7.992 4.594 1 97.06 191 LYS B C 1
ATOM 6027 O O . LYS B 1 191 ? 5.996 -7.738 4.555 1 97.06 191 LYS B O 1
ATOM 6032 N N . ALA B 1 192 ? 4.152 -8.789 3.703 1 98.38 192 ALA B N 1
ATOM 6033 C CA . ALA B 1 192 ? 4.902 -9.406 2.611 1 98.38 192 ALA B CA 1
ATOM 6034 C C . ALA B 1 192 ? 5.523 -8.352 1.702 1 98.38 192 ALA B C 1
ATOM 6036 O O . ALA B 1 192 ? 6.715 -8.406 1.396 1 98.38 192 ALA B O 1
ATOM 6037 N N . THR B 1 193 ? 4.766 -7.352 1.299 1 97.69 193 THR B N 1
ATOM 6038 C CA . THR B 1 193 ? 5.227 -6.344 0.352 1 97.69 193 THR B CA 1
ATOM 6039 C C . THR B 1 193 ? 6.266 -5.426 0.998 1 97.69 193 THR B C 1
ATOM 6041 O O . THR B 1 193 ? 7.309 -5.148 0.406 1 97.69 193 THR B O 1
ATOM 6044 N N . ARG B 1 194 ? 6 -4.988 2.246 1 95.75 194 ARG B N 1
ATOM 6045 C CA . ARG B 1 194 ? 6.945 -4.113 2.932 1 95.75 194 ARG B CA 1
ATOM 6046 C C . ARG B 1 194 ? 8.281 -4.812 3.15 1 95.75 194 ARG B C 1
ATOM 6048 O O . ARG B 1 194 ? 9.344 -4.215 2.941 1 95.75 194 ARG B O 1
ATOM 6055 N N . LEU B 1 195 ? 8.234 -6.074 3.555 1 96.31 195 LEU B N 1
ATOM 6056 C CA . LEU B 1 195 ? 9.477 -6.809 3.799 1 96.31 195 LEU B CA 1
ATOM 6057 C C . LEU B 1 195 ? 10.227 -7.047 2.496 1 96.31 195 LEU B C 1
ATOM 6059 O O . LEU B 1 195 ? 11.461 -6.961 2.461 1 96.31 195 LEU B O 1
ATOM 6063 N N . ALA B 1 196 ? 9.5 -7.383 1.458 1 96.81 196 ALA B N 1
ATOM 6064 C CA . ALA B 1 196 ? 10.133 -7.574 0.158 1 96.81 196 ALA B CA 1
ATOM 6065 C C . ALA B 1 196 ? 10.875 -6.312 -0.281 1 96.81 196 ALA B C 1
ATOM 6067 O O . ALA B 1 196 ? 12.008 -6.387 -0.765 1 96.81 196 ALA B O 1
ATOM 6068 N N . PHE B 1 197 ? 10.305 -5.156 -0.111 1 94.06 197 PHE B N 1
ATOM 6069 C CA . PHE B 1 197 ? 10.93 -3.893 -0.479 1 94.06 197 PHE B CA 1
ATOM 6070 C C . PHE B 1 197 ? 12.125 -3.598 0.425 1 94.06 197 PHE B C 1
ATOM 6072 O O . PHE B 1 197 ? 13.156 -3.113 -0.04 1 94.06 197 PHE B O 1
ATOM 6079 N N . ALA B 1 198 ? 11.93 -3.895 1.715 1 92.31 198 ALA B N 1
ATOM 6080 C CA . ALA B 1 198 ? 13.016 -3.646 2.662 1 92.31 198 ALA B CA 1
ATOM 6081 C C . ALA B 1 198 ? 14.242 -4.488 2.322 1 92.31 198 ALA B C 1
ATOM 6083 O O . ALA B 1 198 ? 15.383 -4.035 2.49 1 92.31 198 ALA B O 1
ATOM 6084 N N . LEU B 1 199 ? 13.992 -5.668 1.795 1 92.94 199 LEU B N 1
ATOM 6085 C CA . LEU B 1 199 ? 15.078 -6.578 1.449 1 92.94 199 LEU B CA 1
ATOM 6086 C C . LEU B 1 199 ? 15.617 -6.27 0.059 1 92.94 199 LEU B C 1
ATOM 6088 O O . LEU B 1 199 ? 16.594 -6.887 -0.381 1 92.94 199 LEU B O 1
ATOM 6092 N N . GLY B 1 200 ? 14.984 -5.375 -0.675 1 90.81 200 GLY B N 1
ATOM 6093 C CA . GLY B 1 200 ? 15.43 -4.973 -1.999 1 90.81 200 GLY B CA 1
ATOM 6094 C C . GLY B 1 200 ? 15.156 -6.02 -3.064 1 90.81 200 GLY B C 1
ATOM 6095 O O . GLY B 1 200 ? 15.852 -6.078 -4.078 1 90.81 200 GLY B O 1
ATOM 6096 N N . LEU B 1 201 ? 14.133 -6.855 -2.812 1 95.38 201 LEU B N 1
ATOM 6097 C CA . LEU B 1 201 ? 13.844 -7.91 -3.779 1 95.38 201 LEU B CA 1
ATOM 6098 C C . LEU B 1 201 ? 13.422 -7.316 -5.121 1 95.38 201 LEU B C 1
ATOM 6100 O O . LEU B 1 201 ? 13.703 -7.895 -6.172 1 95.38 201 LEU B O 1
ATOM 6104 N N . ASN B 1 202 ? 12.766 -6.152 -5.148 1 94.81 202 ASN B N 1
ATOM 6105 C CA . ASN B 1 202 ? 12.289 -5.516 -6.367 1 94.81 202 ASN B CA 1
ATOM 6106 C C . ASN B 1 202 ? 13.43 -4.895 -7.164 1 94.81 202 ASN B C 1
ATOM 6108 O O . ASN B 1 202 ? 13.242 -4.488 -8.312 1 94.81 202 ASN B O 1
ATOM 6112 N N . ARG B 1 203 ? 14.617 -4.887 -6.598 1 91.88 203 ARG B N 1
ATOM 6113 C CA . ARG B 1 203 ? 15.781 -4.297 -7.246 1 91.88 203 ARG B CA 1
ATOM 6114 C C . ARG B 1 203 ? 16.984 -5.238 -7.172 1 91.88 203 ARG B C 1
ATOM 6116 O O . ARG B 1 203 ? 18.125 -4.789 -7.07 1 91.88 203 ARG B O 1
ATOM 6123 N N . GLU B 1 204 ? 16.688 -6.473 -7.16 1 91.19 204 GLU B N 1
ATOM 6124 C CA . GLU B 1 204 ? 17.703 -7.512 -7.016 1 91.19 204 GLU B CA 1
ATOM 6125 C C . GLU B 1 204 ? 18.797 -7.367 -8.07 1 91.19 204 GLU B C 1
ATOM 6127 O O . GLU B 1 204 ? 19.953 -7.68 -7.812 1 91.19 204 GLU B O 1
ATOM 6132 N N . ASP B 1 205 ? 18.453 -6.828 -9.289 1 90.69 205 ASP B N 1
ATOM 6133 C CA . ASP B 1 205 ? 19.391 -6.805 -10.398 1 90.69 205 ASP B CA 1
ATOM 6134 C C . ASP B 1 205 ? 19.656 -5.375 -10.867 1 90.69 205 ASP B C 1
ATOM 6136 O O . ASP B 1 205 ? 19.953 -5.145 -12.039 1 90.69 205 ASP B O 1
ATOM 6140 N N . GLU B 1 206 ? 19.438 -4.449 -9.984 1 85.31 206 GLU B N 1
ATOM 6141 C CA . GLU B 1 206 ? 19.672 -3.053 -10.328 1 85.31 206 GLU B CA 1
ATOM 6142 C C . GLU B 1 206 ? 21.125 -2.822 -10.727 1 85.31 206 GLU B C 1
ATOM 6144 O O . GLU B 1 206 ? 22.047 -3.367 -10.102 1 85.31 206 GLU B O 1
ATOM 6149 N N . GLN B 1 207 ? 21.266 -2.189 -11.93 1 74.38 207 GLN B N 1
ATOM 6150 C CA . GLN B 1 207 ? 22.609 -1.873 -12.406 1 74.38 207 GLN B CA 1
ATOM 6151 C C . GLN B 1 207 ? 22.891 -0.379 -12.281 1 74.38 207 GLN B C 1
ATOM 6153 O O . GLN B 1 207 ? 22.016 0.449 -12.539 1 74.38 207 GLN B O 1
ATOM 6158 N N . CYS B 1 208 ? 23.75 0.1 -11.492 1 66.94 208 CYS B N 1
ATOM 6159 C CA . CYS B 1 208 ? 24.094 1.515 -11.398 1 66.94 208 CYS B CA 1
ATOM 6160 C C . CYS B 1 208 ? 24.844 1.973 -12.641 1 66.94 208 CYS B C 1
ATOM 6162 O O . CYS B 1 208 ? 25.781 1.303 -13.094 1 66.94 208 CYS B O 1
ATOM 6164 N N . ALA B 1 209 ? 24.234 2.549 -13.773 1 55.28 209 ALA B N 1
ATOM 6165 C CA . ALA B 1 209 ? 24.828 3.006 -15.031 1 55.28 209 ALA B CA 1
ATOM 6166 C C . ALA B 1 209 ? 25.891 4.066 -14.781 1 55.28 209 ALA B C 1
ATOM 6168 O O . ALA B 1 209 ? 26.547 4.535 -15.719 1 55.28 209 ALA B O 1
ATOM 6169 N N . GLY B 1 210 ? 25.922 4.871 -13.836 1 51.88 210 GLY B N 1
ATOM 6170 C CA . GLY B 1 210 ? 26.641 6.137 -13.969 1 51.88 210 GLY B CA 1
ATOM 6171 C C . GLY B 1 210 ? 28.125 5.973 -14.195 1 51.88 210 GLY B C 1
ATOM 6172 O O . GLY B 1 210 ? 28.672 4.883 -14 1 51.88 210 GLY B O 1
ATOM 6173 N N . PRO B 1 211 ? 28.609 6.914 -15 1 51.38 211 PRO B N 1
ATOM 6174 C CA . PRO B 1 211 ? 30.031 7.012 -15.352 1 51.38 211 PRO B CA 1
ATOM 6175 C C . PRO B 1 211 ? 30.953 6.711 -14.172 1 51.38 211 PRO B C 1
ATOM 6177 O O . PRO B 1 211 ? 32.156 6.484 -14.359 1 51.38 211 PRO B O 1
ATOM 6180 N N . VAL B 1 212 ? 30.547 6.984 -13 1 49.47 212 VAL B N 1
ATOM 6181 C CA . VAL B 1 212 ? 31.484 6.77 -11.906 1 49.47 212 VAL B CA 1
ATOM 6182 C C . VAL B 1 212 ? 31.328 5.348 -11.367 1 49.47 212 VAL B C 1
ATOM 6184 O O . VAL B 1 212 ? 30.422 5.059 -10.602 1 49.47 212 VAL B O 1
ATOM 6187 N N . THR B 1 213 ? 31.406 4.426 -12.086 1 48.56 213 THR B N 1
ATOM 6188 C CA . THR B 1 213 ? 31.672 3.084 -11.578 1 48.56 213 THR B CA 1
ATOM 6189 C C . THR B 1 213 ? 33 3.045 -10.828 1 48.56 213 THR B C 1
ATOM 6191 O O . THR B 1 213 ? 34.062 3.391 -11.383 1 48.56 213 THR B O 1
ATOM 6194 N N . PRO B 1 214 ? 32.875 2.502 -9.43 1 53.5 214 PRO B N 1
ATOM 6195 C CA . PRO B 1 214 ? 31.766 1.971 -8.641 1 53.5 214 PRO B CA 1
ATOM 6196 C C . PRO B 1 214 ? 30.828 3.064 -8.125 1 53.5 214 PRO B C 1
ATOM 6198 O O . PRO B 1 214 ? 31.25 4.219 -7.98 1 53.5 214 PRO B O 1
ATOM 6201 N N . CYS B 1 215 ? 29.562 2.77 -8.008 1 61.97 215 CYS B N 1
ATOM 6202 C CA . CYS B 1 215 ? 28.531 3.635 -7.445 1 61.97 215 CYS B CA 1
ATOM 6203 C C . CYS B 1 215 ? 29.031 4.332 -6.188 1 61.97 215 CYS B C 1
ATOM 6205 O O . CYS B 1 215 ? 29.688 3.711 -5.348 1 61.97 215 CYS B O 1
ATOM 6207 N N . ALA B 1 216 ? 29.078 5.609 -6.191 1 63.44 216 ALA B N 1
ATOM 6208 C CA . ALA B 1 216 ? 29.531 6.41 -5.055 1 63.44 216 ALA B CA 1
ATOM 6209 C C . ALA B 1 216 ? 28.719 6.078 -3.805 1 63.44 216 ALA B C 1
ATOM 6211 O O . ALA B 1 216 ? 29.172 6.32 -2.682 1 63.44 216 ALA B O 1
ATOM 6212 N N . ASN B 1 217 ? 27.609 5.379 -4.023 1 65.94 217 ASN B N 1
ATOM 6213 C CA . ASN B 1 217 ? 26.766 5.031 -2.889 1 65.94 217 ASN B CA 1
ATOM 6214 C C . ASN B 1 217 ? 27.172 3.691 -2.279 1 65.94 217 ASN B C 1
ATOM 6216 O O . ASN B 1 217 ? 27.016 2.646 -2.914 1 65.94 217 ASN B O 1
ATOM 6220 N N . PRO B 1 218 ? 27.75 3.738 -1.126 1 66.44 218 PRO B N 1
ATOM 6221 C CA . PRO B 1 218 ? 28.188 2.488 -0.496 1 66.44 218 PRO B CA 1
ATOM 6222 C C . PRO B 1 218 ? 27.031 1.531 -0.229 1 66.44 218 PRO B C 1
ATOM 6224 O O . PRO B 1 218 ? 27.25 0.338 -0.005 1 66.44 218 PRO B O 1
ATOM 6227 N N . LEU B 1 219 ? 25.812 2.094 -0.333 1 66.06 219 LEU B N 1
ATOM 6228 C CA . LEU B 1 219 ? 24.656 1.275 -0 1 66.06 219 LEU B CA 1
ATOM 6229 C C . LEU B 1 219 ? 24.078 0.617 -1.249 1 66.06 219 LEU B C 1
ATOM 6231 O O . LEU B 1 219 ? 23.156 -0.198 -1.158 1 66.06 219 LEU B O 1
ATOM 6235 N N . CYS B 1 220 ? 24.766 0.875 -2.332 1 68 220 CYS B N 1
ATOM 6236 C CA . CYS B 1 220 ? 24.188 0.396 -3.582 1 68 220 CYS B CA 1
ATOM 6237 C C . CYS B 1 220 ? 24.453 -1.094 -3.77 1 68 220 CYS B C 1
ATOM 6239 O O . CYS B 1 220 ? 25.547 -1.574 -3.498 1 68 220 CYS B O 1
ATOM 6241 N N . SER B 1 221 ? 23.469 -1.842 -4.164 1 63.59 221 SER B N 1
ATOM 6242 C CA . SER B 1 221 ? 23.516 -3.289 -4.344 1 63.59 221 SER B CA 1
ATOM 6243 C C . SER B 1 221 ? 24.5 -3.682 -5.43 1 63.59 221 SER B C 1
ATOM 6245 O O . SER B 1 221 ? 24.984 -4.82 -5.461 1 63.59 221 SER B O 1
ATOM 6247 N N . CYS B 1 222 ? 24.828 -2.68 -6.258 1 63.5 222 CYS B N 1
ATOM 6248 C CA . CYS B 1 222 ? 25.719 -3.002 -7.359 1 63.5 222 CYS B CA 1
ATOM 6249 C C . CYS B 1 222 ? 27.109 -3.385 -6.84 1 63.5 222 CYS B C 1
ATOM 6251 O O . CYS B 1 222 ? 27.906 -3.984 -7.562 1 63.5 222 CYS B O 1
ATOM 6253 N N . ARG B 1 223 ? 27.312 -3.105 -5.641 1 60.97 223 ARG B N 1
ATOM 6254 C CA . ARG B 1 223 ? 28.625 -3.41 -5.07 1 60.97 223 ARG B CA 1
ATOM 6255 C C . ARG B 1 223 ? 28.672 -4.84 -4.543 1 60.97 223 ARG B C 1
ATOM 6257 O O . ARG B 1 223 ? 29.734 -5.332 -4.172 1 60.97 223 ARG B O 1
ATOM 6264 N N . LYS B 1 224 ? 27.562 -5.387 -4.57 1 59.97 224 LYS B N 1
ATOM 6265 C CA . LYS B 1 224 ? 27.578 -6.75 -4.047 1 59.97 224 LYS B CA 1
ATOM 6266 C C . LYS B 1 224 ? 28.344 -7.691 -4.973 1 59.97 224 LYS B C 1
ATOM 6268 O O . LYS B 1 224 ? 28.125 -7.684 -6.188 1 59.97 224 LYS B O 1
ATOM 6273 N N . GLU B 1 225 ? 29.5 -8.094 -4.516 1 60.06 225 GLU B N 1
ATOM 6274 C CA . GLU B 1 225 ? 30.312 -9.062 -5.25 1 60.06 225 GLU B CA 1
ATOM 6275 C C . GLU B 1 225 ? 29.5 -10.289 -5.621 1 60.06 225 GLU B C 1
ATOM 6277 O O . GLU B 1 225 ? 28.828 -10.883 -4.77 1 60.06 225 GLU B O 1
ATOM 6282 N N . GLN B 1 226 ? 29.219 -10.383 -6.938 1 62.75 226 GLN B N 1
ATOM 6283 C CA . GLN B 1 226 ? 28.5 -11.578 -7.379 1 62.75 226 GLN B CA 1
ATOM 6284 C C . GLN B 1 226 ? 29.453 -12.766 -7.5 1 62.75 226 GLN B C 1
ATOM 6286 O O . GLN B 1 226 ? 30.406 -12.734 -8.289 1 62.75 226 GLN B O 1
ATOM 6291 N N . ASP B 1 227 ? 29.469 -13.555 -6.379 1 70.12 227 ASP B N 1
ATOM 6292 C CA . ASP B 1 227 ? 30.172 -14.836 -6.473 1 70.12 227 ASP B CA 1
ATOM 6293 C C . ASP B 1 227 ? 29.406 -15.812 -7.363 1 70.12 227 ASP B C 1
ATOM 6295 O O . ASP B 1 227 ? 28.188 -15.984 -7.207 1 70.12 227 ASP B O 1
ATOM 6299 N N . GLY B 1 228 ? 29.953 -16.219 -8.453 1 74.5 228 GLY B N 1
ATOM 6300 C CA . GLY B 1 228 ? 29.375 -17.141 -9.422 1 74.5 228 GLY B CA 1
ATOM 6301 C C . GLY B 1 228 ? 29.188 -18.547 -8.875 1 74.5 228 GLY B C 1
ATOM 6302 O O . GLY B 1 228 ? 29.062 -19.5 -9.648 1 74.5 228 GLY B O 1
ATOM 6303 N N . SER B 1 229 ? 29.219 -18.734 -7.598 1 82.31 229 SER B N 1
ATOM 6304 C CA . SER B 1 229 ? 29 -20.047 -7 1 82.31 229 SER B CA 1
ATOM 6305 C C . SER B 1 229 ? 27.562 -20.516 -7.172 1 82.31 229 SER B C 1
ATOM 6307 O O . SER B 1 229 ? 26.656 -19.688 -7.312 1 82.31 229 SER B O 1
ATOM 6309 N N . LEU B 1 230 ? 27.438 -21.812 -7.258 1 83.06 230 LEU B N 1
ATOM 6310 C CA . LEU B 1 230 ? 26.109 -22.375 -7.379 1 83.06 230 LEU B CA 1
ATOM 6311 C C . LEU B 1 230 ? 25.203 -21.906 -6.242 1 83.06 230 LEU B C 1
ATOM 6313 O O . LEU B 1 230 ? 24.031 -21.609 -6.461 1 83.06 230 LEU B O 1
ATOM 6317 N N . TYR B 1 231 ? 25.812 -21.859 -5.094 1 85.06 231 TYR B N 1
ATOM 6318 C CA . TYR B 1 231 ? 25.047 -21.438 -3.93 1 85.06 231 TYR B CA 1
ATOM 6319 C C . TYR B 1 231 ? 24.5 -20.016 -4.121 1 85.06 231 TYR B C 1
ATOM 6321 O O . TYR B 1 231 ? 23.328 -19.75 -3.865 1 85.06 231 TYR B O 1
ATOM 6329 N N . ASN B 1 232 ? 25.297 -19.203 -4.523 1 88.31 232 ASN B N 1
ATOM 6330 C CA . ASN B 1 232 ? 24.891 -17.812 -4.723 1 88.31 232 ASN B CA 1
ATOM 6331 C C . ASN B 1 232 ? 23.891 -17.688 -5.875 1 88.31 232 ASN B C 1
ATOM 6333 O O . ASN B 1 232 ? 22.953 -16.891 -5.805 1 88.31 232 ASN B O 1
ATOM 6337 N N . LEU B 1 233 ? 24.094 -18.453 -6.883 1 90.88 233 LEU B N 1
ATOM 6338 C CA . LEU B 1 233 ? 23.156 -18.453 -8 1 90.88 233 LEU B CA 1
ATOM 6339 C C . LEU B 1 233 ? 21.781 -18.922 -7.562 1 90.88 233 LEU B C 1
ATOM 6341 O O . LEU B 1 233 ? 20.766 -18.328 -7.953 1 90.88 233 LEU B O 1
ATOM 6345 N N . GLU B 1 234 ? 21.781 -19.938 -6.766 1 93.88 234 GLU B N 1
ATOM 6346 C CA . GLU B 1 234 ? 20.516 -20.469 -6.258 1 93.88 234 GLU B CA 1
ATOM 6347 C C . GLU B 1 234 ? 19.828 -19.469 -5.332 1 93.88 234 GLU B C 1
ATOM 6349 O O . GLU B 1 234 ? 18.609 -19.281 -5.422 1 93.88 234 GLU B O 1
ATOM 6354 N N . LEU B 1 235 ? 20.625 -18.906 -4.484 1 94.06 235 LEU B N 1
ATOM 6355 C CA . LEU B 1 235 ? 20.078 -17.938 -3.545 1 94.06 235 LEU B CA 1
ATOM 6356 C C . LEU B 1 235 ? 19.453 -16.75 -4.281 1 94.06 235 LEU B C 1
ATOM 6358 O O . LEU B 1 235 ? 18.344 -16.312 -3.951 1 94.06 235 LEU B O 1
ATOM 6362 N N . ARG B 1 236 ? 20.094 -16.234 -5.246 1 93.94 236 ARG B N 1
ATOM 6363 C CA . ARG B 1 236 ? 19.609 -15.078 -5.996 1 93.94 236 ARG B CA 1
ATOM 6364 C C . ARG B 1 236 ? 18.375 -15.43 -6.809 1 93.94 236 ARG B C 1
ATOM 6366 O O . ARG B 1 236 ? 17.453 -14.625 -6.922 1 93.94 236 ARG B O 1
ATOM 6373 N N . GLU B 1 237 ? 18.406 -16.609 -7.379 1 96.69 237 GLU B N 1
ATOM 6374 C CA . GLU B 1 237 ? 17.234 -17.016 -8.148 1 96.69 237 GLU B CA 1
ATOM 6375 C C . GLU B 1 237 ? 16.016 -17.219 -7.242 1 96.69 237 GLU B C 1
ATOM 6377 O O . GLU B 1 237 ? 14.891 -16.891 -7.625 1 96.69 237 GLU B O 1
ATOM 6382 N N . GLU B 1 238 ? 16.25 -17.75 -6.055 1 98 238 GLU B N 1
ATOM 6383 C CA . GLU B 1 238 ? 15.148 -17.859 -5.105 1 98 238 GLU B CA 1
ATOM 6384 C C . GLU B 1 238 ? 14.562 -16.484 -4.773 1 98 238 GLU B C 1
ATOM 6386 O O . GLU B 1 238 ? 13.344 -16.328 -4.684 1 98 238 GLU B O 1
ATOM 6391 N N . ARG B 1 239 ? 15.43 -15.508 -4.57 1 97.62 239 ARG B N 1
ATOM 6392 C CA . ARG B 1 239 ? 15 -14.141 -4.293 1 97.62 239 ARG B CA 1
ATOM 6393 C C . ARG B 1 239 ? 14.148 -13.594 -5.434 1 97.62 239 ARG B C 1
ATOM 6395 O O . ARG B 1 239 ? 13.094 -12.992 -5.199 1 97.62 239 ARG B O 1
ATOM 6402 N N . ARG B 1 240 ? 14.594 -13.844 -6.652 1 98 240 ARG B N 1
ATOM 6403 C CA . ARG B 1 240 ? 13.852 -13.391 -7.824 1 98 240 ARG B CA 1
ATOM 6404 C C . ARG B 1 240 ? 12.492 -14.07 -7.902 1 98 240 ARG B C 1
ATOM 6406 O O . ARG B 1 240 ? 11.477 -13.406 -8.141 1 98 240 ARG B O 1
ATOM 6413 N N . ARG B 1 241 ? 12.477 -15.352 -7.695 1 98.44 241 ARG B N 1
ATOM 6414 C CA . ARG B 1 241 ? 11.25 -16.125 -7.828 1 98.44 241 ARG B CA 1
ATOM 6415 C C . ARG B 1 241 ? 10.242 -15.75 -6.754 1 98.44 241 ARG B C 1
ATOM 6417 O O . ARG B 1 241 ? 9.039 -15.68 -7.023 1 98.44 241 ARG B O 1
ATOM 6424 N N . VAL B 1 242 ? 10.727 -15.508 -5.523 1 98.75 242 VAL B N 1
ATOM 6425 C CA . VAL B 1 242 ? 9.836 -15.047 -4.461 1 98.75 242 VAL B CA 1
ATOM 6426 C C . VAL B 1 242 ? 9.227 -13.703 -4.848 1 98.75 242 VAL B C 1
ATOM 6428 O O . VAL B 1 242 ? 8.023 -13.477 -4.664 1 98.75 242 VAL B O 1
ATOM 6431 N N . PHE B 1 243 ? 10.008 -12.828 -5.391 1 98.69 243 PHE B N 1
ATOM 6432 C CA . PHE B 1 243 ? 9.516 -11.516 -5.789 1 98.69 243 PHE B CA 1
ATOM 6433 C C . PHE B 1 243 ? 8.469 -11.648 -6.895 1 98.69 243 PHE B C 1
ATOM 6435 O O . PHE B 1 243 ? 7.414 -11.008 -6.836 1 98.69 243 PHE B O 1
ATOM 6442 N N . TRP B 1 244 ? 8.75 -12.422 -7.906 1 98.81 244 TRP B N 1
ATOM 6443 C CA . TRP B 1 244 ? 7.832 -12.539 -9.031 1 98.81 244 TRP B CA 1
ATOM 6444 C C . TRP B 1 244 ? 6.547 -13.234 -8.617 1 98.81 244 TRP B C 1
ATOM 6446 O O . TRP B 1 244 ? 5.477 -12.961 -9.164 1 98.81 244 TRP B O 1
ATOM 6456 N N . LEU B 1 245 ? 6.648 -14.172 -7.645 1 98.88 245 LEU B N 1
ATOM 6457 C CA . LEU B 1 245 ? 5.43 -14.727 -7.066 1 98.88 245 LEU B CA 1
ATOM 6458 C C . LEU B 1 245 ? 4.602 -13.641 -6.395 1 98.88 245 LEU B C 1
ATOM 6460 O O . LEU B 1 245 ? 3.387 -13.562 -6.59 1 98.88 245 LEU B O 1
ATOM 6464 N N . LEU B 1 246 ? 5.266 -12.805 -5.633 1 98.88 246 LEU B N 1
ATOM 6465 C CA . LEU B 1 246 ? 4.625 -11.664 -4.984 1 98.88 246 LEU B CA 1
ATOM 6466 C C . LEU B 1 246 ? 4.016 -10.719 -6.016 1 98.88 246 LEU B C 1
ATOM 6468 O O . LEU B 1 246 ? 2.883 -10.258 -5.852 1 98.88 246 LEU B O 1
ATOM 6472 N N . TYR B 1 247 ? 4.754 -10.445 -7.055 1 98.69 247 TYR B N 1
ATOM 6473 C CA . TYR B 1 247 ? 4.332 -9.578 -8.156 1 98.69 247 TYR B CA 1
ATOM 6474 C C . TYR B 1 247 ? 3.078 -10.125 -8.828 1 98.69 247 TYR B C 1
ATOM 6476 O O . TYR B 1 247 ? 2.123 -9.383 -9.07 1 98.69 247 TYR B O 1
ATOM 6484 N N . ALA B 1 248 ? 3.07 -11.391 -9.125 1 98.88 248 ALA B N 1
ATOM 6485 C CA . ALA B 1 248 ? 1.917 -12.023 -9.766 1 98.88 248 ALA B CA 1
ATOM 6486 C C . ALA B 1 248 ? 0.695 -11.984 -8.852 1 98.88 248 ALA B C 1
ATOM 6488 O O . ALA B 1 248 ? -0.417 -11.703 -9.305 1 98.88 248 ALA B O 1
ATOM 6489 N N . LEU B 1 249 ? 0.916 -12.281 -7.641 1 98.81 249 LEU B N 1
ATOM 6490 C CA . LEU B 1 249 ? -0.177 -12.266 -6.676 1 98.81 249 LEU B CA 1
ATOM 6491 C C . LEU B 1 249 ? -0.762 -10.867 -6.531 1 98.81 249 LEU B C 1
ATOM 6493 O O . LEU B 1 249 ? -1.967 -10.711 -6.32 1 98.81 249 LEU B O 1
ATOM 6497 N N . ASP B 1 250 ? 0.091 -9.844 -6.609 1 98.75 250 ASP B N 1
ATOM 6498 C CA . ASP B 1 250 ? -0.362 -8.461 -6.527 1 98.75 250 ASP B CA 1
ATOM 6499 C C . ASP B 1 250 ? -1.429 -8.172 -7.578 1 98.75 250 ASP B C 1
ATOM 6501 O O . ASP B 1 250 ? -2.461 -7.57 -7.273 1 98.75 250 ASP B O 1
ATOM 6505 N N . ARG B 1 251 ? -1.219 -8.562 -8.805 1 98.81 251 ARG B N 1
ATOM 6506 C CA . ARG B 1 251 ? -2.162 -8.328 -9.891 1 98.81 251 ARG B CA 1
ATOM 6507 C C . ARG B 1 251 ? -3.436 -9.141 -9.695 1 98.81 251 ARG B C 1
ATOM 6509 O O . ARG B 1 251 ? -4.543 -8.633 -9.883 1 98.81 251 ARG B O 1
ATOM 6516 N N . HIS B 1 252 ? -3.227 -10.383 -9.312 1 98.81 252 HIS B N 1
ATOM 6517 C CA . HIS B 1 252 ? -4.363 -11.266 -9.078 1 98.81 252 HIS B CA 1
ATOM 6518 C C . HIS B 1 252 ? -5.285 -10.703 -8 1 98.81 252 HIS B C 1
ATOM 6520 O O . HIS B 1 252 ? -6.504 -10.648 -8.195 1 98.81 252 HIS B O 1
ATOM 6526 N N . LEU B 1 253 ? -4.711 -10.273 -6.941 1 98.62 253 LEU B N 1
ATOM 6527 C CA . LEU B 1 253 ? -5.5 -9.742 -5.836 1 98.62 253 LEU B CA 1
ATOM 6528 C C . LEU B 1 253 ? -6.07 -8.375 -6.188 1 98.62 253 LEU B C 1
ATOM 6530 O O . LEU B 1 253 ? -7.176 -8.031 -5.758 1 98.62 253 LEU B O 1
ATOM 6534 N N . ALA B 1 254 ? -5.293 -7.602 -6.922 1 98.25 254 ALA B N 1
ATOM 6535 C CA . ALA B 1 254 ? -5.793 -6.289 -7.328 1 98.25 254 ALA B CA 1
ATOM 6536 C C . ALA B 1 254 ? -7.078 -6.418 -8.141 1 98.25 254 ALA B C 1
ATOM 6538 O O . ALA B 1 254 ? -8.031 -5.656 -7.93 1 98.25 254 ALA B O 1
ATOM 6539 N N . LEU B 1 255 ? -7.125 -7.34 -9.047 1 98.5 255 LEU B N 1
ATOM 6540 C CA . LEU B 1 255 ? -8.352 -7.594 -9.789 1 98.5 255 LEU B CA 1
ATOM 6541 C C . LEU B 1 255 ? -9.461 -8.07 -8.859 1 98.5 255 LEU B C 1
ATOM 6543 O O . LEU B 1 255 ? -10.586 -7.57 -8.914 1 98.5 255 LEU B O 1
ATOM 6547 N N . SER B 1 256 ? -9.109 -9.031 -7.988 1 98.19 256 SER B N 1
ATOM 6548 C CA . SER B 1 256 ? -10.102 -9.633 -7.102 1 98.19 256 SER B CA 1
ATOM 6549 C C . SER B 1 256 ? -10.688 -8.602 -6.148 1 98.19 256 SER B C 1
ATOM 6551 O O . SER B 1 256 ? -11.891 -8.633 -5.855 1 98.19 256 SER B O 1
ATOM 6553 N N . PHE B 1 257 ? -9.867 -7.695 -5.723 1 97.06 257 PHE B N 1
ATOM 6554 C CA . PHE B 1 257 ? -10.273 -6.777 -4.668 1 97.06 257 PHE B CA 1
ATOM 6555 C C . PHE B 1 257 ? -10.562 -5.391 -5.234 1 97.06 257 PHE B C 1
ATOM 6557 O O . PHE B 1 257 ? -10.805 -4.445 -4.48 1 97.06 257 PHE B O 1
ATOM 6564 N N . ASN B 1 258 ? -10.555 -5.27 -6.547 1 96.31 258 ASN B N 1
ATOM 6565 C CA . ASN B 1 258 ? -10.836 -3.996 -7.203 1 96.31 258 ASN B CA 1
ATOM 6566 C C . ASN B 1 258 ? -9.945 -2.881 -6.664 1 96.31 258 ASN B C 1
ATOM 6568 O O . ASN B 1 258 ? -10.438 -1.827 -6.254 1 96.31 258 ASN B O 1
ATOM 6572 N N . SER B 1 259 ? -8.664 -3.164 -6.656 1 96.19 259 SER B N 1
ATOM 6573 C CA . SER B 1 259 ? -7.727 -2.188 -6.102 1 96.19 259 SER B CA 1
ATOM 6574 C C . SER B 1 259 ? -6.633 -1.839 -7.109 1 96.19 259 SER B C 1
ATOM 6576 O O . SER B 1 259 ? -6.445 -2.547 -8.102 1 96.19 259 SER B O 1
ATOM 6578 N N . ALA B 1 260 ? -5.992 -0.681 -6.863 1 95.5 260 ALA B N 1
ATOM 6579 C CA . ALA B 1 260 ? -4.793 -0.35 -7.629 1 95.5 260 ALA B CA 1
ATOM 6580 C C . ALA B 1 260 ? -3.635 -1.272 -7.258 1 95.5 260 ALA B C 1
ATOM 6582 O O . ALA B 1 260 ? -3.73 -2.045 -6.301 1 95.5 260 ALA B O 1
ATOM 6583 N N . LEU B 1 261 ? -2.598 -1.205 -8.039 1 96.75 261 LEU B N 1
ATOM 6584 C CA . LEU B 1 261 ? -1.439 -2.068 -7.828 1 96.75 261 LEU B CA 1
ATOM 6585 C C . LEU B 1 261 ? -0.619 -1.597 -6.633 1 96.75 261 LEU B C 1
ATOM 6587 O O . LEU B 1 261 ? -0.453 -0.393 -6.422 1 96.75 261 LEU B O 1
ATOM 6591 N N . THR B 1 262 ? -0.146 -2.527 -5.863 1 96.5 262 THR B N 1
ATOM 6592 C CA . THR B 1 262 ? 0.782 -2.242 -4.773 1 96.5 262 THR B CA 1
ATOM 6593 C C . THR B 1 262 ? 2.215 -2.152 -5.293 1 96.5 262 THR B C 1
ATOM 6595 O O . THR B 1 262 ? 3.029 -1.4 -4.754 1 96.5 262 THR B O 1
ATOM 6598 N N . ILE B 1 263 ? 2.5 -2.912 -6.355 1 96.81 263 ILE B N 1
ATOM 6599 C CA . ILE B 1 263 ? 3.844 -2.973 -6.918 1 96.81 263 ILE B CA 1
ATOM 6600 C C . ILE B 1 263 ? 3.818 -2.49 -8.367 1 96.81 263 ILE B C 1
ATOM 6602 O O . ILE B 1 263 ? 3.666 -3.293 -9.289 1 96.81 263 ILE B O 1
ATOM 6606 N N . PRO B 1 264 ? 4.07 -1.232 -8.578 1 94.88 264 PRO B N 1
ATOM 6607 C CA . PRO B 1 264 ? 4.133 -0.737 -9.953 1 94.88 264 PRO B CA 1
ATOM 6608 C C . PRO B 1 264 ? 5.293 -1.335 -10.742 1 94.88 264 PRO B C 1
ATOM 6610 O O . PRO B 1 264 ? 6.34 -1.642 -10.172 1 94.88 264 PRO B O 1
ATOM 6613 N N . ASP B 1 265 ? 5.137 -1.418 -12.016 1 94.94 265 ASP B N 1
ATOM 6614 C CA . ASP B 1 265 ? 6.176 -1.995 -12.867 1 94.94 265 ASP B CA 1
ATOM 6615 C C . ASP B 1 265 ? 7.441 -1.14 -12.844 1 94.94 265 ASP B C 1
ATOM 6617 O O . ASP B 1 265 ? 8.547 -1.646 -13.062 1 94.94 265 ASP B O 1
ATOM 6621 N N . SER B 1 266 ? 7.285 0.106 -12.547 1 91.31 266 SER B N 1
ATOM 6622 C CA . SER B 1 266 ? 8.43 1.01 -12.508 1 91.31 266 SER B CA 1
ATOM 6623 C C . SER B 1 266 ? 9.375 0.653 -11.367 1 91.31 266 SER B C 1
ATOM 6625 O O . SER B 1 266 ? 10.531 1.079 -11.352 1 91.31 266 SER B O 1
ATOM 6627 N N . TYR B 1 267 ? 8.898 -0.11 -10.414 1 92.81 267 TYR B N 1
ATOM 6628 C CA . TYR B 1 267 ? 9.703 -0.482 -9.258 1 92.81 267 TYR B CA 1
ATOM 6629 C C . TYR B 1 267 ? 10.602 -1.672 -9.57 1 92.81 267 TYR B C 1
ATOM 6631 O O . TYR B 1 267 ? 11.523 -1.983 -8.812 1 92.81 267 TYR B O 1
ATOM 6639 N N . CYS B 1 268 ? 10.359 -2.297 -10.711 1 94.81 268 CYS B N 1
ATOM 6640 C CA . CYS B 1 268 ? 10.898 -3.639 -10.891 1 94.81 268 CYS B CA 1
ATOM 6641 C C . CYS B 1 268 ? 12.203 -3.6 -11.672 1 94.81 268 CYS B C 1
ATOM 6643 O O . CYS B 1 268 ? 12.203 -3.326 -12.875 1 94.81 268 CYS B O 1
ATOM 6645 N N . GLU B 1 269 ? 13.289 -3.816 -11.039 1 92.88 269 GLU B N 1
ATOM 6646 C CA . GLU B 1 269 ? 14.609 -4.043 -11.625 1 92.88 269 GLU B CA 1
ATOM 6647 C C . GLU B 1 269 ? 15.141 -5.422 -11.258 1 92.88 269 GLU B C 1
ATOM 6649 O O . GLU B 1 269 ? 16.156 -5.535 -10.555 1 92.88 269 GLU B O 1
ATOM 6654 N N . VAL B 1 270 ? 14.438 -6.395 -11.727 1 96.31 270 VAL B N 1
ATOM 6655 C CA . VAL B 1 270 ? 14.695 -7.805 -11.445 1 96.31 270 VAL B CA 1
ATOM 6656 C C . VAL B 1 270 ? 14.68 -8.602 -12.742 1 96.31 270 VAL B C 1
ATOM 6658 O O . VAL B 1 270 ? 13.789 -8.422 -13.578 1 96.31 270 VAL B O 1
ATOM 6661 N N . TYR B 1 271 ? 15.617 -9.461 -12.906 1 96.88 271 TYR B N 1
ATOM 6662 C CA . TYR B 1 271 ? 15.617 -10.336 -14.07 1 96.88 271 TYR B CA 1
ATOM 6663 C C . TYR B 1 271 ? 14.414 -11.273 -14.047 1 96.88 271 TYR B C 1
ATOM 6665 O O . TYR B 1 271 ? 13.984 -11.711 -12.984 1 96.88 271 TYR B O 1
ATOM 6673 N N . SER B 1 272 ? 13.852 -11.523 -15.227 1 97.44 272 SER B N 1
ATOM 6674 C CA . SER B 1 272 ? 12.828 -12.562 -15.32 1 97.44 272 SER B CA 1
ATOM 6675 C C . SER B 1 272 ? 13.328 -13.891 -14.781 1 97.44 272 SER B C 1
ATOM 6677 O O . SER B 1 272 ? 14.531 -14.164 -14.805 1 97.44 272 SER B O 1
ATOM 6679 N N . PRO B 1 273 ? 12.461 -14.688 -14.211 1 97.19 273 PRO B N 1
ATOM 6680 C CA . PRO B 1 273 ? 12.914 -15.969 -13.664 1 97.19 273 PRO B CA 1
ATOM 6681 C C . PRO B 1 273 ? 13.523 -16.875 -14.727 1 97.19 273 PRO B C 1
ATOM 6683 O O . PRO B 1 273 ? 13.117 -16.828 -15.898 1 97.19 273 PRO B O 1
ATOM 6686 N N . LEU B 1 274 ? 14.414 -17.719 -14.305 1 96.81 274 LEU B N 1
ATOM 6687 C CA . LEU B 1 274 ? 14.953 -18.75 -15.188 1 96.81 274 LEU B CA 1
ATOM 6688 C C . LEU B 1 274 ? 13.859 -19.719 -15.617 1 96.81 274 LEU B C 1
ATOM 6690 O O . LEU B 1 274 ? 12.945 -20.016 -14.844 1 96.81 274 LEU B O 1
ATOM 6694 N N . PRO B 1 275 ? 14 -20.156 -16.875 1 95.25 275 PRO B N 1
ATOM 6695 C CA . PRO B 1 275 ? 13.086 -21.234 -17.25 1 95.25 275 PRO B CA 1
ATOM 6696 C C . PRO B 1 275 ? 13.109 -22.391 -16.25 1 95.25 275 PRO B C 1
ATOM 6698 O O . PRO B 1 275 ? 14.172 -22.734 -15.719 1 95.25 275 PRO B O 1
ATOM 6701 N N . GLU B 1 276 ? 12.023 -23.062 -16.078 1 94.31 276 GLU B N 1
ATOM 6702 C CA . GLU B 1 276 ? 11.883 -24.094 -15.055 1 94.31 276 GLU B CA 1
ATOM 6703 C C . GLU B 1 276 ? 12.875 -25.219 -15.281 1 94.31 276 GLU B C 1
ATOM 6705 O O . GLU B 1 276 ? 13.453 -25.734 -14.32 1 94.31 276 GLU B O 1
ATOM 6710 N N . ALA B 1 277 ? 13.055 -25.625 -16.516 1 92 277 ALA B N 1
ATOM 6711 C CA . ALA B 1 277 ? 13.969 -26.719 -16.844 1 92 277 ALA B CA 1
ATOM 6712 C C . ALA B 1 277 ? 15.398 -26.375 -16.422 1 92 277 ALA B C 1
ATOM 6714 O O . ALA B 1 277 ? 16.125 -27.234 -15.93 1 92 277 ALA B O 1
ATOM 6715 N N . ILE B 1 278 ? 15.766 -25.172 -16.625 1 94.56 278 ILE B N 1
ATOM 6716 C CA . ILE B 1 278 ? 17.094 -24.719 -16.25 1 94.56 278 ILE B CA 1
ATOM 6717 C C . ILE B 1 278 ? 17.203 -24.609 -14.734 1 94.56 278 ILE B C 1
ATOM 6719 O O . ILE B 1 278 ? 18.188 -25.047 -14.141 1 94.56 278 ILE B O 1
ATOM 6723 N N . TRP B 1 279 ? 16.219 -24.078 -14.086 1 95.62 279 TRP B N 1
ATOM 6724 C CA . TRP B 1 279 ? 16.188 -23.875 -12.641 1 95.62 279 TRP B CA 1
ATOM 6725 C C . TRP B 1 279 ? 16.328 -25.203 -11.906 1 95.62 279 TRP B C 1
ATOM 6727 O O . TRP B 1 279 ? 17.188 -25.344 -11.031 1 95.62 279 TRP B O 1
ATOM 6737 N N . GLU B 1 280 ? 15.602 -26.188 -12.266 1 93.5 280 GLU B N 1
ATOM 6738 C CA . GLU B 1 280 ? 15.602 -27.484 -11.586 1 93.5 280 GLU B CA 1
ATOM 6739 C C . GLU B 1 280 ? 16.906 -28.234 -11.82 1 93.5 280 GLU B C 1
ATOM 6741 O O . GLU B 1 280 ? 17.281 -29.094 -11.023 1 93.5 280 GLU B O 1
ATOM 6746 N N . ASN B 1 281 ? 17.594 -27.844 -12.898 1 93.56 281 ASN B N 1
ATOM 6747 C CA . ASN B 1 281 ? 18.844 -28.531 -13.234 1 93.56 281 ASN B CA 1
ATOM 6748 C C . ASN B 1 281 ? 20.031 -27.578 -13.148 1 93.56 281 ASN B C 1
ATOM 6750 O O . ASN B 1 281 ? 21.016 -27.75 -13.867 1 93.56 281 ASN B O 1
ATOM 6754 N N . LEU B 1 282 ? 19.938 -26.609 -12.344 1 92.94 282 LEU B N 1
ATOM 6755 C CA . LEU B 1 282 ? 20.938 -25.547 -12.242 1 92.94 282 LEU B CA 1
ATOM 6756 C C . LEU B 1 282 ? 22.297 -26.125 -11.883 1 92.94 282 LEU B C 1
ATOM 6758 O O . LEU B 1 282 ? 23.328 -25.594 -12.289 1 92.94 282 LEU B O 1
ATOM 6762 N N . ASP B 1 283 ? 22.406 -27.234 -11.211 1 90.19 283 ASP B N 1
ATOM 6763 C CA . ASP B 1 283 ? 23.672 -27.828 -10.758 1 90.19 283 ASP B CA 1
ATOM 6764 C C . ASP B 1 283 ? 24.375 -28.547 -11.898 1 90.19 283 ASP B C 1
ATOM 6766 O O . ASP B 1 283 ? 25.594 -28.766 -11.836 1 90.19 283 ASP B O 1
ATOM 6770 N N . THR B 1 284 ? 23.688 -28.875 -12.93 1 90.81 284 THR B N 1
ATOM 6771 C CA . THR B 1 284 ? 24.266 -29.656 -14.016 1 90.81 284 THR B CA 1
ATOM 6772 C C . THR B 1 284 ? 24.5 -28.781 -15.242 1 90.81 284 THR B C 1
ATOM 6774 O O . THR B 1 284 ? 25.156 -29.203 -16.203 1 90.81 284 THR B O 1
ATOM 6777 N N . ILE B 1 285 ? 23.984 -27.625 -15.164 1 88.25 285 ILE B N 1
ATOM 6778 C CA . ILE B 1 285 ? 24.078 -26.75 -16.312 1 88.25 285 ILE B CA 1
ATOM 6779 C C . ILE B 1 285 ? 25.312 -25.859 -16.203 1 88.25 285 ILE B C 1
ATOM 6781 O O . ILE B 1 285 ? 25.594 -25.312 -15.125 1 88.25 285 ILE B O 1
ATOM 6785 N N . SER B 1 286 ? 26.016 -25.766 -17.312 1 85.31 286 SER B N 1
ATOM 6786 C CA . SER B 1 286 ? 27.172 -24.875 -17.328 1 85.31 286 SER B CA 1
ATOM 6787 C C . SER B 1 286 ? 26.734 -23.406 -17.312 1 85.31 286 SER B C 1
ATOM 6789 O O . SER B 1 286 ? 25.703 -23.062 -17.891 1 85.31 286 SER B O 1
ATOM 6791 N N . PRO B 1 287 ? 27.422 -22.562 -16.578 1 80.88 287 PRO B N 1
ATOM 6792 C CA . PRO B 1 287 ? 27.078 -21.141 -16.516 1 80.88 287 PRO B CA 1
ATOM 6793 C C . PRO B 1 287 ? 26.906 -20.516 -17.891 1 80.88 287 PRO B C 1
ATOM 6795 O O . PRO B 1 287 ? 26.094 -19.594 -18.062 1 80.88 287 PRO B O 1
ATOM 6798 N N . SER B 1 288 ? 27.625 -21 -18.828 1 83.38 288 SER B N 1
ATOM 6799 C CA . SER B 1 288 ? 27.547 -20.453 -20.172 1 83.38 288 SER B CA 1
ATOM 6800 C C . SER B 1 288 ? 26.234 -20.797 -20.859 1 83.38 288 SER B C 1
ATOM 6802 O O . SER B 1 288 ? 25.812 -20.141 -21.812 1 83.38 288 SER B O 1
ATOM 6804 N N . GLU B 1 289 ? 25.609 -21.812 -20.297 1 87.5 289 GLU B N 1
ATOM 6805 C CA . GLU B 1 289 ? 24.375 -22.297 -20.891 1 87.5 289 GLU B CA 1
ATOM 6806 C C . GLU B 1 289 ? 23.156 -21.609 -20.266 1 87.5 289 GLU B C 1
ATOM 6808 O O . GLU B 1 289 ? 22.031 -21.781 -20.734 1 87.5 289 GLU B O 1
ATOM 6813 N N . ILE B 1 290 ? 23.391 -20.875 -19.328 1 90.19 290 ILE B N 1
ATOM 6814 C CA . ILE B 1 290 ? 22.281 -20.125 -18.719 1 90.19 290 ILE B CA 1
ATOM 6815 C C . ILE B 1 290 ? 21.828 -19.016 -19.656 1 90.19 290 ILE B C 1
ATOM 6817 O O . ILE B 1 290 ? 22.625 -18.188 -20.078 1 90.19 290 ILE B O 1
ATOM 6821 N N . PRO B 1 291 ? 20.578 -19.031 -20 1 91.81 291 PRO B N 1
ATOM 6822 C CA . PRO B 1 291 ? 20.094 -18.062 -20.969 1 91.81 291 PRO B CA 1
ATOM 6823 C C . PRO B 1 291 ? 20.156 -16.625 -20.453 1 91.81 291 PRO B C 1
ATOM 6825 O O . PRO B 1 291 ? 20.031 -16.391 -19.25 1 91.81 291 PRO B O 1
ATOM 6828 N N . ALA B 1 292 ? 20.266 -15.734 -21.422 1 91.44 292 ALA B N 1
ATOM 6829 C CA . ALA B 1 292 ? 20.172 -14.312 -21.094 1 91.44 292 ALA B CA 1
ATOM 6830 C C . ALA B 1 292 ? 18.75 -13.93 -20.688 1 91.44 292 ALA B C 1
ATOM 6832 O O . ALA B 1 292 ? 17.781 -14.438 -21.266 1 91.44 292 ALA B O 1
ATOM 6833 N N . ARG B 1 293 ? 18.734 -13.094 -19.734 1 93 293 ARG B N 1
ATOM 6834 C CA . ARG B 1 293 ? 17.422 -12.695 -19.203 1 93 293 ARG B CA 1
ATOM 6835 C C . ARG B 1 293 ? 17.203 -11.195 -19.359 1 93 293 ARG B C 1
ATOM 6837 O O . ARG B 1 293 ? 18.172 -10.438 -19.5 1 93 293 ARG B O 1
ATOM 6844 N N . ARG B 1 294 ? 16 -10.859 -19.391 1 93.19 294 ARG B N 1
ATOM 6845 C CA . ARG B 1 294 ? 15.633 -9.453 -19.453 1 93.19 294 ARG B CA 1
ATOM 6846 C C . ARG B 1 294 ? 15.164 -8.938 -18.109 1 93.19 294 ARG B C 1
ATOM 6848 O O . ARG B 1 294 ? 14.656 -9.703 -17.281 1 93.19 294 ARG B O 1
ATOM 6855 N N . ILE B 1 295 ? 15.352 -7.625 -17.906 1 94.69 295 ILE B N 1
ATOM 6856 C CA . ILE B 1 295 ? 14.867 -6.984 -16.688 1 94.69 295 ILE B CA 1
ATOM 6857 C C . ILE B 1 295 ? 13.375 -6.699 -16.812 1 94.69 295 ILE B C 1
ATOM 6859 O O . ILE B 1 295 ? 12.922 -6.176 -17.828 1 94.69 295 ILE B O 1
ATOM 6863 N N . GLY B 1 296 ? 12.633 -7.062 -15.766 1 95.62 296 GLY B N 1
ATOM 6864 C CA . GLY B 1 296 ? 11.195 -6.844 -15.773 1 95.62 296 GLY B CA 1
ATOM 6865 C C . GLY B 1 296 ? 10.398 -8.109 -16.031 1 95.62 296 GLY B C 1
ATOM 6866 O O . GLY B 1 296 ? 10.969 -9.148 -16.359 1 95.62 296 GLY B O 1
ATOM 6867 N N . PRO B 1 297 ? 9.102 -8.062 -15.852 1 95.88 297 PRO B N 1
ATOM 6868 C CA . PRO B 1 297 ? 8.281 -9.25 -16.094 1 95.88 297 PRO B CA 1
ATOM 6869 C C . PRO B 1 297 ? 8.156 -9.594 -17.578 1 95.88 297 PRO B C 1
ATOM 6871 O O . PRO B 1 297 ? 8.102 -8.695 -18.422 1 95.88 297 PRO B O 1
ATOM 6874 N N . PRO B 1 298 ? 8.141 -10.875 -17.844 1 97 298 PRO B N 1
ATOM 6875 C CA . PRO B 1 298 ? 7.863 -11.266 -19.219 1 97 298 PRO B CA 1
ATOM 6876 C C . PRO B 1 298 ? 6.426 -10.977 -19.641 1 97 298 PRO B C 1
ATOM 6878 O O . PRO B 1 298 ? 5.543 -10.836 -18.797 1 97 298 PRO B O 1
ATOM 6881 N N . THR B 1 299 ? 6.188 -10.883 -20.969 1 97.81 299 THR B N 1
ATOM 6882 C CA . THR B 1 299 ? 4.844 -10.617 -21.469 1 97.81 299 THR B CA 1
ATOM 6883 C C . THR B 1 299 ? 4.438 -11.672 -22.5 1 97.81 299 THR B C 1
ATOM 6885 O O . THR B 1 299 ? 3.379 -11.562 -23.125 1 97.81 299 THR B O 1
ATOM 6888 N N . THR B 1 300 ? 5.262 -12.688 -22.641 1 98.06 300 THR B N 1
ATOM 6889 C CA . THR B 1 300 ? 4.965 -13.773 -23.578 1 98.06 300 THR B CA 1
ATOM 6890 C C . THR B 1 300 ? 5.074 -15.125 -22.891 1 98.06 300 THR B C 1
ATOM 6892 O O . THR B 1 300 ? 5.785 -15.266 -21.891 1 98.06 300 THR B O 1
ATOM 6895 N N . ALA B 1 301 ? 4.352 -16.094 -23.422 1 97.81 301 ALA B N 1
ATOM 6896 C CA . ALA B 1 301 ? 4.402 -17.453 -22.891 1 97.81 301 ALA B CA 1
ATOM 6897 C C . ALA B 1 301 ? 5.656 -18.188 -23.359 1 97.81 301 ALA B C 1
ATOM 6899 O O . ALA B 1 301 ? 6.07 -18.031 -24.516 1 97.81 301 ALA B O 1
ATOM 6900 N N . SER B 1 302 ? 6.316 -18.906 -22.484 1 96.12 302 SER B N 1
ATOM 6901 C CA . SER B 1 302 ? 7.551 -19.594 -22.844 1 96.12 302 SER B CA 1
ATOM 6902 C C . SER B 1 302 ? 7.527 -21.047 -22.391 1 96.12 302 SER B C 1
ATOM 6904 O O . SER B 1 302 ? 8.453 -21.812 -22.688 1 96.12 302 SER B O 1
ATOM 6906 N N . GLY B 1 303 ? 6.531 -21.453 -21.688 1 95.06 303 GLY B N 1
ATOM 6907 C CA . GLY B 1 303 ? 6.453 -22.828 -21.219 1 95.06 303 GLY B CA 1
ATOM 6908 C C . GLY B 1 303 ? 5.219 -23.094 -20.391 1 95.06 303 GLY B C 1
ATOM 6909 O O . GLY B 1 303 ? 4.258 -22.328 -20.422 1 95.06 303 GLY B O 1
ATOM 6910 N N . SER B 1 304 ? 5.254 -24.266 -19.656 1 93.38 304 SER B N 1
ATOM 6911 C CA . SER B 1 304 ? 4.059 -24.719 -18.953 1 93.38 304 SER B CA 1
ATOM 6912 C C . SER B 1 304 ? 4.176 -24.453 -17.453 1 93.38 304 SER B C 1
ATOM 6914 O O . SER B 1 304 ? 3.234 -24.719 -16.688 1 93.38 304 SER B O 1
ATOM 6916 N N . ALA B 1 305 ? 5.324 -23.922 -17.031 1 94.44 305 ALA B N 1
ATOM 6917 C CA . ALA B 1 305 ? 5.496 -23.641 -15.602 1 94.44 305 ALA B CA 1
ATOM 6918 C C . ALA B 1 305 ? 4.863 -22.312 -15.227 1 94.44 305 ALA B C 1
ATOM 6920 O O . ALA B 1 305 ? 4.688 -21.438 -16.078 1 94.44 305 ALA B O 1
ATOM 6921 N N . PHE B 1 306 ? 4.594 -22.125 -13.984 1 96.25 306 PHE B N 1
ATOM 6922 C CA . PHE B 1 306 ? 3.852 -21 -13.445 1 96.25 306 PHE B CA 1
ATOM 6923 C C . PHE B 1 306 ? 4.426 -19.688 -13.961 1 96.25 306 PHE B C 1
ATOM 6925 O O . PHE B 1 306 ? 3.686 -18.812 -14.43 1 96.25 306 PHE B O 1
ATOM 6932 N N . PHE B 1 307 ? 5.703 -19.5 -13.891 1 97.94 307 PHE B N 1
ATOM 6933 C CA . PHE B 1 307 ? 6.328 -18.234 -14.258 1 97.94 307 PHE B CA 1
ATOM 6934 C C . PHE B 1 307 ? 6.414 -18.094 -15.773 1 97.94 307 PHE B C 1
ATOM 6936 O O . PHE B 1 307 ? 6.668 -17 -16.281 1 97.94 307 PHE B O 1
ATOM 6943 N N . GLU B 1 308 ? 6.191 -19.141 -16.484 1 97.38 308 GLU B N 1
ATOM 6944 C CA . GLU B 1 308 ? 6.379 -19.141 -17.922 1 97.38 308 GLU B CA 1
ATOM 6945 C C . GLU B 1 308 ? 5.078 -18.812 -18.656 1 97.38 308 GLU B C 1
ATOM 6947 O O . GLU B 1 308 ? 5.098 -18.328 -19.781 1 97.38 308 GLU B O 1
ATOM 6952 N N . TYR B 1 309 ? 3.965 -19.141 -18.062 1 97.56 309 TYR B N 1
ATOM 6953 C CA . TYR B 1 309 ? 2.707 -18.844 -18.734 1 97.56 309 TYR B CA 1
ATOM 6954 C C . TYR B 1 309 ? 1.883 -17.844 -17.938 1 97.56 309 TYR B C 1
ATOM 6956 O O . TYR B 1 309 ? 1.263 -16.938 -18.516 1 97.56 309 TYR B O 1
ATOM 6964 N N . PHE B 1 310 ? 1.835 -17.938 -16.625 1 98.44 310 PHE B N 1
ATOM 6965 C CA . PHE B 1 310 ? 0.919 -17.141 -15.805 1 98.44 310 PHE B CA 1
ATOM 6966 C C . PHE B 1 310 ? 1.506 -15.766 -15.516 1 98.44 310 PHE B C 1
ATOM 6968 O O . PHE B 1 310 ? 0.787 -14.766 -15.523 1 98.44 310 PHE B O 1
ATOM 6975 N N . LEU B 1 311 ? 2.799 -15.695 -15.195 1 98.69 311 LEU B N 1
ATOM 6976 C CA . LEU B 1 311 ? 3.451 -14.438 -14.875 1 98.69 311 LEU B CA 1
ATOM 6977 C C . LEU B 1 311 ? 3.291 -13.43 -16.016 1 98.69 311 LEU B C 1
ATOM 6979 O O . LEU B 1 311 ? 2.939 -12.273 -15.773 1 98.69 311 LEU B O 1
ATOM 6983 N N . PRO B 1 312 ? 3.514 -13.828 -17.266 1 98.62 312 PRO B N 1
ATOM 6984 C CA . PRO B 1 312 ? 3.301 -12.859 -18.344 1 98.62 312 PRO B CA 1
ATOM 6985 C C . PRO B 1 312 ? 1.865 -12.344 -18.406 1 98.62 312 PRO B C 1
ATOM 6987 O O . PRO B 1 312 ? 1.641 -11.172 -18.703 1 98.62 312 PRO B O 1
ATOM 6990 N N . LEU B 1 313 ? 0.901 -13.211 -18.156 1 98.88 313 LEU B N 1
ATOM 6991 C CA . LEU B 1 313 ? -0.492 -12.789 -18.125 1 98.88 313 LEU B CA 1
ATOM 6992 C C . LEU B 1 313 ? -0.717 -11.758 -17.031 1 98.88 313 LEU B C 1
ATOM 6994 O O . LEU B 1 313 ? -1.462 -10.789 -17.203 1 98.88 313 LEU B O 1
ATOM 6998 N N . MET B 1 314 ? -0.042 -11.961 -15.906 1 98.88 314 MET B N 1
ATOM 6999 C CA . MET B 1 314 ? -0.162 -11.023 -14.781 1 98.88 314 MET B CA 1
ATOM 7000 C C . MET B 1 314 ? 0.481 -9.688 -15.125 1 98.88 314 MET B C 1
ATOM 7002 O O . MET B 1 314 ? 0.009 -8.641 -14.68 1 98.88 314 MET B O 1
ATOM 7006 N N . ALA B 1 315 ? 1.566 -9.703 -15.891 1 98.69 315 ALA B N 1
ATOM 7007 C CA . ALA B 1 315 ? 2.168 -8.445 -16.344 1 98.69 315 ALA B CA 1
ATOM 7008 C C . ALA B 1 315 ? 1.186 -7.637 -17.172 1 98.69 315 ALA B C 1
ATOM 7010 O O . ALA B 1 315 ? 1.02 -6.434 -16.953 1 98.69 315 ALA B O 1
ATOM 7011 N N . ILE B 1 316 ? 0.505 -8.305 -18.062 1 98.81 316 ILE B N 1
ATOM 7012 C CA . ILE B 1 316 ? -0.452 -7.633 -18.938 1 98.81 316 ILE B CA 1
ATOM 7013 C C . ILE B 1 316 ? -1.662 -7.18 -18.125 1 98.81 316 ILE B C 1
ATOM 7015 O O . ILE B 1 316 ? -2.176 -6.074 -18.328 1 98.81 316 ILE B O 1
ATOM 7019 N N . LEU B 1 317 ? -2.107 -8.055 -17.25 1 98.88 317 LEU B N 1
ATOM 7020 C CA . LEU B 1 317 ? -3.213 -7.676 -16.375 1 98.88 317 LEU B CA 1
ATOM 7021 C C . LEU B 1 317 ? -2.879 -6.41 -15.594 1 98.88 317 LEU B C 1
ATOM 7023 O O . LEU B 1 317 ? -3.746 -5.559 -15.383 1 98.88 317 LEU B O 1
ATOM 7027 N N . GLY B 1 318 ? -1.616 -6.34 -15.148 1 98.56 318 GLY B N 1
ATOM 7028 C CA . GLY B 1 318 ? -1.201 -5.121 -14.469 1 98.56 318 GLY B CA 1
ATOM 7029 C C . GLY B 1 318 ? -1.417 -3.871 -15.297 1 98.56 318 GLY B C 1
ATOM 7030 O O . GLY B 1 318 ? -1.866 -2.846 -14.781 1 98.56 318 GLY B O 1
ATOM 7031 N N . ASP B 1 319 ? -1.138 -3.939 -16.562 1 98 319 ASP B N 1
ATOM 7032 C CA . ASP B 1 319 ? -1.353 -2.809 -17.469 1 98 319 ASP B CA 1
ATOM 7033 C C . ASP B 1 319 ? -2.84 -2.494 -17.609 1 98 319 ASP B C 1
ATOM 7035 O O . ASP B 1 319 ? -3.232 -1.326 -17.641 1 98 319 ASP B O 1
ATOM 7039 N N . ILE B 1 320 ? -3.627 -3.51 -17.672 1 98.31 320 ILE B N 1
ATOM 7040 C CA . ILE B 1 320 ? -5.07 -3.33 -17.781 1 98.31 320 ILE B CA 1
ATOM 7041 C C . ILE B 1 320 ? -5.605 -2.646 -16.516 1 98.31 320 ILE B C 1
ATOM 7043 O O . ILE B 1 320 ? -6.43 -1.735 -16.609 1 98.31 320 ILE B O 1
ATOM 7047 N N . ILE B 1 321 ? -5.141 -3.08 -15.383 1 97.5 321 ILE B N 1
ATOM 7048 C CA . ILE B 1 321 ? -5.562 -2.504 -14.109 1 97.5 321 ILE B CA 1
ATOM 7049 C C . ILE B 1 321 ? -5.184 -1.024 -14.062 1 97.5 321 ILE B C 1
ATOM 7051 O O . ILE B 1 321 ? -5.977 -0.189 -13.625 1 97.5 321 ILE B O 1
ATOM 7055 N N . GLU B 1 322 ? -3.996 -0.703 -14.531 1 95.06 322 GLU B N 1
ATOM 7056 C CA . GLU B 1 322 ? -3.561 0.691 -14.539 1 95.06 322 GLU B CA 1
ATOM 7057 C C . GLU B 1 322 ? -4.445 1.534 -15.453 1 95.06 322 GLU B C 1
ATOM 7059 O O . GLU B 1 322 ? -4.832 2.65 -15.102 1 95.06 322 GLU B O 1
ATOM 7064 N N . VAL B 1 323 ? -4.766 1.01 -16.625 1 94.31 323 VAL B N 1
ATOM 7065 C CA . VAL B 1 323 ? -5.633 1.724 -17.562 1 94.31 323 VAL B CA 1
ATOM 7066 C C . VAL B 1 323 ? -7.016 1.907 -16.938 1 94.31 323 VAL B C 1
ATOM 7068 O O . VAL B 1 323 ? -7.598 2.992 -17.016 1 94.31 323 VAL B O 1
ATOM 7071 N N . HIS B 1 324 ? -7.484 0.857 -16.297 1 94.25 324 HIS B N 1
ATOM 7072 C CA . HIS B 1 324 ? -8.805 0.863 -15.672 1 94.25 324 HIS B CA 1
ATOM 7073 C C . HIS B 1 324 ? -8.891 1.927 -14.586 1 94.25 324 HIS B C 1
ATOM 7075 O O . HIS B 1 324 ? -9.844 2.709 -14.555 1 94.25 324 HIS B O 1
ATOM 7081 N N . HIS B 1 325 ? -7.953 2.031 -13.734 1 91.88 325 HIS B N 1
ATOM 7082 C CA . HIS B 1 325 ? -7.996 2.963 -12.617 1 91.88 325 HIS B CA 1
ATOM 7083 C C . HIS B 1 325 ? -7.688 4.387 -13.07 1 91.88 325 HIS B C 1
ATOM 7085 O O . HIS B 1 325 ? -8.211 5.348 -12.5 1 91.88 325 HIS B O 1
ATOM 7091 N N . ARG B 1 326 ? -6.887 4.535 -14.07 1 90.56 326 ARG B N 1
ATOM 7092 C CA . ARG B 1 326 ? -6.609 5.863 -14.609 1 90.56 326 ARG B CA 1
ATOM 7093 C C . ARG B 1 326 ? -7.883 6.508 -15.148 1 90.56 326 ARG B C 1
ATOM 7095 O O . ARG B 1 326 ? -8.086 7.711 -15 1 90.56 326 ARG B O 1
ATOM 7102 N N . ARG B 1 327 ? -8.719 5.715 -15.719 1 91.31 327 ARG B N 1
ATOM 7103 C CA . ARG B 1 327 ? -9.977 6.203 -16.266 1 91.31 327 ARG B CA 1
ATOM 7104 C C . ARG B 1 327 ? -10.867 6.777 -15.172 1 91.31 327 ARG B C 1
ATOM 7106 O O . ARG B 1 327 ? -11.695 7.648 -15.43 1 91.31 327 ARG B O 1
ATOM 7113 N N . ARG B 1 328 ? -10.641 6.332 -14.031 1 91.25 328 ARG B N 1
ATOM 7114 C CA . ARG B 1 328 ? -11.516 6.703 -12.93 1 91.25 328 ARG B CA 1
ATOM 7115 C C . ARG B 1 328 ? -10.953 7.891 -12.156 1 91.25 328 ARG B C 1
ATOM 7117 O O . ARG B 1 328 ? -11.586 8.383 -11.219 1 91.25 328 ARG B O 1
ATOM 7124 N N . HIS B 1 329 ? -9.766 8.359 -12.5 1 92.56 329 HIS B N 1
ATOM 7125 C CA . HIS B 1 329 ? -9.219 9.555 -11.875 1 92.56 329 HIS B CA 1
ATOM 7126 C C . HIS B 1 329 ? -10.109 10.766 -12.117 1 92.56 329 HIS B C 1
ATOM 7128 O O . HIS B 1 329 ? -10.539 11.008 -13.25 1 92.56 329 HIS B O 1
ATOM 7134 N N . PRO B 1 330 ? -10.414 11.508 -11.141 1 92.12 330 PRO B N 1
ATOM 7135 C CA . PRO B 1 330 ? -11.391 12.594 -11.273 1 92.12 330 PRO B CA 1
ATOM 7136 C C . PRO B 1 330 ? -10.906 13.719 -12.18 1 92.12 330 PRO B C 1
ATOM 7138 O O . PRO B 1 330 ? -11.711 14.367 -12.852 1 92.12 330 PRO B O 1
ATOM 7141 N N . ARG B 1 331 ? -9.664 13.953 -12.328 1 93.44 331 ARG B N 1
ATOM 7142 C CA . ARG B 1 331 ? -9.164 15.102 -13.078 1 93.44 331 ARG B CA 1
ATOM 7143 C C . ARG B 1 331 ? -8.414 14.664 -14.328 1 93.44 331 ARG B C 1
ATOM 7145 O O . ARG B 1 331 ? -8.453 15.336 -15.352 1 93.44 331 ARG B O 1
ATOM 7152 N N . LEU B 1 332 ? -7.785 13.492 -14.266 1 89.75 332 LEU B N 1
ATOM 7153 C CA . LEU B 1 332 ? -6.93 13.047 -15.367 1 89.75 332 LEU B CA 1
ATOM 7154 C C . LEU B 1 332 ? -7.613 11.953 -16.172 1 89.75 332 LEU B C 1
ATOM 7156 O O . LEU B 1 332 ? -7.121 11.562 -17.234 1 89.75 332 LEU B O 1
ATOM 7160 N N . GLY B 1 333 ? -8.766 11.477 -15.727 1 85.75 333 GLY B N 1
ATOM 7161 C CA . GLY B 1 333 ? -9.391 10.305 -16.312 1 85.75 333 GLY B CA 1
ATOM 7162 C C . GLY B 1 333 ? -10.039 10.578 -17.656 1 85.75 333 GLY B C 1
ATOM 7163 O O . GLY B 1 333 ? -10.258 9.664 -18.453 1 85.75 333 GLY B O 1
ATOM 7164 N N . GLY B 1 334 ? -10.383 11.719 -17.953 1 80.5 334 GLY B N 1
ATOM 7165 C CA . GLY B 1 334 ? -11.07 12.055 -19.188 1 80.5 334 GLY B CA 1
ATOM 7166 C C . GLY B 1 334 ? -10.156 12.117 -20.391 1 80.5 334 GLY B C 1
ATOM 7167 O O . GLY B 1 334 ? -10.602 12.352 -21.516 1 80.5 334 GLY B O 1
ATOM 7168 N N . LEU B 1 335 ? -8.945 11.688 -20.156 1 77.62 335 LEU B N 1
ATOM 7169 C CA . LEU B 1 335 ? -7.969 11.758 -21.234 1 77.62 335 LEU B CA 1
ATOM 7170 C C . LEU B 1 335 ? -8.086 10.539 -22.156 1 77.62 335 LEU B C 1
ATOM 7172 O O . LEU B 1 335 ? -8.555 9.477 -21.719 1 77.62 335 LEU B O 1
ATOM 7176 N N . ASP B 1 336 ? -7.695 10.75 -23.328 1 82.25 336 ASP B N 1
ATOM 7177 C CA . ASP B 1 336 ? -7.738 9.688 -24.328 1 82.25 336 ASP B CA 1
ATOM 7178 C C . ASP B 1 336 ? -6.777 8.555 -23.969 1 82.25 336 ASP B C 1
ATOM 7180 O O . ASP B 1 336 ? -5.574 8.781 -23.812 1 82.25 336 ASP B O 1
ATOM 7184 N N . ASP B 1 337 ? -7.34 7.379 -23.828 1 86.88 337 ASP B N 1
ATOM 7185 C CA . ASP B 1 337 ? -6.488 6.246 -23.469 1 86.88 337 ASP B CA 1
ATOM 7186 C C . ASP B 1 337 ? -6.359 5.273 -24.641 1 86.88 337 ASP B C 1
ATOM 7188 O O . ASP B 1 337 ? -6.008 4.105 -24.438 1 86.88 337 ASP B O 1
ATOM 7192 N N . SER B 1 338 ? -6.711 5.676 -25.844 1 88.38 338 SER B N 1
ATOM 7193 C CA . SER B 1 338 ? -6.691 4.816 -27.031 1 88.38 338 SER B CA 1
ATOM 7194 C C . SER B 1 338 ? -5.301 4.242 -27.266 1 88.38 338 SER B C 1
ATOM 7196 O O . SER B 1 338 ? -5.164 3.09 -27.688 1 88.38 338 SER B O 1
ATOM 7198 N N . HIS B 1 339 ? -4.367 5.043 -27.031 1 89.25 339 HIS B N 1
ATOM 7199 C CA . HIS B 1 339 ? -3.002 4.57 -27.234 1 89.25 339 HIS B CA 1
ATOM 7200 C C . HIS B 1 339 ? -2.637 3.486 -26.219 1 89.25 339 HIS B C 1
ATOM 7202 O O . HIS B 1 339 ? -2.016 2.482 -26.578 1 89.25 339 HIS B O 1
ATOM 7208 N N . SER B 1 340 ? -2.951 3.73 -24.984 1 92.38 340 SER B N 1
ATOM 7209 C CA . SER B 1 340 ? -2.699 2.719 -23.969 1 92.38 340 SER B CA 1
ATOM 7210 C C . SER B 1 340 ? -3.414 1.412 -24.297 1 92.38 340 SER B C 1
ATOM 7212 O O . SER B 1 340 ? -2.852 0.329 -24.125 1 92.38 340 SER B O 1
ATOM 7214 N N . VAL B 1 341 ? -4.656 1.489 -24.797 1 95 341 VAL B N 1
ATOM 7215 C CA . VAL B 1 341 ? -5.441 0.316 -25.156 1 95 341 VAL B CA 1
ATOM 7216 C C . VAL B 1 341 ? -4.777 -0.414 -26.312 1 95 341 VAL B C 1
ATOM 7218 O O . VAL B 1 341 ? -4.703 -1.646 -26.328 1 95 341 VAL B O 1
ATOM 7221 N N . ALA B 1 342 ? -4.266 0.335 -27.219 1 95.25 342 ALA B N 1
ATOM 7222 C CA . ALA B 1 342 ? -3.602 -0.26 -28.375 1 95.25 342 ALA B CA 1
ATOM 7223 C C . ALA B 1 342 ? -2.346 -1.02 -27.953 1 95.25 342 ALA B C 1
ATOM 7225 O O . ALA B 1 342 ? -2.064 -2.102 -28.469 1 95.25 342 ALA B O 1
ATOM 7226 N N . VAL B 1 343 ? -1.596 -0.413 -27.047 1 95.62 343 VAL B N 1
ATOM 7227 C CA . VAL B 1 343 ? -0.387 -1.061 -26.547 1 95.62 343 VAL B CA 1
ATOM 7228 C C . VAL B 1 343 ? -0.748 -2.389 -25.891 1 95.62 343 VAL B C 1
ATOM 7230 O O . VAL B 1 343 ? -0.114 -3.414 -26.141 1 95.62 343 VAL B O 1
ATOM 7233 N N . VAL B 1 344 ? -1.759 -2.412 -25.078 1 97.75 344 VAL B N 1
ATOM 7234 C CA . VAL B 1 344 ? -2.17 -3.611 -24.344 1 97.75 344 VAL B CA 1
ATOM 7235 C C . VAL B 1 344 ? -2.688 -4.656 -25.344 1 97.75 344 VAL B C 1
ATOM 7237 O O . VAL B 1 344 ? -2.412 -5.848 -25.188 1 97.75 344 VAL B O 1
ATOM 7240 N N . GLN B 1 345 ? -3.416 -4.223 -26.359 1 97.69 345 GLN B N 1
ATOM 7241 C CA . GLN B 1 345 ? -3.891 -5.137 -27.391 1 97.69 345 GLN B CA 1
ATOM 7242 C C . GLN B 1 345 ? -2.727 -5.809 -28.109 1 97.69 345 GLN B C 1
ATOM 7244 O O . GLN B 1 345 ? -2.797 -6.988 -28.453 1 97.69 345 GLN B O 1
ATOM 7249 N N . GLY B 1 346 ? -1.753 -4.988 -28.344 1 98.19 346 GLY B N 1
ATOM 7250 C CA . GLY B 1 346 ? -0.557 -5.551 -28.938 1 98.19 346 GLY B CA 1
ATOM 7251 C C . GLY B 1 346 ? 0.104 -6.613 -28.078 1 98.19 346 GLY B C 1
ATOM 7252 O O . GLY B 1 346 ? 0.565 -7.637 -28.594 1 98.19 346 GLY B O 1
ATOM 7253 N N . LEU B 1 347 ? 0.176 -6.379 -26.812 1 98.44 347 LEU B N 1
ATOM 7254 C CA . LEU B 1 347 ? 0.745 -7.34 -25.875 1 98.44 347 LEU B CA 1
ATOM 7255 C C . LEU B 1 347 ? -0.072 -8.625 -25.844 1 98.44 347 LEU B C 1
ATOM 7257 O O . LEU B 1 347 ? 0.491 -9.727 -25.828 1 98.44 347 LEU B O 1
ATOM 7261 N N . LEU B 1 348 ? -1.414 -8.5 -25.812 1 98.69 348 LEU B N 1
ATOM 7262 C CA . LEU B 1 348 ? -2.293 -9.664 -25.797 1 98.69 348 LEU B CA 1
ATOM 7263 C C . LEU B 1 348 ? -2.115 -10.484 -27.078 1 98.69 348 LEU B C 1
ATOM 7265 O O . LEU B 1 348 ? -2.066 -11.711 -27.031 1 98.69 348 LEU B O 1
ATOM 7269 N N . SER B 1 349 ? -1.985 -9.812 -28.172 1 98.44 349 SER B N 1
ATOM 7270 C CA . SER B 1 349 ? -1.767 -10.5 -29.438 1 98.44 349 SER B CA 1
ATOM 7271 C C . SER B 1 349 ? -0.428 -11.227 -29.453 1 98.44 349 SER B C 1
ATOM 7273 O O . SER B 1 349 ? -0.334 -12.352 -29.938 1 98.44 349 SER B O 1
ATOM 7275 N N . ALA B 1 350 ? 0.589 -10.547 -28.969 1 98.62 350 ALA B N 1
ATOM 7276 C CA . ALA B 1 350 ? 1.909 -11.164 -28.891 1 98.62 350 ALA B CA 1
ATOM 7277 C C . ALA B 1 350 ? 1.889 -12.391 -27.984 1 98.62 350 ALA B C 1
ATOM 7279 O O . ALA B 1 350 ? 2.523 -13.406 -28.281 1 98.62 350 ALA B O 1
ATOM 7280 N N . TYR B 1 351 ? 1.227 -12.297 -26.938 1 98.62 351 TYR B N 1
ATOM 7281 C CA . TYR B 1 351 ? 1.097 -13.438 -26.031 1 98.62 351 TYR B CA 1
ATOM 7282 C C . TYR B 1 351 ? 0.376 -14.594 -26.703 1 98.62 351 TYR B C 1
ATOM 7284 O O . TYR B 1 351 ? 0.789 -15.75 -26.578 1 98.62 351 TYR B O 1
ATOM 7292 N N . GLU B 1 352 ? -0.707 -14.297 -27.344 1 98.38 352 GLU B N 1
ATOM 7293 C CA . GLU B 1 352 ? -1.476 -15.32 -28.047 1 98.38 352 GLU B CA 1
ATOM 7294 C C . GLU B 1 352 ? -0.612 -16.047 -29.062 1 98.38 352 GLU B C 1
ATOM 7296 O O . GLU B 1 352 ? -0.667 -17.281 -29.172 1 98.38 352 GLU B O 1
ATOM 7301 N N . MET B 1 353 ? 0.198 -15.305 -29.766 1 98 353 MET B N 1
ATOM 7302 C CA . MET B 1 353 ? 1.084 -15.898 -30.766 1 98 353 MET B CA 1
ATOM 7303 C C . MET B 1 353 ? 2.139 -16.781 -30.109 1 98 353 MET B C 1
ATOM 7305 O O . MET B 1 353 ? 2.459 -17.859 -30.609 1 98 353 MET B O 1
ATOM 7309 N N . SER B 1 354 ? 2.656 -16.266 -29.016 1 98.06 354 SER B N 1
ATOM 7310 C CA . SER B 1 354 ? 3.662 -17.047 -28.312 1 98.06 354 SER B CA 1
ATOM 7311 C C . SER B 1 354 ? 3.066 -18.328 -27.734 1 98.06 354 SER B C 1
ATOM 7313 O O . SER B 1 354 ? 3.73 -19.375 -27.703 1 98.06 354 SER B O 1
ATOM 7315 N N . LEU B 1 355 ? 1.856 -18.266 -27.25 1 97 355 LEU B N 1
ATOM 7316 C CA . LEU B 1 355 ? 1.165 -19.438 -26.719 1 97 355 LEU B CA 1
ATOM 7317 C C . LEU B 1 355 ? 0.928 -20.484 -27.812 1 97 355 LEU B C 1
ATOM 7319 O O . LEU B 1 355 ? 1.122 -21.672 -27.578 1 97 355 LEU B O 1
ATOM 7323 N N . ALA B 1 356 ? 0.541 -20.031 -28.984 1 95.25 356 ALA B N 1
ATOM 7324 C CA . ALA B 1 356 ? 0.287 -20.922 -30.125 1 95.25 356 ALA B CA 1
ATOM 7325 C C . ALA B 1 356 ? 1.571 -21.594 -30.578 1 95.25 356 ALA B C 1
ATOM 7327 O O . ALA B 1 356 ? 1.542 -22.734 -31.062 1 95.25 356 ALA B O 1
ATOM 7328 N N . ALA B 1 357 ? 2.654 -20.938 -30.391 1 94.25 357 ALA B N 1
ATOM 7329 C CA . ALA B 1 357 ? 3.947 -21.438 -30.859 1 94.25 357 ALA B CA 1
ATOM 7330 C C . ALA B 1 357 ? 4.48 -22.531 -29.953 1 94.25 357 ALA B C 1
ATOM 7332 O O . ALA B 1 357 ? 5.391 -23.281 -30.328 1 94.25 357 ALA B O 1
ATOM 7333 N N . LEU B 1 358 ? 3.922 -22.594 -28.781 1 91.94 358 LEU B N 1
ATOM 7334 C CA . LEU B 1 358 ? 4.367 -23.641 -27.875 1 91.94 358 LEU B CA 1
ATOM 7335 C C . LEU B 1 358 ? 3.922 -25.016 -28.359 1 91.94 358 LEU B C 1
ATOM 7337 O O . LEU B 1 358 ? 2.764 -25.203 -28.734 1 91.94 358 LEU B O 1
ATOM 7341 N N . SER B 1 359 ? 4.852 -25.891 -28.891 1 77.44 359 SER B N 1
ATOM 7342 C CA . SER B 1 359 ? 4.555 -27.219 -29.406 1 77.44 359 SER B CA 1
ATOM 7343 C C . SER B 1 359 ? 4.105 -28.156 -28.281 1 77.44 359 SER B C 1
ATOM 7345 O O . SER B 1 359 ? 4.695 -28.172 -27.203 1 77.44 359 SER B O 1
ATOM 7347 N N . PRO B 1 360 ? 2.857 -28.719 -28.469 1 64.12 360 PRO B N 1
ATOM 7348 C CA . PRO B 1 360 ? 2.475 -29.688 -27.438 1 64.12 360 PRO B CA 1
ATOM 7349 C C . PRO B 1 360 ? 3.533 -30.766 -27.219 1 64.12 360 PRO B C 1
ATOM 7351 O O . PRO B 1 360 ? 3.633 -31.328 -26.125 1 64.12 360 PRO B O 1
ATOM 7354 N N . ASP B 1 361 ? 4.215 -31.281 -28.406 1 54.19 361 ASP B N 1
ATOM 7355 C CA . ASP B 1 361 ? 5.223 -32.344 -28.312 1 54.19 361 ASP B CA 1
ATOM 7356 C C . ASP B 1 361 ? 6.535 -31.781 -27.75 1 54.19 361 ASP B C 1
ATOM 7358 O O . ASP B 1 361 ? 7.074 -30.812 -28.266 1 54.19 361 ASP B O 1
ATOM 7362 N N . GLY B 1 362 ? 6.582 -31.328 -26.641 1 47.12 362 GLY B N 1
ATOM 7363 C CA . GLY B 1 362 ? 7.797 -30.906 -25.969 1 47.12 362 GLY B CA 1
ATOM 7364 C C . GLY B 1 362 ? 9.047 -31.156 -26.781 1 47.12 362 GLY B C 1
ATOM 7365 O O . GLY B 1 362 ? 10.094 -31.5 -26.234 1 47.12 362 GLY B O 1
ATOM 7366 N N . ASP B 1 363 ? 9.086 -31.484 -28.078 1 38.66 363 ASP B N 1
ATOM 7367 C CA . ASP B 1 363 ? 10.344 -31.719 -28.766 1 38.66 363 ASP B CA 1
ATOM 7368 C C . ASP B 1 363 ? 11.344 -30.609 -28.469 1 38.66 363 ASP B C 1
ATOM 7370 O O . ASP B 1 363 ? 11.156 -29.469 -28.906 1 38.66 363 ASP B O 1
ATOM 7374 N N . ASP B 1 364 ? 11.898 -30.672 -27.312 1 39.34 364 ASP B N 1
ATOM 7375 C CA . ASP B 1 364 ? 13.195 -30.031 -27.125 1 39.34 364 ASP B CA 1
ATOM 7376 C C . ASP B 1 364 ? 14.102 -30.266 -28.328 1 39.34 364 ASP B C 1
ATOM 7378 O O . ASP B 1 364 ? 14.773 -31.297 -28.406 1 39.34 364 ASP B O 1
ATOM 7382 N N . ASN B 1 365 ? 13.852 -30.188 -29.531 1 34.28 365 ASN B N 1
ATOM 7383 C CA . ASN B 1 365 ? 14.867 -30.391 -30.562 1 34.28 365 ASN B CA 1
ATOM 7384 C C . ASN B 1 365 ? 16.219 -29.828 -30.125 1 34.28 365 ASN B C 1
ATOM 7386 O O . ASN B 1 365 ? 17.219 -30.016 -30.812 1 34.28 365 ASN B O 1
ATOM 7390 N N . GLY B 1 366 ? 16.375 -28.578 -29.641 1 33.31 366 GLY B N 1
ATOM 7391 C CA . GLY B 1 366 ? 17.766 -28.125 -29.672 1 33.31 366 GLY B CA 1
ATOM 7392 C C . GLY B 1 366 ? 18.656 -28.906 -28.719 1 33.31 366 GLY B C 1
ATOM 7393 O O . GLY B 1 366 ? 19.891 -28.781 -28.781 1 33.31 366 GLY B O 1
ATOM 7394 N N . THR B 1 367 ? 18.422 -29.016 -27.453 1 31.59 367 THR B N 1
ATOM 7395 C CA . THR B 1 367 ? 19.547 -29.578 -26.719 1 31.59 367 THR B CA 1
ATOM 7396 C C . THR B 1 367 ? 19.594 -31.094 -26.891 1 31.59 367 THR B C 1
ATOM 7398 O O . THR B 1 367 ? 18.641 -31.797 -26.578 1 31.59 367 THR B O 1
ATOM 7401 N N . MET B 1 368 ? 20.375 -31.578 -27.875 1 29.3 368 MET B N 1
ATOM 7402 C CA . MET B 1 368 ? 20.906 -32.938 -28.047 1 29.3 368 MET B CA 1
ATOM 7403 C C . MET B 1 368 ? 21.141 -33.594 -26.688 1 29.3 368 MET B C 1
ATOM 7405 O O . MET B 1 368 ? 21.703 -32.969 -25.781 1 29.3 368 MET B O 1
ATOM 7409 N N . PRO B 1 369 ? 20.391 -34.531 -26.344 1 31.52 369 PRO B N 1
ATOM 7410 C CA . PRO B 1 369 ? 20.797 -35.281 -25.141 1 31.52 369 PRO B CA 1
ATOM 7411 C C . PRO B 1 369 ? 22.281 -35.594 -25.109 1 31.52 369 PRO B C 1
ATOM 7413 O O . PRO B 1 369 ? 22.859 -36.031 -26.109 1 31.52 369 PRO B O 1
ATOM 7416 N N . LEU B 1 370 ? 23.062 -34.781 -24.484 1 28.14 370 LEU B N 1
ATOM 7417 C CA . LEU B 1 370 ? 24.453 -35.188 -24.375 1 28.14 370 LEU B CA 1
ATOM 7418 C C . LEU B 1 370 ? 24.547 -36.688 -24.062 1 28.14 370 LEU B C 1
ATOM 7420 O O . LEU B 1 370 ? 23.797 -37.188 -23.234 1 28.14 370 LEU B O 1
ATOM 7424 N N . PRO B 1 371 ? 25 -37.469 -24.984 1 28.41 371 PRO B N 1
ATOM 7425 C CA . PRO B 1 371 ? 25.25 -38.906 -24.797 1 28.41 371 PRO B CA 1
ATOM 7426 C C . PRO B 1 371 ? 25.969 -39.188 -23.484 1 28.41 371 PRO B C 1
ATOM 7428 O O . PRO B 1 371 ? 27.062 -38.688 -23.25 1 28.41 371 PRO B O 1
ATOM 7431 N N . ILE B 1 372 ? 25.234 -39.219 -22.359 1 26.64 372 ILE B N 1
ATOM 7432 C CA . ILE B 1 372 ? 25.938 -39.719 -21.188 1 26.64 372 ILE B CA 1
ATOM 7433 C C . ILE B 1 372 ? 26.578 -41.062 -21.516 1 26.64 372 ILE B C 1
ATOM 7435 O O . ILE B 1 372 ? 25.891 -42.031 -21.828 1 26.64 372 ILE B O 1
ATOM 7439 N N . HIS B 1 373 ? 27.688 -41.094 -22.203 1 24.19 373 HIS B N 1
ATOM 7440 C CA . HIS B 1 373 ? 28.547 -42.25 -22.328 1 24.19 373 HIS B CA 1
ATOM 7441 C C . HIS B 1 373 ? 28.844 -42.875 -20.969 1 24.19 373 HIS B C 1
ATOM 7443 O O . HIS B 1 373 ? 29.5 -42.281 -20.125 1 24.19 373 HIS B O 1
ATOM 7449 N N . THR B 1 374 ? 27.859 -43.625 -20.469 1 25.58 374 THR B N 1
ATOM 7450 C CA . THR B 1 374 ? 28.156 -44.469 -19.312 1 25.58 374 THR B CA 1
ATOM 7451 C C . THR B 1 374 ? 29.344 -45.375 -19.594 1 25.58 374 THR B C 1
ATOM 7453 O O . THR B 1 374 ? 29.312 -46.188 -20.5 1 25.58 374 THR B O 1
ATOM 7456 N N . PRO B 1 375 ? 30.516 -44.844 -19.391 1 24.14 375 PRO B N 1
ATOM 7457 C CA . PRO B 1 375 ? 31.609 -45.781 -19.578 1 24.14 375 PRO B CA 1
ATOM 7458 C C . PRO B 1 375 ? 31.391 -47.094 -18.797 1 24.14 375 PRO B C 1
ATOM 7460 O O . PRO B 1 375 ? 30.859 -47.062 -17.688 1 24.14 375 PRO B O 1
ATOM 7463 N N . LYS B 1 376 ? 31.344 -48.25 -19.453 1 26.44 376 LYS B N 1
ATOM 7464 C CA . LYS B 1 376 ? 31.25 -49.656 -19.109 1 26.44 376 LYS B CA 1
ATOM 7465 C C . LYS B 1 376 ? 32.344 -50.062 -18.125 1 26.44 376 LYS B C 1
ATOM 7467 O O . LYS B 1 376 ? 32.594 -51.25 -17.906 1 26.44 376 LYS B O 1
ATOM 7472 N N . GLY B 1 377 ? 33.094 -49.156 -17.469 1 21.36 377 GLY B N 1
ATOM 7473 C CA . GLY B 1 377 ? 34.219 -49.844 -16.891 1 21.36 377 GLY B CA 1
ATOM 7474 C C . GLY B 1 377 ? 33.844 -50.969 -15.945 1 21.36 377 GLY B C 1
ATOM 7475 O O . GLY B 1 377 ? 32.688 -51.031 -15.523 1 21.36 377 GLY B O 1
ATOM 7476 N N . ILE B 1 378 ? 34.844 -51.812 -15.492 1 23.78 378 ILE B N 1
ATOM 7477 C CA . ILE B 1 378 ? 35.219 -53.188 -15.125 1 23.78 378 ILE B CA 1
ATOM 7478 C C . ILE B 1 378 ? 34.781 -53.469 -13.688 1 23.78 378 ILE B C 1
ATOM 7480 O O . ILE B 1 378 ? 35.031 -54.531 -13.156 1 23.78 378 ILE B O 1
ATOM 7484 N N . VAL B 1 379 ? 34.25 -52.562 -12.875 1 23.05 379 VAL B N 1
ATOM 7485 C CA . VAL B 1 379 ? 34.688 -53 -11.555 1 23.05 379 VAL B CA 1
ATOM 7486 C C . VAL B 1 379 ? 33.938 -54.281 -11.18 1 23.05 379 VAL B C 1
ATOM 7488 O O . VAL B 1 379 ? 32.719 -54.344 -11.219 1 23.05 379 VAL B O 1
ATOM 7491 N N . ALA B 1 380 ? 34.562 -55.469 -11.094 1 22.73 380 ALA B N 1
ATOM 7492 C CA . ALA B 1 380 ? 34.344 -56.906 -10.789 1 22.73 380 ALA B CA 1
ATOM 7493 C C . ALA B 1 380 ? 33.688 -57.094 -9.43 1 22.73 380 ALA B C 1
ATOM 7495 O O . ALA B 1 380 ? 33.125 -58.156 -9.148 1 22.73 380 ALA B O 1
ATOM 7496 N N . GLY B 1 381 ? 34.062 -56.219 -8.445 1 22.33 381 GLY B N 1
ATOM 7497 C CA . GLY B 1 381 ? 34.281 -57 -7.25 1 22.33 381 GLY B CA 1
ATOM 7498 C C . GLY B 1 381 ? 33 -57.656 -6.734 1 22.33 381 GLY B C 1
ATOM 7499 O O . GLY B 1 381 ? 31.922 -57.469 -7.316 1 22.33 381 GLY B O 1
ATOM 7500 N N . MET B 1 382 ? 32.844 -57.656 -5.297 1 25.25 382 MET B N 1
ATOM 7501 C CA . MET B 1 382 ? 32.406 -58.625 -4.32 1 25.25 382 MET B CA 1
ATOM 7502 C C . MET B 1 382 ? 30.875 -58.656 -4.25 1 25.25 382 MET B C 1
ATOM 7504 O O . MET B 1 382 ? 30.219 -57.656 -4.477 1 25.25 382 MET B O 1
ATOM 7508 N N . PRO B 1 383 ? 30.203 -59.844 -4.074 1 26.33 383 PRO B N 1
ATOM 7509 C CA . PRO B 1 383 ? 28.812 -60.25 -4.086 1 26.33 383 PRO B CA 1
ATOM 7510 C C . PRO B 1 383 ? 27.984 -59.594 -3 1 26.33 383 PRO B C 1
ATOM 7512 O O . PRO B 1 383 ? 26.844 -60 -2.744 1 26.33 383 PRO B O 1
ATOM 7515 N N . SER B 1 384 ? 28.328 -58.406 -2.471 1 26.17 384 SER B N 1
ATOM 7516 C CA . SER B 1 384 ? 27.672 -58.188 -1.183 1 26.17 384 SER B CA 1
ATOM 7517 C C . SER B 1 384 ? 26.156 -58.312 -1.3 1 26.17 384 SER B C 1
ATOM 7519 O O . SER B 1 384 ? 25.594 -58.125 -2.381 1 26.17 384 SER B O 1
ATOM 7521 N N . ARG B 1 385 ? 25.469 -58.719 -0.15 1 32.16 385 ARG B N 1
ATOM 7522 C CA . ARG B 1 385 ? 24.109 -59.156 0.177 1 32.16 385 ARG B CA 1
ATOM 7523 C C . ARG B 1 385 ? 23.078 -58.125 -0.234 1 32.16 385 ARG B C 1
ATOM 7525 O O . ARG B 1 385 ? 23.297 -56.938 -0.053 1 32.16 385 ARG B O 1
ATOM 7532 N N . PRO B 1 386 ? 22.109 -58.531 -1.039 1 28.17 386 PRO B N 1
ATOM 7533 C CA . PRO B 1 386 ? 21.094 -57.719 -1.731 1 28.17 386 PRO B CA 1
ATOM 7534 C C . PRO B 1 386 ? 20.219 -56.938 -0.77 1 28.17 386 PRO B C 1
ATOM 7536 O O . PRO B 1 386 ? 19.453 -57.531 0.008 1 28.17 386 PRO B O 1
ATOM 7539 N N . SER B 1 387 ? 20.844 -56.125 0.174 1 27.56 387 SER B N 1
ATOM 7540 C CA . SER B 1 387 ? 19.906 -55.469 1.075 1 27.56 387 SER B CA 1
ATOM 7541 C C . SER B 1 387 ? 18.719 -54.906 0.31 1 27.56 387 SER B C 1
ATOM 7543 O O . SER B 1 387 ? 18.891 -54.281 -0.742 1 27.56 387 SER B O 1
ATOM 7545 N N . ILE B 1 388 ? 17.562 -55.438 0.492 1 27.73 388 ILE B N 1
ATOM 7546 C CA . ILE B 1 388 ? 16.219 -55.125 -0.013 1 27.73 388 ILE B CA 1
ATOM 7547 C C . ILE B 1 388 ? 15.953 -53.625 0.109 1 27.73 388 ILE B C 1
ATOM 7549 O O . ILE B 1 388 ? 15.617 -53.156 1.189 1 27.73 388 ILE B O 1
ATOM 7553 N N . SER B 1 389 ? 16.938 -52.844 -0.22 1 27.81 389 SER B N 1
ATOM 7554 C CA . SER B 1 389 ? 16.625 -51.438 -0.168 1 27.81 389 SER B CA 1
ATOM 7555 C C . SER B 1 389 ? 15.367 -51.094 -0.969 1 27.81 389 SER B C 1
ATOM 7557 O O . SER B 1 389 ? 15.266 -51.469 -2.145 1 27.81 389 SER B O 1
ATOM 7559 N N . HIS B 1 390 ? 14.211 -51.188 -0.269 1 29.69 390 HIS B N 1
ATOM 7560 C CA . HIS B 1 390 ? 12.969 -50.75 -0.88 1 29.69 390 HIS B CA 1
ATOM 7561 C C . HIS B 1 390 ? 13.219 -49.531 -1.793 1 29.69 390 HIS B C 1
ATOM 7563 O O . HIS B 1 390 ? 13.945 -48.625 -1.427 1 29.69 390 HIS B O 1
ATOM 7569 N N . PRO B 1 391 ? 13.242 -49.812 -3.084 1 31.36 391 PRO B N 1
ATOM 7570 C CA . PRO B 1 391 ? 13.461 -48.719 -4.055 1 31.36 391 PRO B CA 1
ATOM 7571 C C . PRO B 1 391 ? 12.664 -47.469 -3.723 1 31.36 391 PRO B C 1
ATOM 7573 O O . PRO B 1 391 ? 11.484 -47.562 -3.377 1 31.36 391 PRO B O 1
ATOM 7576 N N . HIS B 1 392 ? 13.242 -46.625 -3.023 1 33 392 HIS B N 1
ATOM 7577 C CA . HIS B 1 392 ? 12.688 -45.281 -2.883 1 33 392 HIS B CA 1
ATOM 7578 C C . HIS B 1 392 ? 11.992 -44.844 -4.164 1 33 392 HIS B C 1
ATOM 7580 O O . HIS B 1 392 ? 12.539 -45 -5.258 1 33 392 HIS B O 1
ATOM 7586 N N . PRO B 1 393 ? 10.656 -45 -4.246 1 32.34 393 PRO B N 1
ATOM 7587 C CA . PRO B 1 393 ? 10.023 -44.469 -5.461 1 32.34 393 PRO B CA 1
ATOM 7588 C C . PRO B 1 393 ? 10.742 -43.25 -6.016 1 32.34 393 PRO B C 1
ATOM 7590 O O . PRO B 1 393 ? 11 -42.281 -5.277 1 32.34 393 PRO B O 1
ATOM 7593 N N . SER B 1 394 ? 11.688 -43.406 -6.844 1 32.97 394 SER B N 1
ATOM 7594 C CA . SER B 1 394 ? 12.328 -42.375 -7.629 1 32.97 394 SER B CA 1
ATOM 7595 C C . SER B 1 394 ? 11.32 -41.312 -8.07 1 32.97 394 SER B C 1
ATOM 7597 O O . SER B 1 394 ? 10.297 -41.625 -8.68 1 32.97 394 SER B O 1
ATOM 7599 N N . ALA B 1 395 ? 11.102 -40.312 -7.297 1 38.62 395 ALA B N 1
ATOM 7600 C CA . ALA B 1 395 ? 10.367 -39.125 -7.723 1 38.62 395 ALA B CA 1
ATOM 7601 C C . ALA B 1 395 ? 10.578 -38.844 -9.211 1 38.62 395 ALA B C 1
ATOM 7603 O O . ALA B 1 395 ? 11.719 -38.812 -9.68 1 38.62 395 ALA B O 1
ATOM 7604 N N . ALA B 1 396 ? 9.664 -39.125 -10.055 1 40.16 396 ALA B N 1
ATOM 7605 C CA . ALA B 1 396 ? 9.656 -38.906 -11.5 1 40.16 396 ALA B CA 1
ATOM 7606 C C . ALA B 1 396 ? 10.266 -37.531 -11.844 1 40.16 396 ALA B C 1
ATOM 7608 O O . ALA B 1 396 ? 10.008 -36.531 -11.156 1 40.16 396 ALA B O 1
ATOM 7609 N N . PRO B 1 397 ? 11.367 -37.406 -12.617 1 40.53 397 PRO B N 1
ATOM 7610 C CA . PRO B 1 397 ? 11.992 -36.156 -13.062 1 40.53 397 PRO B CA 1
ATOM 7611 C C . PRO B 1 397 ? 10.977 -35.125 -13.562 1 40.53 397 PRO B C 1
ATOM 7613 O O . PRO B 1 397 ? 9.906 -35.5 -14.039 1 40.53 397 PRO B O 1
ATOM 7616 N N . TYR B 1 398 ? 10.922 -33.938 -12.922 1 44.31 398 TYR B N 1
ATOM 7617 C CA . TYR B 1 398 ? 10.164 -32.844 -13.484 1 44.31 398 TYR B CA 1
ATOM 7618 C C . TYR B 1 398 ? 10.227 -32.844 -15.008 1 44.31 398 TYR B C 1
ATOM 7620 O O . TYR B 1 398 ? 11.273 -32.562 -15.594 1 44.31 398 TYR B O 1
ATOM 7628 N N . ASN B 1 399 ? 9.461 -33.688 -15.68 1 46.5 399 ASN B N 1
ATOM 7629 C CA . ASN B 1 399 ? 9.391 -33.625 -17.141 1 46.5 399 ASN B CA 1
ATOM 7630 C C . ASN B 1 399 ? 8.609 -32.375 -17.609 1 46.5 399 ASN B C 1
ATOM 7632 O O . ASN B 1 399 ? 7.383 -32.406 -17.688 1 46.5 399 ASN B O 1
ATOM 7636 N N . ALA B 1 400 ? 9.195 -31.172 -17.469 1 52 400 ALA B N 1
ATOM 7637 C CA . ALA B 1 400 ? 8.68 -29.906 -18 1 52 400 ALA B CA 1
ATOM 7638 C C . ALA B 1 400 ? 7.988 -30.125 -19.344 1 52 400 ALA B C 1
ATOM 7640 O O . ALA B 1 400 ? 7.09 -29.375 -19.719 1 52 400 ALA B O 1
ATOM 7641 N N . GLY B 1 401 ? 8.383 -31.25 -19.953 1 56.66 401 GLY B N 1
ATOM 7642 C CA . GLY B 1 401 ? 7.945 -31.547 -21.312 1 56.66 401 GLY B CA 1
ATOM 7643 C C . GLY B 1 401 ? 6.754 -32.5 -21.344 1 56.66 401 GLY B C 1
ATOM 7644 O O . GLY B 1 401 ? 6.484 -33.125 -22.375 1 56.66 401 GLY B O 1
ATOM 7645 N N . ASP B 1 402 ? 6.121 -32.531 -20.062 1 72.06 402 ASP B N 1
ATOM 7646 C CA . ASP B 1 402 ? 4.941 -33.406 -20.078 1 72.06 402 ASP B CA 1
ATOM 7647 C C . ASP B 1 402 ? 3.834 -32.812 -20.938 1 72.06 402 ASP B C 1
ATOM 7649 O O . ASP B 1 402 ? 3.346 -31.703 -20.656 1 72.06 402 ASP B O 1
ATOM 7653 N N . PRO B 1 403 ? 3.574 -33.344 -21.984 1 80.94 403 PRO B N 1
ATOM 7654 C CA . PRO B 1 403 ? 2.572 -32.812 -22.922 1 80.94 403 PRO B CA 1
ATOM 7655 C C . PRO B 1 403 ? 1.234 -32.531 -22.25 1 80.94 403 PRO B C 1
ATOM 7657 O O . PRO B 1 403 ? 0.526 -31.594 -22.656 1 80.94 403 PRO B O 1
ATOM 7660 N N . SER B 1 404 ? 0.98 -33.312 -21.203 1 84.25 404 SER B N 1
ATOM 7661 C CA . SER B 1 404 ? -0.287 -33.094 -20.516 1 84.25 404 SER B CA 1
ATOM 7662 C C . SER B 1 404 ? -0.293 -31.75 -19.797 1 84.25 404 SER B C 1
ATOM 7664 O O . SER B 1 404 ? -1.29 -31.031 -19.828 1 84.25 404 SER B O 1
ATOM 7666 N N . LYS B 1 405 ? 0.822 -31.438 -19.234 1 88 405 LYS B N 1
ATOM 7667 C CA . LYS B 1 405 ? 0.919 -30.156 -18.531 1 88 405 LYS B CA 1
ATOM 7668 C C . LYS B 1 405 ? 0.867 -28.984 -19.516 1 88 405 LYS B C 1
ATOM 7670 O O . LYS B 1 405 ? 0.264 -27.953 -19.219 1 88 405 LYS B O 1
ATOM 7675 N N . MET B 1 406 ? 1.462 -29.156 -20.625 1 92.19 406 MET B N 1
ATOM 7676 C CA . MET B 1 406 ? 1.46 -28.109 -21.641 1 92.19 406 MET B CA 1
ATOM 7677 C C . MET B 1 406 ? 0.049 -27.859 -22.172 1 92.19 406 MET B C 1
ATOM 7679 O O . MET B 1 406 ? -0.347 -26.719 -22.375 1 92.19 406 MET B O 1
ATOM 7683 N N . ARG B 1 407 ? -0.666 -28.969 -22.328 1 92.5 407 ARG B N 1
ATOM 7684 C CA . ARG B 1 407 ? -2.045 -28.859 -22.797 1 92.5 407 ARG B CA 1
ATOM 7685 C C . ARG B 1 407 ? -2.895 -28.094 -21.781 1 92.5 407 ARG B C 1
ATOM 7687 O O . ARG B 1 407 ? -3.705 -27.234 -22.156 1 92.5 407 ARG B O 1
ATOM 7694 N N . LEU B 1 408 ? -2.703 -28.406 -20.516 1 93.81 408 LEU B N 1
ATOM 7695 C CA . LEU B 1 408 ? -3.438 -27.719 -19.453 1 93.81 408 LEU B CA 1
ATOM 7696 C C . LEU B 1 408 ? -3.062 -26.25 -19.406 1 93.81 408 LEU B C 1
ATOM 7698 O O . LEU B 1 408 ? -3.941 -25.375 -19.391 1 93.81 408 LEU B O 1
ATOM 7702 N N . ALA B 1 409 ? -1.758 -25.969 -19.422 1 95.06 409 ALA B N 1
ATOM 7703 C CA . ALA B 1 409 ? -1.281 -24.594 -19.359 1 95.06 409 ALA B CA 1
ATOM 7704 C C . ALA B 1 409 ? -1.82 -23.766 -20.531 1 95.06 409 ALA B C 1
ATOM 7706 O O . ALA B 1 409 ? -2.244 -22.625 -20.359 1 95.06 409 ALA B O 1
ATOM 7707 N N . LYS B 1 410 ? -1.844 -24.375 -21.703 1 96.38 410 LYS B N 1
ATOM 7708 C CA . LYS B 1 410 ? -2.332 -23.688 -22.906 1 96.38 410 LYS B CA 1
ATOM 7709 C C . LYS B 1 410 ? -3.824 -23.391 -22.797 1 96.38 410 LYS B C 1
ATOM 7711 O O . LYS B 1 410 ? -4.27 -22.297 -23.125 1 96.38 410 LYS B O 1
ATOM 7716 N N . ALA B 1 411 ? -4.574 -24.375 -22.312 1 96.62 411 ALA B N 1
ATOM 7717 C CA . ALA B 1 411 ? -6.023 -24.203 -22.219 1 96.62 411 ALA B CA 1
ATOM 7718 C C . ALA B 1 411 ? -6.387 -23.109 -21.219 1 96.62 411 ALA B C 1
ATOM 7720 O O . ALA B 1 411 ? -7.176 -22.219 -21.531 1 96.62 411 ALA B O 1
ATOM 7721 N N . TYR B 1 412 ? -5.871 -23.188 -20.031 1 97.62 412 TYR B N 1
ATOM 7722 C CA . TYR B 1 412 ? -6.16 -22.203 -19 1 97.62 412 TYR B CA 1
ATOM 7723 C C . TYR B 1 412 ? -5.668 -20.828 -19.422 1 97.62 412 TYR B C 1
ATOM 7725 O O . TYR B 1 412 ? -6.348 -19.812 -19.188 1 97.62 412 TYR B O 1
ATOM 7733 N N . SER B 1 413 ? -4.473 -20.75 -20.062 1 98.5 413 SER B N 1
ATOM 7734 C CA . SER B 1 413 ? -3.928 -19.469 -20.531 1 98.5 413 SER B CA 1
ATOM 7735 C C . SER B 1 413 ? -4.824 -18.844 -21.578 1 98.5 413 SER B C 1
ATOM 7737 O O . SER B 1 413 ? -5.008 -17.625 -21.594 1 98.5 413 SER B O 1
ATOM 7739 N N . THR B 1 414 ? -5.32 -19.656 -22.453 1 98.44 414 THR B N 1
ATOM 7740 C CA . THR B 1 414 ? -6.211 -19.156 -23.5 1 98.44 414 THR B CA 1
ATOM 7741 C C . THR B 1 414 ? -7.457 -18.516 -22.891 1 98.44 414 THR B C 1
ATOM 7743 O O . THR B 1 414 ? -7.895 -17.453 -23.312 1 98.44 414 THR B O 1
ATOM 7746 N N . HIS B 1 415 ? -8.031 -19.203 -21.922 1 98.5 415 HIS B N 1
ATOM 7747 C CA . HIS B 1 415 ? -9.195 -18.641 -21.234 1 98.5 415 HIS B CA 1
ATOM 7748 C C . HIS B 1 415 ? -8.875 -17.297 -20.594 1 98.5 415 HIS B C 1
ATOM 7750 O O . HIS B 1 415 ? -9.602 -16.328 -20.797 1 98.5 415 HIS B O 1
ATOM 7756 N N . ILE B 1 416 ? -7.805 -17.25 -19.828 1 98.81 416 ILE B N 1
ATOM 7757 C CA . ILE B 1 416 ? -7.434 -16.047 -19.109 1 98.81 416 ILE B CA 1
ATOM 7758 C C . ILE B 1 416 ? -7.129 -14.922 -20.109 1 98.81 416 ILE B C 1
ATOM 7760 O O . ILE B 1 416 ? -7.484 -13.766 -19.891 1 98.81 416 ILE B O 1
ATOM 7764 N N . LEU B 1 417 ? -6.488 -15.289 -21.234 1 98.81 417 LEU B N 1
ATOM 7765 C CA . LEU B 1 417 ? -6.195 -14.32 -22.281 1 98.81 417 LEU B CA 1
ATOM 7766 C C . LEU B 1 417 ? -7.473 -13.641 -22.766 1 98.81 417 LEU B C 1
ATOM 7768 O O . LEU B 1 417 ? -7.523 -12.414 -22.875 1 98.81 417 LEU B O 1
ATOM 7772 N N . HIS B 1 418 ? -8.492 -14.383 -23.047 1 98.31 418 HIS B N 1
ATOM 7773 C CA . HIS B 1 418 ? -9.758 -13.82 -23.5 1 98.31 418 HIS B CA 1
ATOM 7774 C C . HIS B 1 418 ? -10.406 -12.977 -22.406 1 98.31 418 HIS B C 1
ATOM 7776 O O . HIS B 1 418 ? -11.023 -11.945 -22.688 1 98.31 418 HIS B O 1
ATOM 7782 N N . VAL B 1 419 ? -10.32 -13.43 -21.172 1 98.69 419 VAL B N 1
ATOM 7783 C CA . VAL B 1 419 ? -10.867 -12.656 -20.062 1 98.69 419 VAL B CA 1
ATOM 7784 C C . VAL B 1 419 ? -10.148 -11.312 -19.984 1 98.69 419 VAL B C 1
ATOM 7786 O O . VAL B 1 419 ? -10.766 -10.289 -19.656 1 98.69 419 VAL B O 1
ATOM 7789 N N . LEU B 1 420 ? -8.812 -11.297 -20.234 1 98.88 420 LEU B N 1
ATOM 7790 C CA . LEU B 1 420 ? -8.078 -10.039 -20.203 1 98.88 420 LEU B CA 1
ATOM 7791 C C . LEU B 1 420 ? -8.594 -9.078 -21.281 1 98.88 420 LEU B C 1
ATOM 7793 O O . LEU B 1 420 ? -8.688 -7.875 -21.047 1 98.88 420 LEU B O 1
ATOM 7797 N N . HIS B 1 421 ? -9.023 -9.617 -22.453 1 98.38 421 HIS B N 1
ATOM 7798 C CA . HIS B 1 421 ? -9.68 -8.805 -23.469 1 98.38 421 HIS B CA 1
ATOM 7799 C C . HIS B 1 421 ? -11.008 -8.25 -22.953 1 98.38 421 HIS B C 1
ATOM 7801 O O . HIS B 1 421 ? -11.336 -7.086 -23.188 1 98.38 421 HIS B O 1
ATOM 7807 N N . VAL B 1 422 ? -11.711 -9.078 -22.297 1 97.69 422 VAL B N 1
ATOM 7808 C CA . VAL B 1 422 ? -12.992 -8.672 -21.734 1 97.69 422 VAL B CA 1
ATOM 7809 C C . VAL B 1 422 ? -12.789 -7.527 -20.734 1 97.69 422 VAL B C 1
ATOM 7811 O O . VAL B 1 422 ? -13.531 -6.543 -20.75 1 97.69 422 VAL B O 1
ATOM 7814 N N . LEU B 1 423 ? -11.797 -7.652 -19.906 1 98.25 423 LEU B N 1
ATOM 7815 C CA . LEU B 1 423 ? -11.5 -6.645 -18.891 1 98.25 423 LEU B CA 1
ATOM 7816 C C . LEU B 1 423 ? -11.016 -5.352 -19.547 1 98.25 423 LEU B C 1
ATOM 7818 O O . LEU B 1 423 ? -11.305 -4.258 -19.047 1 98.25 423 LEU B O 1
ATOM 7822 N N . LEU B 1 424 ? -10.242 -5.488 -20.609 1 97.69 424 LEU B N 1
ATOM 7823 C CA . LEU B 1 424 ? -9.695 -4.316 -21.297 1 97.69 424 LEU B CA 1
ATOM 7824 C C . LEU B 1 424 ? -10.805 -3.484 -21.922 1 97.69 424 LEU B C 1
ATOM 7826 O O . LEU B 1 424 ? -10.773 -2.252 -21.859 1 97.69 424 LEU B O 1
ATOM 7830 N N . HIS B 1 425 ? -11.891 -4.129 -22.438 1 94.81 425 HIS B N 1
ATOM 7831 C CA . HIS B 1 425 ? -12.875 -3.432 -23.25 1 94.81 425 HIS B CA 1
ATOM 7832 C C . HIS B 1 425 ? -14.203 -3.279 -22.516 1 94.81 425 HIS B C 1
ATOM 7834 O O . HIS B 1 425 ? -15.055 -2.486 -22.906 1 94.81 425 HIS B O 1
ATOM 7840 N N . GLY B 1 426 ? -14.336 -4.035 -21.5 1 92.25 426 GLY B N 1
ATOM 7841 C CA . GLY B 1 426 ? -15.641 -4.074 -20.859 1 92.25 426 GLY B CA 1
ATOM 7842 C C . GLY B 1 426 ? -15.688 -3.32 -19.547 1 92.25 426 GLY B C 1
ATOM 7843 O O . GLY B 1 426 ? -14.758 -2.578 -19.219 1 92.25 426 GLY B O 1
ATOM 7844 N N . LYS B 1 427 ? -16.891 -3.49 -18.938 1 92.06 427 LYS B N 1
ATOM 7845 C CA . LYS B 1 427 ? -17.078 -3.018 -17.562 1 92.06 427 LYS B CA 1
ATOM 7846 C C . LYS B 1 427 ? -16.766 -4.117 -16.562 1 92.06 427 LYS B C 1
ATOM 7848 O O . LYS B 1 427 ? -16.938 -5.305 -16.844 1 92.06 427 LYS B O 1
ATOM 7853 N N . TRP B 1 428 ? -16.234 -3.803 -15.461 1 95.19 428 TRP B N 1
ATOM 7854 C CA . TRP B 1 428 ? -15.797 -4.809 -14.5 1 95.19 428 TRP B CA 1
ATOM 7855 C C . TRP B 1 428 ? -16.922 -5.188 -13.547 1 95.19 428 TRP B C 1
ATOM 7857 O O . TRP B 1 428 ? -16.859 -6.215 -12.867 1 95.19 428 TRP B O 1
ATOM 7867 N N . ASP B 1 429 ? -18 -4.355 -13.508 1 94 429 ASP B N 1
ATOM 7868 C CA . ASP B 1 429 ? -19.078 -4.543 -12.539 1 94 429 ASP B CA 1
ATOM 7869 C C . ASP B 1 429 ? -20.344 -5.059 -13.219 1 94 429 ASP B C 1
ATOM 7871 O O . ASP B 1 429 ? -20.828 -4.441 -14.164 1 94 429 ASP B O 1
ATOM 7875 N N . ALA B 1 430 ? -20.875 -6.113 -12.672 1 92.62 430 ALA B N 1
ATOM 7876 C CA . ALA B 1 430 ? -22.016 -6.801 -13.289 1 92.62 430 ALA B CA 1
ATOM 7877 C C . ALA B 1 430 ? -23.234 -5.895 -13.344 1 92.62 430 ALA B C 1
ATOM 7879 O O . ALA B 1 430 ? -23.922 -5.816 -14.367 1 92.62 430 ALA B O 1
ATOM 7880 N N . ILE B 1 431 ? -23.516 -5.184 -12.266 1 89.56 431 ILE B N 1
ATOM 7881 C CA . ILE B 1 431 ? -24.719 -4.348 -12.203 1 89.56 431 ILE B CA 1
ATOM 7882 C C . ILE B 1 431 ? -24.562 -3.166 -13.156 1 89.56 431 ILE B C 1
ATOM 7884 O O . ILE B 1 431 ? -25.531 -2.793 -13.844 1 89.56 431 ILE B O 1
ATOM 7888 N N . SER B 1 432 ? -23.375 -2.645 -13.172 1 88.31 432 SER B N 1
ATOM 7889 C CA . SER B 1 432 ? -23.125 -1.554 -14.109 1 88.31 432 SER B CA 1
ATOM 7890 C C . SER B 1 432 ? -23.328 -2.004 -15.547 1 88.31 432 SER B C 1
ATOM 7892 O O . SER B 1 432 ? -23.781 -1.223 -16.391 1 88.31 432 SER B O 1
ATOM 7894 N N . MET B 1 433 ? -23.016 -3.184 -15.82 1 89.12 433 MET B N 1
ATOM 7895 C CA . MET B 1 433 ? -23.188 -3.734 -17.156 1 89.12 433 MET B CA 1
ATOM 7896 C C . MET B 1 433 ? -24.656 -3.936 -17.484 1 89.12 433 MET B C 1
ATOM 7898 O O . MET B 1 433 ? -25.109 -3.666 -18.594 1 89.12 433 MET B O 1
ATOM 7902 N N . LEU B 1 434 ? -25.391 -4.328 -16.531 1 86.38 434 LEU B N 1
ATOM 7903 C CA . LEU B 1 434 ? -26.812 -4.613 -16.703 1 86.38 434 LEU B CA 1
ATOM 7904 C C . LEU B 1 434 ? -27.594 -3.318 -16.859 1 86.38 434 LEU B C 1
ATOM 7906 O O . LEU B 1 434 ? -28.562 -3.264 -17.625 1 86.38 434 LEU B O 1
ATOM 7910 N N . ASP B 1 435 ? -27.25 -2.238 -16.141 1 83.19 435 ASP B N 1
ATOM 7911 C CA . ASP B 1 435 ? -28 -0.982 -16.141 1 83.19 435 ASP B CA 1
ATOM 7912 C C . ASP B 1 435 ? -27.688 -0.169 -17.406 1 83.19 435 ASP B C 1
ATOM 7914 O O . ASP B 1 435 ? -28.484 0.68 -17.812 1 83.19 435 ASP B O 1
ATOM 7918 N N . ASP B 1 436 ? -26.891 -0.428 -18.344 1 70.38 436 ASP B N 1
ATOM 7919 C CA . ASP B 1 436 ? -26.469 0.13 -19.625 1 70.38 436 ASP B CA 1
ATOM 7920 C C . ASP B 1 436 ? -26.719 1.635 -19.688 1 70.38 436 ASP B C 1
ATOM 7922 O O . ASP B 1 436 ? -27.328 2.131 -20.641 1 70.38 436 ASP B O 1
ATOM 7926 N N . GLY B 1 437 ? -26.375 2.422 -18.719 1 65.69 437 GLY B N 1
ATOM 7927 C CA . GLY B 1 437 ? -26.672 3.844 -18.688 1 65.69 437 GLY B CA 1
ATOM 7928 C C . GLY B 1 437 ? -25.906 4.637 -19.734 1 65.69 437 GLY B C 1
ATOM 7929 O O . GLY B 1 437 ? -26.297 5.766 -20.062 1 65.69 437 GLY B O 1
ATOM 7930 N N . ASP B 1 438 ? -24.938 4.227 -20.453 1 71.88 438 ASP B N 1
ATOM 7931 C CA . ASP B 1 438 ? -24.094 5.059 -21.297 1 71.88 438 ASP B CA 1
ATOM 7932 C C . ASP B 1 438 ? -24.031 4.5 -22.719 1 71.88 438 ASP B C 1
ATOM 7934 O O . ASP B 1 438 ? -23.062 4.762 -23.453 1 71.88 438 ASP B O 1
ATOM 7938 N N . ASP B 1 439 ? -24.875 3.701 -23.156 1 81.5 439 ASP B N 1
ATOM 7939 C CA . ASP B 1 439 ? -24.969 3.137 -24.5 1 81.5 439 ASP B CA 1
ATOM 7940 C C . ASP B 1 439 ? -23.719 2.316 -24.844 1 81.5 439 ASP B C 1
ATOM 7942 O O . ASP B 1 439 ? -23.234 2.348 -25.984 1 81.5 439 ASP B O 1
ATOM 7946 N N . TRP B 1 440 ? -23.094 1.784 -23.922 1 83.88 440 TRP B N 1
ATOM 7947 C CA . TRP B 1 440 ? -21.922 0.929 -24.094 1 83.88 440 TRP B CA 1
ATOM 7948 C C . TRP B 1 440 ? -22.25 -0.27 -24.969 1 83.88 440 TRP B C 1
ATOM 7950 O O . TRP B 1 440 ? -21.391 -0.746 -25.734 1 83.88 440 TRP B O 1
ATOM 7960 N N . ILE B 1 441 ? -23.438 -0.696 -25.062 1 84.06 441 ILE B N 1
ATOM 7961 C CA . ILE B 1 441 ? -23.859 -1.908 -25.75 1 84.06 441 ILE B CA 1
ATOM 7962 C C . ILE B 1 441 ? -23.797 -1.685 -27.266 1 84.06 441 ILE B C 1
ATOM 7964 O O . ILE B 1 441 ? -23.703 -2.641 -28.031 1 84.06 441 ILE B O 1
ATOM 7968 N N . THR B 1 442 ? -23.828 -0.418 -27.641 1 85.75 442 THR B N 1
ATOM 7969 C CA . THR B 1 442 ? -23.781 -0.125 -29.078 1 85.75 442 THR B CA 1
ATOM 7970 C C . THR B 1 442 ? -22.375 0.304 -29.5 1 85.75 442 THR B C 1
ATOM 7972 O O . THR B 1 442 ? -22.156 0.646 -30.656 1 85.75 442 THR B O 1
ATOM 7975 N N . SER B 1 443 ? -21.484 0.181 -28.609 1 88.56 443 SER B N 1
ATOM 7976 C CA . SER B 1 443 ? -20.125 0.65 -28.875 1 88.56 443 SER B CA 1
ATOM 7977 C C . SER B 1 443 ? -19.266 -0.452 -29.484 1 88.56 443 SER B C 1
ATOM 7979 O O . SER B 1 443 ? -19.625 -1.629 -29.438 1 88.56 443 SER B O 1
ATOM 7981 N N . LYS B 1 444 ? -18.141 -0.036 -30.094 1 90.44 444 LYS B N 1
ATOM 7982 C CA . LYS B 1 444 ? -17.172 -0.981 -30.625 1 90.44 444 LYS B CA 1
ATOM 7983 C C . LYS B 1 444 ? -16.531 -1.794 -29.5 1 90.44 444 LYS B C 1
ATOM 7985 O O . LYS B 1 444 ? -16.234 -2.977 -29.672 1 90.44 444 LYS B O 1
ATOM 7990 N N . ARG B 1 445 ? -16.391 -1.217 -28.438 1 90.38 445 ARG B N 1
ATOM 7991 C CA . ARG B 1 445 ? -15.797 -1.885 -27.281 1 90.38 445 ARG B CA 1
ATOM 7992 C C . ARG B 1 445 ? -16.672 -3.031 -26.797 1 90.38 445 ARG B C 1
ATOM 7994 O O . ARG B 1 445 ? -16.172 -4.078 -26.391 1 90.38 445 ARG B O 1
ATOM 8001 N N . PHE B 1 446 ? -17.969 -2.828 -26.906 1 92.06 446 PHE B N 1
ATOM 8002 C CA . PHE B 1 446 ? -18.891 -3.881 -26.516 1 92.06 446 PHE B CA 1
ATOM 8003 C C . PHE B 1 446 ? -18.734 -5.102 -27.406 1 92.06 446 PHE B C 1
ATOM 8005 O O . PHE B 1 446 ? -18.719 -6.238 -26.938 1 92.06 446 PHE B O 1
ATOM 8012 N N . ASN B 1 447 ? -18.609 -4.855 -28.656 1 91.94 447 ASN B N 1
ATOM 8013 C CA . ASN B 1 447 ? -18.469 -5.957 -29.594 1 91.94 447 ASN B CA 1
ATOM 8014 C C . ASN B 1 447 ? -17.203 -6.766 -29.344 1 91.94 447 ASN B C 1
ATOM 8016 O O . ASN B 1 447 ? -17.219 -7.996 -29.406 1 91.94 447 ASN B O 1
ATOM 8020 N N . GLU B 1 448 ? -16.109 -6.07 -29.078 1 93.31 448 GLU B N 1
ATOM 8021 C CA . GLU B 1 448 ? -14.867 -6.754 -28.75 1 93.31 448 GLU B CA 1
ATOM 8022 C C . GLU B 1 448 ? -15.008 -7.57 -27.453 1 93.31 448 GLU B C 1
ATOM 8024 O O . GLU B 1 448 ? -14.57 -8.719 -27.391 1 93.31 448 GLU B O 1
ATOM 8029 N N . CYS B 1 449 ? -15.586 -6.957 -26.531 1 93.69 449 CYS B N 1
ATOM 8030 C CA . CYS B 1 449 ? -15.812 -7.613 -25.25 1 93.69 449 CYS B CA 1
ATOM 8031 C C . CYS B 1 449 ? -16.672 -8.859 -25.422 1 93.69 449 CYS B C 1
ATOM 8033 O O . CYS B 1 449 ? -16.344 -9.93 -24.906 1 93.69 449 CYS B O 1
ATOM 8035 N N . ALA B 1 450 ? -17.766 -8.766 -26.141 1 91.62 450 ALA B N 1
ATOM 8036 C CA . ALA B 1 450 ? -18.703 -9.867 -26.359 1 91.62 450 ALA B CA 1
ATOM 8037 C C . ALA B 1 450 ? -18.031 -11.023 -27.094 1 91.62 450 ALA B C 1
ATOM 8039 O O . ALA B 1 450 ? -18.203 -12.188 -26.719 1 91.62 450 ALA B O 1
ATOM 8040 N N . SER B 1 451 ? -17.297 -10.695 -28.109 1 93.38 451 SER B N 1
ATOM 8041 C CA . SER B 1 451 ? -16.625 -11.727 -28.891 1 93.38 451 SER B CA 1
ATOM 8042 C C . SER B 1 451 ? -15.648 -12.523 -28.047 1 93.38 451 SER B C 1
ATOM 8044 O O . SER B 1 451 ? -15.641 -13.758 -28.094 1 93.38 451 SER B O 1
ATOM 8046 N N . HIS B 1 452 ? -14.914 -11.875 -27.25 1 95.06 452 HIS B N 1
ATOM 8047 C CA . HIS B 1 452 ? -13.922 -12.555 -26.422 1 95.06 452 HIS B CA 1
ATOM 8048 C C . HIS B 1 452 ? -14.594 -13.281 -25.25 1 95.06 452 HIS B C 1
ATOM 8050 O O . HIS B 1 452 ? -14.086 -14.305 -24.781 1 95.06 452 HIS B O 1
ATOM 8056 N N . ALA B 1 453 ? -15.695 -12.773 -24.781 1 93.62 453 ALA B N 1
ATOM 8057 C CA . ALA B 1 453 ? -16.438 -13.492 -23.75 1 93.62 453 ALA B CA 1
ATOM 8058 C C . ALA B 1 453 ? -16.938 -14.836 -24.266 1 93.62 453 ALA B C 1
ATOM 8060 O O . ALA B 1 453 ? -16.906 -15.828 -23.531 1 93.62 453 ALA B O 1
ATOM 8061 N N . ILE B 1 454 ? -17.406 -14.859 -25.453 1 91.31 454 ILE B N 1
ATOM 8062 C CA . ILE B 1 454 ? -17.859 -16.094 -26.078 1 91.31 454 ILE B CA 1
ATOM 8063 C C . ILE B 1 454 ? -16.688 -17.062 -26.234 1 91.31 454 ILE B C 1
ATOM 8065 O O . ILE B 1 454 ? -16.797 -18.234 -25.891 1 91.31 454 ILE B O 1
ATOM 8069 N N . SER B 1 455 ? -15.594 -16.484 -26.703 1 94.06 455 SER B N 1
ATOM 8070 C CA . SER B 1 455 ? -14.391 -17.312 -26.844 1 94.06 455 SER B CA 1
ATOM 8071 C C . SER B 1 455 ? -13.938 -17.859 -25.484 1 94.06 455 SER B C 1
ATOM 8073 O O . SER B 1 455 ? -13.469 -19 -25.406 1 94.06 455 SER B O 1
ATOM 8075 N N . ALA B 1 456 ? -14.016 -17.047 -24.5 1 95.81 456 ALA B N 1
ATOM 8076 C CA . ALA B 1 456 ? -13.656 -17.484 -23.156 1 95.81 456 ALA B CA 1
ATOM 8077 C C . ALA B 1 456 ? -14.539 -18.641 -22.703 1 95.81 456 ALA B C 1
ATOM 8079 O O . ALA B 1 456 ? -14.055 -19.594 -22.094 1 95.81 456 ALA B O 1
ATOM 8080 N N . SER B 1 457 ? -15.82 -18.594 -23.016 1 93.38 457 SER B N 1
ATOM 8081 C CA . SER B 1 457 ? -16.734 -19.672 -22.641 1 93.38 457 SER B CA 1
ATOM 8082 C C . SER B 1 457 ? -16.406 -20.969 -23.359 1 93.38 457 SER B C 1
ATOM 8084 O O . SER B 1 457 ? -16.516 -22.047 -22.781 1 93.38 457 SER B O 1
ATOM 8086 N N . GLN B 1 458 ? -16 -20.875 -24.562 1 93.62 458 GLN B N 1
ATOM 8087 C CA . GLN B 1 458 ? -15.594 -22.047 -25.328 1 93.62 458 GLN B CA 1
ATOM 8088 C C . GLN B 1 458 ? -14.336 -22.672 -24.734 1 93.62 458 GLN B C 1
ATOM 8090 O O . GLN B 1 458 ? -14.211 -23.906 -24.688 1 93.62 458 GLN B O 1
ATOM 8095 N N . SER B 1 459 ? -13.484 -21.812 -24.328 1 96.25 459 SER B N 1
ATOM 8096 C CA . SER B 1 459 ? -12.258 -22.297 -23.703 1 96.25 459 SER B CA 1
ATOM 8097 C C . SER B 1 459 ? -12.562 -23.031 -22.406 1 96.25 459 SER B C 1
ATOM 8099 O O . SER B 1 459 ? -11.859 -23.969 -22.031 1 96.25 459 SER B O 1
ATOM 8101 N N . VAL B 1 460 ? -13.578 -22.625 -21.688 1 97.19 460 VAL B N 1
ATOM 8102 C CA . VAL B 1 460 ? -13.969 -23.281 -20.453 1 97.19 460 VAL B CA 1
ATOM 8103 C C . VAL B 1 460 ? -14.422 -24.719 -20.75 1 97.19 460 VAL B C 1
ATOM 8105 O O . VAL B 1 460 ? -14.133 -25.641 -19.984 1 97.19 460 VAL B O 1
ATOM 8108 N N . SER B 1 461 ? -15.125 -24.891 -21.844 1 95.5 461 SER B N 1
ATOM 8109 C CA . SER B 1 461 ? -15.539 -26.234 -22.25 1 95.5 461 SER B CA 1
ATOM 8110 C C . SER B 1 461 ? -14.328 -27.141 -22.5 1 95.5 461 SER B C 1
ATOM 8112 O O . SER B 1 461 ? -14.336 -28.312 -22.125 1 95.5 461 SER B O 1
ATOM 8114 N N . THR B 1 462 ? -13.367 -26.578 -23.125 1 95.81 462 THR B N 1
ATOM 8115 C CA . THR B 1 462 ? -12.125 -27.312 -23.359 1 95.81 462 THR B CA 1
ATOM 8116 C C . THR B 1 462 ? -11.453 -27.672 -22.031 1 95.81 462 THR B C 1
ATOM 8118 O O . THR B 1 462 ? -10.977 -28.797 -21.859 1 95.81 462 THR B O 1
ATOM 8121 N N . ILE B 1 463 ? -11.398 -26.797 -21.125 1 96.56 463 ILE B N 1
ATOM 8122 C CA . ILE B 1 463 ? -10.773 -27.016 -19.828 1 96.56 463 ILE B CA 1
ATOM 8123 C C . ILE B 1 463 ? -11.508 -28.125 -19.094 1 96.56 463 ILE B C 1
ATOM 8125 O O . ILE B 1 463 ? -10.883 -29.031 -18.547 1 96.56 463 ILE B O 1
ATOM 8129 N N . LEU B 1 464 ? -12.836 -28.109 -19.109 1 95.5 464 LEU B N 1
ATOM 8130 C CA . LEU B 1 464 ? -13.633 -29.094 -18.391 1 95.5 464 LEU B CA 1
ATOM 8131 C C . LEU B 1 464 ? -13.422 -30.484 -18.984 1 95.5 464 LEU B C 1
ATOM 8133 O O . LEU B 1 464 ? -13.539 -31.484 -18.266 1 95.5 464 LEU B O 1
ATOM 8137 N N . THR B 1 465 ? -13.039 -30.531 -20.219 1 94.75 465 THR B N 1
ATOM 8138 C CA . THR B 1 465 ? -12.781 -31.812 -20.859 1 94.75 465 THR B CA 1
ATOM 8139 C C . THR B 1 465 ? -11.445 -32.375 -20.422 1 94.75 465 THR B C 1
ATOM 8141 O O . THR B 1 465 ? -11.336 -33.562 -20.141 1 94.75 465 THR B O 1
ATOM 8144 N N . ILE B 1 466 ? -10.422 -31.547 -20.312 1 92.06 466 ILE B N 1
ATOM 8145 C CA . ILE B 1 466 ? -9.078 -32.062 -20.047 1 92.06 466 ILE B CA 1
ATOM 8146 C C . ILE B 1 466 ? -8.805 -32.031 -18.547 1 92.06 466 ILE B C 1
ATOM 8148 O O . ILE B 1 466 ? -7.906 -32.719 -18.062 1 92.06 466 ILE B O 1
ATOM 8152 N N . ASP B 1 467 ? -9.461 -31.219 -17.812 1 92.38 467 ASP B N 1
ATOM 8153 C CA . ASP B 1 467 ? -9.367 -31.094 -16.359 1 92.38 467 ASP B CA 1
ATOM 8154 C C . ASP B 1 467 ? -10.75 -31 -15.727 1 92.38 467 ASP B C 1
ATOM 8156 O O . ASP B 1 467 ? -11.125 -29.953 -15.203 1 92.38 467 ASP B O 1
ATOM 8160 N N . PRO B 1 468 ? -11.43 -32.031 -15.617 1 91.69 468 PRO B N 1
ATOM 8161 C CA . PRO B 1 468 ? -12.828 -32.031 -15.188 1 91.69 468 PRO B CA 1
ATOM 8162 C C . PRO B 1 468 ? -12.984 -31.578 -13.727 1 91.69 468 PRO B C 1
ATOM 8164 O O . PRO B 1 468 ? -14.07 -31.141 -13.328 1 91.69 468 PRO B O 1
ATOM 8167 N N . GLU B 1 469 ? -11.953 -31.656 -12.945 1 90.44 469 GLU B N 1
ATOM 8168 C CA . GLU B 1 469 ? -12.055 -31.281 -11.539 1 90.44 469 GLU B CA 1
ATOM 8169 C C . GLU B 1 469 ? -11.484 -29.891 -11.305 1 90.44 469 GLU B C 1
ATOM 8171 O O . GLU B 1 469 ? -11.516 -29.375 -10.18 1 90.44 469 GLU B O 1
ATOM 8176 N N . LEU B 1 470 ? -10.969 -29.266 -12.32 1 92.5 470 LEU B N 1
ATOM 8177 C CA . LEU B 1 470 ? -10.406 -27.922 -12.281 1 92.5 470 LEU B CA 1
ATOM 8178 C C . LEU B 1 470 ? -9.391 -27.781 -11.156 1 92.5 470 LEU B C 1
ATOM 8180 O O . LEU B 1 470 ? -9.477 -26.859 -10.344 1 92.5 470 LEU B O 1
ATOM 8184 N N . THR B 1 471 ? -8.422 -28.688 -11.109 1 91.19 471 THR B N 1
ATOM 8185 C CA . THR B 1 471 ? -7.461 -28.75 -10.016 1 91.19 471 THR B CA 1
ATOM 8186 C C . THR B 1 471 ? -6.152 -28.062 -10.398 1 91.19 471 THR B C 1
ATOM 8188 O O . THR B 1 471 ? -5.312 -27.781 -9.539 1 91.19 471 THR B O 1
ATOM 8191 N N . PHE B 1 472 ? -5.953 -27.719 -11.719 1 92.56 472 PHE B N 1
ATOM 8192 C CA . PHE B 1 472 ? -4.688 -27.203 -12.203 1 92.56 472 PHE B CA 1
ATOM 8193 C C . PHE B 1 472 ? -4.352 -25.875 -11.531 1 92.56 472 PHE B C 1
ATOM 8195 O O . PHE B 1 472 ? -3.195 -25.625 -11.18 1 92.56 472 PHE B O 1
ATOM 8202 N N . MET B 1 473 ? -5.336 -25 -11.391 1 94.31 473 MET B N 1
ATOM 8203 C CA . MET B 1 473 ? -5.137 -23.719 -10.727 1 94.31 473 MET B CA 1
ATOM 8204 C C . MET B 1 473 ? -6.402 -23.281 -10 1 94.31 473 MET B C 1
ATOM 8206 O O . MET B 1 473 ? -6.898 -22.172 -10.219 1 94.31 473 MET B O 1
ATOM 8210 N N . SER B 1 474 ? -6.816 -24.047 -9.102 1 93 474 SER B N 1
ATOM 8211 C CA . SER B 1 474 ? -8.117 -23.891 -8.453 1 93 474 SER B CA 1
ATOM 8212 C C . SER B 1 474 ? -8.195 -22.578 -7.68 1 93 474 SER B C 1
ATOM 8214 O O . SER B 1 474 ? -9.227 -21.906 -7.699 1 93 474 SER B O 1
ATOM 8216 N N . TYR B 1 475 ? -7.176 -22.188 -7.004 1 96 475 TYR B N 1
ATOM 8217 C CA . TYR B 1 475 ? -7.152 -20.938 -6.254 1 96 475 TYR B CA 1
ATOM 8218 C C . TYR B 1 475 ? -7.27 -19.734 -7.188 1 96 475 TYR B C 1
ATOM 8220 O O . TYR B 1 475 ? -7.934 -18.75 -6.859 1 96 475 TYR B O 1
ATOM 8228 N N . LEU B 1 476 ? -6.664 -19.797 -8.32 1 97.5 476 LEU B N 1
ATOM 8229 C CA . LEU B 1 476 ? -6.516 -18.641 -9.203 1 97.5 476 LEU B CA 1
ATOM 8230 C C . LEU B 1 476 ? -7.703 -18.531 -10.156 1 97.5 476 LEU B C 1
ATOM 8232 O O . LEU B 1 476 ? -8.141 -17.438 -10.484 1 97.5 476 LEU B O 1
ATOM 8236 N N . PHE B 1 477 ? -8.305 -19.578 -10.594 1 97 477 PHE B N 1
ATOM 8237 C CA . PHE B 1 477 ? -9.172 -19.688 -11.766 1 97 477 PHE B CA 1
ATOM 8238 C C . PHE B 1 477 ? -10.484 -18.953 -11.523 1 97 477 PHE B C 1
ATOM 8240 O O . PHE B 1 477 ? -11.047 -18.344 -12.445 1 97 477 PHE B O 1
ATOM 8247 N N . GLY B 1 478 ? -10.984 -18.906 -10.305 1 96.56 478 GLY B N 1
ATOM 8248 C CA . GLY B 1 478 ? -12.328 -18.453 -9.969 1 96.56 478 GLY B CA 1
ATOM 8249 C C . GLY B 1 478 ? -12.602 -17.031 -10.414 1 96.56 478 GLY B C 1
ATOM 8250 O O . GLY B 1 478 ? -13.664 -16.75 -10.984 1 96.56 478 GLY B O 1
ATOM 8251 N N . ILE B 1 479 ? -11.719 -16.141 -10.18 1 97.69 479 ILE B N 1
ATOM 8252 C CA . ILE B 1 479 ? -11.969 -14.727 -10.469 1 97.69 479 ILE B CA 1
ATOM 8253 C C . ILE B 1 479 ? -11.992 -14.508 -11.977 1 97.69 479 ILE B C 1
ATOM 8255 O O . ILE B 1 479 ? -12.75 -13.672 -12.477 1 97.69 479 ILE B O 1
ATOM 8259 N N . TYR B 1 480 ? -11.203 -15.227 -12.703 1 98.25 480 TYR B N 1
ATOM 8260 C CA . TYR B 1 480 ? -11.203 -15.086 -14.156 1 98.25 480 TYR B CA 1
ATOM 8261 C C . TYR B 1 480 ? -12.477 -15.672 -14.766 1 98.25 480 TYR B C 1
ATOM 8263 O O . TYR B 1 480 ? -13.047 -15.094 -15.695 1 98.25 480 TYR B O 1
ATOM 8271 N N . LEU B 1 481 ? -12.867 -16.797 -14.188 1 97.69 481 LEU B N 1
ATOM 8272 C CA . LEU B 1 481 ? -14.141 -17.359 -14.602 1 97.69 481 LEU B CA 1
ATOM 8273 C C . LEU B 1 481 ? -15.289 -16.391 -14.336 1 97.69 481 LEU B C 1
ATOM 8275 O O . LEU B 1 481 ? -16.141 -16.188 -15.203 1 97.69 481 LEU B O 1
ATOM 8279 N N . LEU B 1 482 ? -15.266 -15.781 -13.172 1 97.06 482 LEU B N 1
ATOM 8280 C CA . LEU B 1 482 ? -16.297 -14.836 -12.773 1 97.06 482 LEU B CA 1
ATOM 8281 C C . LEU B 1 482 ? -16.328 -13.633 -13.711 1 97.06 482 LEU B C 1
ATOM 8283 O O . LEU B 1 482 ? -17.375 -13.312 -14.289 1 97.06 482 LEU B O 1
ATOM 8287 N N . GLN B 1 483 ? -15.273 -12.969 -13.938 1 97.44 483 GLN B N 1
ATOM 8288 C CA . GLN B 1 483 ? -15.188 -11.75 -14.742 1 97.44 483 GLN B CA 1
ATOM 8289 C C . GLN B 1 483 ? -15.516 -12.031 -16.203 1 97.44 483 GLN B C 1
ATOM 8291 O O . GLN B 1 483 ? -16.109 -11.195 -16.891 1 97.44 483 GLN B O 1
ATOM 8296 N N . GLY B 1 484 ? -15.109 -13.172 -16.641 1 96.25 484 GLY B N 1
ATOM 8297 C CA . GLY B 1 484 ? -15.414 -13.547 -18.016 1 96.25 484 GLY B CA 1
ATOM 8298 C C . GLY B 1 484 ? -16.875 -13.859 -18.234 1 96.25 484 GLY B C 1
ATOM 8299 O O . GLY B 1 484 ? -17.344 -13.914 -19.375 1 96.25 484 GLY B O 1
ATOM 8300 N N . SER B 1 485 ? -17.656 -13.984 -17.203 1 95.06 485 SER B N 1
ATOM 8301 C CA . SER B 1 485 ? -19.016 -14.516 -17.344 1 95.06 485 SER B CA 1
ATOM 8302 C C . SER B 1 485 ? -20.047 -13.406 -17.203 1 95.06 485 SER B C 1
ATOM 8304 O O . SER B 1 485 ? -21.234 -13.617 -17.484 1 95.06 485 SER B O 1
ATOM 8306 N N . PHE B 1 486 ? -19.703 -12.203 -16.781 1 94.56 486 PHE B N 1
ATOM 8307 C CA . PHE B 1 486 ? -20.672 -11.133 -16.562 1 94.56 486 PHE B CA 1
ATOM 8308 C C . PHE B 1 486 ? -21.406 -10.781 -17.844 1 94.56 486 PHE B C 1
ATOM 8310 O O . PHE B 1 486 ? -22.609 -10.5 -17.828 1 94.56 486 PHE B O 1
ATOM 8317 N N . ILE B 1 487 ? -20.672 -10.773 -18.906 1 92.56 487 ILE B N 1
ATOM 8318 C CA . ILE B 1 487 ? -21.281 -10.414 -20.188 1 92.56 487 ILE B CA 1
ATOM 8319 C C . ILE B 1 487 ? -22.312 -11.461 -20.594 1 92.56 487 ILE B C 1
ATOM 8321 O O . ILE B 1 487 ? -23.328 -11.141 -21.203 1 92.56 487 ILE B O 1
ATOM 8325 N N . LEU B 1 488 ? -22.047 -12.695 -20.281 1 91.88 488 LEU B N 1
ATOM 8326 C CA . LEU B 1 488 ? -23 -13.766 -20.578 1 91.88 488 LEU B CA 1
ATOM 8327 C C . LEU B 1 488 ? -24.266 -13.586 -19.75 1 91.88 488 LEU B C 1
ATOM 8329 O O . LEU B 1 488 ? -25.359 -13.883 -20.219 1 91.88 488 LEU B O 1
ATOM 8333 N N . LEU B 1 489 ? -24.094 -13.148 -18.531 1 91.94 489 LEU B N 1
ATOM 8334 C CA . LEU B 1 489 ? -25.25 -12.812 -17.688 1 91.94 489 LEU B CA 1
ATOM 8335 C C . LEU B 1 489 ? -26.078 -11.711 -18.344 1 91.94 489 LEU B C 1
ATOM 8337 O O . LEU B 1 489 ? -27.312 -11.766 -18.328 1 91.94 489 LEU B O 1
ATOM 8341 N N . LEU B 1 490 ? -25.391 -10.727 -18.875 1 91 490 LEU B N 1
ATOM 8342 C CA . LEU B 1 490 ? -26.078 -9.648 -19.578 1 91 490 LEU B CA 1
ATOM 8343 C C . LEU B 1 490 ? -26.859 -10.188 -20.781 1 91 490 LEU B C 1
ATOM 8345 O O . LEU B 1 490 ? -28.016 -9.805 -20.984 1 91 490 LEU B O 1
ATOM 8349 N N . PHE B 1 491 ? -26.266 -11.07 -21.531 1 90.31 491 PHE B N 1
ATOM 8350 C CA . PHE B 1 491 ? -26.938 -11.664 -22.688 1 90.31 491 PHE B CA 1
ATOM 8351 C C . PHE B 1 491 ? -28.172 -12.461 -22.25 1 90.31 491 PHE B C 1
ATOM 8353 O O . PHE B 1 491 ? -29.234 -12.344 -22.859 1 90.31 491 PHE B O 1
ATOM 8360 N N . ALA B 1 492 ? -27.969 -13.195 -21.234 1 90 492 ALA B N 1
ATOM 8361 C CA . ALA B 1 492 ? -29.062 -14.008 -20.734 1 90 492 ALA B CA 1
ATOM 8362 C C . ALA B 1 492 ? -30.203 -13.125 -20.219 1 90 492 ALA B C 1
ATOM 8364 O O . ALA B 1 492 ? -31.375 -13.438 -20.422 1 90 492 ALA B O 1
ATOM 8365 N N . ASP B 1 493 ? -29.859 -12.07 -19.562 1 87.44 493 ASP B N 1
ATOM 8366 C CA . ASP B 1 493 ? -30.844 -11.148 -18.984 1 87.44 493 ASP B CA 1
ATOM 8367 C C . ASP B 1 493 ? -31.641 -10.453 -20.094 1 87.44 493 ASP B C 1
ATOM 8369 O O . ASP B 1 493 ? -32.812 -10.07 -19.875 1 87.44 493 ASP B O 1
ATOM 8373 N N . ARG B 1 494 ? -31.109 -10.367 -21.234 1 86.31 494 ARG B N 1
ATOM 8374 C CA . ARG B 1 494 ? -31.766 -9.641 -22.312 1 86.31 494 ARG B CA 1
ATOM 8375 C C . ARG B 1 494 ? -32.469 -10.586 -23.266 1 86.31 494 ARG B C 1
ATOM 8377 O O . ARG B 1 494 ? -33.219 -10.148 -24.141 1 86.31 494 ARG B O 1
ATOM 8384 N N . MET B 1 495 ? -32.344 -11.82 -23.156 1 83.81 495 MET B N 1
ATOM 8385 C CA . MET B 1 495 ? -32.875 -12.836 -24.047 1 83.81 495 MET B CA 1
ATOM 8386 C C . MET B 1 495 ? -34.406 -12.758 -24.094 1 83.81 495 MET B C 1
ATOM 8388 O O . MET B 1 495 ? -35.031 -12.93 -25.156 1 83.81 495 MET B O 1
ATOM 8392 N N . PRO B 1 496 ? -35.031 -12.508 -23 1 78 496 PRO B N 1
ATOM 8393 C CA . PRO B 1 496 ? -36.5 -12.406 -23.078 1 78 496 PRO B CA 1
ATOM 8394 C C . PRO B 1 496 ? -36.969 -11.297 -24.016 1 78 496 PRO B C 1
ATOM 8396 O O . PRO B 1 496 ? -38.031 -11.422 -24.656 1 78 496 PRO B O 1
ATOM 8399 N N . GLN B 1 497 ? -36.156 -10.289 -24.125 1 78.81 497 GLN B N 1
ATOM 8400 C CA . GLN B 1 497 ? -36.5 -9.172 -25 1 78.81 497 GLN B CA 1
ATOM 8401 C C . GLN B 1 497 ? -36.031 -9.406 -26.422 1 78.81 497 GLN B C 1
ATOM 8403 O O . GLN B 1 497 ? -36.688 -8.984 -27.375 1 78.81 497 GLN B O 1
ATOM 8408 N N . LEU B 1 498 ? -34.906 -10.148 -26.562 1 80.62 498 LEU B N 1
ATOM 8409 C CA . LEU B 1 498 ? -34.281 -10.281 -27.875 1 80.62 498 LEU B CA 1
ATOM 8410 C C . LEU B 1 498 ? -34.594 -11.633 -28.5 1 80.62 498 LEU B C 1
ATOM 8412 O O . LEU B 1 498 ? -34.438 -11.812 -29.719 1 80.62 498 LEU B O 1
ATOM 8416 N N . GLY B 1 499 ? -35.156 -12.602 -27.734 1 79.81 499 GLY B N 1
ATOM 8417 C CA . GLY B 1 499 ? -35.438 -13.945 -28.203 1 79.81 499 GLY B CA 1
ATOM 8418 C C . GLY B 1 499 ? -34.438 -14.977 -27.703 1 79.81 499 GLY B C 1
ATOM 8419 O O . GLY B 1 499 ? -33.344 -14.625 -27.234 1 79.81 499 GLY B O 1
ATOM 8420 N N . PRO B 1 500 ? -34.969 -16.125 -27.688 1 78.69 500 PRO B N 1
ATOM 8421 C CA . PRO B 1 500 ? -34.094 -17.188 -27.172 1 78.69 500 PRO B CA 1
ATOM 8422 C C . PRO B 1 500 ? -32.844 -17.391 -28.047 1 78.69 500 PRO B C 1
ATOM 8424 O O . PRO B 1 500 ? -32.906 -17.281 -29.281 1 78.69 500 PRO B O 1
ATOM 8427 N N . ASN B 1 501 ? -31.719 -17.516 -27.5 1 86.19 501 ASN B N 1
ATOM 8428 C CA . ASN B 1 501 ? -30.438 -17.797 -28.141 1 86.19 501 ASN B CA 1
ATOM 8429 C C . ASN B 1 501 ? -29.781 -19.031 -27.531 1 86.19 501 ASN B C 1
ATOM 8431 O O . ASN B 1 501 ? -29.25 -18.984 -26.422 1 86.19 501 ASN B O 1
ATOM 8435 N N . GLU B 1 502 ? -29.734 -20.078 -28.297 1 85.44 502 GLU B N 1
ATOM 8436 C CA . GLU B 1 502 ? -29.266 -21.359 -27.797 1 85.44 502 GLU B CA 1
ATOM 8437 C C . GLU B 1 502 ? -27.781 -21.328 -27.469 1 85.44 502 GLU B C 1
ATOM 8439 O O . GLU B 1 502 ? -27.328 -21.984 -26.531 1 85.44 502 GLU B O 1
ATOM 8444 N N . SER B 1 503 ? -27.047 -20.625 -28.203 1 84.06 503 SER B N 1
ATOM 8445 C CA . SER B 1 503 ? -25.609 -20.547 -27.969 1 84.06 503 SER B CA 1
ATOM 8446 C C . SER B 1 503 ? -25.312 -19.875 -26.641 1 84.06 503 SER B C 1
ATOM 8448 O O . SER B 1 503 ? -24.406 -20.297 -25.906 1 84.06 503 SER B O 1
ATOM 8450 N N . VAL B 1 504 ? -26.047 -18.859 -26.391 1 87.88 504 VAL B N 1
ATOM 8451 C CA . VAL B 1 504 ? -25.875 -18.156 -25.109 1 87.88 504 VAL B CA 1
ATOM 8452 C C . VAL B 1 504 ? -26.281 -19.062 -23.953 1 87.88 504 VAL B C 1
ATOM 8454 O O . VAL B 1 504 ? -25.609 -19.109 -22.922 1 87.88 504 VAL B O 1
ATOM 8457 N N . ALA B 1 505 ? -27.359 -19.703 -24.125 1 88.62 505 ALA B N 1
ATOM 8458 C CA . ALA B 1 505 ? -27.844 -20.609 -23.078 1 88.62 505 ALA B CA 1
ATOM 8459 C C . ALA B 1 505 ? -26.828 -21.703 -22.781 1 88.62 505 ALA B C 1
ATOM 8461 O O . ALA B 1 505 ? -26.578 -22.031 -21.625 1 88.62 505 ALA B O 1
ATOM 8462 N N . GLN B 1 506 ? -26.281 -22.25 -23.797 1 89.19 506 GLN B N 1
ATOM 8463 C CA . GLN B 1 506 ? -25.281 -23.297 -23.641 1 89.19 506 GLN B CA 1
ATOM 8464 C C . GLN B 1 506 ? -24.031 -22.766 -22.953 1 89.19 506 GLN B C 1
ATOM 8466 O O . GLN B 1 506 ? -23.438 -23.438 -22.109 1 89.19 506 GLN B O 1
ATOM 8471 N N . ALA B 1 507 ? -23.641 -21.625 -23.391 1 90.75 507 ALA B N 1
ATOM 8472 C CA . ALA B 1 507 ? -22.5 -21 -22.766 1 90.75 507 ALA B CA 1
ATOM 8473 C C . ALA B 1 507 ? -22.75 -20.797 -21.266 1 90.75 507 ALA B C 1
ATOM 8475 O O . ALA B 1 507 ? -21.859 -21.031 -20.453 1 90.75 507 ALA B O 1
ATOM 8476 N N . CYS B 1 508 ? -23.891 -20.297 -20.906 1 93.06 508 CYS B N 1
ATOM 8477 C CA . CYS B 1 508 ? -24.25 -20.078 -19.5 1 93.06 508 CYS B CA 1
ATOM 8478 C C . CYS B 1 508 ? -24.234 -21.391 -18.719 1 93.06 508 CYS B C 1
ATOM 8480 O O . CYS B 1 508 ? -23.766 -21.438 -17.578 1 93.06 508 CYS B O 1
ATOM 8482 N N . GLU B 1 509 ? -24.703 -22.484 -19.328 1 93.38 509 GLU B N 1
ATOM 8483 C CA . GLU B 1 509 ? -24.688 -23.781 -18.688 1 93.38 509 GLU B CA 1
ATOM 8484 C C . GLU B 1 509 ? -23.266 -24.266 -18.406 1 93.38 509 GLU B C 1
ATOM 8486 O O . GLU B 1 509 ? -22.984 -24.844 -17.359 1 93.38 509 GLU B O 1
ATOM 8491 N N . THR B 1 510 ? -22.469 -24.062 -19.375 1 94.44 510 THR B N 1
ATOM 8492 C CA . THR B 1 510 ? -21.062 -24.422 -19.203 1 94.44 510 THR B CA 1
ATOM 8493 C C . THR B 1 510 ? -20.438 -23.641 -18.047 1 94.44 510 THR B C 1
ATOM 8495 O O . THR B 1 510 ? -19.688 -24.219 -17.25 1 94.44 510 THR B O 1
ATOM 8498 N N . ILE B 1 511 ? -20.734 -22.406 -18.016 1 95.5 511 ILE B N 1
ATOM 8499 C CA . ILE B 1 511 ? -20.203 -21.547 -16.953 1 95.5 511 ILE B CA 1
ATOM 8500 C C . ILE B 1 511 ? -20.734 -22 -15.602 1 95.5 511 ILE B C 1
ATOM 8502 O O . ILE B 1 511 ? -20 -22.031 -14.609 1 95.5 511 ILE B O 1
ATOM 8506 N N . ILE B 1 512 ? -22.016 -22.281 -15.516 1 96 512 ILE B N 1
ATOM 8507 C CA . ILE B 1 512 ? -22.625 -22.781 -14.289 1 96 512 ILE B CA 1
ATOM 8508 C C . ILE B 1 512 ? -21.922 -24.047 -13.836 1 96 512 ILE B C 1
ATOM 8510 O O . ILE B 1 512 ? -21.531 -24.172 -12.672 1 96 512 ILE B O 1
ATOM 8514 N N . ARG B 1 513 ? -21.688 -24.938 -14.734 1 96.06 513 ARG B N 1
ATOM 8515 C CA . ARG B 1 513 ? -21 -26.188 -14.422 1 96.06 513 ARG B CA 1
ATOM 8516 C C . ARG B 1 513 ? -19.594 -25.922 -13.906 1 96.06 513 ARG B C 1
ATOM 8518 O O . ARG B 1 513 ? -19.141 -26.547 -12.938 1 96.06 513 ARG B O 1
ATOM 8525 N N . ALA B 1 514 ? -18.922 -25.062 -14.602 1 96.75 514 ALA B N 1
ATOM 8526 C CA . ALA B 1 514 ? -17.562 -24.734 -14.195 1 96.75 514 ALA B CA 1
ATOM 8527 C C . ALA B 1 514 ? -17.547 -24.172 -12.773 1 96.75 514 ALA B C 1
ATOM 8529 O O . ALA B 1 514 ? -16.688 -24.531 -11.969 1 96.75 514 ALA B O 1
ATOM 8530 N N . HIS B 1 515 ? -18.453 -23.25 -12.438 1 95.81 515 HIS B N 1
ATOM 8531 C CA . HIS B 1 515 ? -18.531 -22.703 -11.094 1 95.81 515 HIS B CA 1
ATOM 8532 C C . HIS B 1 515 ? -18.859 -23.781 -10.07 1 95.81 515 HIS B C 1
ATOM 8534 O O . HIS B 1 515 ? -18.359 -23.75 -8.945 1 95.81 515 HIS B O 1
ATOM 8540 N N . GLU B 1 516 ? -19.688 -24.734 -10.398 1 95.75 516 GLU B N 1
ATOM 8541 C CA . GLU B 1 516 ? -20.031 -25.844 -9.508 1 95.75 516 GLU B CA 1
ATOM 8542 C C . GLU B 1 516 ? -18.812 -26.719 -9.211 1 95.75 516 GLU B C 1
ATOM 8544 O O . GLU B 1 516 ? -18.578 -27.094 -8.062 1 95.75 516 GLU B O 1
ATOM 8549 N N . VAL B 1 517 ? -18.125 -26.984 -10.234 1 95.12 517 VAL B N 1
ATOM 8550 C CA . VAL B 1 517 ? -16.922 -27.797 -10.055 1 95.12 517 VAL B CA 1
ATOM 8551 C C . VAL B 1 517 ? -15.906 -27.047 -9.195 1 95.12 517 VAL B C 1
ATOM 8553 O O . VAL B 1 517 ? -15.273 -27.625 -8.32 1 95.12 517 VAL B O 1
ATOM 8556 N N . CYS B 1 518 ? -15.758 -25.734 -9.469 1 93.88 518 CYS B N 1
ATOM 8557 C CA . CYS B 1 518 ? -14.844 -24.922 -8.688 1 93.88 518 CYS B CA 1
ATOM 8558 C C . CYS B 1 518 ? -15.203 -24.969 -7.203 1 93.88 518 CYS B C 1
ATOM 8560 O O . CYS B 1 518 ? -14.328 -25.094 -6.348 1 93.88 518 CYS B O 1
ATOM 8562 N N . VAL B 1 519 ? -16.5 -24.891 -6.871 1 93.44 519 VAL B N 1
ATOM 8563 C CA . VAL B 1 519 ? -17 -24.859 -5.496 1 93.44 519 VAL B CA 1
ATOM 8564 C C . VAL B 1 519 ? -16.688 -26.188 -4.809 1 93.44 519 VAL B C 1
ATOM 8566 O O . VAL B 1 519 ? -16.375 -26.219 -3.613 1 93.44 519 VAL B O 1
ATOM 8569 N N . VAL B 1 520 ? -16.672 -27.234 -5.555 1 89.12 520 VAL B N 1
ATOM 8570 C CA . VAL B 1 520 ? -16.359 -28.547 -4.996 1 89.12 520 VAL B CA 1
ATOM 8571 C C . VAL B 1 520 ? -14.875 -28.656 -4.703 1 89.12 520 VAL B C 1
ATOM 8573 O O . VAL B 1 520 ? -14.469 -29.219 -3.678 1 89.12 520 VAL B O 1
ATOM 8576 N N . THR B 1 521 ? -14.086 -28.109 -5.574 1 85.69 521 THR B N 1
ATOM 8577 C CA . THR B 1 521 ? -12.633 -28.188 -5.434 1 85.69 521 THR B CA 1
ATOM 8578 C C . THR B 1 521 ? -12.148 -27.219 -4.359 1 85.69 521 THR B C 1
ATOM 8580 O O . THR B 1 521 ? -11.367 -27.594 -3.482 1 85.69 521 THR B O 1
ATOM 8583 N N . LEU B 1 522 ? -12.578 -26.047 -4.426 1 88.44 522 LEU B N 1
ATOM 8584 C CA . LEU B 1 522 ? -12.305 -25 -3.453 1 88.44 522 LEU B CA 1
ATOM 8585 C C . LEU B 1 522 ? -13.539 -24.109 -3.242 1 88.44 522 LEU B C 1
ATOM 8587 O O . LEU B 1 522 ? -13.828 -23.234 -4.059 1 88.44 522 LEU B O 1
ATOM 8591 N N . SER B 1 523 ? -14.109 -24.297 -2.158 1 87.56 523 SER B N 1
ATOM 8592 C CA . SER B 1 523 ? -15.414 -23.688 -1.91 1 87.56 523 SER B CA 1
ATOM 8593 C C . SER B 1 523 ? -15.281 -22.219 -1.572 1 87.56 523 SER B C 1
ATOM 8595 O O . SER B 1 523 ? -14.648 -21.859 -0.579 1 87.56 523 SER B O 1
ATOM 8597 N N . THR B 1 524 ? -15.859 -21.375 -2.393 1 89.75 524 THR B N 1
ATOM 8598 C CA . THR B 1 524 ? -15.898 -19.938 -2.154 1 89.75 524 THR B CA 1
ATOM 8599 C C . THR B 1 524 ? -17.312 -19.406 -2.297 1 89.75 524 THR B C 1
ATOM 8601 O O . THR B 1 524 ? -18.094 -19.875 -3.137 1 89.75 524 THR B O 1
ATOM 8604 N N . GLU B 1 525 ? -17.719 -18.453 -1.552 1 89.81 525 GLU B N 1
ATOM 8605 C CA . GLU B 1 525 ? -19.094 -17.953 -1.485 1 89.81 525 GLU B CA 1
ATOM 8606 C C . GLU B 1 525 ? -19.453 -17.172 -2.746 1 89.81 525 GLU B C 1
ATOM 8608 O O . GLU B 1 525 ? -20.609 -17.219 -3.193 1 89.81 525 GLU B O 1
ATOM 8613 N N . PHE B 1 526 ? -18.531 -16.438 -3.291 1 92.5 526 PHE B N 1
ATOM 8614 C CA . PHE B 1 526 ? -18.875 -15.609 -4.441 1 92.5 526 PHE B CA 1
ATOM 8615 C C . PHE B 1 526 ? -19.219 -16.484 -5.645 1 92.5 526 PHE B C 1
ATOM 8617 O O . PHE B 1 526 ? -20.078 -16.109 -6.449 1 92.5 526 PHE B O 1
ATOM 8624 N N . GLN B 1 527 ? -18.609 -17.641 -5.766 1 93.44 527 GLN B N 1
ATOM 8625 C CA . GLN B 1 527 ? -18.922 -18.531 -6.871 1 93.44 527 GLN B CA 1
ATOM 8626 C C . GLN B 1 527 ? -20.281 -19.188 -6.688 1 93.44 527 GLN B C 1
ATOM 8628 O O . GLN B 1 527 ? -21.031 -19.375 -7.652 1 93.44 527 GLN B O 1
ATOM 8633 N N . LYS B 1 528 ? -20.641 -19.531 -5.461 1 94.06 528 LYS B N 1
ATOM 8634 C CA . LYS B 1 528 ? -21.969 -20.047 -5.172 1 94.06 528 LYS B CA 1
ATOM 8635 C C . LYS B 1 528 ? -23.047 -19.016 -5.504 1 94.06 528 LYS B C 1
ATOM 8637 O O . LYS B 1 528 ? -24.062 -19.344 -6.113 1 94.06 528 LYS B O 1
ATOM 8642 N N . ASN B 1 529 ? -22.75 -17.844 -5.094 1 92.38 529 ASN B N 1
ATOM 8643 C CA . ASN B 1 529 ? -23.672 -16.75 -5.332 1 92.38 529 ASN B CA 1
ATOM 8644 C C . ASN B 1 529 ? -23.891 -16.516 -6.82 1 92.38 529 ASN B C 1
ATOM 8646 O O . ASN B 1 529 ? -25.031 -16.391 -7.273 1 92.38 529 ASN B O 1
ATOM 8650 N N . PHE B 1 530 ? -22.859 -16.484 -7.516 1 94 530 PHE B N 1
ATOM 8651 C CA . PHE B 1 530 ? -22.984 -16.188 -8.938 1 94 530 PHE B CA 1
ATOM 8652 C C . PHE B 1 530 ? -23.672 -17.328 -9.68 1 94 530 PHE B C 1
ATOM 8654 O O . PHE B 1 530 ? -24.469 -17.094 -10.586 1 94 530 PHE B O 1
ATOM 8661 N N . ARG B 1 531 ? -23.297 -18.547 -9.32 1 94.06 531 ARG B N 1
ATOM 8662 C CA . ARG B 1 531 ? -23.969 -19.719 -9.891 1 94.06 531 ARG B CA 1
ATOM 8663 C C . ARG B 1 531 ? -25.484 -19.609 -9.711 1 94.06 531 ARG B C 1
ATOM 8665 O O . ARG B 1 531 ? -26.25 -19.875 -10.641 1 94.06 531 ARG B O 1
ATOM 8672 N N . THR B 1 532 ? -25.891 -19.219 -8.578 1 94.25 532 THR B N 1
ATOM 8673 C CA . THR B 1 532 ? -27.312 -19.094 -8.266 1 94.25 532 THR B CA 1
ATOM 8674 C C . THR B 1 532 ? -27.953 -17.984 -9.109 1 94.25 532 THR B C 1
ATOM 8676 O O . THR B 1 532 ? -29.062 -18.156 -9.625 1 94.25 532 THR B O 1
ATOM 8679 N N . VAL B 1 533 ? -27.266 -16.891 -9.227 1 94.06 533 VAL B N 1
ATOM 8680 C CA . VAL B 1 533 ? -27.766 -15.758 -10 1 94.06 533 VAL B CA 1
ATOM 8681 C C . VAL B 1 533 ? -27.906 -16.156 -11.469 1 94.06 533 VAL B C 1
ATOM 8683 O O . VAL B 1 533 ? -28.953 -15.898 -12.086 1 94.06 533 VAL B O 1
ATOM 8686 N N . LEU B 1 534 ? -26.922 -16.797 -12.016 1 93.88 534 LEU B N 1
ATOM 8687 C CA . LEU B 1 534 ? -26.938 -17.172 -13.422 1 93.88 534 LEU B CA 1
ATOM 8688 C C . LEU B 1 534 ? -27.984 -18.25 -13.695 1 93.88 534 LEU B C 1
ATOM 8690 O O . LEU B 1 534 ? -28.688 -18.188 -14.711 1 93.88 534 LEU B O 1
ATOM 8694 N N . ARG B 1 535 ? -28.109 -19.203 -12.812 1 92.06 535 ARG B N 1
ATOM 8695 C CA . ARG B 1 535 ? -29.141 -20.234 -12.945 1 92.06 535 ARG B CA 1
ATOM 8696 C C . ARG B 1 535 ? -30.531 -19.625 -12.883 1 92.06 535 ARG B C 1
ATOM 8698 O O . ARG B 1 535 ? -31.406 -19.984 -13.672 1 92.06 535 ARG B O 1
ATOM 8705 N N . SER B 1 536 ? -30.734 -18.734 -11.914 1 91.88 536 SER B N 1
ATOM 8706 C CA . SER B 1 536 ? -32.031 -18.062 -11.781 1 91.88 536 SER B CA 1
ATOM 8707 C C . SER B 1 536 ? -32.375 -17.266 -13.031 1 91.88 536 SER B C 1
ATOM 8709 O O . SER B 1 536 ? -33.531 -17.234 -13.453 1 91.88 536 SER B O 1
ATOM 8711 N N . THR B 1 537 ? -31.375 -16.641 -13.578 1 90.88 537 THR B N 1
ATOM 8712 C CA . THR B 1 537 ? -31.594 -15.867 -14.797 1 90.88 537 THR B CA 1
ATOM 8713 C C . THR B 1 537 ? -31.984 -16.781 -15.953 1 90.88 537 THR B C 1
ATOM 8715 O O . THR B 1 537 ? -32.875 -16.469 -16.719 1 90.88 537 THR B O 1
ATOM 8718 N N . LEU B 1 538 ? -31.406 -17.953 -16.094 1 88.81 538 LEU B N 1
ATOM 8719 C CA . LEU B 1 538 ? -31.719 -18.891 -17.156 1 88.81 538 LEU B CA 1
ATOM 8720 C C . LEU B 1 538 ? -33.125 -19.453 -16.984 1 88.81 538 LEU B C 1
ATOM 8722 O O . LEU B 1 538 ? -33.844 -19.688 -17.969 1 88.81 538 LEU B O 1
ATOM 8726 N N . TYR B 1 539 ? -33.5 -19.672 -15.734 1 86.44 539 TYR B N 1
ATOM 8727 C CA . TYR B 1 539 ? -34.844 -20.156 -15.469 1 86.44 539 TYR B CA 1
ATOM 8728 C C . TYR B 1 539 ? -35.875 -19.141 -15.906 1 86.44 539 TYR B C 1
ATOM 8730 O O . TYR B 1 539 ? -36.938 -19.5 -16.406 1 86.44 539 TYR B O 1
ATOM 8738 N N . SER B 1 540 ? -35.562 -17.906 -15.68 1 83.94 540 SER B N 1
ATOM 8739 C CA . SER B 1 540 ? -36.469 -16.828 -16.062 1 83.94 540 SER B CA 1
ATOM 8740 C C . SER B 1 540 ? -36.594 -16.734 -17.578 1 83.94 540 SER B C 1
ATOM 8742 O O . SER B 1 540 ? -37.656 -16.328 -18.094 1 83.94 540 SER B O 1
ATOM 8744 N N . VAL B 1 541 ? -35.625 -17.078 -18.25 1 81.06 541 VAL B N 1
ATOM 8745 C CA . VAL B 1 541 ? -35.625 -17.016 -19.703 1 81.06 541 VAL B CA 1
ATOM 8746 C C . VAL B 1 541 ? -36.375 -18.203 -20.266 1 81.06 541 VAL B C 1
ATOM 8748 O O . VAL B 1 541 ? -37.125 -18.078 -21.25 1 81.06 541 VAL B O 1
ATOM 8751 N N . GLN B 1 542 ? -36.156 -19.406 -19.656 1 75.62 542 GLN B N 1
ATOM 8752 C CA . GLN B 1 542 ? -36.781 -20.609 -20.141 1 75.62 542 GLN B CA 1
ATOM 8753 C C . GLN B 1 542 ? -38.25 -20.656 -19.734 1 75.62 542 GLN B C 1
ATOM 8755 O O . GLN B 1 542 ? -39.094 -21.25 -20.438 1 75.62 542 GLN B O 1
ATOM 8760 N N . GLY B 1 543 ? -38.469 -20.156 -18.406 1 69.5 543 GLY B N 1
ATOM 8761 C CA . GLY B 1 543 ? -39.844 -20.219 -17.922 1 69.5 543 GLY B CA 1
ATOM 8762 C C . GLY B 1 543 ? -40.719 -19.125 -18.5 1 69.5 543 GLY B C 1
ATOM 8763 O O . GLY B 1 543 ? -40.219 -18.062 -18.891 1 69.5 543 GLY B O 1
ATOM 8764 N N . ALA B 1 544 ? -41.594 -19.422 -19.406 1 50.72 544 ALA B N 1
ATOM 8765 C CA . ALA B 1 544 ? -42.688 -18.703 -20.078 1 50.72 544 ALA B CA 1
ATOM 8766 C C . ALA B 1 544 ? -43.25 -17.609 -19.188 1 50.72 544 ALA B C 1
ATOM 8768 O O . ALA B 1 544 ? -43.969 -17.891 -18.219 1 50.72 544 ALA B O 1
ATOM 8769 N N . GLY B 1 545 ? -42.906 -16.281 -19.312 1 54.03 545 GLY B N 1
ATOM 8770 C CA . GLY B 1 545 ? -43.625 -15.016 -19.328 1 54.03 545 GLY B CA 1
ATOM 8771 C C . GLY B 1 545 ? -43.562 -14.266 -18.016 1 54.03 545 GLY B C 1
ATOM 8772 O O . GLY B 1 545 ? -44 -13.125 -17.922 1 54.03 545 GLY B O 1
ATOM 8773 N N . THR B 1 546 ? -43.531 -14.922 -16.766 1 53.16 546 THR B N 1
ATOM 8774 C CA . THR B 1 546 ? -43.875 -14.047 -15.656 1 53.16 546 THR B CA 1
ATOM 8775 C C . THR B 1 546 ? -42.594 -13.461 -15.023 1 53.16 546 THR B C 1
ATOM 8777 O O . THR B 1 546 ? -41.75 -14.195 -14.547 1 53.16 546 THR B O 1
ATOM 8780 N N . THR B 1 547 ? -42.25 -12.352 -15.547 1 57.44 547 THR B N 1
ATOM 8781 C CA . THR B 1 547 ? -41.188 -11.578 -14.891 1 57.44 547 THR B CA 1
ATOM 8782 C C . THR B 1 547 ? -41.406 -11.508 -13.383 1 57.44 547 THR B C 1
ATOM 8784 O O . THR B 1 547 ? -42.406 -10.906 -12.93 1 57.44 547 THR B O 1
ATOM 8787 N N . ASN B 1 548 ? -40.844 -12.477 -12.617 1 69.25 548 ASN B N 1
ATOM 8788 C CA . ASN B 1 548 ? -40.938 -12.406 -11.164 1 69.25 548 ASN B CA 1
ATOM 8789 C C . ASN B 1 548 ? -40.031 -11.32 -10.594 1 69.25 548 ASN B C 1
ATOM 8791 O O . ASN B 1 548 ? -38.844 -11.508 -10.492 1 69.25 548 ASN B O 1
ATOM 8795 N N . TRP B 1 549 ? -40.625 -10.172 -10.453 1 76.31 549 TRP B N 1
ATOM 8796 C CA . TRP B 1 549 ? -39.938 -8.984 -9.93 1 76.31 549 TRP B CA 1
ATOM 8797 C C . TRP B 1 549 ? -39.156 -9.305 -8.656 1 76.31 549 TRP B C 1
ATOM 8799 O O . TRP B 1 549 ? -38.094 -8.766 -8.438 1 76.31 549 TRP B O 1
ATOM 8809 N N . ASP B 1 550 ? -39.688 -10.289 -7.996 1 80.12 550 ASP B N 1
ATOM 8810 C CA . ASP B 1 550 ? -39.031 -10.656 -6.75 1 80.12 550 ASP B CA 1
ATOM 8811 C C . ASP B 1 550 ? -37.688 -11.352 -7.02 1 80.12 550 ASP B C 1
ATOM 8813 O O . ASP B 1 550 ? -36.719 -11.125 -6.312 1 80.12 550 ASP B O 1
ATOM 8817 N N . GLU B 1 551 ? -37.719 -12.086 -8.055 1 81.94 551 GLU B N 1
ATOM 8818 C CA . GLU B 1 551 ? -36.469 -12.797 -8.406 1 81.94 551 GLU B CA 1
ATOM 8819 C C . GLU B 1 551 ? -35.438 -11.836 -8.953 1 81.94 551 GLU B C 1
ATOM 8821 O O . GLU B 1 551 ? -34.25 -11.992 -8.68 1 81.94 551 GLU B O 1
ATOM 8826 N N . HIS B 1 552 ? -35.938 -10.945 -9.664 1 82.38 552 HIS B N 1
ATOM 8827 C CA . HIS B 1 552 ? -35.031 -9.93 -10.219 1 82.38 552 HIS B CA 1
ATOM 8828 C C . HIS B 1 552 ? -34.375 -9.125 -9.102 1 82.38 552 HIS B C 1
ATOM 8830 O O . HIS B 1 552 ? -33.156 -8.852 -9.156 1 82.38 552 HIS B O 1
ATOM 8836 N N . ARG B 1 553 ? -35.094 -8.812 -8.188 1 82.69 553 ARG B N 1
ATOM 8837 C CA . ARG B 1 553 ? -34.562 -8.055 -7.051 1 82.69 553 ARG B CA 1
ATOM 8838 C C . ARG B 1 553 ? -33.562 -8.883 -6.25 1 82.69 553 ARG B C 1
ATOM 8840 O O . ARG B 1 553 ? -32.562 -8.359 -5.777 1 82.69 553 ARG B O 1
ATOM 8847 N N . SER B 1 554 ? -33.875 -10.133 -6.152 1 86.75 554 SER B N 1
ATOM 8848 C CA . SER B 1 554 ? -33 -11.016 -5.402 1 86.75 554 SER B CA 1
ATOM 8849 C C . SER B 1 554 ? -31.656 -11.195 -6.109 1 86.75 554 SER B C 1
ATOM 8851 O O . SER B 1 554 ? -30.609 -11.242 -5.461 1 86.75 554 SER B O 1
ATOM 8853 N N . ARG B 1 555 ? -31.734 -11.328 -7.414 1 88.38 555 ARG B N 1
ATOM 8854 C CA . ARG B 1 555 ? -30.516 -11.453 -8.195 1 88.38 555 ARG B CA 1
ATOM 8855 C C . ARG B 1 555 ? -29.656 -10.195 -8.062 1 88.38 555 ARG B C 1
ATOM 8857 O O . ARG B 1 555 ? -28.438 -10.289 -7.895 1 88.38 555 ARG B O 1
ATOM 8864 N N . ARG B 1 556 ? -30.266 -9.133 -8.094 1 85.75 556 ARG B N 1
ATOM 8865 C CA . ARG B 1 556 ? -29.547 -7.863 -7.992 1 85.75 556 ARG B CA 1
ATOM 8866 C C . ARG B 1 556 ? -28.938 -7.691 -6.605 1 85.75 556 ARG B C 1
ATOM 8868 O O . ARG B 1 556 ? -27.828 -7.168 -6.469 1 85.75 556 ARG B O 1
ATOM 8875 N N . ARG B 1 557 ? -29.625 -8.117 -5.633 1 85.88 557 ARG B N 1
ATOM 8876 C CA . ARG B 1 557 ? -29.109 -8.062 -4.27 1 85.88 557 ARG B CA 1
ATOM 8877 C C . ARG B 1 557 ? -27.859 -8.93 -4.117 1 85.88 557 ARG B C 1
ATOM 8879 O O . ARG B 1 557 ? -26.891 -8.516 -3.479 1 85.88 557 ARG B O 1
ATOM 8886 N N . ALA B 1 558 ? -27.953 -10.039 -4.711 1 88.38 558 ALA B N 1
ATOM 8887 C CA . ALA B 1 558 ? -26.812 -10.961 -4.652 1 88.38 558 ALA B CA 1
ATOM 8888 C C . ALA B 1 558 ? -25.594 -10.375 -5.363 1 88.38 558 ALA B C 1
ATOM 8890 O O . ALA B 1 558 ? -24.469 -10.5 -4.883 1 88.38 558 ALA B O 1
ATOM 8891 N N . LEU B 1 559 ? -25.875 -9.727 -6.43 1 89.5 559 LEU B N 1
ATOM 8892 C CA . LEU B 1 559 ? -24.797 -9.141 -7.211 1 89.5 559 LEU B CA 1
ATOM 8893 C C . LEU B 1 559 ? -24.234 -7.898 -6.527 1 89.5 559 LEU B C 1
ATOM 8895 O O . LEU B 1 559 ? -23.062 -7.555 -6.699 1 89.5 559 LEU B O 1
ATOM 8899 N N . SER B 1 560 ? -25.047 -7.199 -5.762 1 87.56 560 SER B N 1
ATOM 8900 C CA . SER B 1 560 ? -24.656 -5.938 -5.137 1 87.56 560 SER B CA 1
ATOM 8901 C C . SER B 1 560 ? -23.656 -6.16 -4.016 1 87.56 560 SER B C 1
ATOM 8903 O O . SER B 1 560 ? -23 -5.219 -3.564 1 87.56 560 SER B O 1
ATOM 8905 N N . LEU B 1 561 ? -23.5 -7.398 -3.635 1 87.25 561 LEU B N 1
ATOM 8906 C CA . LEU B 1 561 ? -22.531 -7.715 -2.58 1 87.25 561 LEU B CA 1
ATOM 8907 C C . LEU B 1 561 ? -21.109 -7.523 -3.07 1 87.25 561 LEU B C 1
ATOM 8909 O O . LEU B 1 561 ? -20.219 -7.191 -2.285 1 87.25 561 LEU B O 1
ATOM 8913 N N . TYR B 1 562 ? -20.922 -7.871 -4.309 1 91.19 562 TYR B N 1
ATOM 8914 C CA . TYR B 1 562 ? -19.594 -7.77 -4.91 1 91.19 562 TYR B CA 1
ATOM 8915 C C . TYR B 1 562 ? -19.594 -6.742 -6.035 1 91.19 562 TYR B C 1
ATOM 8917 O O . TYR B 1 562 ? -20.156 -6.98 -7.109 1 91.19 562 TYR B O 1
ATOM 8925 N N . ARG B 1 563 ? -18.953 -5.609 -5.809 1 90.62 563 ARG B N 1
ATOM 8926 C CA . ARG B 1 563 ? -18.969 -4.535 -6.793 1 90.62 563 ARG B CA 1
ATOM 8927 C C . ARG B 1 563 ? -17.547 -4.148 -7.211 1 90.62 563 ARG B C 1
ATOM 8929 O O . ARG B 1 563 ? -16.641 -4.121 -6.383 1 90.62 563 ARG B O 1
ATOM 8936 N N . TRP B 1 564 ? -17.375 -3.883 -8.453 1 94.12 564 TRP B N 1
ATOM 8937 C CA . TRP B 1 564 ? -16.109 -3.412 -8.992 1 94.12 564 TRP B CA 1
ATOM 8938 C C . TRP B 1 564 ? -16.234 -1.987 -9.523 1 94.12 564 TRP B C 1
ATOM 8940 O O . TRP B 1 564 ? -15.641 -1.643 -10.547 1 94.12 564 TRP B O 1
ATOM 8950 N N . THR B 1 565 ? -17.094 -1.211 -8.93 1 88.62 565 THR B N 1
ATOM 8951 C CA . THR B 1 565 ? -17.203 0.211 -9.234 1 88.62 565 THR B CA 1
ATOM 8952 C C . THR B 1 565 ? -16.141 1.009 -8.469 1 88.62 565 THR B C 1
ATOM 8954 O O . THR B 1 565 ? -15.375 0.444 -7.688 1 88.62 565 THR B O 1
ATOM 8957 N N . LYS B 1 566 ? -16.125 2.234 -8.766 1 84.81 566 LYS B N 1
ATOM 8958 C CA . LYS B 1 566 ? -15.141 3.113 -8.141 1 84.81 566 LYS B CA 1
ATOM 8959 C C . LYS B 1 566 ? -15.211 3.025 -6.621 1 84.81 566 LYS B C 1
ATOM 8961 O O . LYS B 1 566 ? -16.266 3.256 -6.027 1 84.81 566 LYS B O 1
ATOM 8966 N N . GLY B 1 567 ? -14.086 2.676 -6.098 1 77.25 567 GLY B N 1
ATOM 8967 C CA . GLY B 1 567 ? -13.969 2.662 -4.648 1 77.25 567 GLY B CA 1
ATOM 8968 C C . GLY B 1 567 ? -14.539 1.404 -4.016 1 77.25 567 GLY B C 1
ATOM 8969 O O . GLY B 1 567 ? -14.383 1.179 -2.816 1 77.25 567 GLY B O 1
ATOM 8970 N N . ALA B 1 568 ? -15.266 0.541 -4.75 1 86.62 568 ALA B N 1
ATOM 8971 C CA . ALA B 1 568 ? -15.789 -0.713 -4.215 1 86.62 568 ALA B CA 1
ATOM 8972 C C . ALA B 1 568 ? -14.664 -1.698 -3.922 1 86.62 568 ALA B C 1
ATOM 8974 O O . ALA B 1 568 ? -13.508 -1.456 -4.285 1 86.62 568 ALA B O 1
ATOM 8975 N N . LYS B 1 569 ? -15 -2.789 -3.234 1 89.75 569 LYS B N 1
ATOM 8976 C CA . LYS B 1 569 ? -13.953 -3.652 -2.701 1 89.75 569 LYS B CA 1
ATOM 8977 C C . LYS B 1 569 ? -13.93 -4.996 -3.42 1 89.75 569 LYS B C 1
ATOM 8979 O O . LYS B 1 569 ? -13.211 -5.914 -3.012 1 89.75 569 LYS B O 1
ATOM 8984 N N . GLY B 1 570 ? -14.734 -5.184 -4.438 1 93.81 570 GLY B N 1
ATOM 8985 C CA . GLY B 1 570 ? -14.766 -6.457 -5.137 1 93.81 570 GLY B CA 1
ATOM 8986 C C . GLY B 1 570 ? -15.086 -7.633 -4.227 1 93.81 570 GLY B C 1
ATOM 8987 O O . GLY B 1 570 ? -16.094 -7.621 -3.52 1 93.81 570 GLY B O 1
ATOM 8988 N N . LEU B 1 571 ? -14.094 -8.531 -4.113 1 95.69 571 LEU B N 1
ATOM 8989 C CA . LEU B 1 571 ? -14.32 -9.734 -3.311 1 95.69 571 LEU B CA 1
ATOM 8990 C C . LEU B 1 571 ? -13.781 -9.547 -1.896 1 95.69 571 LEU B C 1
ATOM 8992 O O . LEU B 1 571 ? -13.914 -10.438 -1.053 1 95.69 571 LEU B O 1
ATOM 8996 N N . ALA B 1 572 ? -13.18 -8.406 -1.601 1 93.12 572 ALA B N 1
ATOM 8997 C CA . ALA B 1 572 ? -12.531 -8.195 -0.306 1 93.12 572 ALA B CA 1
ATOM 8998 C C . ALA B 1 572 ? -13.57 -7.906 0.779 1 93.12 572 ALA B C 1
ATOM 9000 O O . ALA B 1 572 ? -13.664 -6.781 1.271 1 93.12 572 ALA B O 1
ATOM 9001 N N . LEU B 1 573 ? -14.352 -8.891 1.181 1 86.12 573 LEU B N 1
ATOM 9002 C CA . LEU B 1 573 ? -15.375 -8.781 2.217 1 86.12 573 LEU B CA 1
ATOM 9003 C C . LEU B 1 573 ? -15.055 -9.695 3.393 1 86.12 573 LEU B C 1
ATOM 9005 O O . LEU B 1 573 ? -14.445 -10.75 3.215 1 86.12 573 LEU B O 1
#